Protein AF-0000000079577165 (afdb_homodimer)

Structure (mmCIF, N/CA/C/O backbone):
data_AF-0000000079577165-model_v1
#
loop_
_entity.id
_entity.type
_entity.pdbx_description
1 polymer 'Acetolactate synthase large subunit'
#
loop_
_atom_site.group_PDB
_atom_site.id
_atom_site.type_symbol
_atom_site.label_atom_id
_atom_site.label_alt_id
_atom_site.label_comp_id
_atom_site.label_asym_id
_atom_site.label_entity_id
_atom_site.label_seq_id
_atom_site.pdbx_PDB_ins_code
_atom_site.Cartn_x
_atom_site.Cartn_y
_atom_site.Cartn_z
_atom_site.occupancy
_atom_site.B_iso_or_equiv
_atom_site.auth_seq_id
_atom_site.auth_comp_id
_atom_site.auth_asym_id
_atom_site.auth_atom_id
_atom_site.pdbx_PDB_model_num
ATOM 1 N N . MET A 1 1 ? -31.234 -10.188 11.836 1 96 1 MET A N 1
ATOM 2 C CA . MET A 1 1 ? -30.703 -9.258 10.852 1 96 1 MET A CA 1
ATOM 3 C C . MET A 1 1 ? -29.328 -9.727 10.352 1 96 1 MET A C 1
ATOM 5 O O . MET A 1 1 ? -28.516 -10.203 11.133 1 96 1 MET A O 1
ATOM 9 N N . LYS A 1 2 ? -29.172 -9.672 9 1 97.56 2 LYS A N 1
ATOM 10 C CA . LYS A 1 2 ? -27.859 -10.016 8.461 1 97.56 2 LYS A CA 1
ATOM 11 C C . LYS A 1 2 ? -26.766 -9.164 9.102 1 97.56 2 LYS A C 1
ATOM 13 O O . LYS A 1 2 ? -26.938 -7.953 9.266 1 97.56 2 LYS A O 1
ATOM 18 N N . LEU A 1 3 ? -25.641 -9.805 9.508 1 98.56 3 LEU A N 1
ATOM 19 C CA . LEU A 1 3 ? -24.594 -9.141 10.273 1 98.56 3 LEU A CA 1
ATOM 20 C C . LEU A 1 3 ? -24.062 -7.922 9.531 1 98.56 3 LEU A C 1
ATOM 22 O O . LEU A 1 3 ? -23.875 -6.855 10.125 1 98.56 3 LEU A O 1
ATOM 26 N N . SER A 1 4 ? -23.766 -8.078 8.258 1 98.62 4 SER A N 1
ATOM 27 C CA . SER A 1 4 ? -23.266 -6.941 7.488 1 98.62 4 SER A CA 1
ATOM 28 C C . SER A 1 4 ? -24.297 -5.82 7.422 1 98.62 4 SER A C 1
ATOM 30 O O . SER A 1 4 ? -23.938 -4.641 7.398 1 98.62 4 SER A O 1
ATOM 32 N N . ASP A 1 5 ? -25.594 -6.137 7.324 1 98.5 5 ASP A N 1
ATOM 33 C CA . ASP A 1 5 ? -26.656 -5.125 7.402 1 98.5 5 ASP A CA 1
ATOM 34 C C . ASP A 1 5 ? -26.594 -4.379 8.734 1 98.5 5 ASP A C 1
ATOM 36 O O . ASP A 1 5 ? -26.797 -3.164 8.781 1 98.5 5 ASP A O 1
ATOM 40 N N . TYR A 1 6 ? -26.375 -5.129 9.773 1 98.62 6 TYR A N 1
ATOM 41 C CA . TYR A 1 6 ? -26.266 -4.527 11.094 1 98.62 6 TYR A CA 1
ATOM 42 C C . TYR A 1 6 ? -25.125 -3.516 11.141 1 98.62 6 TYR A C 1
ATOM 44 O O . TYR A 1 6 ? -25.297 -2.398 11.625 1 98.62 6 TYR A O 1
ATOM 52 N N . ILE A 1 7 ? -23.938 -3.887 10.641 1 98.88 7 ILE A N 1
ATOM 53 C CA . ILE A 1 7 ? -22.766 -3.014 10.625 1 98.88 7 ILE A CA 1
ATOM 54 C C . ILE A 1 7 ? -23.109 -1.71 9.906 1 98.88 7 ILE A C 1
ATOM 56 O O . ILE A 1 7 ? -22.828 -0.622 10.414 1 98.88 7 ILE A O 1
ATOM 60 N N . VAL A 1 8 ? -23.703 -1.828 8.734 1 98.81 8 VAL A N 1
ATOM 61 C CA . VAL A 1 8 ? -24 -0.668 7.902 1 98.81 8 VAL A CA 1
ATOM 62 C C . VAL A 1 8 ? -25.016 0.224 8.602 1 98.81 8 VAL A C 1
ATOM 64 O O . VAL A 1 8 ? -24.859 1.446 8.648 1 98.81 8 VAL A O 1
ATOM 67 N N . THR A 1 9 ? -26.047 -0.373 9.148 1 98.5 9 THR A N 1
ATOM 68 C CA . THR A 1 9 ? -27.078 0.39 9.859 1 98.5 9 THR A CA 1
ATOM 69 C C . THR A 1 9 ? -26.469 1.089 11.078 1 98.5 9 THR A C 1
ATOM 71 O O . THR A 1 9 ? -26.797 2.242 11.367 1 98.5 9 THR A O 1
ATOM 74 N N . PHE A 1 10 ? -25.641 0.353 11.805 1 98.62 10 PHE A N 1
ATOM 75 C CA . PHE A 1 10 ? -24.953 0.915 12.961 1 98.62 10 PHE A CA 1
ATOM 76 C C . PHE A 1 10 ? -24.188 2.174 12.578 1 98.62 10 PHE A C 1
ATOM 78 O O . PHE A 1 10 ? -24.359 3.223 13.211 1 98.62 10 PHE A O 1
ATOM 85 N N . LEU A 1 11 ? -23.359 2.098 11.578 1 98.69 11 LEU A N 1
ATOM 86 C CA . LEU A 1 11 ? -22.516 3.213 11.164 1 98.69 11 LEU A CA 1
ATOM 87 C C . LEU A 1 11 ? -23.359 4.359 10.617 1 98.69 11 LEU A C 1
ATOM 89 O O . LEU A 1 11 ? -23.078 5.527 10.883 1 98.69 11 LEU A O 1
ATOM 93 N N . GLN A 1 12 ? -24.391 3.986 9.867 1 98.19 12 GLN A N 1
ATOM 94 C CA . GLN A 1 12 ? -25.328 4.98 9.359 1 98.19 12 GLN A CA 1
ATOM 95 C C . GLN A 1 12 ? -25.969 5.77 10.5 1 98.19 12 GLN A C 1
ATOM 97 O O . GLN A 1 12 ? -26.078 6.996 10.43 1 98.19 12 GLN A O 1
ATOM 102 N N . LYS A 1 13 ? -26.375 5.098 11.531 1 97.75 13 LYS A N 1
ATOM 103 C CA . LYS A 1 13 ? -27 5.738 12.688 1 97.75 13 LYS A CA 1
ATOM 104 C C . LYS A 1 13 ? -26 6.637 13.414 1 97.75 13 LYS A C 1
ATOM 106 O O . LYS A 1 13 ? -26.391 7.59 14.086 1 97.75 13 LYS A O 1
ATOM 111 N N . LYS A 1 14 ? -24.719 6.312 13.289 1 97.81 14 LYS A N 1
ATOM 112 C CA . LYS A 1 14 ? -23.672 7.141 13.891 1 97.81 14 LYS A CA 1
ATOM 113 C C . LYS A 1 14 ? -23.328 8.32 12.984 1 97.81 14 LYS A C 1
ATOM 115 O O . LYS A 1 14 ? -22.422 9.102 13.305 1 97.81 14 LYS A O 1
ATOM 120 N N . GLY A 1 15 ? -23.922 8.414 11.812 1 96.81 15 GLY A N 1
ATOM 121 C CA . GLY A 1 15 ? -23.719 9.531 10.906 1 96.81 15 GLY A CA 1
ATOM 122 C C . GLY A 1 15 ? -22.75 9.219 9.781 1 96.81 15 GLY A C 1
ATOM 123 O O . GLY A 1 15 ? -22.422 10.086 8.969 1 96.81 15 GLY A O 1
ATOM 124 N N . ILE A 1 16 ? -22.281 8.016 9.719 1 98.19 16 ILE A N 1
ATOM 125 C CA . ILE A 1 16 ? -21.375 7.594 8.656 1 98.19 16 ILE A CA 1
ATOM 126 C C . ILE A 1 16 ? -22.188 7.055 7.477 1 98.19 16 ILE A C 1
ATOM 128 O O . ILE A 1 16 ? -22.609 5.902 7.488 1 98.19 16 ILE A O 1
ATOM 132 N N . ARG A 1 17 ? -22.25 7.82 6.445 1 97.88 17 ARG A N 1
ATOM 133 C CA . ARG A 1 17 ? -23.109 7.453 5.32 1 97.88 17 ARG A CA 1
ATOM 134 C C . ARG A 1 17 ? -22.281 7.164 4.074 1 97.88 17 ARG A C 1
ATOM 136 O O . ARG A 1 17 ? -22.781 6.57 3.115 1 97.88 17 ARG A O 1
ATOM 143 N N . HIS A 1 18 ? -21.094 7.648 4.012 1 98.56 18 HIS A N 1
ATOM 144 C CA . HIS A 1 18 ? -20.188 7.43 2.887 1 98.56 18 HIS A CA 1
ATOM 145 C C . HIS A 1 18 ? -19.172 6.344 3.201 1 98.56 18 HIS A C 1
ATOM 147 O O . HIS A 1 18 ? -18.484 6.406 4.223 1 98.56 18 HIS A O 1
ATOM 153 N N . PHE A 1 19 ? -19.109 5.363 2.389 1 98.75 19 PHE A N 1
ATOM 154 C CA . PHE A 1 19 ? -18.156 4.262 2.52 1 98.75 19 PHE A CA 1
ATOM 155 C C . PHE A 1 19 ? -17.172 4.258 1.364 1 98.75 19 PHE A C 1
ATOM 157 O O . PHE A 1 19 ? -17.562 4.23 0.198 1 98.75 19 PHE A O 1
ATOM 164 N N . PHE A 1 20 ? -15.875 4.332 1.659 1 98.75 20 PHE A N 1
ATOM 165 C CA . PHE A 1 20 ? -14.836 4.352 0.64 1 98.75 20 PHE A CA 1
ATOM 166 C C . PHE A 1 20 ? -14.148 2.998 0.543 1 98.75 20 PHE A C 1
ATOM 168 O O . PHE A 1 20 ? -13.703 2.447 1.553 1 98.75 20 PHE A O 1
ATOM 175 N N . GLY A 1 21 ? -14.047 2.42 -0.597 1 98.06 21 GLY A N 1
ATOM 176 C CA . GLY A 1 21 ? -13.375 1.132 -0.656 1 98.06 21 GLY A CA 1
ATOM 177 C C . GLY A 1 21 ? -13.172 0.628 -2.072 1 98.06 21 GLY A C 1
ATOM 178 O O . GLY A 1 21 ? -13.172 1.414 -3.021 1 98.06 21 GLY A O 1
ATOM 179 N N . TYR A 1 22 ? -12.75 -0.594 -2.182 1 96.44 22 TYR A N 1
ATOM 180 C CA . TYR A 1 22 ? -12.586 -1.354 -3.416 1 96.44 22 TYR A CA 1
ATOM 181 C C . TYR A 1 22 ? -13.156 -2.762 -3.268 1 96.44 22 TYR A C 1
ATOM 183 O O . TYR A 1 22 ? -12.82 -3.475 -2.32 1 96.44 22 TYR A O 1
ATOM 191 N N . GLN A 1 23 ? -14 -3.154 -4.164 1 95.06 23 GLN A N 1
ATOM 192 C CA . GLN A 1 23 ? -14.758 -4.398 -4.082 1 95.06 23 GLN A CA 1
ATOM 193 C C . GLN A 1 23 ? -13.836 -5.609 -4.203 1 95.06 23 GLN A C 1
ATOM 195 O O . GLN A 1 23 ? -12.75 -5.52 -4.777 1 95.06 23 GLN A O 1
ATOM 200 N N . GLY A 1 24 ? -14.188 -6.707 -3.604 1 94.88 24 GLY A N 1
ATOM 201 C CA . GLY A 1 24 ? -13.555 -8.016 -3.68 1 94.88 24 GLY A CA 1
ATOM 202 C C . GLY A 1 24 ? -14.43 -9.133 -3.148 1 94.88 24 GLY A C 1
ATOM 203 O O . GLY A 1 24 ? -15.508 -8.875 -2.598 1 94.88 24 GLY A O 1
ATOM 204 N N . THR A 1 25 ? -13.922 -10.297 -3.318 1 93 25 THR A N 1
ATOM 205 C CA . THR A 1 25 ? -14.711 -11.477 -2.967 1 93 25 THR A CA 1
ATOM 206 C C . THR A 1 25 ? -14.961 -11.531 -1.461 1 93 25 THR A C 1
ATOM 208 O O . THR A 1 25 ? -16.094 -11.703 -1.019 1 93 25 THR A O 1
ATOM 211 N N . MET A 1 26 ? -13.969 -11.25 -0.715 1 96.06 26 MET A N 1
ATOM 212 C CA . MET A 1 26 ? -14.047 -11.531 0.716 1 96.06 26 MET A CA 1
ATOM 213 C C . MET A 1 26 ? -14.758 -10.406 1.456 1 96.06 26 MET A C 1
ATOM 215 O O . MET A 1 26 ? -15.039 -10.523 2.65 1 96.06 26 MET A O 1
ATOM 219 N N . ILE A 1 27 ? -15.125 -9.328 0.756 1 97.44 27 ILE A N 1
ATOM 220 C CA . ILE A 1 27 ? -15.828 -8.234 1.409 1 97.44 27 ILE A CA 1
ATOM 221 C C . ILE A 1 27 ? -17.188 -8.031 0.756 1 97.44 27 ILE A C 1
ATOM 223 O O . ILE A 1 27 ? -17.891 -7.055 1.048 1 97.44 27 ILE A O 1
ATOM 227 N N . ALA A 1 28 ? -17.625 -8.914 -0.115 1 96.38 28 ALA A N 1
ATOM 228 C CA . ALA A 1 28 ? -18.75 -8.75 -1.023 1 96.38 28 ALA A CA 1
ATOM 229 C C . ALA A 1 28 ? -20.062 -8.586 -0.249 1 96.38 28 ALA A C 1
ATOM 231 O O . ALA A 1 28 ? -20.938 -7.809 -0.646 1 96.38 28 ALA A O 1
ATOM 232 N N . HIS A 1 29 ? -20.234 -9.289 0.872 1 97.12 29 HIS A N 1
ATOM 233 C CA . HIS A 1 29 ? -21.469 -9.195 1.642 1 97.12 29 HIS A CA 1
ATOM 234 C C . HIS A 1 29 ? -21.625 -7.812 2.264 1 97.12 29 HIS A C 1
ATOM 236 O O . HIS A 1 29 ? -22.734 -7.273 2.303 1 97.12 29 HIS A O 1
ATOM 242 N N . LEU A 1 30 ? -20.531 -7.277 2.777 1 98.19 30 LEU A N 1
ATOM 243 C CA . LEU A 1 30 ? -20.594 -5.938 3.344 1 98.19 30 LEU A CA 1
ATOM 244 C C . LEU A 1 30 ? -20.938 -4.91 2.27 1 98.19 30 LEU A C 1
ATOM 246 O O . LEU A 1 30 ? -21.781 -4.031 2.49 1 98.19 30 LEU A O 1
ATOM 250 N N . VAL A 1 31 ? -20.281 -4.996 1.114 1 97.38 31 VAL A N 1
ATOM 251 C CA . VAL A 1 31 ? -20.5 -4.031 0.041 1 97.38 31 VAL A CA 1
ATOM 252 C C . VAL A 1 31 ? -21.938 -4.121 -0.453 1 97.38 31 VAL A C 1
ATOM 254 O O . VAL A 1 31 ? -22.562 -3.104 -0.758 1 97.38 31 VAL A O 1
ATOM 257 N N . ASP A 1 32 ? -22.438 -5.355 -0.54 1 96.69 32 ASP A N 1
ATOM 258 C CA . ASP A 1 32 ? -23.828 -5.559 -0.904 1 96.69 32 ASP A CA 1
ATOM 259 C C . ASP A 1 32 ? -24.766 -4.848 0.077 1 96.69 32 ASP A C 1
ATOM 261 O O . ASP A 1 32 ? -25.719 -4.191 -0.334 1 96.69 32 ASP A O 1
ATOM 265 N N . SER A 1 33 ? -24.469 -4.98 1.391 1 97.81 33 SER A N 1
ATOM 266 C CA . SER A 1 33 ? -25.266 -4.348 2.43 1 97.81 33 SER A CA 1
ATOM 267 C C . SER A 1 33 ? -25.203 -2.828 2.328 1 97.81 33 SER A C 1
ATOM 269 O O . SER A 1 33 ? -26.203 -2.143 2.553 1 97.81 33 SER A O 1
ATOM 271 N N . ILE A 1 34 ? -24.031 -2.236 2.027 1 98.06 34 ILE A N 1
ATOM 272 C CA . ILE A 1 34 ? -23.875 -0.797 1.843 1 98.06 34 ILE A CA 1
ATOM 273 C C . ILE A 1 34 ? -24.766 -0.321 0.699 1 98.06 34 ILE A C 1
ATOM 275 O O . ILE A 1 34 ? -25.5 0.664 0.839 1 98.06 34 ILE A O 1
ATOM 279 N N . GLU A 1 35 ? -24.75 -1.036 -0.424 1 95.94 35 GLU A N 1
ATOM 280 C CA . GLU A 1 35 ? -25.453 -0.648 -1.636 1 95.94 35 GLU A CA 1
ATOM 281 C C . GLU A 1 35 ? -26.969 -0.742 -1.438 1 95.94 35 GLU A C 1
ATOM 283 O O . GLU A 1 35 ? -27.734 0.025 -2.035 1 95.94 35 GLU A O 1
ATOM 288 N N . ARG A 1 36 ? -27.406 -1.653 -0.65 1 95.75 36 ARG A N 1
ATOM 289 C CA . ARG A 1 36 ? -28.828 -1.889 -0.465 1 95.75 36 ARG A CA 1
ATOM 290 C C . ARG A 1 36 ? -29.422 -0.896 0.53 1 95.75 36 ARG A C 1
ATOM 292 O O . ARG A 1 36 ? -30.641 -0.692 0.561 1 95.75 36 ARG A O 1
ATOM 299 N N . ASN A 1 37 ? -28.578 -0.35 1.368 1 97 37 ASN A N 1
ATOM 300 C CA . ASN A 1 37 ? -29.062 0.655 2.309 1 97 37 ASN A CA 1
ATOM 301 C C . ASN A 1 37 ? -29.281 2.004 1.627 1 97 37 ASN A C 1
ATOM 303 O O . ASN A 1 37 ? -28.312 2.635 1.172 1 97 37 ASN A O 1
ATOM 307 N N . PRO A 1 38 ? -30.453 2.486 1.563 1 96.81 38 PRO A N 1
ATOM 308 C CA . PRO A 1 38 ? -30.75 3.699 0.798 1 96.81 38 PRO A CA 1
ATOM 309 C C . PRO A 1 38 ? -30.141 4.953 1.421 1 96.81 38 PRO A C 1
ATOM 311 O O . PRO A 1 38 ? -30.094 6.004 0.774 1 96.81 38 PRO A O 1
ATOM 314 N N . GLU A 1 39 ? -29.703 4.828 2.641 1 97.62 39 GLU A N 1
ATOM 315 C CA . GLU A 1 39 ? -29.172 5.996 3.332 1 97.62 39 GLU A CA 1
ATOM 316 C C . GLU A 1 39 ? -27.656 6.047 3.242 1 97.62 39 GLU A C 1
ATOM 318 O O . GLU A 1 39 ? -27.016 6.922 3.842 1 97.62 39 GLU A O 1
ATOM 323 N N . THR A 1 40 ? -27.062 5.125 2.582 1 97.69 40 THR A N 1
ATOM 324 C CA . THR A 1 40 ? -25.609 5.082 2.48 1 97.69 40 THR A CA 1
ATOM 325 C C . THR A 1 40 ? -25.172 5.172 1.022 1 97.69 40 THR A C 1
ATOM 327 O O . THR A 1 40 ? -25.969 4.953 0.11 1 97.69 40 THR A O 1
ATOM 330 N N . GLU A 1 41 ? -23.969 5.598 0.767 1 97.31 41 GLU A N 1
ATOM 331 C CA . GLU A 1 41 ? -23.344 5.664 -0.548 1 97.31 41 GLU A CA 1
ATOM 332 C C . GLU A 1 41 ? -21.984 4.953 -0.55 1 97.31 41 GLU A C 1
ATOM 334 O O . GLU A 1 41 ? -21.188 5.117 0.375 1 97.31 41 GLU A O 1
ATOM 339 N N . ASN A 1 42 ? -21.859 4.133 -1.54 1 96.81 42 ASN A N 1
ATOM 340 C CA . ASN A 1 42 ? -20.594 3.424 -1.744 1 96.81 42 ASN A CA 1
ATOM 341 C C . ASN A 1 42 ? -19.703 4.133 -2.768 1 96.81 42 ASN A C 1
ATOM 343 O O . ASN A 1 42 ? -20.156 4.426 -3.877 1 96.81 42 ASN A O 1
ATOM 347 N N . HIS A 1 43 ? -18.484 4.441 -2.408 1 97.5 43 HIS A N 1
ATOM 348 C CA . HIS A 1 43 ? -17.531 5.102 -3.297 1 97.5 43 HIS A CA 1
ATOM 349 C C . HIS A 1 43 ? -16.328 4.207 -3.586 1 97.5 43 HIS A C 1
ATOM 351 O O . HIS A 1 43 ? -15.508 3.953 -2.701 1 97.5 43 HIS A O 1
ATOM 357 N N . SER A 1 44 ? -16.234 3.793 -4.797 1 96 44 SER A N 1
ATOM 358 C CA . SER A 1 44 ? -15.164 2.883 -5.188 1 96 44 SER A CA 1
ATOM 359 C C . SER A 1 44 ? -13.992 3.643 -5.793 1 96 44 SER A C 1
ATOM 361 O O . SER A 1 44 ? -14.164 4.434 -6.719 1 96 44 SER A O 1
ATOM 363 N N . GLY A 1 45 ? -12.828 3.463 -5.262 1 96.38 45 GLY A N 1
ATOM 364 C CA . GLY A 1 45 ? -11.617 3.932 -5.918 1 96.38 45 GLY A CA 1
ATOM 365 C C . GLY A 1 45 ? -11.008 2.906 -6.855 1 96.38 45 GLY A C 1
ATOM 366 O O . GLY A 1 45 ? -11.711 2.045 -7.383 1 96.38 45 GLY A O 1
ATOM 367 N N . TYR A 1 46 ? -9.719 3.055 -7.156 1 97.75 46 TYR A N 1
ATOM 368 C CA . TYR A 1 46 ? -9.047 2.133 -8.07 1 97.75 46 TYR A CA 1
ATOM 369 C C . TYR A 1 46 ? -7.836 1.492 -7.406 1 97.75 46 TYR A C 1
ATOM 371 O O . TYR A 1 46 ? -7.086 0.755 -8.055 1 97.75 46 TYR A O 1
ATOM 379 N N . ASN A 1 47 ? -7.629 1.771 -6.168 1 97.94 47 ASN A N 1
ATOM 380 C CA . ASN A 1 47 ? -6.707 1.159 -5.219 1 97.94 47 ASN A CA 1
ATOM 381 C C . ASN A 1 47 ? -7.152 1.385 -3.775 1 97.94 47 ASN A C 1
ATOM 383 O O . ASN A 1 47 ? -7.613 2.473 -3.428 1 97.94 47 ASN A O 1
ATOM 387 N N . GLU A 1 48 ? -7.031 0.437 -2.922 1 98.5 48 GLU A N 1
ATOM 388 C CA . GLU A 1 48 ? -7.473 0.555 -1.536 1 98.5 48 GLU A CA 1
ATOM 389 C C . GLU A 1 48 ? -6.691 1.636 -0.796 1 98.5 48 GLU A C 1
ATOM 391 O O . GLU A 1 48 ? -7.199 2.238 0.151 1 98.5 48 GLU A O 1
ATOM 396 N N . GLN A 1 49 ? -5.406 1.934 -1.192 1 98.5 49 GLN A N 1
ATOM 397 C CA . GLN A 1 49 ? -4.676 3.062 -0.625 1 98.5 49 GLN A CA 1
ATOM 398 C C . GLN A 1 49 ? -5.418 4.375 -0.863 1 98.5 49 GLN A C 1
ATOM 400 O O . GLN A 1 49 ? -5.547 5.195 0.047 1 98.5 49 GLN A O 1
ATOM 405 N N . GLY A 1 50 ? -5.902 4.594 -2.164 1 98.5 50 GLY A N 1
ATOM 406 C CA . GLY A 1 50 ? -6.691 5.773 -2.484 1 98.5 50 GLY A CA 1
ATOM 407 C C . GLY A 1 50 ? -7.973 5.871 -1.682 1 98.5 50 GLY A C 1
ATOM 408 O O . GLY A 1 50 ? -8.336 6.953 -1.208 1 98.5 50 GLY A O 1
ATOM 409 N N . ALA A 1 51 ? -8.625 4.734 -1.469 1 98.62 51 ALA A N 1
ATOM 410 C CA . ALA A 1 51 ? -9.852 4.695 -0.678 1 98.62 51 ALA A CA 1
ATOM 411 C C . ALA A 1 51 ? -9.586 5.105 0.768 1 98.62 51 ALA A C 1
ATOM 413 O O . ALA A 1 51 ? -10.367 5.855 1.36 1 98.62 51 ALA A O 1
ATOM 414 N N . ALA A 1 52 ? -8.523 4.582 1.329 1 98.88 52 ALA A N 1
ATOM 415 C CA . ALA A 1 52 ? -8.172 4.902 2.709 1 98.88 52 ALA A CA 1
ATOM 416 C C . ALA A 1 52 ? -7.84 6.383 2.861 1 98.88 52 ALA A C 1
ATOM 418 O O . ALA A 1 52 ? -8.258 7.023 3.828 1 98.88 52 ALA A O 1
ATOM 419 N N . PHE A 1 53 ? -7.094 6.957 1.89 1 98.88 53 PHE A N 1
ATOM 420 C CA . PHE A 1 53 ? -6.75 8.375 1.939 1 98.88 53 PHE A CA 1
ATOM 421 C C . PHE A 1 53 ? -7.992 9.234 1.74 1 98.88 53 PHE A C 1
ATOM 423 O O . PHE A 1 53 ? -8.102 10.312 2.322 1 98.88 53 PHE A O 1
ATOM 430 N N . ALA A 1 54 ? -8.938 8.734 0.929 1 98.94 54 ALA A N 1
ATOM 431 C CA . ALA A 1 54 ? -10.211 9.445 0.789 1 98.94 54 ALA A CA 1
ATOM 432 C C . ALA A 1 54 ? -10.953 9.508 2.119 1 98.94 54 ALA A C 1
ATOM 434 O O . ALA A 1 54 ? -11.508 10.547 2.482 1 98.94 54 ALA A O 1
ATOM 435 N N . ALA A 1 55 ? -10.938 8.414 2.867 1 98.94 55 ALA A N 1
ATOM 436 C CA . ALA A 1 55 ? -11.562 8.398 4.188 1 98.94 55 ALA A CA 1
ATOM 437 C C . ALA A 1 55 ? -10.859 9.367 5.133 1 98.94 55 ALA A C 1
ATOM 439 O O . ALA A 1 55 ? -11.516 10.039 5.941 1 98.94 55 ALA A O 1
ATOM 440 N N . CYS A 1 56 ? -9.555 9.453 5.047 1 98.88 56 CYS A N 1
ATOM 441 C CA . CYS A 1 56 ? -8.805 10.406 5.863 1 98.88 56 CYS A CA 1
ATOM 442 C C . CYS A 1 56 ? -9.18 11.836 5.52 1 98.88 56 CYS A C 1
ATOM 444 O O . CYS A 1 56 ? -9.398 12.664 6.41 1 98.88 56 CYS A O 1
ATOM 446 N N . GLY A 1 57 ? -9.242 12.117 4.152 1 98.75 57 GLY A N 1
ATOM 447 C CA . GLY A 1 57 ? -9.664 13.445 3.729 1 98.75 57 GLY A CA 1
ATOM 448 C C . GLY A 1 57 ? -11.062 13.797 4.188 1 98.75 57 GLY A C 1
ATOM 449 O O . GLY A 1 57 ? -11.328 14.93 4.59 1 98.75 57 GLY A O 1
ATOM 450 N N . TYR A 1 58 ? -11.961 12.812 4.148 1 98.75 58 TYR A N 1
ATOM 451 C CA . TYR A 1 58 ? -13.32 12.977 4.637 1 98.75 58 TYR A CA 1
ATOM 452 C C . TYR A 1 58 ? -13.336 13.336 6.121 1 98.75 58 TYR A C 1
ATOM 454 O O . TYR A 1 58 ? -13.984 14.297 6.527 1 98.75 58 TYR A O 1
ATOM 462 N N . ALA A 1 59 ? -12.602 12.594 6.902 1 98.12 59 ALA A N 1
ATOM 463 C CA . ALA A 1 59 ? -12.555 12.797 8.352 1 98.12 59 ALA A CA 1
ATOM 464 C C . ALA A 1 59 ? -11.984 14.164 8.695 1 98.12 59 ALA A C 1
ATOM 466 O O . ALA A 1 59 ? -12.469 14.836 9.602 1 98.12 59 ALA A O 1
ATOM 467 N N . GLN A 1 60 ? -10.93 14.609 8.016 1 96.88 60 GLN A N 1
ATOM 468 C CA . GLN A 1 60 ? -10.328 15.914 8.273 1 96.88 60 GLN A CA 1
ATOM 469 C C . GLN A 1 60 ? -11.273 17.047 7.898 1 96.88 60 GLN A C 1
ATOM 471 O O . GLN A 1 60 ? -11.414 18.016 8.641 1 96.88 60 GLN A O 1
ATOM 476 N N . ALA A 1 61 ? -11.914 16.875 6.738 1 96.62 61 ALA A N 1
ATOM 477 C CA . ALA A 1 61 ? -12.766 17.938 6.227 1 96.62 61 ALA A CA 1
ATOM 478 C C . ALA A 1 61 ? -14.031 18.078 7.062 1 96.62 61 ALA A C 1
ATOM 480 O O . ALA A 1 61 ? -14.484 19.203 7.336 1 96.62 61 ALA A O 1
ATOM 481 N N . LYS A 1 62 ? -14.547 16.953 7.449 1 94.62 62 LYS A N 1
ATOM 482 C CA . LYS A 1 62 ? -15.82 16.953 8.164 1 94.62 62 LYS A CA 1
ATOM 483 C C . LYS A 1 62 ? -15.609 17.016 9.672 1 94.62 62 LYS A C 1
ATOM 485 O O . LYS A 1 62 ? -16.531 17.344 10.422 1 94.62 62 LYS A O 1
ATOM 490 N N . GLU A 1 63 ? -14.406 16.562 10.133 1 92.81 63 GLU A N 1
ATOM 491 C CA . GLU A 1 63 ? -14.094 16.438 11.555 1 92.81 63 GLU A CA 1
ATOM 492 C C . GLU A 1 63 ? -15.008 15.422 12.227 1 92.81 63 GLU A C 1
ATOM 494 O O . GLU A 1 63 ? -15.492 15.648 13.344 1 92.81 63 GLU A O 1
ATOM 499 N N . GLU A 1 64 ? -15.375 14.391 11.484 1 94.5 64 GLU A N 1
ATOM 500 C CA . GLU A 1 64 ? -16.188 13.273 11.969 1 94.5 64 GLU A CA 1
ATOM 501 C C . GLU A 1 64 ? -15.586 11.93 11.539 1 94.5 64 GLU A C 1
ATOM 503 O O . GLU A 1 64 ? -14.672 11.891 10.719 1 94.5 64 GLU A O 1
ATOM 508 N N . CYS A 1 65 ? -16.141 10.953 12.148 1 98 65 CYS A N 1
ATOM 509 C CA . CYS A 1 65 ? -15.656 9.602 11.883 1 98 65 CYS A CA 1
ATOM 510 C C . CYS A 1 65 ? -15.977 9.18 10.453 1 98 65 CYS A C 1
ATOM 512 O O . CYS A 1 65 ? -17.062 9.453 9.953 1 98 65 CYS A O 1
ATOM 514 N N . ALA A 1 66 ? -15.016 8.633 9.734 1 98.75 66 ALA A N 1
ATOM 515 C CA . ALA A 1 66 ? -15.164 8.109 8.383 1 98.75 66 ALA A CA 1
ATOM 516 C C . ALA A 1 66 ? -15.031 6.59 8.359 1 98.75 66 ALA A C 1
ATOM 518 O O . ALA A 1 66 ? -14.766 5.969 9.398 1 98.75 66 ALA A O 1
ATOM 519 N N . CYS A 1 67 ? -15.297 5.984 7.23 1 98.88 67 CYS A N 1
ATOM 520 C CA . CYS A 1 67 ? -15.203 4.535 7.098 1 98.88 67 CYS A CA 1
ATOM 521 C C . CYS A 1 67 ? -14.617 4.148 5.746 1 98.88 67 CYS A C 1
ATOM 523 O O . CYS A 1 67 ? -14.953 4.75 4.723 1 98.88 67 CYS A O 1
ATOM 525 N N . ALA A 1 68 ? -13.711 3.221 5.727 1 98.88 68 ALA A N 1
ATOM 526 C CA . ALA A 1 68 ? -13.172 2.613 4.516 1 98.88 68 ALA A CA 1
ATOM 527 C C . ALA A 1 68 ? -13.125 1.092 4.637 1 98.88 68 ALA A C 1
ATOM 529 O O . ALA A 1 68 ? -13.117 0.553 5.746 1 98.88 68 ALA A O 1
ATOM 530 N N . TYR A 1 69 ? -13.148 0.425 3.533 1 98.81 69 TYR A N 1
ATOM 531 C CA . TYR A 1 69 ? -13.148 -1.033 3.57 1 98.81 69 TYR A CA 1
ATOM 532 C C . TYR A 1 69 ? -12.273 -1.608 2.465 1 98.81 69 TYR A C 1
ATOM 534 O O . TYR A 1 69 ? -11.938 -0.913 1.505 1 98.81 69 TYR A O 1
ATOM 542 N N . ALA A 1 70 ? -11.867 -2.803 2.605 1 98.56 70 ALA A N 1
ATOM 543 C CA . ALA A 1 70 ? -11.141 -3.566 1.597 1 98.56 70 ALA A CA 1
ATOM 544 C C . ALA A 1 70 ? -11.383 -5.062 1.758 1 98.56 70 ALA A C 1
ATOM 546 O O . ALA A 1 70 ? -11.781 -5.523 2.83 1 98.56 70 ALA A O 1
ATOM 547 N N . THR A 1 71 ? -11.195 -5.785 0.68 1 97.69 71 THR A N 1
ATOM 548 C CA . THR A 1 71 ? -11.211 -7.242 0.738 1 97.69 71 THR A CA 1
ATOM 549 C C . THR A 1 71 ? -9.984 -7.766 1.482 1 97.69 71 THR A C 1
ATOM 551 O O . THR A 1 71 ? -9.266 -6.996 2.121 1 97.69 71 THR A O 1
ATOM 554 N N . SER A 1 72 ? -9.773 -9.07 1.537 1 96.75 72 SER A N 1
ATOM 555 C CA . SER A 1 72 ? -8.695 -9.703 2.291 1 96.75 72 SER A CA 1
ATOM 556 C C . SER A 1 72 ? -7.363 -9.602 1.552 1 96.75 72 SER A C 1
ATOM 558 O O . SER A 1 72 ? -7.328 -9.211 0.384 1 96.75 72 SER A O 1
ATOM 560 N N . GLY A 1 73 ? -6.301 -9.969 2.219 1 96.94 73 GLY A N 1
ATOM 561 C CA . GLY A 1 73 ? -4.996 -10.133 1.593 1 96.94 73 GLY A CA 1
ATOM 562 C C . GLY A 1 73 ? -4.449 -8.844 1.01 1 96.94 73 GLY A C 1
ATOM 563 O O . GLY A 1 73 ? -4.215 -7.875 1.737 1 96.94 73 GLY A O 1
ATOM 564 N N . PRO A 1 74 ? -4.301 -8.836 -0.378 1 97.56 74 PRO A N 1
ATOM 565 C CA . PRO A 1 74 ? -3.697 -7.672 -1.02 1 97.56 74 PRO A CA 1
ATOM 566 C C . PRO A 1 74 ? -4.484 -6.387 -0.768 1 97.56 74 PRO A C 1
ATOM 568 O O . PRO A 1 74 ? -3.891 -5.336 -0.506 1 97.56 74 PRO A O 1
ATOM 571 N N . GLY A 1 75 ? -5.82 -6.48 -0.854 1 98.12 75 GLY A N 1
ATOM 572 C CA . GLY A 1 75 ? -6.633 -5.297 -0.611 1 98.12 75 GLY A CA 1
ATOM 573 C C . GLY A 1 75 ? -6.461 -4.73 0.786 1 98.12 75 GLY A C 1
ATOM 574 O O . GLY A 1 75 ? -6.328 -3.52 0.957 1 98.12 75 GLY A O 1
ATOM 575 N N . ALA A 1 76 ? -6.461 -5.613 1.771 1 98.62 76 ALA A N 1
ATOM 576 C CA . ALA A 1 76 ? -6.305 -5.191 3.162 1 98.62 76 ALA A CA 1
ATOM 577 C C . ALA A 1 76 ? -4.934 -4.562 3.393 1 98.62 76 ALA A C 1
ATOM 579 O O . ALA A 1 76 ? -4.816 -3.561 4.105 1 98.62 76 ALA A O 1
ATOM 580 N N . ILE A 1 77 ? -3.926 -5.133 2.84 1 98.69 77 ILE A N 1
ATOM 581 C CA . ILE A 1 77 ? -2.574 -4.621 3.025 1 98.69 77 ILE A CA 1
ATOM 582 C C . ILE A 1 77 ? -2.445 -3.254 2.355 1 98.69 77 ILE A C 1
ATOM 584 O O . ILE A 1 77 ? -1.792 -2.354 2.889 1 98.69 77 ILE A O 1
ATOM 588 N N . ASN A 1 78 ? -3.096 -3.055 1.173 1 98.44 78 ASN A N 1
ATOM 589 C CA . ASN A 1 78 ? -3.078 -1.77 0.485 1 98.44 78 ASN A CA 1
ATOM 590 C C . ASN A 1 78 ? -3.719 -0.672 1.331 1 98.44 78 ASN A C 1
ATOM 592 O O . ASN A 1 78 ? -3.424 0.51 1.148 1 98.44 78 ASN A O 1
ATOM 596 N N . LEU A 1 79 ? -4.566 -1.027 2.303 1 98.31 79 LEU A N 1
ATOM 597 C CA . LEU A 1 79 ? -5.27 -0.086 3.166 1 98.31 79 LEU A CA 1
ATOM 598 C C . LEU A 1 79 ? -4.332 0.501 4.215 1 98.31 79 LEU A C 1
ATOM 600 O O . LEU A 1 79 ? -4.59 1.581 4.75 1 98.31 79 LEU A O 1
ATOM 604 N N . LEU A 1 80 ? -3.238 -0.146 4.469 1 98.81 80 LEU A N 1
ATOM 605 C CA . LEU A 1 80 ? -2.459 0.094 5.68 1 98.81 80 LEU A CA 1
ATOM 606 C C . LEU A 1 80 ? -1.825 1.48 5.652 1 98.81 80 LEU A C 1
ATOM 608 O O . LEU A 1 80 ? -1.648 2.107 6.699 1 98.81 80 LEU A O 1
ATOM 612 N N . SER A 1 81 ? -1.49 1.96 4.473 1 98.38 81 SER A N 1
ATOM 613 C CA . SER A 1 81 ? -0.911 3.299 4.418 1 98.38 81 SER A CA 1
ATOM 614 C C . SER A 1 81 ? -1.901 4.352 4.902 1 98.38 81 SER A C 1
ATOM 616 O O . SER A 1 81 ? -1.521 5.297 5.594 1 98.38 81 SER A O 1
ATOM 618 N N . GLY A 1 82 ? -3.178 4.211 4.461 1 98.69 82 GLY A N 1
ATOM 619 C CA . GLY A 1 82 ? -4.203 5.117 4.953 1 98.69 82 GLY A CA 1
ATOM 620 C C . GLY A 1 82 ? -4.516 4.926 6.426 1 98.69 82 GLY A C 1
ATOM 621 O O . GLY A 1 82 ? -4.809 5.891 7.133 1 98.69 82 GLY A O 1
ATOM 622 N N . VAL A 1 83 ? -4.418 3.65 6.934 1 98.88 83 VAL A N 1
ATOM 623 C CA . VAL A 1 83 ? -4.59 3.371 8.359 1 98.88 83 VAL A CA 1
ATOM 624 C C . VAL A 1 83 ? -3.52 4.105 9.156 1 98.88 83 VAL A C 1
ATOM 626 O O . VAL A 1 83 ? -3.82 4.75 10.164 1 98.88 83 VAL A O 1
ATOM 629 N N . ALA A 1 84 ? -2.309 4.047 8.68 1 98.81 84 ALA A N 1
ATOM 630 C CA . ALA A 1 84 ? -1.199 4.723 9.352 1 98.81 84 ALA A CA 1
ATOM 631 C C . ALA A 1 84 ? -1.397 6.238 9.344 1 98.81 84 ALA A C 1
ATOM 633 O O . ALA A 1 84 ? -1.113 6.91 10.336 1 98.81 84 ALA A O 1
ATOM 634 N N . ASP A 1 85 ? -1.868 6.75 8.234 1 98.56 85 ASP A N 1
ATOM 635 C CA . ASP A 1 85 ? -2.119 8.18 8.133 1 98.56 85 ASP A CA 1
ATOM 636 C C . ASP A 1 85 ? -3.146 8.633 9.164 1 98.56 85 ASP A C 1
ATOM 638 O O . ASP A 1 85 ? -2.951 9.648 9.844 1 98.56 85 ASP A O 1
ATOM 642 N N . ALA A 1 86 ? -4.199 7.875 9.297 1 98.75 86 ALA A N 1
ATOM 643 C CA . ALA A 1 86 ? -5.23 8.164 10.289 1 98.75 86 ALA A CA 1
ATOM 644 C C . ALA A 1 86 ? -4.668 8.078 11.703 1 98.75 86 ALA A C 1
ATOM 646 O O . ALA A 1 86 ? -5.031 8.875 12.57 1 98.75 86 ALA A O 1
ATOM 647 N N . TYR A 1 87 ? -3.797 7.152 11.961 1 98.38 87 TYR A N 1
ATOM 648 C CA . TYR A 1 87 ? -3.223 6.922 13.281 1 98.38 87 TYR A CA 1
ATOM 649 C C . TYR A 1 87 ? -2.326 8.086 13.695 1 98.38 87 TYR A C 1
ATOM 651 O O . TYR A 1 87 ? -2.504 8.656 14.773 1 98.38 87 TYR A O 1
ATOM 659 N N . TYR A 1 88 ? -1.474 8.484 12.82 1 97.38 88 TYR A N 1
ATOM 660 C CA . TYR A 1 88 ? -0.479 9.492 13.164 1 97.38 88 TYR A CA 1
ATOM 661 C C . TYR A 1 88 ? -1.106 10.883 13.211 1 97.38 88 TYR A C 1
ATOM 663 O O . TYR A 1 88 ? -0.667 11.742 13.977 1 97.38 88 TYR A O 1
ATOM 671 N N . ASP A 1 89 ? -2.205 11.109 12.477 1 96.88 89 ASP A N 1
ATOM 672 C CA . ASP A 1 89 ? -2.865 12.406 12.477 1 96.88 89 ASP A CA 1
ATOM 673 C C . ASP A 1 89 ? -4.102 12.398 13.367 1 96.88 89 ASP A C 1
ATOM 675 O O . ASP A 1 89 ? -4.883 13.352 13.367 1 96.88 89 ASP A O 1
ATOM 679 N N . SER A 1 90 ? -4.336 11.312 14.109 1 97.12 90 SER A N 1
ATOM 680 C CA . SER A 1 90 ? -5.398 11.203 15.102 1 97.12 90 SER A CA 1
ATOM 681 C C . SER A 1 90 ? -6.773 11.383 14.469 1 97.12 90 SER A C 1
ATOM 683 O O . SER A 1 90 ? -7.605 12.133 14.984 1 97.12 90 SER A O 1
ATOM 685 N N . LEU A 1 91 ? -6.977 10.734 13.32 1 98 91 LEU A N 1
ATOM 686 C CA . LEU A 1 91 ? -8.258 10.789 12.633 1 98 91 LEU A CA 1
ATOM 687 C C . LEU A 1 91 ? -9.125 9.594 13 1 98 91 LEU A C 1
ATOM 689 O O . LEU A 1 91 ? -8.664 8.445 12.961 1 98 91 LEU A O 1
ATOM 693 N N . PRO A 1 92 ? -10.344 9.812 13.422 1 98.38 92 PRO A N 1
ATOM 694 C CA . PRO A 1 92 ? -11.25 8.695 13.656 1 98.38 92 PRO A CA 1
ATOM 695 C C . PRO A 1 92 ? -11.758 8.055 12.367 1 98.38 92 PRO A C 1
ATOM 697 O O . PRO A 1 92 ? -12.602 8.633 11.68 1 98.38 92 PRO A O 1
ATOM 700 N N . VAL A 1 93 ? -11.266 6.922 12.008 1 98.88 93 VAL A N 1
ATOM 701 C CA . VAL A 1 93 ? -11.688 6.172 10.828 1 98.88 93 VAL A CA 1
ATOM 702 C C . VAL A 1 93 ? -11.891 4.703 11.195 1 98.88 93 VAL A C 1
ATOM 704 O O . VAL A 1 93 ? -11.047 4.102 11.867 1 98.88 93 VAL A O 1
ATOM 707 N N . ILE A 1 94 ? -13 4.16 10.828 1 98.94 94 ILE A N 1
ATOM 708 C CA . ILE A 1 94 ? -13.266 2.732 10.977 1 98.94 94 ILE A CA 1
ATOM 709 C C . ILE A 1 94 ? -12.891 2.004 9.688 1 98.94 94 ILE A C 1
ATOM 711 O O . ILE A 1 94 ? -13.469 2.256 8.625 1 98.94 94 ILE A O 1
ATOM 715 N N . PHE A 1 95 ? -11.922 1.16 9.805 1 98.94 95 PHE A N 1
ATOM 716 C CA . PHE A 1 95 ? -11.516 0.337 8.672 1 98.94 95 PHE A CA 1
ATOM 717 C C . PHE A 1 95 ? -12.094 -1.069 8.789 1 98.94 95 PHE A C 1
ATOM 719 O O . PHE A 1 95 ? -11.945 -1.724 9.82 1 98.94 95 PHE A O 1
ATOM 726 N N . LEU A 1 96 ? -12.773 -1.505 7.719 1 98.94 96 LEU A N 1
ATOM 727 C CA . LEU A 1 96 ? -13.359 -2.838 7.652 1 98.94 96 LEU A CA 1
ATOM 728 C C . LEU A 1 96 ? -12.68 -3.68 6.578 1 98.94 96 LEU A C 1
ATOM 730 O O . LEU A 1 96 ? -12.586 -3.264 5.422 1 98.94 96 LEU A O 1
ATOM 734 N N . THR A 1 97 ? -12.156 -4.82 6.949 1 98.88 97 THR A N 1
ATOM 735 C CA . THR A 1 97 ? -11.531 -5.703 5.973 1 98.88 97 THR A CA 1
ATOM 736 C C . THR A 1 97 ? -12.25 -7.047 5.914 1 98.88 97 THR A C 1
ATOM 738 O O . THR A 1 97 ? -12.867 -7.469 6.895 1 98.88 97 THR A O 1
ATOM 741 N N . GLY A 1 98 ? -12.227 -7.668 4.738 1 98.31 98 GLY A N 1
ATOM 742 C CA . GLY A 1 98 ? -12.703 -9.039 4.59 1 98.31 98 GLY A CA 1
ATOM 743 C C . GLY A 1 98 ? -11.641 -10.07 4.906 1 98.31 98 GLY A C 1
ATOM 744 O O . GLY A 1 98 ? -10.453 -9.742 5 1 98.31 98 GLY A O 1
ATOM 745 N N . GLN A 1 99 ? -12.086 -11.305 5.062 1 97.06 99 GLN A N 1
ATOM 746 C CA . GLN A 1 99 ? -11.172 -12.406 5.355 1 97.06 99 GLN A CA 1
ATOM 747 C C . GLN A 1 99 ? -11.781 -13.742 4.969 1 97.06 99 GLN A C 1
ATOM 749 O O . GLN A 1 99 ? -12.992 -13.844 4.738 1 97.06 99 GLN A O 1
ATOM 754 N N . LEU A 1 100 ? -10.914 -14.742 4.906 1 93.88 100 LEU A N 1
ATOM 755 C CA . LEU A 1 100 ? -11.273 -16.125 4.648 1 93.88 100 LEU A CA 1
ATOM 756 C C . LEU A 1 100 ? -12.328 -16.609 5.641 1 93.88 100 LEU A C 1
ATOM 758 O O . LEU A 1 100 ? -12.312 -16.219 6.809 1 93.88 100 LEU A O 1
ATOM 762 N N . ASN A 1 101 ? -13.148 -17.516 5.105 1 94.25 101 ASN A N 1
ATOM 763 C CA . ASN A 1 101 ? -14.125 -18.125 6.012 1 94.25 101 ASN A CA 1
ATOM 764 C C . ASN A 1 101 ? -13.445 -18.766 7.215 1 94.25 101 ASN A C 1
ATOM 766 O O . ASN A 1 101 ? -12.391 -19.391 7.074 1 94.25 101 ASN A O 1
ATOM 770 N N . THR A 1 102 ? -14.078 -18.641 8.352 1 92.94 102 THR A N 1
ATOM 771 C CA . THR A 1 102 ? -13.477 -19.141 9.586 1 92.94 102 THR A CA 1
ATOM 772 C C . THR A 1 102 ? -13.32 -20.656 9.539 1 92.94 102 THR A C 1
ATOM 774 O O . THR A 1 102 ? -12.383 -21.203 10.125 1 92.94 102 THR A O 1
ATOM 777 N N . TYR A 1 103 ? -14.172 -21.312 8.812 1 88.62 103 TYR A N 1
ATOM 778 C CA . TYR A 1 103 ? -14.148 -22.781 8.789 1 88.62 103 TYR A CA 1
ATOM 779 C C . TYR A 1 103 ? -13.109 -23.297 7.805 1 88.62 103 TYR A C 1
ATOM 781 O O . TYR A 1 103 ? -12.875 -24.5 7.715 1 88.62 103 TYR A O 1
ATOM 789 N N . GLU A 1 104 ? -12.477 -22.453 7.023 1 88.62 104 GLU A N 1
ATOM 790 C CA . GLU A 1 104 ? -11.445 -22.859 6.074 1 88.62 104 GLU A CA 1
ATOM 791 C C . GLU A 1 104 ? -10.062 -22.844 6.727 1 88.62 104 GLU A C 1
ATOM 793 O O . GLU A 1 104 ? -9.078 -23.281 6.117 1 88.62 104 GLU A O 1
ATOM 798 N N . TYR A 1 105 ? -10 -22.406 7.957 1 87.19 105 TYR A N 1
ATOM 799 C CA . TYR A 1 105 ? -8.734 -22.422 8.68 1 87.19 105 TYR A CA 1
ATOM 800 C C . TYR A 1 105 ? -8.383 -23.828 9.133 1 87.19 105 TYR A C 1
ATOM 802 O O . TYR A 1 105 ? -9.219 -24.531 9.719 1 87.19 105 TYR A O 1
ATOM 810 N N . SER A 1 106 ? -7.219 -24.312 8.773 1 83.44 106 SER A N 1
ATOM 811 C CA . SER A 1 106 ? -6.781 -25.656 9.133 1 83.44 106 SER A CA 1
ATOM 812 C C . SER A 1 106 ? -6.355 -25.734 10.594 1 83.44 106 SER A C 1
ATOM 814 O O . SER A 1 106 ? -6.254 -26.812 11.164 1 83.44 106 SER A O 1
ATOM 816 N N . GLY A 1 107 ? -6.004 -24.531 11.172 1 85.31 107 GLY A N 1
ATOM 817 C CA . GLY A 1 107 ? -5.547 -24.5 12.555 1 85.31 107 GLY A CA 1
ATOM 818 C C . GLY A 1 107 ? -4.098 -24.891 12.711 1 85.31 107 GLY A C 1
ATOM 819 O O . GLY A 1 107 ? -3.605 -25.031 13.836 1 85.31 107 GLY A O 1
ATOM 820 N N . ILE A 1 108 ? -3.434 -25.094 11.672 1 91.38 108 ILE A N 1
ATOM 821 C CA . ILE A 1 108 ? -2.031 -25.5 11.719 1 91.38 108 ILE A CA 1
ATOM 822 C C . ILE A 1 108 ? -1.155 -24.281 11.977 1 91.38 108 ILE A C 1
ATOM 824 O O . ILE A 1 108 ? -0.983 -23.438 11.094 1 91.38 108 ILE A O 1
ATOM 828 N N . LYS A 1 109 ? -0.6 -24.297 13.148 1 88.06 109 LYS A N 1
ATOM 829 C CA . LYS A 1 109 ? 0.283 -23.188 13.516 1 88.06 109 LYS A CA 1
ATOM 830 C C . LYS A 1 109 ? 1.581 -23.234 12.711 1 88.06 109 LYS A C 1
ATOM 832 O O . LYS A 1 109 ? 2.24 -24.281 12.648 1 88.06 109 LYS A O 1
ATOM 837 N N . GLY A 1 110 ? 1.898 -22.203 12.062 1 89.19 110 GLY A N 1
ATOM 838 C CA . GLY A 1 110 ? 3.129 -22.156 11.289 1 89.19 110 GLY A CA 1
ATOM 839 C C . GLY A 1 110 ? 2.898 -22.219 9.789 1 89.19 110 GLY A C 1
ATOM 840 O O . GLY A 1 110 ? 3.789 -21.891 9 1 89.19 110 GLY A O 1
ATOM 841 N N . LEU A 1 111 ? 1.696 -22.672 9.445 1 93 111 LEU A N 1
ATOM 842 C CA . LEU A 1 111 ? 1.365 -22.672 8.023 1 93 111 LEU A CA 1
ATOM 843 C C . LEU A 1 111 ? 1.394 -21.25 7.461 1 93 111 LEU A C 1
ATOM 845 O O . LEU A 1 111 ? 0.828 -20.328 8.062 1 93 111 LEU A O 1
ATOM 849 N N . ARG A 1 112 ? 2.078 -21.031 6.379 1 91.69 112 ARG A N 1
ATOM 850 C CA . ARG A 1 112 ? 2.244 -19.688 5.816 1 91.69 112 ARG A CA 1
ATOM 851 C C . ARG A 1 112 ? 0.897 -19.094 5.418 1 91.69 112 ARG A C 1
ATOM 853 O O . ARG A 1 112 ? 0.691 -17.891 5.527 1 91.69 112 ARG A O 1
ATOM 860 N N . GLN A 1 113 ? 0.043 -19.922 4.914 1 91.56 113 GLN A N 1
ATOM 861 C CA . GLN A 1 113 ? -1.274 -19.484 4.469 1 91.56 113 GLN A CA 1
ATOM 862 C C . GLN A 1 113 ? -2.287 -20.625 4.531 1 91.56 113 GLN A C 1
ATOM 864 O O . GLN A 1 113 ? -2.072 -21.688 3.938 1 91.56 113 GLN A O 1
ATOM 869 N N . GLN A 1 114 ? -3.352 -20.406 5.156 1 84.75 114 GLN A N 1
ATOM 870 C CA . GLN A 1 114 ? -4.379 -21.438 5.258 1 84.75 114 GLN A CA 1
ATOM 871 C C . GLN A 1 114 ? -5.234 -21.484 3.996 1 84.75 114 GLN A C 1
ATOM 873 O O . GLN A 1 114 ? -5.57 -22.578 3.514 1 84.75 114 GLN A O 1
ATOM 878 N N . GLY A 1 115 ? -5.586 -20.344 3.6 1 86.38 115 GLY A N 1
ATOM 879 C CA . GLY A 1 115 ? -6.379 -20.234 2.387 1 86.38 115 GLY A CA 1
ATOM 880 C C . GLY A 1 115 ? -5.977 -19.062 1.514 1 86.38 115 GLY A C 1
ATOM 881 O O . GLY A 1 115 ? -5.168 -18.219 1.921 1 86.38 115 GLY A O 1
ATOM 882 N N . PHE A 1 116 ? -6.562 -19.062 0.379 1 83.75 116 PHE A N 1
ATOM 883 C CA . PHE A 1 116 ? -6.234 -18.047 -0.622 1 83.75 116 PHE A CA 1
ATOM 884 C C . PHE A 1 116 ? -6.473 -16.656 -0.077 1 83.75 116 PHE A C 1
ATOM 886 O O . PHE A 1 116 ? -7.523 -16.375 0.506 1 83.75 116 PHE A O 1
ATOM 893 N N . GLN A 1 117 ? -5.488 -15.719 -0.141 1 85.75 117 GLN A N 1
ATOM 894 C CA . GLN A 1 117 ? -5.477 -14.305 0.219 1 85.75 117 GLN A CA 1
ATOM 895 C C . GLN A 1 117 ? -5.652 -14.117 1.723 1 85.75 117 GLN A C 1
ATOM 897 O O . GLN A 1 117 ? -6.012 -13.031 2.18 1 85.75 117 GLN A O 1
ATOM 902 N N . GLU A 1 118 ? -5.48 -15.227 2.463 1 92.12 118 GLU A N 1
ATOM 903 C CA . GLU A 1 118 ? -5.465 -15.094 3.916 1 92.12 118 GLU A CA 1
ATOM 904 C C . GLU A 1 118 ? -4.227 -14.328 4.387 1 92.12 118 GLU A C 1
ATOM 906 O O . GLU A 1 118 ? -3.111 -14.625 3.957 1 92.12 118 GLU A O 1
ATOM 911 N N . THR A 1 119 ? -4.434 -13.391 5.172 1 95.81 119 THR A N 1
ATOM 912 C CA . THR A 1 119 ? -3.355 -12.602 5.758 1 95.81 119 THR A CA 1
ATOM 913 C C . THR A 1 119 ? -3.727 -12.133 7.164 1 95.81 119 THR A C 1
ATOM 915 O O . THR A 1 119 ? -4.867 -11.734 7.406 1 95.81 119 THR A O 1
ATOM 918 N N . ASP A 1 120 ? -2.773 -12.242 8.125 1 96.88 120 ASP A N 1
ATOM 919 C CA . ASP A 1 120 ? -3 -11.75 9.477 1 96.88 120 ASP A CA 1
ATOM 920 C C . ASP A 1 120 ? -2.961 -10.219 9.516 1 96.88 120 ASP A C 1
ATOM 922 O O . ASP A 1 120 ? -2.047 -9.633 10.102 1 96.88 120 ASP A O 1
ATOM 926 N N . ILE A 1 121 ? -4.055 -9.648 9.047 1 98.56 121 ILE A N 1
ATOM 927 C CA . ILE A 1 121 ? -4.109 -8.195 8.883 1 98.56 121 ILE A CA 1
ATOM 928 C C . ILE A 1 121 ? -4.18 -7.523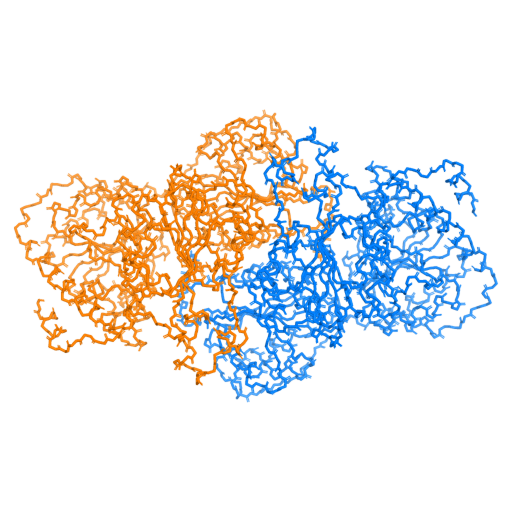 10.25 1 98.56 121 ILE A C 1
ATOM 930 O O . ILE A 1 121 ? -3.705 -6.398 10.422 1 98.56 121 ILE A O 1
ATOM 934 N N . VAL A 1 122 ? -4.719 -8.195 11.258 1 98.56 122 VAL A N 1
ATOM 935 C CA . VAL A 1 122 ? -4.832 -7.641 12.602 1 98.56 122 VAL A CA 1
ATOM 936 C C . VAL A 1 122 ? -3.441 -7.418 13.195 1 98.56 122 VAL A C 1
ATOM 938 O O . VAL A 1 122 ? -3.148 -6.34 13.719 1 98.56 122 VAL A O 1
ATOM 941 N N . ALA A 1 123 ? -2.594 -8.43 13.047 1 98.31 123 ALA A N 1
ATOM 942 C CA . ALA A 1 123 ? -1.228 -8.305 13.547 1 98.31 123 ALA A CA 1
ATOM 943 C C . ALA A 1 123 ? -0.478 -7.191 12.82 1 98.31 123 ALA A C 1
ATOM 945 O O . ALA A 1 123 ? 0.305 -6.461 13.438 1 98.31 123 ALA A O 1
ATOM 946 N N . MET A 1 124 ? -0.695 -7.074 11.555 1 98.69 124 MET A N 1
ATOM 947 C CA . MET A 1 124 ? -0.003 -6.074 10.75 1 98.69 124 MET A CA 1
ATOM 948 C C . MET A 1 124 ? -0.481 -4.668 11.094 1 98.69 124 MET A C 1
ATOM 950 O O . MET A 1 124 ? 0.289 -3.709 11.023 1 98.69 124 MET A O 1
ATOM 954 N N . ALA A 1 125 ? -1.765 -4.539 11.453 1 98.75 125 ALA A N 1
ATOM 955 C CA . ALA A 1 125 ? -2.369 -3.227 11.68 1 98.75 125 ALA A CA 1
ATOM 956 C C . ALA A 1 125 ? -2.166 -2.771 13.117 1 98.75 125 ALA A C 1
ATOM 958 O O . ALA A 1 125 ? -2.275 -1.581 13.422 1 98.75 125 ALA A O 1
ATOM 959 N N . LYS A 1 126 ? -1.845 -3.621 14.016 1 98.44 126 LYS A N 1
ATOM 960 C CA . LYS A 1 126 ? -1.822 -3.361 15.453 1 98.44 126 LYS A CA 1
ATOM 961 C C . LYS A 1 126 ? -0.91 -2.184 15.789 1 98.44 126 LYS A C 1
ATOM 963 O O . LYS A 1 126 ? -1.278 -1.309 16.578 1 98.44 126 LYS A O 1
ATOM 968 N N . PRO A 1 127 ? 0.258 -2.045 15.18 1 97.62 127 PRO A N 1
ATOM 969 C CA . PRO A 1 127 ? 1.153 -0.949 15.562 1 97.62 127 PRO A CA 1
ATOM 970 C C . PRO A 1 127 ? 0.635 0.418 15.125 1 97.62 127 PRO A C 1
ATOM 972 O O . PRO A 1 127 ? 1.144 1.449 15.57 1 97.62 127 PRO A O 1
ATOM 975 N N . ILE A 1 128 ? -0.403 0.437 14.258 1 98.5 128 ILE A N 1
ATOM 976 C CA . ILE A 1 128 ? -0.833 1.71 13.688 1 98.5 128 ILE A CA 1
ATOM 977 C C . ILE A 1 128 ? -2.338 1.88 13.883 1 98.5 128 ILE A C 1
ATOM 979 O O . ILE A 1 128 ? -3.008 2.51 13.062 1 98.5 128 ILE A O 1
ATOM 983 N N . THR A 1 129 ? -2.932 1.247 14.82 1 98.69 129 THR A N 1
ATOM 984 C CA . THR A 1 129 ? -4.336 1.399 15.188 1 98.69 129 THR A CA 1
ATOM 985 C C . THR A 1 129 ? -4.48 1.551 16.703 1 98.69 129 THR A C 1
ATOM 987 O O . THR A 1 129 ? -3.588 1.169 17.453 1 98.69 129 THR A O 1
ATOM 990 N N . LYS A 1 130 ? -5.613 2.186 17.094 1 98.06 130 LYS A N 1
ATOM 991 C CA . LYS A 1 130 ? -5.973 2.191 18.516 1 98.06 130 LYS A CA 1
ATOM 992 C C . LYS A 1 130 ? -6.527 0.839 18.953 1 98.06 130 LYS A C 1
ATOM 994 O O . LYS A 1 130 ? -6.426 0.465 20.125 1 98.06 130 LYS A O 1
ATOM 999 N N . TYR A 1 131 ? -7.152 0.177 17.984 1 98.62 131 TYR A N 1
ATOM 1000 C CA . TYR A 1 131 ? -7.805 -1.104 18.234 1 98.62 131 TYR A CA 1
ATOM 1001 C C . TYR A 1 131 ? -7.938 -1.902 16.938 1 98.62 131 TYR A C 1
ATOM 1003 O O . TYR A 1 131 ? -8.32 -1.356 15.906 1 98.62 131 TYR A O 1
ATOM 1011 N N . ALA A 1 132 ? -7.52 -3.127 16.859 1 98.81 132 ALA A N 1
ATOM 1012 C CA . ALA A 1 132 ? -7.66 -4.039 15.727 1 98.81 132 ALA A CA 1
ATOM 1013 C C . ALA A 1 132 ? -8.125 -5.418 16.188 1 98.81 132 ALA A C 1
ATOM 1015 O O . ALA A 1 132 ? -7.559 -5.988 17.125 1 98.81 132 ALA A O 1
ATOM 1016 N N . VAL A 1 133 ? -9.188 -5.934 15.5 1 98.75 133 VAL A N 1
ATOM 1017 C CA . VAL A 1 133 ? -9.727 -7.203 15.969 1 98.75 133 VAL A CA 1
ATOM 1018 C C . VAL A 1 133 ? -10.312 -7.98 14.789 1 98.75 133 VAL A C 1
ATOM 1020 O O . VAL A 1 133 ? -10.82 -7.383 13.836 1 98.75 133 VAL A O 1
ATOM 1023 N N . GLN A 1 134 ? -10.195 -9.219 14.758 1 98.44 134 GLN A N 1
ATOM 1024 C CA . GLN A 1 134 ? -10.938 -10.102 13.852 1 98.44 134 GLN A CA 1
ATOM 1025 C C . GLN A 1 134 ? -12.148 -10.711 14.547 1 98.44 134 GLN A C 1
ATOM 1027 O O . GLN A 1 134 ? -12.039 -11.234 15.664 1 98.44 134 GLN A O 1
ATOM 1032 N N . ILE A 1 135 ? -13.297 -10.594 13.953 1 98.44 135 ILE A N 1
ATOM 1033 C CA . ILE A 1 135 ? -14.5 -11.195 14.523 1 98.44 135 ILE A CA 1
ATOM 1034 C C . ILE A 1 135 ? -14.57 -12.664 14.125 1 98.44 135 ILE A C 1
ATOM 1036 O O . ILE A 1 135 ? -14.773 -12.992 12.953 1 98.44 135 ILE A O 1
ATOM 1040 N N . ARG A 1 136 ? -14.539 -13.57 15.047 1 95.12 136 ARG A N 1
ATOM 1041 C CA . ARG A 1 136 ? -14.531 -15.008 14.773 1 95.12 136 ARG A CA 1
ATOM 1042 C C . ARG A 1 136 ? -15.883 -15.633 15.109 1 95.12 136 ARG A C 1
ATOM 1044 O O . ARG A 1 136 ? -16.219 -16.703 14.586 1 95.12 136 ARG A O 1
ATOM 1051 N N . ASN A 1 137 ? -16.594 -14.977 16 1 96.12 137 ASN A N 1
ATOM 1052 C CA . ASN A 1 137 ? -17.953 -15.375 16.359 1 96.12 137 ASN A CA 1
ATOM 1053 C C . ASN A 1 137 ? -18.953 -14.258 16.094 1 96.12 137 ASN A C 1
ATOM 1055 O O . ASN A 1 137 ? -18.766 -13.117 16.531 1 96.12 137 ASN A O 1
ATOM 1059 N N . PRO A 1 138 ? -20.031 -14.57 15.375 1 97.06 138 PRO A N 1
ATOM 1060 C CA . PRO A 1 138 ? -21 -13.539 15.023 1 97.06 138 PRO A CA 1
ATOM 1061 C C . PRO A 1 138 ? -21.547 -12.797 16.25 1 97.06 138 PRO A C 1
ATOM 1063 O O . PRO A 1 138 ? -21.828 -11.602 16.172 1 97.06 138 PRO A O 1
ATOM 1066 N N . GLU A 1 139 ? -21.594 -13.438 17.344 1 96.19 139 GLU A N 1
ATOM 1067 C CA . GLU A 1 139 ? -22.172 -12.859 18.562 1 96.19 139 GLU A CA 1
ATOM 1068 C C . GLU A 1 139 ? -21.312 -11.711 19.094 1 96.19 139 GLU A C 1
ATOM 1070 O O . GLU A 1 139 ? -21.812 -10.852 19.812 1 96.19 139 GLU A O 1
ATOM 1075 N N . ASP A 1 140 ? -20.109 -11.664 18.688 1 97.56 140 ASP A N 1
ATOM 1076 C CA . ASP A 1 140 ? -19.172 -10.688 19.219 1 97.56 140 ASP A CA 1
ATOM 1077 C C . ASP A 1 140 ? -19.312 -9.336 18.516 1 97.56 140 ASP A C 1
ATOM 1079 O O . ASP A 1 140 ? -18.844 -8.312 19.016 1 97.56 140 ASP A O 1
ATOM 1083 N N . ILE A 1 141 ? -20.016 -9.32 17.391 1 98.44 141 ILE A N 1
ATOM 1084 C CA . ILE A 1 141 ? -19.984 -8.141 16.516 1 98.44 141 ILE A CA 1
ATOM 1085 C C . ILE A 1 141 ? -20.641 -6.961 17.234 1 98.44 141 ILE A C 1
ATOM 1087 O O . ILE A 1 141 ? -20.188 -5.82 17.094 1 98.44 141 ILE A O 1
ATOM 1091 N N . VAL A 1 142 ? -21.688 -7.188 18.016 1 98.19 142 VAL A N 1
ATOM 1092 C CA . VAL A 1 142 ? -22.422 -6.102 18.656 1 98.19 142 VAL A CA 1
ATOM 1093 C C . VAL A 1 142 ? -21.516 -5.363 19.625 1 98.19 142 VAL A C 1
ATOM 1095 O O . VAL A 1 142 ? -21.359 -4.145 19.531 1 98.19 142 VAL A O 1
ATOM 1098 N N . GLU A 1 143 ? -20.859 -6.078 20.484 1 97.88 143 GLU A N 1
ATOM 1099 C CA . GLU A 1 143 ? -19.953 -5.469 21.453 1 97.88 143 GLU A CA 1
ATOM 1100 C C . GLU A 1 143 ? -18.734 -4.863 20.781 1 97.88 143 GLU A C 1
ATOM 1102 O O . GLU A 1 143 ? -18.344 -3.732 21.094 1 97.88 143 GLU A O 1
ATOM 1107 N N . GLU A 1 144 ? -18.156 -5.598 19.859 1 98.44 144 GLU A N 1
ATOM 1108 C CA . GLU A 1 144 ? -16.891 -5.191 19.234 1 98.44 144 GLU A CA 1
ATOM 1109 C C . GLU A 1 144 ? -17.078 -3.939 18.391 1 98.44 144 GLU A C 1
ATOM 1111 O O . GLU A 1 144 ? -16.203 -3.07 18.344 1 98.44 144 GLU A O 1
ATOM 1116 N N . LEU A 1 145 ? -18.156 -3.871 17.688 1 98.69 145 LEU A N 1
ATOM 1117 C CA . LEU A 1 145 ? -18.422 -2.711 16.828 1 98.69 145 LEU A CA 1
ATOM 1118 C C . LEU A 1 145 ? -18.688 -1.47 17.688 1 98.69 145 LEU A C 1
ATOM 1120 O O . LEU A 1 145 ? -18.172 -0.387 17.375 1 98.69 145 LEU A O 1
ATOM 1124 N N . ASN A 1 146 ? -19.531 -1.581 18.719 1 98.56 146 ASN A N 1
ATOM 1125 C CA . ASN A 1 146 ? -19.766 -0.468 19.641 1 98.56 146 ASN A CA 1
ATOM 1126 C C . ASN A 1 146 ? -18.469 -0.005 20.281 1 98.56 146 ASN A C 1
ATOM 1128 O O . ASN A 1 146 ? -18.203 1.196 20.391 1 98.56 146 ASN A O 1
ATOM 1132 N N . LYS A 1 147 ? -17.688 -0.94 20.688 1 98.12 147 LYS A N 1
ATOM 1133 C CA . LYS A 1 147 ? -16.406 -0.658 21.328 1 98.12 147 LYS A CA 1
ATOM 1134 C C . LYS A 1 147 ? -15.461 0.038 20.359 1 98.12 147 LYS A C 1
ATOM 1136 O O . LYS A 1 147 ? -14.82 1.03 20.703 1 98.12 147 LYS A O 1
ATOM 1141 N N . ALA A 1 148 ? -15.391 -0.5 19.156 1 98.62 148 ALA A N 1
ATOM 1142 C CA . ALA A 1 148 ? -14.508 0.069 18.141 1 98.62 148 ALA A CA 1
ATOM 1143 C C . ALA A 1 148 ? -14.875 1.521 17.844 1 98.62 148 ALA A C 1
ATOM 1145 O O . ALA A 1 148 ? -13.992 2.381 17.734 1 98.62 148 ALA A O 1
ATOM 1146 N N . TYR A 1 149 ? -16.156 1.794 17.672 1 98.25 149 TYR A N 1
ATOM 1147 C CA . TYR A 1 149 ? -16.609 3.16 17.422 1 98.25 149 TYR A CA 1
ATOM 1148 C C . TYR A 1 149 ? -16.234 4.078 18.594 1 98.25 149 TYR A C 1
ATOM 1150 O O . TYR A 1 149 ? -15.742 5.188 18.375 1 98.25 149 TYR A O 1
ATOM 1158 N N . HIS A 1 150 ? -16.438 3.607 19.781 1 97.19 150 HIS A N 1
ATOM 1159 C CA . HIS A 1 150 ? -16.109 4.379 20.984 1 97.19 150 HIS A CA 1
ATOM 1160 C C . HIS A 1 150 ? -14.609 4.691 21.031 1 97.19 150 HIS A C 1
ATOM 1162 O O . HIS A 1 150 ? -14.227 5.84 21.25 1 97.19 150 HIS A O 1
ATOM 1168 N N . ILE A 1 151 ? -13.805 3.717 20.781 1 97.12 151 ILE A N 1
ATOM 1169 C CA . ILE A 1 151 ? -12.352 3.863 20.844 1 97.12 151 ILE A CA 1
ATOM 1170 C C . ILE A 1 151 ? -11.891 4.844 19.766 1 97.12 151 ILE A C 1
ATOM 1172 O O . ILE A 1 151 ? -11.047 5.703 20.031 1 97.12 151 ILE A O 1
ATOM 1176 N N . ALA A 1 152 ? -12.477 4.75 18.594 1 98.06 152 ALA A N 1
ATOM 1177 C CA . ALA A 1 152 ? -12.07 5.598 17.484 1 98.06 152 ALA A CA 1
ATOM 1178 C C . ALA A 1 152 ? -12.406 7.062 17.75 1 98.06 152 ALA A C 1
ATOM 1180 O O . ALA A 1 152 ? -11.672 7.961 17.328 1 98.06 152 ALA A O 1
ATOM 1181 N N . THR A 1 153 ? -13.477 7.352 18.531 1 95.62 153 THR A N 1
ATOM 1182 C CA . THR A 1 153 ? -14.039 8.695 18.547 1 95.62 153 THR A CA 1
ATOM 1183 C C . THR A 1 153 ? -13.797 9.367 19.891 1 95.62 153 THR A C 1
ATOM 1185 O O . THR A 1 153 ? -14.188 10.523 20.094 1 95.62 153 THR A O 1
ATOM 1188 N N . THR A 1 154 ? -13.125 8.672 20.844 1 93.25 154 THR A N 1
ATOM 1189 C CA . THR A 1 154 ? -12.922 9.266 22.156 1 93.25 154 THR A CA 1
ATOM 1190 C C . THR A 1 154 ? -11.438 9.336 22.5 1 93.25 154 THR A C 1
ATOM 1192 O O . THR A 1 154 ? -10.617 8.664 21.875 1 93.25 154 THR A O 1
ATOM 1195 N N . GLY A 1 155 ? -11.086 10.25 23.484 1 92.19 155 GLY A N 1
ATOM 1196 C CA . GLY A 1 155 ? -9.68 10.492 23.766 1 92.19 155 GLY A CA 1
ATOM 1197 C C . GLY A 1 155 ? -8.938 11.078 22.578 1 92.19 155 GLY A C 1
ATOM 1198 O O . GLY A 1 155 ? -9.477 11.914 21.859 1 92.19 155 GLY A O 1
ATOM 1199 N N . ARG A 1 156 ? -7.668 10.766 22.516 1 94.25 156 ARG A N 1
ATOM 1200 C CA . ARG A 1 156 ? -7.008 11.055 21.25 1 94.25 156 ARG A CA 1
ATOM 1201 C C . ARG A 1 156 ? -7.531 10.156 20.141 1 94.25 156 ARG A C 1
ATOM 1203 O O . ARG A 1 156 ? -7.285 8.953 20.141 1 94.25 156 ARG A O 1
ATOM 1210 N N . ARG A 1 157 ? -8.289 10.727 19.359 1 96.31 157 ARG A N 1
ATOM 1211 C CA . ARG A 1 157 ? -8.961 9.953 18.312 1 96.31 157 ARG A CA 1
ATOM 1212 C C . ARG A 1 157 ? -7.953 9.219 17.438 1 96.31 157 ARG A C 1
ATOM 1214 O O . ARG A 1 157 ? -6.75 9.484 17.516 1 96.31 157 ARG A O 1
ATOM 1221 N N . GLY A 1 158 ? -8.414 8.164 16.688 1 97.88 158 GLY A N 1
ATOM 1222 C CA . GLY A 1 158 ? -7.57 7.379 15.797 1 97.88 158 GLY A CA 1
ATOM 1223 C C . GLY A 1 158 ? -8.305 6.227 15.133 1 97.88 158 GLY A C 1
ATOM 1224 O O . GLY A 1 158 ? -9.484 6 15.406 1 97.88 158 GLY A O 1
ATOM 1225 N N . PRO A 1 159 ? -7.617 5.539 14.289 1 98.88 159 PRO A N 1
ATOM 1226 C CA . PRO A 1 159 ? -8.266 4.477 13.516 1 98.88 159 PRO A CA 1
ATOM 1227 C C . PRO A 1 159 ? -8.43 3.186 14.312 1 98.88 159 PRO A C 1
ATOM 1229 O O . PRO A 1 159 ? -7.652 2.924 15.234 1 98.88 159 PRO A O 1
ATOM 1232 N N . VAL A 1 160 ? -9.422 2.451 13.953 1 98.94 160 VAL A N 1
ATOM 1233 C CA . VAL A 1 160 ? -9.617 1.069 14.383 1 98.94 160 VAL A CA 1
ATOM 1234 C C . VAL A 1 160 ? -9.836 0.173 13.172 1 98.94 160 VAL A C 1
ATOM 1236 O O . VAL A 1 160 ? -10.172 0.657 12.086 1 98.94 160 VAL A O 1
ATOM 1239 N N . LEU A 1 161 ? -9.539 -1.1 13.312 1 98.94 161 LEU A N 1
ATOM 1240 C CA . LEU A 1 161 ? -9.719 -2.055 12.227 1 98.94 161 LEU A CA 1
ATOM 1241 C C . LEU A 1 161 ? -10.5 -3.275 12.703 1 98.94 161 LEU A C 1
ATOM 1243 O O . LEU A 1 161 ? -10.18 -3.859 13.734 1 98.94 161 LEU A O 1
ATOM 1247 N N . ILE A 1 162 ? -11.562 -3.564 12.016 1 98.94 162 ILE A N 1
ATOM 1248 C CA . ILE A 1 162 ? -12.344 -4.777 12.258 1 98.94 162 ILE A CA 1
ATOM 1249 C C . ILE A 1 162 ? -12.25 -5.695 11.039 1 98.94 162 ILE A C 1
ATOM 1251 O O . ILE A 1 162 ? -12.648 -5.316 9.938 1 98.94 162 ILE A O 1
ATOM 1255 N N . ASP A 1 163 ? -11.695 -6.836 11.234 1 98.81 163 ASP A N 1
ATOM 1256 C CA . ASP A 1 163 ? -11.547 -7.859 10.211 1 98.81 163 ASP A CA 1
ATOM 1257 C C . ASP A 1 163 ? -12.703 -8.852 10.242 1 98.81 163 ASP A C 1
ATOM 1259 O O . ASP A 1 163 ? -12.977 -9.461 11.281 1 98.81 163 ASP A O 1
ATOM 1263 N N . LEU A 1 164 ? -13.367 -8.992 9.062 1 98.75 164 LEU A N 1
ATOM 1264 C CA . LEU A 1 164 ? -14.633 -9.719 9 1 98.75 164 LEU A CA 1
ATOM 1265 C C . LEU A 1 164 ? -14.523 -10.906 8.047 1 98.75 164 LEU A C 1
ATOM 1267 O O . LEU A 1 164 ? -14.727 -10.75 6.836 1 98.75 164 LEU A O 1
ATOM 1271 N N . PRO A 1 165 ? -14.328 -12.109 8.547 1 98 165 PRO A N 1
ATOM 1272 C CA . PRO A 1 165 ? -14.422 -13.281 7.676 1 98 165 PRO A CA 1
ATOM 1273 C C . PRO A 1 165 ? -15.734 -13.336 6.898 1 98 165 PRO A C 1
ATOM 1275 O O . PRO A 1 165 ? -16.766 -12.898 7.398 1 98 165 PRO A O 1
ATOM 1278 N N . MET A 1 166 ? -15.664 -13.906 5.742 1 96.19 166 MET A N 1
ATOM 1279 C CA . MET A 1 166 ? -16.781 -13.891 4.809 1 96.19 166 MET A CA 1
ATOM 1280 C C . MET A 1 166 ? -18.016 -14.547 5.426 1 96.19 166 MET A C 1
ATOM 1282 O O . MET A 1 166 ? -19.125 -14.039 5.289 1 96.19 166 MET A O 1
ATOM 1286 N N . ASN A 1 167 ? -17.844 -15.664 6.094 1 96.12 167 ASN A N 1
ATOM 1287 C CA . ASN A 1 167 ? -18.969 -16.359 6.695 1 96.12 167 ASN A CA 1
ATOM 1288 C C . ASN A 1 167 ? -19.578 -15.555 7.852 1 96.12 167 ASN A C 1
ATOM 1290 O O . ASN A 1 167 ? -20.766 -15.672 8.141 1 96.12 167 ASN A O 1
ATOM 1294 N N . ILE A 1 168 ? -18.766 -14.727 8.516 1 98.06 168 ILE A N 1
ATOM 1295 C CA . ILE A 1 168 ? -19.25 -13.859 9.586 1 98.06 168 ILE A CA 1
ATOM 1296 C C . ILE A 1 168 ? -20.109 -12.742 9.008 1 98.06 168 ILE A C 1
ATOM 1298 O O . ILE A 1 168 ? -21.156 -12.422 9.547 1 98.06 168 ILE A O 1
ATOM 1302 N N . GLN A 1 169 ? -19.766 -12.164 7.895 1 98.06 169 GLN A N 1
ATOM 1303 C CA . GLN A 1 169 ? -20.5 -11.102 7.227 1 98.06 169 GLN A CA 1
ATOM 1304 C C . GLN A 1 169 ? -21.938 -11.531 6.918 1 98.06 169 GLN A C 1
ATOM 1306 O O . GLN A 1 169 ? -22.859 -10.711 6.949 1 98.06 169 GLN A O 1
ATOM 1311 N N . ARG A 1 170 ? -22.094 -12.789 6.52 1 96.5 170 ARG A N 1
ATOM 1312 C CA . ARG A 1 170 ? -23.406 -13.227 6.055 1 96.5 170 ARG A CA 1
ATOM 1313 C C . ARG A 1 170 ? -24.203 -13.875 7.184 1 96.5 170 ARG A C 1
ATOM 1315 O O . ARG A 1 170 ? -25.359 -14.273 6.992 1 96.5 170 ARG A O 1
ATOM 1322 N N . SER A 1 171 ? -23.578 -13.914 8.352 1 97.69 171 SER A N 1
ATOM 1323 C CA . SER A 1 171 ? -24.297 -14.453 9.508 1 97.69 171 SER A CA 1
ATOM 1324 C C . SER A 1 171 ? -25.391 -13.5 9.977 1 97.69 171 SER A C 1
ATOM 1326 O O . SER A 1 171 ? -25.625 -12.461 9.359 1 97.69 171 SER A O 1
ATOM 1328 N N . GLU A 1 172 ? -26.062 -13.953 11.078 1 97.38 172 GLU A N 1
ATOM 1329 C CA . GLU A 1 172 ? -27.172 -13.164 11.594 1 97.38 172 GLU A CA 1
ATOM 1330 C C . GLU A 1 172 ? -26.859 -12.617 12.992 1 97.38 172 GLU A C 1
ATOM 1332 O O . GLU A 1 172 ? -26.141 -13.25 13.758 1 97.38 172 GLU A O 1
ATOM 1337 N N . VAL A 1 173 ? -27.359 -11.438 13.227 1 97.19 173 VAL A N 1
ATOM 1338 C CA . VAL A 1 173 ? -27.312 -10.812 14.547 1 97.19 173 VAL A CA 1
ATOM 1339 C C . VAL A 1 173 ? -28.703 -10.852 15.18 1 97.19 173 VAL A C 1
ATOM 1341 O O . VAL A 1 173 ? -29.656 -10.297 14.641 1 97.19 173 VAL A O 1
ATOM 1344 N N . GLU A 1 174 ? -28.875 -11.477 16.328 1 94.81 174 GLU A N 1
ATOM 1345 C CA . GLU A 1 174 ? -30.172 -11.695 16.969 1 94.81 174 GLU A CA 1
ATOM 1346 C C . GLU A 1 174 ? -30.594 -10.477 17.781 1 94.81 174 GLU A C 1
ATOM 1348 O O . GLU A 1 174 ? -31.766 -10.086 17.781 1 94.81 174 GLU A O 1
ATOM 1353 N N . ASN A 1 175 ? -29.719 -9.828 18.562 1 94.5 175 ASN A N 1
ATOM 1354 C CA . ASN A 1 175 ? -30.016 -8.711 19.453 1 94.5 175 ASN A CA 1
ATOM 1355 C C . ASN A 1 175 ? -29.156 -7.492 19.125 1 94.5 175 ASN A C 1
ATOM 1357 O O . ASN A 1 175 ? -28.25 -7.141 19.875 1 94.5 175 ASN A O 1
ATOM 1361 N N . PRO A 1 176 ? -29.547 -6.84 18.031 1 96.88 176 PRO A N 1
ATOM 1362 C CA . PRO A 1 176 ? -28.766 -5.66 17.656 1 96.88 176 PRO A CA 1
ATOM 1363 C C . PRO A 1 176 ? -28.844 -4.543 18.688 1 96.88 176 PRO A C 1
ATOM 1365 O O . PRO A 1 176 ? -29.922 -4.281 19.234 1 96.88 176 PRO A O 1
ATOM 1368 N N . VAL A 1 177 ? -27.734 -4.016 19.094 1 97.62 177 VAL A N 1
ATOM 1369 C CA . VAL A 1 177 ? -27.625 -2.85 19.953 1 97.62 177 VAL A CA 1
ATOM 1370 C C . VAL A 1 177 ? -26.781 -1.773 19.281 1 97.62 177 VAL A C 1
ATOM 1372 O O . VAL A 1 177 ? -25.703 -2.062 18.734 1 97.62 177 VAL A O 1
ATOM 1375 N N . TYR A 1 178 ? -27.266 -0.53 19.234 1 97.25 178 TYR A N 1
ATOM 1376 C CA . TYR A 1 178 ? -26.625 0.52 18.453 1 97.25 178 TYR A CA 1
ATOM 1377 C C . TYR A 1 178 ? -25.953 1.551 19.359 1 97.25 178 TYR A C 1
ATOM 1379 O O . TYR A 1 178 ? -25.203 2.404 18.875 1 97.25 178 TYR A O 1
ATOM 1387 N N . ASP A 1 179 ? -26.203 1.521 20.688 1 95.62 179 ASP A N 1
ATOM 1388 C CA . ASP A 1 179 ? -25.688 2.545 21.594 1 95.62 179 ASP A CA 1
ATOM 1389 C C . ASP A 1 179 ? -25.266 1.933 22.938 1 95.62 179 ASP A C 1
ATOM 1391 O O . ASP A 1 179 ? -25.844 2.23 23.969 1 95.62 179 ASP A O 1
ATOM 1395 N N . MET A 1 180 ? -24.188 1.243 22.875 1 94.56 180 MET A N 1
ATOM 1396 C CA . MET A 1 180 ? -23.625 0.708 24.109 1 94.56 180 MET A CA 1
ATOM 1397 C C . MET A 1 180 ? -22.781 1.763 24.828 1 94.56 180 MET A C 1
ATOM 1399 O O . MET A 1 180 ? -22.094 2.559 24.172 1 94.56 180 MET A O 1
ATOM 1403 N N . THR A 1 181 ? -22.828 1.815 26.125 1 92.31 181 THR A N 1
ATOM 1404 C CA . THR A 1 181 ? -22.078 2.791 26.922 1 92.31 181 THR A CA 1
ATOM 1405 C C . THR A 1 181 ? -20.75 2.201 27.375 1 92.31 181 THR A C 1
ATOM 1407 O O . THR A 1 181 ? -20.688 1.046 27.812 1 92.31 181 THR A O 1
ATOM 1410 N N . PHE A 1 182 ? -19.719 3.055 27.141 1 92.31 182 PHE A N 1
ATOM 1411 C CA . PHE A 1 182 ? -18.406 2.701 27.625 1 92.31 182 PHE A CA 1
ATOM 1412 C C . PHE A 1 182 ? -17.859 3.793 28.547 1 92.31 182 PHE A C 1
ATOM 1414 O O . PHE A 1 182 ? -18.234 4.957 28.422 1 92.31 182 PHE A O 1
ATOM 1421 N N . GLU A 1 183 ? -17.078 3.457 29.547 1 82.62 183 GLU A N 1
ATOM 1422 C CA . GLU A 1 183 ? -16.484 4.453 30.438 1 82.62 183 GLU A CA 1
ATOM 1423 C C . GLU A 1 183 ? -15.492 5.34 29.688 1 82.62 183 GLU A C 1
ATOM 1425 O O . GLU A 1 183 ? -14.742 4.855 28.844 1 82.62 183 GLU A O 1
ATOM 1430 N N . ASP A 1 184 ? -15.789 6.699 29.906 1 73 184 ASP A N 1
ATOM 1431 C CA . ASP A 1 184 ? -14.867 7.664 29.312 1 73 184 ASP A CA 1
ATOM 1432 C C . ASP A 1 184 ? -13.828 8.125 30.328 1 73 184 ASP A C 1
ATOM 1434 O O . ASP A 1 184 ? -14.156 8.781 31.312 1 73 184 ASP A O 1
ATOM 1438 N N . LYS A 1 185 ? -12.648 7.844 30.156 1 63.16 185 LYS A N 1
ATOM 1439 C CA . LYS A 1 185 ? -11.617 8.141 31.156 1 63.16 185 LYS A CA 1
ATOM 1440 C C . LYS A 1 185 ? -10.945 9.477 30.859 1 63.16 185 LYS A C 1
ATOM 1442 O O . LYS A 1 185 ? -10.125 9.945 31.656 1 63.16 185 LYS A O 1
ATOM 1447 N N . HIS A 1 186 ? -11.453 10.133 29.875 1 67.38 186 HIS A N 1
ATOM 1448 C CA . HIS A 1 186 ? -10.539 11.195 29.469 1 67.38 186 HIS A CA 1
ATOM 1449 C C . HIS A 1 186 ? -11.117 12.57 29.797 1 67.38 186 HIS A C 1
ATOM 1451 O O . HIS A 1 186 ? -10.43 13.578 29.656 1 67.38 186 HIS A O 1
ATOM 1457 N N . THR A 1 187 ? -12.297 12.625 30.406 1 70.81 187 THR A N 1
ATOM 1458 C CA . THR A 1 187 ? -12.867 13.938 30.688 1 70.81 187 THR A CA 1
ATOM 1459 C C . THR A 1 187 ? -12.945 14.18 32.188 1 70.81 187 THR A C 1
ATOM 1461 O O . THR A 1 187 ? -13.727 13.531 32.875 1 70.81 187 THR A O 1
ATOM 1464 N N . ASP A 1 188 ? -11.93 14.844 32.625 1 84.88 188 ASP A N 1
ATOM 1465 C CA . ASP A 1 188 ? -11.898 15.227 34.031 1 84.88 188 ASP A CA 1
ATOM 1466 C C . ASP A 1 188 ? -12.141 16.734 34.188 1 84.88 188 ASP A C 1
ATOM 1468 O O . ASP A 1 188 ? -11.234 17.531 33.969 1 84.88 188 ASP A O 1
ATOM 1472 N N . ALA A 1 189 ? -13.336 17.078 34.656 1 89.69 189 ALA A N 1
ATOM 1473 C CA . ALA A 1 189 ? -13.727 18.484 34.812 1 89.69 189 ALA A CA 1
ATOM 1474 C C . ALA A 1 189 ? -12.789 19.203 35.75 1 89.69 189 ALA A C 1
ATOM 1476 O O . ALA A 1 189 ? -12.492 20.391 35.562 1 89.69 189 ALA A O 1
ATOM 1477 N N . ALA A 1 190 ? -12.414 18.516 36.688 1 92.94 190 ALA A N 1
ATOM 1478 C CA . ALA A 1 190 ? -11.508 19.125 37.688 1 92.94 190 ALA A CA 1
ATOM 1479 C C . ALA A 1 190 ? -10.148 19.422 37.062 1 92.9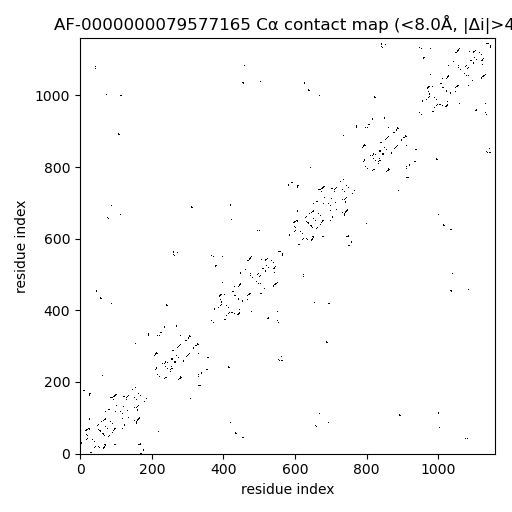4 190 ALA A C 1
ATOM 1481 O O . ALA A 1 190 ? -9.555 20.469 37.344 1 92.94 190 ALA A O 1
ATOM 1482 N N . ALA A 1 191 ? -9.758 18.531 36.25 1 94.44 191 ALA A N 1
ATOM 1483 C CA . ALA A 1 191 ? -8.484 18.734 35.562 1 94.44 191 ALA A CA 1
ATOM 1484 C C . ALA A 1 191 ? -8.57 19.906 34.594 1 94.44 191 ALA A C 1
ATOM 1486 O O . ALA A 1 191 ? -7.621 20.688 34.469 1 94.44 191 ALA A O 1
ATOM 1487 N N . ALA A 1 192 ? -9.688 20.031 33.969 1 96.06 192 ALA A N 1
ATOM 1488 C CA . ALA A 1 192 ? -9.898 21.125 33.031 1 96.06 192 ALA A CA 1
ATOM 1489 C C . ALA A 1 192 ? -9.898 22.469 33.75 1 96.06 192 ALA A C 1
ATOM 1491 O O . ALA A 1 192 ? -9.289 23.422 33.281 1 96.06 192 ALA A O 1
ATOM 1492 N N . GLN A 1 193 ? -10.555 22.531 34.875 1 96 193 GLN A N 1
ATOM 1493 C CA . GLN A 1 193 ? -10.602 23.766 35.656 1 96 193 GLN A CA 1
ATOM 1494 C C . GLN A 1 193 ? -9.227 24.141 36.188 1 96 193 GLN A C 1
ATOM 1496 O O . GLN A 1 193 ? -8.836 25.312 36.156 1 96 193 GLN A O 1
ATOM 1501 N N . GLN A 1 194 ? -8.609 23.156 36.656 1 96.5 194 GLN A N 1
ATOM 1502 C CA . GLN A 1 194 ? -7.266 23.391 37.156 1 96.5 194 GLN A CA 1
ATOM 1503 C C . GLN A 1 194 ? -6.355 23.938 36.062 1 96.5 194 GLN A C 1
ATOM 1505 O O . GLN A 1 194 ? -5.562 24.859 36.281 1 96.5 194 GLN A O 1
ATOM 1510 N N . ALA A 1 195 ? -6.461 23.359 34.906 1 97.25 195 ALA A N 1
ATOM 1511 C CA . ALA A 1 195 ? -5.676 23.812 33.781 1 97.25 195 ALA A CA 1
ATOM 1512 C C . ALA A 1 195 ? -6.016 25.266 33.438 1 97.25 195 ALA A C 1
ATOM 1514 O O . ALA A 1 195 ? -5.117 26.078 33.188 1 97.25 195 ALA A O 1
ATOM 1515 N N . ALA A 1 196 ? -7.266 25.578 33.438 1 97.38 196 ALA A N 1
ATOM 1516 C CA . ALA A 1 196 ? -7.707 26.938 33.125 1 97.38 196 ALA A CA 1
ATOM 1517 C C . ALA A 1 196 ? -7.176 27.938 34.156 1 97.38 196 ALA A C 1
ATOM 1519 O O . ALA A 1 196 ? -6.719 29.016 33.812 1 97.38 196 ALA A O 1
ATOM 1520 N N . ASP A 1 197 ? -7.215 27.562 35.438 1 96.75 197 ASP A N 1
ATOM 1521 C CA . ASP A 1 197 ? -6.73 28.422 36.5 1 96.75 197 ASP A CA 1
ATOM 1522 C C . ASP A 1 197 ? -5.23 28.688 36.375 1 96.75 197 ASP A C 1
ATOM 1524 O O . ASP A 1 197 ? -4.773 29.812 36.531 1 96.75 197 ASP A O 1
ATOM 1528 N N . THR A 1 198 ? -4.586 27.641 36.031 1 97.62 198 THR A N 1
ATOM 1529 C CA . THR A 1 198 ? -3.145 27.75 35.844 1 97.62 198 THR A CA 1
ATOM 1530 C C . THR A 1 198 ? -2.824 28.719 34.719 1 97.62 198 THR A C 1
ATOM 1532 O O . THR A 1 198 ? -1.914 29.531 34.812 1 97.62 198 THR A O 1
ATOM 1535 N N . ILE A 1 199 ? -3.516 28.625 33.656 1 97.5 199 ILE A N 1
ATOM 1536 C CA . ILE A 1 199 ? -3.326 29.469 32.469 1 97.5 199 ILE A CA 1
ATOM 1537 C C . ILE A 1 199 ? -3.625 30.922 32.844 1 97.5 199 ILE A C 1
ATOM 1539 O O . ILE A 1 199 ? -2.854 31.828 32.5 1 97.5 199 ILE A O 1
ATOM 1543 N N . LEU A 1 200 ? -4.719 31.188 33.562 1 95.75 200 LEU A N 1
ATOM 1544 C CA . LEU A 1 200 ? -5.137 32.531 33.906 1 95.75 200 LEU A CA 1
ATOM 1545 C C . LEU A 1 200 ? -4.117 33.188 34.844 1 95.75 200 LEU A C 1
ATOM 1547 O O . LEU A 1 200 ? -3.812 34.375 34.688 1 95.75 200 LEU A O 1
ATOM 1551 N N . GLU A 1 201 ? -3.59 32.406 35.719 1 95.44 201 GLU A N 1
ATOM 1552 C CA . GLU A 1 201 ? -2.559 32.938 36.625 1 95.44 201 GLU A CA 1
ATOM 1553 C C . GLU A 1 201 ? -1.293 33.312 35.844 1 95.44 201 GLU A C 1
ATOM 1555 O O . GLU A 1 201 ? -0.691 34.344 36.094 1 95.44 201 GLU A O 1
ATOM 1560 N N . ALA A 1 202 ? -0.936 32.5 34.938 1 96.25 202 ALA A N 1
ATOM 1561 C CA . ALA A 1 202 ? 0.256 32.75 34.156 1 96.25 202 ALA A CA 1
ATOM 1562 C C . ALA A 1 202 ? 0.07 34 33.281 1 96.25 202 ALA A C 1
ATOM 1564 O O . ALA A 1 202 ? 1.01 34.781 33.094 1 96.25 202 ALA A O 1
ATOM 1565 N N . LEU A 1 203 ? -1.091 34.156 32.75 1 94.62 203 LEU A N 1
ATOM 1566 C CA . LEU A 1 203 ? -1.394 35.281 31.875 1 94.62 203 LEU A CA 1
ATOM 1567 C C . LEU A 1 203 ? -1.311 36.625 32.625 1 94.62 203 LEU A C 1
ATOM 1569 O O . LEU A 1 203 ? -0.975 37.656 32.062 1 94.62 203 LEU A O 1
ATOM 1573 N N . GLU A 1 204 ? -1.539 36.594 33.875 1 91.56 204 GLU A N 1
ATOM 1574 C CA . GLU A 1 204 ? -1.47 37.812 34.688 1 91.56 204 GLU A CA 1
ATOM 1575 C C . GLU A 1 204 ? -0.032 38.281 34.844 1 91.56 204 GLU A C 1
ATOM 1577 O O . GLU A 1 204 ? 0.207 39.5 35 1 91.56 204 GLU A O 1
ATOM 1582 N N . GLN A 1 205 ? 0.814 37.406 34.688 1 91.81 205 GLN A N 1
ATOM 1583 C CA . GLN A 1 205 ? 2.219 37.75 34.875 1 91.81 205 GLN A CA 1
ATOM 1584 C C . GLN A 1 205 ? 2.943 37.938 33.562 1 91.81 205 GLN A C 1
ATOM 1586 O O . GLN A 1 205 ? 4.02 38.531 33.5 1 91.81 205 GLN A O 1
ATOM 1591 N N . ALA A 1 206 ? 2.359 37.531 32.531 1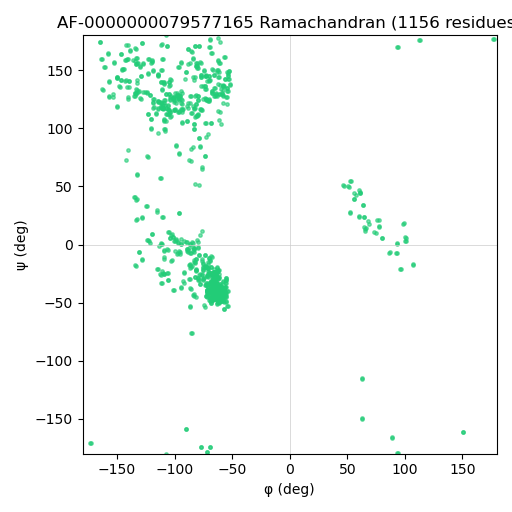 94.12 206 ALA A N 1
ATOM 1592 C CA . ALA A 1 206 ? 3.035 37.469 31.219 1 94.12 206 ALA A CA 1
ATOM 1593 C C . ALA A 1 206 ? 2.975 38.844 30.531 1 94.12 206 ALA A C 1
ATOM 1595 O O . ALA A 1 206 ? 1.963 39.531 30.609 1 94.12 206 ALA A O 1
ATOM 1596 N N . LYS A 1 207 ? 4.027 39.188 29.812 1 94.62 207 LYS A N 1
ATOM 1597 C CA . LYS A 1 207 ? 4.078 40.406 29.016 1 94.62 207 LYS A CA 1
ATOM 1598 C C . LYS A 1 207 ? 3.939 40.094 27.516 1 94.62 207 LYS A C 1
ATOM 1600 O O . LYS A 1 207 ? 3.457 40.906 26.75 1 94.62 207 LYS A O 1
ATOM 1605 N N . ARG A 1 208 ? 4.41 38.938 27.109 1 97 208 ARG A N 1
ATOM 1606 C CA . ARG A 1 208 ? 4.441 38.562 25.688 1 97 208 ARG A CA 1
ATOM 1607 C C . ARG A 1 208 ? 3.902 37.156 25.484 1 97 208 ARG A C 1
ATOM 1609 O O . ARG A 1 208 ? 4.605 36.281 24.953 1 97 208 ARG A O 1
ATOM 1616 N N . PRO A 1 209 ? 2.629 36.875 25.859 1 97.12 209 PRO A N 1
ATOM 1617 C CA . PRO A 1 209 ? 2.035 35.531 25.688 1 97.12 209 PRO A CA 1
ATOM 1618 C C . PRO A 1 209 ? 1.726 35.219 24.234 1 97.12 209 PRO A C 1
ATOM 1620 O O . PRO A 1 209 ? 1.395 36.094 23.453 1 97.12 209 PRO A O 1
ATOM 1623 N N . VAL A 1 210 ? 1.872 33.969 23.859 1 98.38 210 VAL A N 1
ATOM 1624 C CA . VAL A 1 210 ? 1.502 33.438 22.562 1 98.38 210 VAL A CA 1
ATOM 1625 C C . VAL A 1 210 ? 0.715 32.125 22.75 1 98.38 210 VAL A C 1
ATOM 1627 O O . VAL A 1 210 ? 1.07 31.297 23.578 1 98.38 210 VAL A O 1
ATOM 1630 N N . ILE A 1 211 ? -0.387 31.969 22.062 1 98.44 211 ILE A N 1
ATOM 1631 C CA . ILE A 1 211 ? -1.106 30.703 22 1 98.44 211 ILE A CA 1
ATOM 1632 C C . ILE A 1 211 ? -0.549 29.859 20.859 1 98.44 211 ILE A C 1
ATOM 1634 O O . ILE A 1 211 ? -0.459 30.312 19.719 1 98.44 211 ILE A O 1
ATOM 1638 N N . MET A 1 212 ? -0.079 28.688 21.203 1 98.62 212 MET A N 1
ATOM 1639 C CA . MET A 1 212 ? 0.3 27.656 20.234 1 98.62 212 MET A CA 1
ATOM 1640 C C . MET A 1 212 ? -0.829 26.656 20.031 1 98.62 212 MET A C 1
ATOM 1642 O O . MET A 1 212 ? -1.137 25.875 20.938 1 98.62 212 MET A O 1
ATOM 1646 N N . LEU A 1 213 ? -1.358 26.656 18.859 1 98.25 213 LEU A N 1
ATOM 1647 C CA . LEU A 1 213 ? -2.57 25.891 18.594 1 98.25 213 LEU A CA 1
ATOM 1648 C C . LEU A 1 213 ? -2.275 24.688 17.703 1 98.25 213 LEU A C 1
ATOM 1650 O O . LEU A 1 213 ? -1.755 24.859 16.594 1 98.25 213 LEU A O 1
ATOM 1654 N N . GLY A 1 214 ? -2.584 23.469 18.203 1 97.25 214 GLY A N 1
ATOM 1655 C CA . GLY A 1 214 ? -2.453 22.25 17.406 1 97.25 214 GLY A CA 1
ATOM 1656 C C . GLY A 1 214 ? -3.789 21.656 16.984 1 97.25 214 GLY A C 1
ATOM 1657 O O . GLY A 1 214 ? -4.844 22.234 17.281 1 97.25 214 GLY A O 1
ATOM 1658 N N . HIS A 1 215 ? -3.705 20.562 16.266 1 93.75 215 HIS A N 1
ATOM 1659 C CA . HIS A 1 215 ? -4.93 19.953 15.766 1 93.75 215 HIS A CA 1
ATOM 1660 C C . HIS A 1 215 ? -5.625 19.141 16.844 1 93.75 215 HIS A C 1
ATOM 1662 O O . HIS A 1 215 ? -6.723 18.625 16.625 1 93.75 215 HIS A O 1
ATOM 1668 N N . GLY A 1 216 ? -5.02 19.172 18.031 1 94.5 216 GLY A N 1
ATOM 1669 C CA . GLY A 1 216 ? -5.668 18.531 19.172 1 94.5 216 GLY A CA 1
ATOM 1670 C C . GLY A 1 216 ? -6.887 19.281 19.656 1 94.5 216 GLY A C 1
ATOM 1671 O O . GLY A 1 216 ? -7.684 18.75 20.438 1 94.5 216 GLY A O 1
ATOM 1672 N N . VAL A 1 217 ? -6.992 20.547 19.312 1 93.88 217 VAL A N 1
ATOM 1673 C CA . VAL A 1 217 ? -8.266 21.234 19.438 1 93.88 217 VAL A CA 1
ATOM 1674 C C . VAL A 1 217 ? -9.133 20.969 18.203 1 93.88 217 VAL A C 1
ATOM 1676 O O . VAL A 1 217 ? -9.18 21.797 17.297 1 93.88 217 VAL A O 1
ATOM 1679 N N . ASP A 1 218 ? -9.812 19.891 18.188 1 81.25 218 ASP A N 1
ATOM 1680 C CA . ASP A 1 218 ? -10.297 19.344 16.922 1 81.25 218 ASP A CA 1
ATOM 1681 C C . ASP A 1 218 ? -11.742 19.766 16.656 1 81.25 218 ASP A C 1
ATOM 1683 O O . ASP A 1 218 ? -12.25 19.609 15.547 1 81.25 218 ASP A O 1
ATOM 1687 N N . SER A 1 219 ? -12.352 20.422 17.594 1 87.44 219 SER A N 1
ATOM 1688 C CA . SER A 1 219 ? -13.719 20.875 17.391 1 87.44 219 SER A CA 1
ATOM 1689 C C . SER A 1 219 ? -13.75 22.328 16.938 1 87.44 219 SER A C 1
ATOM 1691 O O . SER A 1 219 ? -13.125 23.188 17.547 1 87.44 219 SER A O 1
ATOM 1693 N N . SER A 1 220 ? -14.477 22.531 15.852 1 88.81 220 SER A N 1
ATOM 1694 C CA . SER A 1 220 ? -14.648 23.906 15.367 1 88.81 220 SER A CA 1
ATOM 1695 C C . SER A 1 220 ? -15.211 24.812 16.453 1 88.81 220 SER A C 1
ATOM 1697 O O . SER A 1 220 ? -14.852 25.984 16.531 1 88.81 220 SER A O 1
ATOM 1699 N N . PHE A 1 221 ? -15.992 24.25 17.328 1 91 221 PHE A N 1
ATOM 1700 C CA . PHE A 1 221 ? -16.594 25.016 18.422 1 91 221 PHE A CA 1
ATOM 1701 C C . PHE A 1 221 ? -15.531 25.453 19.422 1 91 221 PHE A C 1
ATOM 1703 O O . PHE A 1 221 ? -15.492 26.609 19.844 1 91 221 PHE A O 1
ATOM 1710 N N . SER A 1 222 ? -14.758 24.484 19.766 1 94.44 222 SER A N 1
ATOM 1711 C CA . SER A 1 222 ? -13.688 24.797 20.719 1 94.44 222 SER A CA 1
ATOM 1712 C C . SER A 1 222 ? -12.68 25.766 20.109 1 94.44 222 SER A C 1
ATOM 1714 O O . SER A 1 222 ? -12.164 26.641 20.812 1 94.44 222 SER A O 1
ATOM 1716 N N . GLN A 1 223 ? -12.445 25.625 18.828 1 95.44 223 GLN A N 1
ATOM 1717 C CA . GLN A 1 223 ? -11.523 26.516 18.141 1 95.44 223 GLN A CA 1
ATOM 1718 C C . GLN A 1 223 ? -12.023 27.969 18.172 1 95.44 223 GLN A C 1
ATOM 1720 O O . GLN A 1 223 ? -11.281 28.891 18.5 1 95.44 223 GLN A O 1
ATOM 1725 N N . GLN A 1 224 ? -13.273 28.141 17.891 1 94.81 224 GLN A N 1
ATOM 1726 C CA . GLN A 1 224 ? -13.859 29.469 17.875 1 94.81 224 GLN A CA 1
ATOM 1727 C C . GLN A 1 224 ? -13.875 30.078 19.281 1 94.81 224 GLN A C 1
ATOM 1729 O O . GLN A 1 224 ? -13.625 31.281 19.438 1 94.81 224 GLN A O 1
ATOM 1734 N N . LYS A 1 225 ? -14.141 29.281 20.281 1 96.12 225 LYS A N 1
ATOM 1735 C CA . LYS A 1 225 ? -14.117 29.766 21.672 1 96.12 225 LYS A CA 1
ATOM 1736 C C . LYS A 1 225 ? -12.711 30.219 22.062 1 96.12 225 LYS A C 1
ATOM 1738 O O . LYS A 1 225 ? -12.547 31.234 22.719 1 96.12 225 LYS A O 1
ATOM 1743 N N . LEU A 1 226 ? -11.773 29.453 21.641 1 96.94 226 LEU A N 1
ATOM 1744 C CA . LEU A 1 226 ? -10.398 29.797 21.953 1 96.94 226 LEU A CA 1
ATOM 1745 C C . LEU A 1 226 ? -10 31.094 21.25 1 96.94 226 LEU A C 1
ATOM 1747 O O . LEU A 1 226 ? -9.305 31.938 21.828 1 96.94 226 LEU A O 1
ATOM 1751 N N . ILE A 1 227 ? -10.438 31.266 20 1 96.06 227 ILE A N 1
ATOM 1752 C CA . ILE A 1 227 ? -10.133 32.469 19.234 1 96.06 227 ILE A CA 1
ATOM 1753 C C . ILE A 1 227 ? -10.773 33.688 19.891 1 96.06 227 ILE A C 1
ATOM 1755 O O . ILE A 1 227 ? -10.148 34.719 19.984 1 96.06 227 ILE A O 1
ATOM 1759 N N . ARG A 1 228 ? -11.977 33.562 20.375 1 94.62 228 ARG A N 1
ATOM 1760 C CA . ARG A 1 228 ? -12.656 34.656 21.062 1 94.62 228 ARG A CA 1
ATOM 1761 C C . ARG A 1 228 ? -11.922 35 22.359 1 94.62 228 ARG A C 1
ATOM 1763 O O . ARG A 1 228 ? -11.781 36.188 22.672 1 94.62 228 ARG A O 1
ATOM 1770 N N . PHE A 1 229 ? -11.516 34.031 23.062 1 95.44 229 PHE A N 1
ATOM 1771 C CA . PHE A 1 229 ? -10.727 34.281 24.266 1 95.44 229 PHE A CA 1
ATOM 1772 C C . PHE A 1 229 ? -9.453 35.031 23.938 1 95.44 229 PHE A C 1
ATOM 1774 O O . PHE A 1 229 ? -9.117 36 24.625 1 95.44 229 PHE A O 1
ATOM 1781 N N . ALA A 1 230 ? -8.75 34.562 22.859 1 95.56 230 ALA A N 1
ATOM 1782 C CA . ALA A 1 230 ? -7.516 35.219 22.422 1 95.56 230 ALA A CA 1
ATOM 1783 C C . ALA A 1 230 ? -7.777 36.656 21.984 1 95.56 230 ALA A C 1
ATOM 1785 O O . ALA A 1 230 ? -6.969 37.562 22.234 1 95.56 230 ALA A O 1
ATOM 1786 N N . GLN A 1 231 ? -8.883 36.906 21.297 1 93.62 231 GLN A N 1
ATOM 1787 C CA . GLN A 1 231 ? -9.25 38.219 20.812 1 93.62 231 GLN A CA 1
ATOM 1788 C C . GLN A 1 231 ? -9.469 39.188 21.984 1 93.62 231 GLN A C 1
ATOM 1790 O O . GLN A 1 231 ? -8.969 40.312 21.969 1 93.62 231 GLN A O 1
ATOM 1795 N N . LYS A 1 232 ? -10.188 38.688 22.969 1 91.5 232 LYS A N 1
ATOM 1796 C CA . LYS A 1 232 ? -10.484 39.531 24.141 1 91.5 232 LYS A CA 1
ATOM 1797 C C . LYS A 1 232 ? -9.203 39.906 24.875 1 91.5 232 LYS A C 1
ATOM 1799 O O . LYS A 1 232 ? -9.125 41 25.438 1 91.5 232 LYS A O 1
ATOM 1804 N N . ARG A 1 233 ? -8.273 39.094 24.781 1 92.06 233 ARG A N 1
ATOM 1805 C CA . ARG A 1 233 ? -7.047 39.312 25.531 1 92.06 233 ARG A CA 1
ATOM 1806 C C . ARG A 1 233 ? -5.922 39.781 24.625 1 92.06 233 ARG A C 1
ATOM 1808 O O . ARG A 1 233 ? -4.816 40.094 25.094 1 92.06 233 ARG A O 1
ATOM 1815 N N . GLN A 1 234 ? -6.203 39.812 23.359 1 92.5 234 GLN A N 1
ATOM 1816 C CA . GLN A 1 234 ? -5.262 40.281 22.344 1 92.5 234 GLN A CA 1
ATOM 1817 C C . GLN A 1 234 ? -3.99 39.438 22.344 1 92.5 234 GLN A C 1
ATOM 1819 O O . GLN A 1 234 ? -2.881 39.969 22.344 1 92.5 234 GLN A O 1
ATOM 1824 N N . ILE A 1 235 ? -4.125 38.156 22.375 1 95.88 235 ILE A N 1
ATOM 1825 C CA . ILE A 1 235 ? -3.004 37.219 22.375 1 95.88 235 ILE A CA 1
ATOM 1826 C C . ILE A 1 235 ? -2.797 36.656 20.969 1 95.88 235 ILE A C 1
ATOM 1828 O O . ILE A 1 235 ? -3.725 36.094 20.375 1 95.88 235 ILE A O 1
ATOM 1832 N N . PRO A 1 236 ? -1.594 36.812 20.375 1 97.94 236 PRO A N 1
ATOM 1833 C CA . PRO A 1 236 ? -1.338 36.219 19.047 1 97.94 236 PRO A CA 1
ATOM 1834 C C . PRO A 1 236 ? -1.418 34.719 19.062 1 97.94 236 PRO A C 1
ATOM 1836 O O . PRO A 1 236 ? -1.145 34.062 20.094 1 97.94 236 PRO A O 1
ATOM 1839 N N . ILE A 1 237 ? -1.816 34.125 17.891 1 98.5 237 ILE A N 1
ATOM 1840 C CA . ILE A 1 237 ? -1.954 32.688 17.75 1 98.5 237 ILE A CA 1
ATOM 1841 C C . ILE A 1 237 ? -0.997 32.188 16.672 1 98.5 237 ILE A C 1
ATOM 1843 O O . ILE A 1 237 ? -0.956 32.719 15.562 1 98.5 237 ILE A O 1
ATOM 1847 N N . ILE A 1 238 ? -0.168 31.234 17 1 98.69 238 ILE A N 1
ATOM 1848 C CA . ILE A 1 238 ? 0.667 30.453 16.094 1 98.69 238 ILE A CA 1
ATOM 1849 C C . ILE A 1 238 ? 0.174 29.016 16.031 1 98.69 238 ILE A C 1
ATOM 1851 O O . ILE A 1 238 ? -0.09 28.406 17.062 1 98.69 238 ILE A O 1
ATOM 1855 N N . THR A 1 239 ? 0.047 28.469 14.828 1 98.31 239 THR A N 1
ATOM 1856 C CA . THR A 1 239 ? -0.542 27.141 14.688 1 98.31 239 THR A CA 1
ATOM 1857 C C . THR A 1 239 ? 0.513 26.125 14.258 1 98.31 239 THR A C 1
ATOM 1859 O O . THR A 1 239 ? 1.6 26.5 13.812 1 98.31 239 THR A O 1
ATOM 1862 N N . SER A 1 240 ? 0.185 24.875 14.508 1 97.38 240 SER A N 1
ATOM 1863 C CA . SER A 1 240 ? 0.857 23.828 13.742 1 97.38 240 SER A CA 1
ATOM 1864 C C . SER A 1 240 ? 0.406 23.844 12.281 1 97.38 240 SER A C 1
ATOM 1866 O O . SER A 1 240 ? -0.57 24.5 11.938 1 97.38 240 SER A O 1
ATOM 1868 N N . VAL A 1 241 ? 1.086 23.078 11.445 1 96.81 241 VAL A N 1
ATOM 1869 C CA . VAL A 1 241 ? 0.724 22.984 10.031 1 96.81 241 VAL A CA 1
ATOM 1870 C C . VAL A 1 241 ? -0.658 22.359 9.891 1 96.81 241 VAL A C 1
ATOM 1872 O O . VAL A 1 241 ? -1.487 22.828 9.109 1 96.81 241 VAL A O 1
ATOM 1875 N N . LEU A 1 242 ? -0.958 21.375 10.727 1 95.88 242 LEU A N 1
ATOM 1876 C CA . LEU A 1 242 ? -2.219 20.656 10.617 1 95.88 242 LEU A CA 1
ATOM 1877 C C . LEU A 1 242 ? -3.385 21.516 11.102 1 95.88 242 LEU A C 1
ATOM 1879 O O . LEU A 1 242 ? -4.535 21.25 10.742 1 95.88 242 LEU A O 1
ATOM 1883 N N . ALA A 1 243 ? -3.076 22.562 11.883 1 96.44 243 ALA A N 1
ATOM 1884 C CA . ALA A 1 243 ? -4.125 23.438 12.414 1 96.44 243 ALA A CA 1
ATOM 1885 C C . ALA A 1 243 ? -4.156 24.766 11.68 1 96.44 243 ALA A C 1
ATOM 1887 O O . ALA A 1 243 ? -4.871 25.688 12.086 1 96.44 243 ALA A O 1
ATOM 1888 N N . LYS A 1 244 ? -3.459 24.844 10.617 1 96.06 244 LYS A N 1
ATOM 1889 C CA . LYS A 1 244 ? -3.254 26.109 9.93 1 96.06 244 LYS A CA 1
ATOM 1890 C C . LYS A 1 244 ? -4.586 26.75 9.555 1 96.06 244 LYS A C 1
ATOM 1892 O O . LYS A 1 244 ? -4.727 27.984 9.609 1 96.06 244 LYS A O 1
ATOM 1897 N N . SER A 1 245 ? -5.566 25.953 9.164 1 94.44 245 SER A N 1
ATOM 1898 C CA . SER A 1 245 ? -6.789 26.484 8.562 1 94.44 245 SER A CA 1
ATOM 1899 C C . SER A 1 245 ? -7.789 26.906 9.633 1 94.44 245 SER A C 1
ATOM 1901 O O . SER A 1 245 ? -8.891 27.359 9.312 1 94.44 245 SER A O 1
ATOM 1903 N N . VAL A 1 246 ? -7.387 26.781 10.945 1 95.56 246 VAL A N 1
ATOM 1904 C CA . VAL A 1 246 ? -8.289 27.188 12.016 1 95.56 246 VAL A CA 1
ATOM 1905 C C . VAL A 1 246 ? -8.547 28.688 11.938 1 95.56 246 VAL A C 1
ATOM 1907 O O . VAL A 1 246 ? -9.648 29.156 12.242 1 95.56 246 VAL A O 1
ATOM 1910 N N . LEU A 1 247 ? -7.504 29.422 11.547 1 96.31 247 LEU A N 1
ATOM 1911 C CA . LEU A 1 247 ? -7.641 30.859 11.336 1 96.31 247 LEU A CA 1
ATOM 1912 C C . LEU A 1 247 ? -7.562 31.203 9.852 1 96.31 247 LEU A C 1
ATOM 1914 O O . LEU A 1 247 ? -6.77 30.609 9.117 1 96.31 247 LEU A O 1
ATOM 1918 N N . GLY A 1 248 ? -8.391 32.125 9.414 1 96.06 248 GLY A N 1
ATOM 1919 C CA . GLY A 1 248 ? -8.188 32.656 8.086 1 96.06 248 GLY A CA 1
ATOM 1920 C C . GLY A 1 248 ? -6.852 33.375 7.926 1 96.06 248 GLY A C 1
ATOM 1921 O O . GLY A 1 248 ? -6.277 33.844 8.906 1 96.06 248 GLY A O 1
ATOM 1922 N N . TYR A 1 249 ? -6.477 33.438 6.715 1 96.12 249 TYR A N 1
ATOM 1923 C CA . TYR A 1 249 ? -5.172 34.031 6.402 1 96.12 249 TYR A CA 1
ATOM 1924 C C . TYR A 1 249 ? -5.059 35.438 6.926 1 96.12 249 TYR A C 1
ATOM 1926 O O . TYR A 1 249 ? -4.023 35.844 7.469 1 96.12 249 TYR A O 1
ATOM 1934 N N . ASP A 1 250 ? -6.113 36.25 6.898 1 94.75 250 ASP A N 1
ATOM 1935 C CA . ASP A 1 250 ? -6.078 37.656 7.23 1 94.75 250 ASP A CA 1
ATOM 1936 C C . ASP A 1 250 ? -6.562 37.906 8.656 1 94.75 250 ASP A C 1
ATOM 1938 O O . ASP A 1 250 ? -6.75 39.062 9.07 1 94.75 250 ASP A O 1
ATOM 1942 N N . HIS A 1 251 ? -6.828 36.875 9.383 1 96.88 251 HIS A N 1
ATOM 1943 C CA . HIS A 1 251 ? -7.277 37.062 10.75 1 96.88 251 HIS A CA 1
ATOM 1944 C C . HIS A 1 251 ? -6.25 37.875 11.555 1 96.88 251 HIS A C 1
ATOM 1946 O O . HIS A 1 251 ? -5.055 37.562 11.508 1 96.88 251 HIS A O 1
ATOM 1952 N N . PRO A 1 252 ? -6.637 38.781 12.312 1 95.75 252 PRO A N 1
ATOM 1953 C CA . PRO A 1 252 ? -5.703 39.688 12.984 1 95.75 252 PRO A CA 1
ATOM 1954 C C . PRO A 1 252 ? -4.816 38.969 14 1 95.75 252 PRO A C 1
ATOM 1956 O O . PRO A 1 252 ? -3.721 39.438 14.312 1 95.75 252 PRO A O 1
ATOM 1959 N N . LEU A 1 253 ? -5.238 37.812 14.469 1 97.31 253 LEU A N 1
ATOM 1960 C CA . LEU A 1 253 ? -4.465 37.094 15.484 1 97.31 253 LEU A CA 1
ATOM 1961 C C . LEU A 1 253 ? -3.662 35.969 14.859 1 97.31 253 LEU A C 1
ATOM 1963 O O . LEU A 1 253 ? -3.014 35.188 15.562 1 97.31 253 LEU A O 1
ATOM 1967 N N . ASN A 1 254 ? -3.725 35.844 13.508 1 98.06 254 ASN A N 1
ATOM 1968 C CA . ASN A 1 254 ? -2.998 34.781 12.82 1 98.06 254 ASN A CA 1
ATOM 1969 C C . ASN A 1 254 ? -1.534 35.156 12.602 1 98.06 254 ASN A C 1
ATOM 1971 O O . ASN A 1 254 ? -1.223 36 11.75 1 98.06 254 ASN A O 1
ATOM 1975 N N . PHE A 1 255 ? -0.694 34.5 13.305 1 98.38 255 PHE A N 1
ATOM 1976 C CA . PHE A 1 255 ? 0.728 34.781 13.172 1 98.38 255 PHE A CA 1
ATOM 1977 C C . PHE A 1 255 ? 1.479 33.594 12.617 1 98.38 255 PHE A C 1
ATOM 1979 O O . PHE A 1 255 ? 2.633 33.344 12.984 1 98.38 255 PHE A O 1
ATOM 1986 N N . GLY A 1 256 ? 0.816 32.75 11.82 1 98.06 256 GLY A N 1
ATOM 1987 C CA . GLY A 1 256 ? 1.435 31.734 10.961 1 98.06 256 GLY A CA 1
ATOM 1988 C C . GLY A 1 256 ? 1.649 30.406 11.648 1 98.06 256 GLY A C 1
ATOM 1989 O O . GLY A 1 256 ? 1.042 30.141 12.688 1 98.06 256 GLY A O 1
ATOM 1990 N N . CYS A 1 257 ? 2.477 29.547 11.016 1 97.81 257 CYS A N 1
ATOM 1991 C CA . CYS A 1 257 ? 2.746 28.188 11.469 1 97.81 257 CYS A CA 1
ATOM 1992 C C . CYS A 1 257 ? 4.164 28.078 12.016 1 97.81 257 CYS A C 1
ATOM 1994 O O . CYS A 1 257 ? 5.109 28.609 11.43 1 97.81 257 CYS A O 1
ATOM 1996 N N . ILE A 1 258 ? 4.203 27.344 13.117 1 97.75 258 ILE A N 1
ATOM 1997 C CA . ILE A 1 258 ? 5.508 27 13.672 1 97.75 258 ILE A CA 1
ATOM 1998 C C . ILE A 1 258 ? 6.145 25.875 12.859 1 97.75 258 ILE A C 1
ATOM 2000 O O . ILE A 1 258 ? 5.438 25.031 12.305 1 97.75 258 ILE A O 1
ATOM 2004 N N . GLY A 1 259 ? 7.398 25.875 12.688 1 95.19 259 GLY A N 1
ATOM 2005 C CA . GLY A 1 259 ? 8.125 24.812 12.008 1 95.19 259 GLY A CA 1
ATOM 2006 C C . GLY A 1 259 ? 9.617 24.844 12.297 1 95.19 259 GLY A C 1
ATOM 2007 O O . GLY A 1 259 ? 10.242 25.906 12.266 1 95.19 259 GLY A O 1
ATOM 2008 N N . GLY A 1 260 ? 10.117 23.688 12.594 1 91.19 260 GLY A N 1
ATOM 2009 C CA . GLY A 1 260 ? 11.547 23.578 12.852 1 91.19 260 GLY A CA 1
ATOM 2010 C C . GLY A 1 260 ? 12.398 23.875 11.633 1 91.19 260 GLY A C 1
ATOM 2011 O O . GLY A 1 260 ? 13.312 24.703 11.688 1 91.19 260 GLY A O 1
ATOM 2012 N N . ALA A 1 261 ? 11.969 23.266 10.555 1 91.06 261 ALA A N 1
ATOM 2013 C CA . ALA A 1 261 ? 12.766 23.422 9.344 1 91.06 261 ALA A CA 1
ATOM 2014 C C . ALA A 1 261 ? 12.148 24.453 8.406 1 91.06 261 ALA A C 1
ATOM 2016 O O . ALA A 1 261 ? 12.867 25.266 7.797 1 91.06 261 ALA A O 1
ATOM 2017 N N . TYR A 1 262 ? 10.836 24.438 8.312 1 94.94 262 TYR A N 1
ATOM 2018 C CA . TYR A 1 262 ? 10.227 25.203 7.227 1 94.94 262 TYR A CA 1
ATOM 2019 C C . TYR A 1 262 ? 9.062 26.047 7.738 1 94.94 262 TYR A C 1
ATOM 2021 O O . TYR A 1 262 ? 8.18 26.438 6.969 1 94.94 262 TYR A O 1
ATOM 2029 N N . GLY A 1 263 ? 8.992 26.359 9.016 1 96.06 263 GLY A N 1
ATOM 2030 C CA . GLY A 1 263 ? 7.945 27.234 9.539 1 96.06 263 GLY A CA 1
ATOM 2031 C C . GLY A 1 263 ? 8.078 28.672 9.062 1 96.06 263 GLY A C 1
ATOM 2032 O O . GLY A 1 263 ? 9.086 29.031 8.461 1 96.06 263 GLY A O 1
ATOM 2033 N N . HIS A 1 264 ? 6.969 29.438 9.258 1 97.62 264 HIS A N 1
ATOM 2034 C CA . HIS A 1 264 ? 7.082 30.875 8.992 1 97.62 264 HIS A CA 1
ATOM 2035 C C . HIS A 1 264 ? 8.172 31.5 9.852 1 97.62 264 HIS A C 1
ATOM 2037 O O . HIS A 1 264 ? 8.234 31.281 11.055 1 97.62 264 HIS A O 1
ATOM 2043 N N . ARG A 1 265 ? 8.93 32.344 9.211 1 96.75 265 ARG A N 1
ATOM 2044 C CA . ARG A 1 265 ? 10.039 33 9.898 1 96.75 265 ARG A CA 1
ATOM 2045 C C . ARG A 1 265 ? 9.531 33.812 11.086 1 96.75 265 ARG A C 1
ATOM 2047 O O . ARG A 1 265 ? 10.125 33.781 12.164 1 96.75 265 ARG A O 1
ATOM 2054 N N . TYR A 1 266 ? 8.531 34.562 10.883 1 98 266 TYR A N 1
ATOM 2055 C CA . TYR A 1 266 ? 7.996 35.438 11.922 1 98 266 TYR A CA 1
ATOM 2056 C C . TYR A 1 266 ? 7.375 34.625 13.055 1 98 266 TYR A C 1
ATOM 2058 O O . TYR A 1 266 ? 7.488 34.969 14.227 1 98 266 TYR A O 1
ATOM 2066 N N . ALA A 1 267 ? 6.676 33.5 12.719 1 98.56 267 ALA A N 1
ATOM 2067 C CA . ALA A 1 267 ? 6.141 32.625 13.758 1 98.56 267 ALA A CA 1
ATOM 2068 C C . ALA A 1 267 ? 7.258 32.062 14.625 1 98.56 267 ALA A C 1
ATOM 2070 O O . ALA A 1 267 ? 7.141 32.031 15.852 1 98.56 267 ALA A O 1
ATOM 2071 N N . ASN A 1 268 ? 8.297 31.609 13.938 1 98.19 268 ASN A N 1
ATOM 2072 C CA . ASN A 1 268 ? 9.445 31.047 14.633 1 98.19 268 ASN A CA 1
ATOM 2073 C C . ASN A 1 268 ? 10.102 32.094 15.547 1 98.19 268 ASN A C 1
ATOM 2075 O O . ASN A 1 268 ? 10.477 31.766 16.688 1 98.19 268 ASN A O 1
ATOM 2079 N N . MET A 1 269 ? 10.273 33.312 15.094 1 98.06 269 MET A N 1
ATOM 2080 C CA . MET A 1 269 ? 10.906 34.344 15.898 1 98.06 269 MET A CA 1
ATOM 2081 C C . MET A 1 269 ? 10.031 34.719 17.094 1 98.06 269 MET A C 1
ATOM 2083 O O . MET A 1 269 ? 10.516 34.812 18.219 1 98.06 269 MET A O 1
ATOM 2087 N N . ILE A 1 270 ? 8.758 34.906 16.844 1 98.5 270 ILE A N 1
ATOM 2088 C CA . ILE A 1 270 ? 7.82 35.312 17.891 1 98.5 270 ILE A CA 1
ATOM 2089 C C . ILE A 1 270 ? 7.773 34.25 18.984 1 98.5 270 ILE A C 1
ATOM 2091 O O . ILE A 1 270 ? 7.957 34.562 20.172 1 98.5 270 ILE A O 1
ATOM 2095 N N . ALA A 1 271 ? 7.594 33 18.625 1 98.44 271 ALA A N 1
ATOM 2096 C CA . ALA A 1 271 ? 7.426 31.922 19.594 1 98.44 271 ALA A CA 1
ATOM 2097 C C . ALA A 1 271 ? 8.742 31.594 20.297 1 98.44 271 ALA A C 1
ATOM 2099 O O . ALA A 1 271 ? 8.781 31.422 21.516 1 98.44 271 ALA A O 1
ATOM 2100 N N . ASN A 1 272 ? 9.805 31.516 19.531 1 97.69 272 ASN A N 1
ATOM 2101 C CA . ASN A 1 272 ? 11.07 30.984 20.031 1 97.69 272 ASN A CA 1
ATOM 2102 C C . ASN A 1 272 ? 11.898 32.062 20.719 1 97.69 272 ASN A C 1
ATOM 2104 O O . ASN A 1 272 ? 12.523 31.812 21.75 1 97.69 272 ASN A O 1
ATOM 2108 N N . ALA A 1 273 ? 11.906 33.281 20.203 1 97.06 273 ALA A N 1
ATOM 2109 C CA . ALA A 1 273 ? 12.875 34.281 20.641 1 97.06 273 ALA A CA 1
ATOM 2110 C C . ALA A 1 273 ? 12.195 35.375 21.453 1 97.06 273 ALA A C 1
ATOM 2112 O O . ALA A 1 273 ? 12.844 36.031 22.281 1 97.06 273 ALA A O 1
ATOM 2113 N N . LYS A 1 274 ? 10.93 35.594 21.25 1 97.56 274 LYS A N 1
ATOM 2114 C CA . LYS A 1 274 ? 10.352 36.844 21.781 1 97.56 274 LYS A CA 1
ATOM 2115 C C . LYS A 1 274 ? 9.375 36.531 22.906 1 97.56 274 LYS A C 1
ATOM 2117 O O . LYS A 1 274 ? 9.234 37.344 23.844 1 97.56 274 LYS A O 1
ATOM 2122 N N . SER A 1 275 ? 8.695 35.469 22.875 1 97.81 275 SER A N 1
ATOM 2123 C CA . SER A 1 275 ? 7.621 35.156 23.812 1 97.81 275 SER A CA 1
ATOM 2124 C C . SER A 1 275 ? 8.164 34.875 25.203 1 97.81 275 SER A C 1
ATOM 2126 O O . SER A 1 275 ? 9.258 34.344 25.359 1 97.81 275 SER A O 1
ATOM 2128 N N . ASP A 1 276 ? 7.383 35.281 26.266 1 97.88 276 ASP A N 1
ATOM 2129 C CA . ASP A 1 276 ? 7.734 34.938 27.625 1 97.88 276 ASP A CA 1
ATOM 2130 C C . ASP A 1 276 ? 6.766 33.906 28.203 1 97.88 276 ASP A C 1
ATOM 2132 O O . ASP A 1 276 ? 6.977 33.375 29.297 1 97.88 276 ASP A O 1
ATOM 2136 N N . LEU A 1 277 ? 5.691 33.562 27.438 1 98.19 277 LEU A N 1
ATOM 2137 C CA . LEU A 1 277 ? 4.723 32.531 27.812 1 98.19 277 LEU A CA 1
ATOM 2138 C C . LEU A 1 277 ? 4.133 31.875 26.578 1 98.19 277 LEU A C 1
ATOM 2140 O O . LEU A 1 277 ? 3.576 32.531 25.719 1 98.19 277 LEU A O 1
ATOM 2144 N N . LEU A 1 278 ? 4.32 30.578 26.422 1 98.75 278 LEU A N 1
ATOM 2145 C CA . LEU A 1 278 ? 3.666 29.781 25.375 1 98.75 278 LEU A CA 1
ATOM 2146 C C . LEU A 1 278 ? 2.535 28.953 25.969 1 98.75 278 LEU A C 1
ATOM 2148 O O . LEU A 1 278 ? 2.768 28.109 26.844 1 98.75 278 LEU A O 1
ATOM 2152 N N . LEU A 1 279 ? 1.312 29.234 25.594 1 98.62 279 LEU A N 1
ATOM 2153 C CA . LEU A 1 279 ? 0.142 28.422 25.922 1 98.62 279 LEU A CA 1
ATOM 2154 C C . LEU A 1 279 ? -0.173 27.422 24.812 1 98.62 279 LEU A C 1
ATOM 2156 O O . LEU A 1 279 ? -0.756 27.797 23.797 1 98.62 279 LEU A O 1
ATOM 2160 N N . CYS A 1 280 ? 0.137 26.188 25.047 1 98.69 280 CYS A N 1
ATOM 2161 C CA . CYS A 1 280 ? 0.055 25.156 24.016 1 98.69 280 CYS A CA 1
ATOM 2162 C C . CYS A 1 280 ? -1.218 24.328 24.172 1 98.69 280 CYS A C 1
ATOM 2164 O O . CYS A 1 280 ? -1.413 23.672 25.188 1 98.69 280 CYS A O 1
ATOM 2166 N N . PHE A 1 281 ? -2.051 24.438 23.188 1 98.31 281 PHE A N 1
ATOM 2167 C CA . PHE A 1 281 ? -3.289 23.656 23.172 1 98.31 281 PHE A CA 1
ATOM 2168 C C . PHE A 1 281 ? -3.24 22.578 22.109 1 98.31 281 PHE A C 1
ATOM 2170 O O . PHE A 1 281 ? -3.408 22.844 20.922 1 98.31 281 PHE A O 1
ATOM 2177 N N . GLY A 1 282 ? -3.115 21.312 22.516 1 97 282 GLY A N 1
ATOM 2178 C CA . GLY A 1 282 ? -3.189 20.172 21.609 1 97 282 GLY A CA 1
ATOM 2179 C C . GLY A 1 282 ? -2.129 20.203 20.531 1 97 282 GLY A C 1
ATOM 2180 O O . GLY A 1 282 ? -2.367 19.75 19.406 1 97 282 GLY A O 1
ATOM 2181 N N . ILE A 1 283 ? -1.02 20.859 20.734 1 97.31 283 ILE A N 1
ATOM 2182 C CA . ILE A 1 283 ? 0.11 20.875 19.812 1 97.31 283 ILE A CA 1
ATOM 2183 C C . ILE A 1 283 ? 1.233 20 20.344 1 97.31 283 ILE A C 1
ATOM 2185 O O . ILE A 1 283 ? 1.538 20.031 21.547 1 97.31 283 ILE A O 1
ATOM 2189 N N . SER A 1 284 ? 1.846 19.219 19.531 1 93.88 284 SER A N 1
ATOM 2190 C CA . SER A 1 284 ? 2.773 18.188 19.984 1 93.88 284 SER A CA 1
ATOM 2191 C C . SER A 1 284 ? 4.137 18.781 20.328 1 93.88 284 SER A C 1
ATOM 2193 O O . SER A 1 284 ? 4.867 18.234 21.156 1 93.88 284 SER A O 1
ATOM 2195 N N . LEU A 1 285 ? 4.535 19.859 19.656 1 95.56 285 LEU A N 1
ATOM 2196 C CA . LEU A 1 285 ? 5.875 20.438 19.75 1 95.56 285 LEU A CA 1
ATOM 2197 C C . LEU A 1 285 ? 6.934 19.391 19.422 1 95.56 285 LEU A C 1
ATOM 2199 O O . LEU A 1 285 ? 7.969 19.312 20.078 1 95.56 285 LEU A O 1
ATOM 2203 N N . CYS A 1 286 ? 6.605 18.578 18.422 1 92 286 CYS A N 1
ATOM 2204 C CA . CYS A 1 286 ? 7.57 17.578 17.953 1 92 286 CYS A CA 1
ATOM 2205 C C . CYS A 1 286 ? 8.742 18.25 17.25 1 92 286 CYS A C 1
ATOM 2207 O O . CYS A 1 286 ? 8.734 19.469 17.031 1 92 286 CYS A O 1
ATOM 2209 N N . THR A 1 287 ? 9.688 17.484 16.859 1 90.19 287 THR A N 1
ATOM 2210 C CA . THR A 1 287 ? 10.922 18.031 16.297 1 90.19 287 THR A CA 1
ATOM 2211 C C . THR A 1 287 ? 10.648 18.703 14.945 1 90.19 287 THR A C 1
ATOM 2213 O O . THR A 1 287 ? 11.375 19.625 14.555 1 90.19 287 THR A O 1
ATOM 2216 N N . ARG A 1 288 ? 9.641 18.312 14.266 1 91.31 288 ARG A N 1
ATOM 2217 C CA . ARG A 1 288 ? 9.273 18.984 13.023 1 91.31 288 ARG A CA 1
ATOM 2218 C C . ARG A 1 288 ? 8.773 20.391 13.281 1 91.31 288 ARG A C 1
ATOM 2220 O O . ARG A 1 288 ? 8.859 21.266 12.406 1 91.31 288 ARG A O 1
ATOM 2227 N N . GLN A 1 289 ? 8.289 20.547 14.469 1 94.62 289 GLN A N 1
ATOM 2228 C CA . GLN A 1 289 ? 7.688 21.828 14.812 1 94.62 289 GLN A CA 1
ATOM 2229 C C . GLN A 1 289 ? 8.703 22.75 15.492 1 94.62 289 GLN A C 1
ATOM 2231 O O . GLN A 1 289 ? 8.742 23.953 15.219 1 94.62 289 GLN A O 1
ATOM 2236 N N . ILE A 1 290 ? 9.57 22.172 16.312 1 94.69 290 ILE A N 1
ATOM 2237 C CA . ILE A 1 290 ? 10.367 23.078 17.141 1 94.69 290 ILE A CA 1
ATOM 2238 C C . ILE A 1 290 ? 11.852 22.844 16.891 1 94.69 290 ILE A C 1
ATOM 2240 O O . ILE A 1 290 ? 12.703 23.484 17.516 1 94.69 290 ILE A O 1
ATOM 2244 N N . GLY A 1 291 ? 12.188 21.938 15.961 1 90.31 291 GLY A N 1
ATOM 2245 C CA . GLY A 1 291 ? 13.57 21.672 15.609 1 90.31 291 GLY A CA 1
ATOM 2246 C C . GLY A 1 291 ? 14.18 20.531 16.391 1 90.31 291 GLY A C 1
ATOM 2247 O O . GLY A 1 291 ? 13.586 20.031 17.359 1 90.31 291 GLY A O 1
ATOM 2248 N N . THR A 1 292 ? 15.359 20.109 15.977 1 85.06 292 THR A N 1
ATOM 2249 C CA . THR A 1 292 ? 16.016 18.953 16.562 1 85.06 292 THR A CA 1
ATOM 2250 C C . THR A 1 292 ? 16.734 19.344 17.859 1 85.06 292 THR A C 1
ATOM 2252 O O . THR A 1 292 ? 17.031 18.484 18.688 1 85.06 292 THR A O 1
ATOM 2255 N N . LYS A 1 293 ? 17.031 20.625 17.984 1 88.81 293 LYS A N 1
ATOM 2256 C CA . LYS A 1 293 ? 17.547 21.125 19.25 1 88.81 293 LYS A CA 1
ATOM 2257 C C . LYS A 1 293 ? 16.406 21.484 20.203 1 88.81 293 LYS A C 1
ATOM 2259 O O . LYS A 1 293 ? 16.25 22.656 20.562 1 88.81 293 LYS A O 1
ATOM 2264 N N . VAL A 1 294 ? 15.828 20.484 20.656 1 91.06 294 VAL A N 1
ATOM 2265 C CA . VAL A 1 294 ? 14.555 20.578 21.359 1 91.06 294 VAL A CA 1
ATOM 2266 C C . VAL A 1 294 ? 14.727 21.469 22.594 1 91.06 294 VAL A C 1
ATOM 2268 O O . VAL A 1 294 ? 13.891 22.328 22.875 1 91.06 294 VAL A O 1
ATOM 2271 N N . HIS A 1 295 ? 15.812 21.359 23.328 1 93.94 295 HIS A N 1
ATOM 2272 C CA . HIS A 1 295 ? 15.984 22.016 24.625 1 93.94 295 HIS A CA 1
ATOM 2273 C C . HIS A 1 295 ? 16.359 23.469 24.453 1 93.94 295 HIS A C 1
ATOM 2275 O O . HIS A 1 295 ? 16.391 24.234 25.422 1 93.94 295 HIS A O 1
ATOM 2281 N N . GLU A 1 296 ? 16.516 23.891 23.203 1 93.69 296 GLU A N 1
ATOM 2282 C CA . GLU A 1 296 ? 16.828 25.281 22.922 1 93.69 296 GLU A CA 1
ATOM 2283 C C . GLU A 1 296 ? 15.578 26.062 22.547 1 93.69 296 GLU A C 1
ATOM 2285 O O . GLU A 1 296 ? 15.594 27.297 22.5 1 93.69 296 GLU A O 1
ATOM 2290 N N . PHE A 1 297 ? 14.539 25.359 22.391 1 96.31 297 PHE A N 1
ATOM 2291 C CA . PHE A 1 297 ? 13.312 26.016 21.953 1 96.31 297 PHE A CA 1
ATOM 2292 C C . PHE A 1 297 ? 12.711 26.859 23.078 1 96.31 297 PHE A C 1
ATOM 2294 O O . PHE A 1 297 ? 12.516 26.375 24.188 1 96.31 297 PHE A O 1
ATOM 2301 N N . ALA A 1 298 ? 12.492 28.156 22.781 1 97.44 298 ALA A N 1
ATOM 2302 C CA . ALA A 1 298 ? 11.773 29.109 23.625 1 97.44 298 ALA A CA 1
ATOM 2303 C C . ALA A 1 298 ? 12.328 29.094 25.047 1 97.44 298 ALA A C 1
ATOM 2305 O O . ALA A 1 298 ? 11.562 28.984 26.016 1 97.44 298 ALA A O 1
ATOM 2306 N N . ARG A 1 299 ? 13.562 29.188 25.203 1 95.44 299 ARG A N 1
ATOM 2307 C CA . ARG A 1 299 ? 14.234 29.109 26.5 1 95.44 299 ARG A CA 1
ATOM 2308 C C . ARG A 1 299 ? 13.797 30.234 27.422 1 95.44 299 ARG A C 1
ATOM 2310 O O . ARG A 1 299 ? 13.805 30.078 28.641 1 95.44 299 ARG A O 1
ATOM 2317 N N . GLY A 1 300 ? 13.422 31.328 26.875 1 95 300 GLY A N 1
ATOM 2318 C CA . GLY A 1 300 ? 13.039 32.5 27.656 1 95 300 GLY A CA 1
ATOM 2319 C C . GLY A 1 300 ? 11.578 32.5 28.062 1 95 300 GLY A C 1
ATOM 2320 O O . GLY A 1 300 ? 11.117 33.375 28.766 1 95 300 GLY A O 1
ATOM 2321 N N . ALA A 1 301 ? 10.867 31.484 27.688 1 98 301 ALA A N 1
ATOM 2322 C CA . ALA A 1 301 ? 9.43 31.469 27.922 1 98 301 ALA A CA 1
ATOM 2323 C C . ALA A 1 301 ? 9.047 30.375 28.906 1 98 301 ALA A C 1
ATOM 2325 O O . ALA A 1 301 ? 9.695 29.328 28.969 1 98 301 ALA A O 1
ATOM 2326 N N . LYS A 1 302 ? 8.023 30.641 29.734 1 98.38 302 LYS A N 1
ATOM 2327 C CA . LYS A 1 302 ? 7.285 29.547 30.375 1 98.38 302 LYS A CA 1
ATOM 2328 C C . LYS A 1 302 ? 6.402 28.828 29.375 1 98.38 302 LYS A C 1
ATOM 2330 O O . LYS A 1 302 ? 5.738 29.453 28.547 1 98.38 302 LYS A O 1
ATOM 2335 N N . ILE A 1 303 ? 6.445 27.484 29.406 1 98.69 303 ILE A N 1
ATOM 2336 C CA . ILE A 1 303 ? 5.637 26.688 28.484 1 98.69 303 ILE A CA 1
ATOM 2337 C C . ILE A 1 303 ? 4.555 25.938 29.25 1 98.69 303 ILE A C 1
ATOM 2339 O O . ILE A 1 303 ? 4.863 25.156 30.156 1 98.69 303 ILE A O 1
ATOM 2343 N N . ILE A 1 304 ? 3.311 26.188 28.969 1 98.75 304 ILE A N 1
ATOM 2344 C CA . ILE A 1 304 ? 2.184 25.438 29.516 1 98.75 304 ILE A CA 1
ATOM 2345 C C . ILE A 1 304 ? 1.541 24.594 28.406 1 98.75 304 ILE A C 1
ATOM 2347 O O . ILE A 1 304 ? 1.054 25.125 27.406 1 98.75 304 ILE A O 1
ATOM 2351 N N . ARG A 1 305 ? 1.55 23.297 28.531 1 98.25 305 ARG A N 1
ATOM 2352 C CA . ARG A 1 305 ? 1.016 22.391 27.531 1 98.25 305 ARG A CA 1
ATOM 2353 C C . ARG A 1 305 ? -0.238 21.688 28.031 1 98.25 305 ARG A C 1
ATOM 2355 O O . ARG A 1 305 ? -0.222 21.078 29.094 1 98.25 305 ARG A O 1
ATOM 2362 N N . ILE A 1 306 ? -1.297 21.828 27.359 1 97.62 306 ILE A N 1
ATOM 2363 C CA . ILE A 1 306 ? -2.531 21.078 27.562 1 97.62 306 ILE A CA 1
ATOM 2364 C C . ILE A 1 306 ? -2.682 20.031 26.469 1 97.62 306 ILE A C 1
ATOM 2366 O O . ILE A 1 306 ? -2.783 20.375 25.281 1 97.62 306 ILE A O 1
ATOM 2370 N N . ASP A 1 307 ? -2.664 18.828 26.844 1 96.25 307 ASP A N 1
ATOM 2371 C CA . ASP A 1 307 ? -2.773 17.734 25.906 1 96.25 307 ASP A CA 1
ATOM 2372 C C . ASP A 1 307 ? -3.525 16.547 26.516 1 96.25 307 ASP A C 1
ATOM 2374 O O . ASP A 1 307 ? -3.393 16.281 27.703 1 96.25 307 ASP A O 1
ATOM 2378 N N . ILE A 1 308 ? -4.297 15.945 25.719 1 94.62 308 ILE A N 1
ATOM 2379 C CA . ILE A 1 308 ? -5.059 14.797 26.203 1 94.62 308 ILE A CA 1
ATOM 2380 C C . ILE A 1 308 ? -4.152 13.57 26.266 1 94.62 308 ILE A C 1
ATOM 2382 O O . ILE A 1 308 ? -4.426 12.633 27.016 1 94.62 308 ILE A O 1
ATOM 2386 N N . ASP A 1 309 ? -3.109 13.523 25.469 1 93.94 309 ASP A N 1
ATOM 2387 C CA . ASP A 1 309 ? -2.182 12.398 25.375 1 93.94 309 ASP A CA 1
ATOM 2388 C C . ASP A 1 309 ? -1.085 12.5 26.438 1 93.94 309 ASP A C 1
ATOM 2390 O O . ASP A 1 309 ? -0.21 13.367 26.344 1 93.94 309 ASP A O 1
ATOM 2394 N N . PRO A 1 310 ? -1.084 11.586 27.375 1 94.12 310 PRO A N 1
ATOM 2395 C CA . PRO A 1 310 ? -0.074 11.672 28.422 1 94.12 310 PRO A CA 1
ATOM 2396 C C . PRO A 1 310 ? 1.338 11.391 27.922 1 94.12 310 PRO A C 1
ATOM 2398 O O . PRO A 1 310 ? 2.314 11.859 28.516 1 94.12 310 PRO A O 1
ATOM 2401 N N . TYR A 1 311 ? 1.437 10.648 26.859 1 94.5 311 TYR A N 1
ATOM 2402 C CA . TYR A 1 311 ? 2.75 10.297 26.344 1 94.5 311 TYR A CA 1
ATOM 2403 C C . TYR A 1 311 ? 3.426 11.5 25.703 1 94.5 311 TYR A C 1
ATOM 2405 O O . TYR A 1 311 ? 4.637 11.688 25.844 1 94.5 311 TYR A O 1
ATOM 2413 N N . ASN A 1 312 ? 2.613 12.297 25 1 94.25 312 ASN A N 1
ATOM 2414 C CA . ASN A 1 312 ? 3.143 13.539 24.438 1 94.25 312 ASN A CA 1
ATOM 2415 C C . ASN A 1 312 ? 3.664 14.461 25.547 1 94.25 312 ASN A C 1
ATOM 2417 O O . ASN A 1 312 ? 4.652 15.172 25.344 1 94.25 312 ASN A O 1
ATOM 2421 N N . LEU A 1 313 ? 3.02 14.43 26.672 1 95.62 313 LEU A N 1
ATOM 2422 C CA . LEU A 1 313 ? 3.354 15.32 27.766 1 95.62 313 LEU A CA 1
ATOM 2423 C C . LEU A 1 313 ? 4.633 14.875 28.469 1 95.62 313 LEU A C 1
ATOM 2425 O O . LEU A 1 313 ? 5.25 15.648 29.203 1 95.62 313 LEU A O 1
ATOM 2429 N N . GLN A 1 314 ? 5.023 13.633 28.219 1 95.12 314 GLN A N 1
ATOM 2430 C CA . GLN A 1 314 ? 6.238 13.125 28.844 1 95.12 314 GLN A CA 1
ATOM 2431 C C . GLN A 1 314 ? 7.484 13.727 28.219 1 95.12 314 GLN A C 1
ATOM 2433 O O . GLN A 1 314 ? 8.57 13.672 28.797 1 95.12 314 GLN A O 1
ATOM 2438 N N . ARG A 1 315 ? 7.375 14.258 27.047 1 93.56 315 ARG A N 1
ATOM 2439 C CA . ARG A 1 315 ? 8.508 14.883 26.391 1 93.56 315 ARG A CA 1
ATOM 2440 C C . ARG A 1 315 ? 8.852 16.219 27.031 1 93.56 315 ARG A C 1
ATOM 2442 O O . ARG A 1 315 ? 7.988 17.094 27.141 1 93.56 315 ARG A O 1
ATOM 2449 N N . ASP A 1 316 ? 10.094 16.375 27.438 1 95 316 ASP A N 1
ATOM 2450 C CA . ASP A 1 316 ? 10.555 17.656 27.953 1 95 316 ASP A CA 1
ATOM 2451 C C . ASP A 1 316 ? 11.031 18.547 26.812 1 95 316 ASP A C 1
ATOM 2453 O O . ASP A 1 316 ? 11.828 18.125 25.969 1 95 316 ASP A O 1
ATOM 2457 N N . ILE A 1 317 ? 10.492 19.688 26.812 1 96.19 317 ILE A N 1
ATOM 2458 C CA . ILE A 1 317 ? 10.945 20.656 25.828 1 96.19 317 ILE A CA 1
ATOM 2459 C C . ILE A 1 317 ? 12.164 21.406 26.375 1 96.19 317 ILE A C 1
ATOM 2461 O O . ILE A 1 317 ? 13.203 21.484 25.703 1 96.19 317 ILE A O 1
ATOM 2465 N N . HIS A 1 318 ? 11.984 21.969 27.562 1 97.19 318 HIS A N 1
ATOM 2466 C CA . HIS A 1 318 ? 13.148 22.516 28.25 1 97.19 318 HIS A CA 1
ATOM 2467 C C . HIS A 1 318 ? 13.938 21.422 28.953 1 97.19 318 HIS A C 1
ATOM 2469 O O . HIS A 1 318 ? 13.375 20.375 29.328 1 97.19 318 HIS A O 1
ATOM 2475 N N . GLU A 1 319 ? 15.188 21.641 29.125 1 95.25 319 GLU A N 1
ATOM 2476 C CA . GLU A 1 319 ? 16.016 20.672 29.844 1 95.25 319 GLU A CA 1
ATOM 2477 C C . GLU A 1 319 ? 15.43 20.375 31.234 1 95.25 319 GLU A C 1
ATOM 2479 O O . GLU A 1 319 ? 15.203 21.297 32.031 1 95.25 319 GLU A O 1
ATOM 2484 N N . ASN A 1 320 ? 15.125 19.125 31.438 1 94.19 320 ASN A N 1
ATOM 2485 C CA . ASN A 1 320 ? 14.578 18.641 32.719 1 94.19 320 ASN A CA 1
ATOM 2486 C C . ASN A 1 320 ? 13.203 19.234 33 1 94.19 320 ASN A C 1
ATOM 2488 O O . ASN A 1 320 ? 12.742 19.234 34.125 1 94.19 320 ASN A O 1
ATOM 2492 N N . GLY A 1 321 ? 12.617 19.812 32.031 1 95.56 321 GLY A N 1
ATOM 2493 C CA . GLY A 1 321 ? 11.266 20.344 32.156 1 95.56 321 GLY A CA 1
ATOM 2494 C C . GLY A 1 321 ? 11.188 21.641 32.938 1 95.56 321 GLY A C 1
ATOM 2495 O O . GLY A 1 321 ? 10.125 22 33.438 1 95.56 321 GLY A O 1
ATOM 2496 N N . ILE A 1 322 ? 12.312 22.312 33 1 95.81 322 ILE A N 1
ATOM 2497 C CA . ILE A 1 322 ? 12.344 23.547 33.781 1 95.81 322 ILE A CA 1
ATOM 2498 C C . ILE A 1 322 ? 11.43 24.578 33.125 1 95.81 322 ILE A C 1
ATOM 2500 O O . ILE A 1 322 ? 11.461 24.75 31.891 1 95.81 322 ILE A O 1
ATOM 2504 N N . ASN A 1 323 ? 10.578 25.281 33.969 1 96.62 323 ASN A N 1
ATOM 2505 C CA . ASN A 1 323 ? 9.672 26.344 33.531 1 96.62 323 ASN A CA 1
ATOM 2506 C C . ASN A 1 323 ? 8.602 25.797 32.594 1 96.62 323 ASN A C 1
ATOM 2508 O O . ASN A 1 323 ? 8.156 26.5 31.672 1 96.62 323 ASN A O 1
ATOM 2512 N N . GLU A 1 324 ? 8.305 24.516 32.656 1 97.88 324 GLU A N 1
ATOM 2513 C CA . GLU A 1 324 ? 7.219 23.891 31.906 1 97.88 324 GLU A CA 1
ATOM 2514 C C . GLU A 1 324 ? 6.109 23.422 32.844 1 97.88 324 GLU A C 1
ATOM 2516 O O . GLU A 1 324 ? 6.383 22.953 33.969 1 97.88 324 GLU A O 1
ATOM 2521 N N . VAL A 1 325 ? 4.914 23.594 32.469 1 98.31 325 VAL A N 1
ATOM 2522 C CA . VAL A 1 325 ? 3.748 23.016 33.156 1 98.31 325 VAL A CA 1
ATOM 2523 C C . VAL A 1 325 ? 3.008 22.094 32.188 1 98.31 325 VAL A C 1
ATOM 2525 O O . VAL A 1 325 ? 2.664 22.484 31.062 1 98.31 325 VAL A O 1
ATOM 2528 N N . LYS A 1 326 ? 2.857 20.891 32.562 1 97.5 326 LYS A N 1
ATOM 2529 C CA . LYS A 1 326 ? 2.215 19.859 31.75 1 97.5 326 LYS A CA 1
ATOM 2530 C C . LYS A 1 326 ? 0.879 19.438 32.344 1 97.5 326 LYS A C 1
ATOM 2532 O O . LYS A 1 326 ? 0.834 18.906 33.469 1 97.5 326 LYS A O 1
ATOM 2537 N N . LEU A 1 327 ? -0.165 19.672 31.609 1 97.06 327 LEU A N 1
ATOM 2538 C CA . LEU A 1 327 ? -1.515 19.438 32.094 1 97.06 327 LEU A CA 1
ATOM 2539 C C . LEU A 1 327 ? -2.27 18.484 31.188 1 97.06 327 LEU A C 1
ATOM 2541 O O . LEU A 1 327 ? -2.562 18.812 30.047 1 97.06 327 LEU A O 1
ATOM 2545 N N . GLN A 1 328 ? -2.559 17.281 31.703 1 95.81 328 GLN A N 1
ATOM 2546 C CA . GLN A 1 328 ? -3.354 16.328 30.938 1 95.81 328 GLN A CA 1
ATOM 2547 C C . GLN A 1 328 ? -4.844 16.641 31.031 1 95.81 328 GLN A C 1
ATOM 2549 O O . GLN A 1 328 ? -5.441 16.5 32.094 1 95.81 328 GLN A O 1
ATOM 2554 N N . ALA A 1 329 ? -5.469 17.094 29.953 1 95.38 329 ALA A N 1
ATOM 2555 C CA . ALA A 1 329 ? -6.891 17.422 29.906 1 95.38 329 ALA A CA 1
ATOM 2556 C C . ALA A 1 329 ? -7.391 17.516 28.469 1 95.38 329 ALA A C 1
ATOM 2558 O O . ALA A 1 329 ? -6.594 17.641 27.531 1 95.38 329 ALA A O 1
ATOM 2559 N N . GLU A 1 330 ? -8.672 17.391 28.344 1 94.19 330 GLU A N 1
ATOM 2560 C CA . GLU A 1 330 ? -9.297 17.672 27.047 1 94.19 330 GLU A CA 1
ATOM 2561 C C . GLU A 1 330 ? -9.273 19.172 26.75 1 94.19 330 GLU A C 1
ATOM 2563 O O . GLU A 1 330 ? -9.773 19.969 27.547 1 94.19 330 GLU A O 1
ATOM 2568 N N . THR A 1 331 ? -8.719 19.5 25.672 1 95.81 331 THR A N 1
ATOM 2569 C CA . THR A 1 331 ? -8.523 20.906 25.344 1 95.81 331 THR A CA 1
ATOM 2570 C C . THR A 1 331 ? -9.859 21.641 25.297 1 95.81 331 THR A C 1
ATOM 2572 O O . THR A 1 331 ? -9.969 22.781 25.75 1 95.81 331 THR A O 1
ATOM 2575 N N . GLY A 1 332 ? -10.898 20.953 24.703 1 94.38 332 GLY A N 1
ATOM 2576 C CA . GLY A 1 332 ? -12.203 21.578 24.625 1 94.38 332 GLY A CA 1
ATOM 2577 C C . GLY A 1 332 ? -12.758 21.969 25.984 1 94.38 332 GLY A C 1
ATOM 2578 O O . GLY A 1 332 ? -13.32 23.047 26.141 1 94.38 332 GLY A O 1
ATOM 2579 N N . ALA A 1 333 ? -12.562 21.109 26.938 1 94.56 333 ALA A N 1
ATOM 2580 C CA . ALA A 1 333 ? -13.039 21.375 28.297 1 94.56 333 ALA A CA 1
ATOM 2581 C C . ALA A 1 333 ? -12.289 22.547 28.922 1 94.56 333 ALA A C 1
ATOM 2583 O O . ALA A 1 333 ? -12.891 23.359 29.625 1 94.56 333 ALA A O 1
ATOM 2584 N N . VAL A 1 334 ? -11.031 22.609 28.75 1 96.94 334 VAL A N 1
ATOM 2585 C CA . VAL A 1 334 ? -10.211 23.688 29.281 1 96.94 334 VAL A CA 1
ATOM 2586 C C . VAL A 1 334 ? -10.641 25.016 28.672 1 96.94 334 VAL A C 1
ATOM 2588 O O . VAL A 1 334 ? -10.781 26.016 29.359 1 96.94 334 VAL A O 1
ATOM 2591 N N . ILE A 1 335 ? -10.836 25 27.359 1 97 335 ILE A N 1
ATOM 2592 C CA . ILE A 1 335 ? -11.227 26.188 26.609 1 97 335 ILE A CA 1
ATOM 2593 C C . ILE A 1 335 ? -12.586 26.688 27.094 1 97 335 ILE A C 1
ATOM 2595 O O . ILE A 1 335 ? -12.82 27.891 27.203 1 97 335 ILE A O 1
ATOM 2599 N N . ASP A 1 336 ? -13.453 25.797 27.422 1 95.19 336 ASP A N 1
ATOM 2600 C CA . ASP A 1 336 ? -14.758 26.156 27.984 1 95.19 336 ASP A CA 1
ATOM 2601 C C . ASP A 1 336 ? -14.609 26.891 29.312 1 95.19 336 ASP A C 1
ATOM 2603 O O . ASP A 1 336 ? -15.312 27.875 29.562 1 95.19 336 ASP A O 1
ATOM 2607 N N . CYS A 1 337 ? -13.703 26.406 30.109 1 95.88 337 CYS A N 1
ATOM 2608 C CA . CYS A 1 337 ? -13.438 27.047 31.391 1 95.88 337 CYS A CA 1
ATOM 2609 C C . CYS A 1 337 ? -12.852 28.438 31.188 1 95.88 337 CYS A C 1
ATOM 2611 O O . CYS A 1 337 ? -13.227 29.391 31.875 1 95.88 337 CYS A O 1
ATOM 2613 N N . LEU A 1 338 ? -11.953 28.578 30.281 1 96.25 338 LEU A N 1
ATOM 2614 C CA . LEU A 1 338 ? -11.312 29.859 30 1 96.25 338 LEU A CA 1
ATOM 2615 C C . LEU A 1 338 ? -12.328 30.859 29.469 1 96.25 338 LEU A C 1
ATOM 2617 O O . LEU A 1 338 ? -12.25 32.062 29.781 1 96.25 338 LEU A O 1
ATOM 2621 N N . ALA A 1 339 ? -13.219 30.406 28.625 1 92.19 339 ALA A N 1
ATOM 2622 C CA . ALA A 1 339 ? -14.211 31.266 27.984 1 92.19 339 ALA A CA 1
ATOM 2623 C C . ALA A 1 339 ? -15.133 31.891 29.031 1 92.19 339 ALA A C 1
ATOM 2625 O O . ALA A 1 339 ? -15.68 32.969 28.828 1 92.19 339 ALA A O 1
ATOM 2626 N N . LYS A 1 340 ? -15.227 31.266 30.156 1 90 340 LYS A N 1
ATOM 2627 C CA . LYS A 1 340 ? -16.109 31.75 31.219 1 90 340 LYS A CA 1
ATOM 2628 C C . LYS A 1 340 ? -15.406 32.781 32.094 1 90 340 LYS A C 1
ATOM 2630 O O . LYS A 1 340 ? -16.062 33.562 32.781 1 90 340 LYS A O 1
ATOM 2635 N N . ALA A 1 341 ? -14.203 32.781 31.984 1 85.69 341 ALA A N 1
ATOM 2636 C CA . ALA A 1 341 ? -13.445 33.688 32.844 1 85.69 341 ALA A CA 1
ATOM 2637 C C . ALA A 1 341 ? -13.523 35.125 32.344 1 85.69 341 ALA A C 1
ATOM 2639 O O . ALA A 1 341 ? -13.531 35.344 31.109 1 85.69 341 ALA A O 1
ATOM 2640 N N . ALA A 1 342 ? -13.727 36.094 33.281 1 70.06 342 ALA A N 1
ATOM 2641 C CA . ALA A 1 342 ? -13.812 37.5 32.938 1 70.06 342 ALA A CA 1
ATOM 2642 C C . ALA A 1 342 ? -12.5 38 32.312 1 70.06 342 ALA A C 1
ATOM 2644 O O . ALA A 1 342 ? -11.422 37.562 32.719 1 70.06 342 ALA A O 1
ATOM 2645 N N . ALA A 1 343 ? -12.672 38.844 31.219 1 68.25 343 ALA A N 1
ATOM 2646 C CA . ALA A 1 343 ? -11.477 39.375 30.578 1 68.25 343 ALA A CA 1
ATOM 2647 C C . ALA A 1 343 ? -10.969 40.625 31.312 1 68.25 343 ALA A C 1
ATOM 2649 O O . ALA A 1 343 ? -11.75 41.531 31.625 1 68.25 343 ALA A O 1
ATOM 2650 N N . PRO A 1 344 ? -9.727 40.562 31.828 1 64.94 344 PRO A N 1
ATOM 2651 C CA . PRO A 1 344 ? -9.219 41.781 32.438 1 64.94 344 PRO A CA 1
ATOM 2652 C C . PRO A 1 344 ? -9.094 42.938 31.453 1 64.94 344 PRO A C 1
ATOM 2654 O O . PRO A 1 344 ? -9.305 42.75 30.266 1 64.94 344 PRO A O 1
ATOM 2657 N N . ASP A 1 345 ? -8.656 44.156 31.984 1 57.03 345 ASP A N 1
ATOM 2658 C CA . ASP A 1 345 ? -8.32 45.344 31.203 1 57.03 345 ASP A CA 1
ATOM 2659 C C . ASP A 1 345 ? -7.156 45.062 30.266 1 57.03 345 ASP A C 1
ATOM 2661 O O . ASP A 1 345 ? -6.094 44.625 30.703 1 57.03 345 ASP A O 1
ATOM 2665 N N . THR A 1 346 ? -7.336 44.938 28.922 1 60.94 346 THR A N 1
ATOM 2666 C CA . THR A 1 346 ? -6.484 44.5 27.828 1 60.94 346 THR A CA 1
ATOM 2667 C C . THR A 1 346 ? -5.504 45.562 27.422 1 60.94 346 THR A C 1
ATOM 2669 O O . THR A 1 346 ? -4.762 45.406 26.438 1 60.94 346 THR A O 1
ATOM 2672 N N . LYS A 1 347 ? -5.219 46.75 28.016 1 59.44 347 LYS A N 1
ATOM 2673 C CA . LYS A 1 347 ? -4.383 47.844 27.547 1 59.44 347 LYS A CA 1
ATOM 2674 C C . LYS A 1 347 ? -2.936 47.406 27.359 1 59.44 347 LYS A C 1
ATOM 2676 O O . LYS A 1 347 ? -2.303 47.719 26.359 1 59.44 347 LYS A O 1
ATOM 2681 N N . GLY A 1 348 ? -2.301 46.719 28.266 1 55.06 348 GLY A N 1
ATOM 2682 C CA . GLY A 1 348 ? -0.89 46.375 28.203 1 55.06 348 GLY A CA 1
ATOM 2683 C C . GLY A 1 348 ? -0.567 45.344 27.125 1 55.06 348 GLY A C 1
ATOM 2684 O O . GLY A 1 348 ? 0.481 45.438 26.484 1 55.06 348 GLY A O 1
ATOM 2685 N N . ILE A 1 349 ? -1.46 44.5 26.672 1 63.47 349 ILE A N 1
ATOM 2686 C CA . ILE A 1 349 ? -1.224 43.406 25.734 1 63.47 349 ILE A CA 1
ATOM 2687 C C . ILE A 1 349 ? -1.389 43.906 24.297 1 63.47 349 ILE A C 1
ATOM 2689 O O . ILE A 1 349 ? -0.782 43.375 23.375 1 63.47 349 ILE A O 1
ATOM 2693 N N . SER A 1 350 ? -1.784 45.062 24.25 1 75.19 350 SER A N 1
ATOM 2694 C CA . SER A 1 350 ? -1.938 45.719 22.953 1 75.19 350 SER A CA 1
ATOM 2695 C C . SER A 1 350 ? -0.585 46.094 22.344 1 75.19 350 SER A C 1
ATOM 2697 O O . SER A 1 350 ? -0.387 45.969 21.141 1 75.19 350 SER A O 1
ATOM 2699 N N . ASP A 1 351 ? 0.365 46.344 23.156 1 90.19 351 ASP A N 1
ATOM 2700 C CA . ASP A 1 351 ? 1.715 46.656 22.703 1 90.19 351 ASP A CA 1
ATOM 2701 C C . ASP A 1 351 ? 2.41 45.406 22.156 1 90.19 351 ASP A C 1
ATOM 2703 O O . ASP A 1 351 ? 3.143 45.469 21.172 1 90.19 351 ASP A O 1
ATOM 2707 N N . TRP A 1 352 ? 2.094 44.375 22.719 1 95.44 352 TRP A N 1
ATOM 2708 C CA . TRP A 1 352 ? 2.703 43.094 22.297 1 95.44 352 TRP A CA 1
ATOM 2709 C C . TRP A 1 352 ? 2.203 42.688 20.922 1 95.44 352 TRP A C 1
ATOM 2711 O O . TRP A 1 352 ? 2.99 42.25 20.078 1 95.44 352 TRP A O 1
ATOM 2721 N N . LEU A 1 353 ? 0.961 42.844 20.656 1 95.81 353 LEU A N 1
ATOM 2722 C CA . LEU A 1 353 ? 0.393 42.5 19.359 1 95.81 353 LEU A CA 1
ATOM 2723 C C . LEU A 1 353 ? 0.997 43.375 18.266 1 95.81 353 LEU A C 1
ATOM 2725 O O . LEU A 1 353 ? 1.197 42.906 17.141 1 95.81 353 LEU A O 1
ATOM 2729 N N . ASN A 1 354 ? 1.207 44.594 18.625 1 95.81 354 ASN A N 1
ATOM 2730 C CA . ASN A 1 354 ? 1.848 45.5 17.688 1 95.81 354 ASN A CA 1
ATOM 2731 C C . ASN A 1 354 ? 3.264 45.062 17.344 1 95.81 354 ASN A C 1
ATOM 2733 O O . ASN A 1 354 ? 3.68 45.125 16.188 1 95.81 354 ASN A O 1
ATOM 2737 N N . VAL A 1 355 ? 3.982 44.625 18.344 1 97.31 355 VAL A N 1
ATOM 2738 C CA . VAL A 1 355 ? 5.332 44.094 18.141 1 97.31 355 VAL A CA 1
ATOM 2739 C C . VAL A 1 355 ? 5.281 42.875 17.234 1 97.31 355 VAL A C 1
ATOM 2741 O O . VAL A 1 355 ? 6.066 42.75 16.281 1 97.31 355 VAL A O 1
ATOM 2744 N N . CYS A 1 356 ? 4.34 42 17.5 1 98.19 356 CYS A N 1
ATOM 2745 C CA . CYS A 1 356 ? 4.188 40.781 16.672 1 98.19 356 CYS A CA 1
ATOM 2746 C C . CYS A 1 356 ? 3.861 41.156 15.234 1 98.19 356 CYS A C 1
ATOM 2748 O O . CYS A 1 356 ? 4.387 40.562 14.297 1 98.19 356 CYS A O 1
ATOM 2750 N N . THR A 1 357 ? 3.027 42.094 15.062 1 97.75 357 THR A N 1
ATOM 2751 C CA . THR A 1 357 ? 2.645 42.562 13.734 1 97.75 357 THR A CA 1
ATOM 2752 C C . THR A 1 357 ? 3.848 43.125 12.992 1 97.75 357 THR A C 1
ATOM 2754 O O . THR A 1 357 ? 4.043 42.875 11.805 1 97.75 357 THR A O 1
ATOM 2757 N N . GLU A 1 358 ? 4.605 43.938 13.734 1 97.88 358 GLU A N 1
ATOM 2758 C CA . GLU A 1 358 ? 5.812 44.5 13.141 1 97.88 358 GLU A CA 1
ATOM 2759 C C . GLU A 1 358 ? 6.777 43.406 12.695 1 97.88 358 GLU A C 1
ATOM 2761 O O . GLU A 1 358 ? 7.348 43.469 11.609 1 97.88 358 GLU A O 1
ATOM 2766 N N . ILE A 1 359 ? 6.945 42.406 13.5 1 98.44 359 ILE A N 1
ATOM 2767 C CA . ILE A 1 359 ? 7.816 41.281 13.172 1 98.44 359 ILE A CA 1
ATOM 2768 C C . ILE A 1 359 ? 7.293 40.562 11.93 1 98.44 359 ILE A C 1
ATOM 2770 O O . ILE A 1 359 ? 8.047 40.312 10.992 1 98.44 359 ILE A O 1
ATOM 2774 N N . LYS A 1 360 ? 6.02 40.281 11.93 1 98.31 360 LYS A N 1
ATOM 2775 C CA . LYS A 1 360 ? 5.387 39.562 10.82 1 98.31 360 LYS A CA 1
ATOM 2776 C C . LYS A 1 360 ? 5.539 40.344 9.516 1 98.31 360 LYS A C 1
ATOM 2778 O O . LYS A 1 360 ? 5.949 39.781 8.5 1 98.31 360 LYS A O 1
ATOM 2783 N N . GLU A 1 361 ? 5.242 41.594 9.531 1 97.81 361 GLU A N 1
ATOM 2784 C CA . GLU A 1 361 ? 5.273 42.438 8.328 1 97.81 361 GLU A CA 1
ATOM 2785 C C . GLU A 1 361 ? 6.688 42.531 7.766 1 97.81 361 GLU A C 1
ATOM 2787 O O . GLU A 1 361 ? 6.887 42.438 6.551 1 97.81 361 GLU A O 1
ATOM 2792 N N . ASN A 1 362 ? 7.676 42.719 8.641 1 98 362 ASN A N 1
ATOM 2793 C CA . ASN A 1 362 ? 9.055 42.875 8.188 1 98 362 ASN A CA 1
ATOM 2794 C C . ASN A 1 362 ? 9.617 41.562 7.648 1 98 362 ASN A C 1
ATOM 2796 O O . ASN A 1 362 ? 10.266 41.531 6.602 1 98 362 ASN A O 1
ATOM 2800 N N . LEU A 1 363 ? 9.398 40.531 8.336 1 97.94 363 LEU A N 1
ATOM 2801 C CA . LEU A 1 363 ? 9.953 39.25 7.895 1 97.94 363 LEU A CA 1
ATOM 2802 C C . LEU A 1 363 ? 9.203 38.719 6.676 1 97.94 363 LEU A C 1
ATOM 2804 O O . LEU A 1 363 ? 9.797 38.062 5.816 1 97.94 363 LEU A O 1
ATOM 2808 N N . GLN A 1 364 ? 7.906 38.969 6.613 1 97 364 GLN A N 1
ATOM 2809 C CA . GLN A 1 364 ? 7.168 38.656 5.395 1 97 364 GLN A CA 1
ATOM 2810 C C . GLN A 1 364 ? 7.734 39.406 4.195 1 97 364 GLN A C 1
ATOM 2812 O O . GLN A 1 364 ? 7.824 38.875 3.096 1 97 364 GLN A O 1
ATOM 2817 N N . ALA A 1 365 ? 8.055 40.688 4.406 1 97.19 365 ALA A N 1
ATOM 2818 C CA . ALA A 1 365 ? 8.641 41.469 3.338 1 97.19 365 ALA A CA 1
ATOM 2819 C C . ALA A 1 365 ? 9.969 40.906 2.873 1 97.19 365 ALA A C 1
ATOM 2821 O O . ALA A 1 365 ? 10.273 40.906 1.679 1 97.19 365 ALA A O 1
ATOM 2822 N N . VAL A 1 366 ? 10.773 40.406 3.789 1 96.88 366 VAL A N 1
ATOM 2823 C CA . VAL A 1 366 ? 12.031 39.75 3.469 1 96.88 366 VAL A CA 1
ATOM 2824 C C . VAL A 1 366 ? 11.773 38.531 2.604 1 96.88 366 VAL A C 1
ATOM 2826 O O . VAL A 1 366 ? 12.422 38.344 1.574 1 96.88 366 VAL A O 1
ATOM 2829 N N . ASP A 1 367 ? 10.82 37.719 2.996 1 96.88 367 ASP A N 1
ATOM 2830 C CA . ASP A 1 367 ? 10.508 36.469 2.289 1 96.88 367 ASP A CA 1
ATOM 2831 C C . ASP A 1 367 ? 9.898 36.781 0.918 1 96.88 367 ASP A C 1
ATOM 2833 O O . ASP A 1 367 ? 10.188 36.062 -0.055 1 96.88 367 ASP A O 1
ATOM 2837 N N . ASP A 1 368 ? 9.055 37.781 0.859 1 95.69 368 ASP A N 1
ATOM 2838 C CA . ASP A 1 368 ? 8.422 38.156 -0.403 1 95.69 368 ASP A CA 1
ATOM 2839 C C . ASP A 1 368 ? 9.461 38.656 -1.403 1 95.69 368 ASP A C 1
ATOM 2841 O O . ASP A 1 368 ? 9.273 38.531 -2.615 1 95.69 368 ASP A O 1
ATOM 2845 N N . ALA A 1 369 ? 10.57 39.188 -0.921 1 95.62 369 ALA A N 1
ATOM 2846 C CA . ALA A 1 369 ? 11.609 39.75 -1.779 1 95.62 369 ALA A CA 1
ATOM 2847 C C . ALA A 1 369 ? 12.578 38.688 -2.248 1 95.62 369 ALA A C 1
ATOM 2849 O O . ALA A 1 369 ? 13.383 38.906 -3.152 1 95.62 369 ALA A O 1
ATOM 2850 N N . THR A 1 370 ? 12.453 37.5 -1.73 1 95.25 370 THR A N 1
ATOM 2851 C CA . THR A 1 370 ? 13.336 36.406 -2.082 1 95.25 370 THR A CA 1
ATOM 2852 C C . THR A 1 370 ? 12.961 35.812 -3.438 1 95.25 370 THR A C 1
ATOM 2854 O O . THR A 1 370 ? 11.891 35.219 -3.586 1 95.25 370 THR A O 1
ATOM 2857 N N . PRO A 1 371 ? 13.82 35.875 -4.473 1 94 371 PRO A N 1
ATOM 2858 C CA . PRO A 1 371 ? 13.469 35.438 -5.828 1 94 371 PRO A CA 1
ATOM 2859 C C . PRO A 1 371 ? 13.164 33.938 -5.906 1 94 371 PRO A C 1
ATOM 2861 O O . PRO A 1 371 ? 12.266 33.531 -6.645 1 94 371 PRO A O 1
ATOM 2864 N N . GLU A 1 372 ? 13.82 33.156 -5.105 1 93.44 372 GLU A N 1
ATOM 2865 C CA . GLU A 1 372 ? 13.672 31.719 -5.133 1 93.44 372 GLU A CA 1
ATOM 2866 C C . GLU A 1 372 ? 12.289 31.281 -4.645 1 93.44 372 GLU A C 1
ATOM 2868 O O . GLU A 1 372 ? 11.883 30.141 -4.844 1 93.44 372 GLU A O 1
ATOM 2873 N N . ARG A 1 373 ? 11.539 32.219 -4.094 1 96.31 373 ARG A N 1
ATOM 2874 C CA . ARG A 1 373 ? 10.234 31.906 -3.533 1 96.31 373 ARG A CA 1
ATOM 2875 C C . ARG A 1 373 ? 9.125 32.188 -4.543 1 96.31 373 ARG A C 1
ATOM 2877 O O . ARG A 1 373 ? 7.973 32.406 -4.164 1 96.31 373 ARG A O 1
ATOM 2884 N N . TYR A 1 374 ? 9.391 32.125 -5.887 1 95.81 374 TYR A N 1
ATOM 2885 C CA . TYR A 1 374 ? 8.375 32.375 -6.906 1 95.81 374 TYR A CA 1
ATOM 2886 C C . TYR A 1 374 ? 7.273 31.312 -6.828 1 95.81 374 TYR A C 1
ATOM 2888 O O . TYR A 1 374 ? 6.102 31.609 -7.078 1 95.81 374 TYR A O 1
ATOM 2896 N N . PRO A 1 375 ? 7.621 30.031 -6.457 1 97 375 PRO A N 1
ATOM 2897 C CA . PRO A 1 375 ? 6.516 29.078 -6.289 1 97 375 PRO A CA 1
ATOM 2898 C C . PRO A 1 375 ? 5.543 29.5 -5.188 1 97 375 PRO A C 1
ATOM 2900 O O . PRO A 1 375 ? 4.34 29.266 -5.301 1 97 375 PRO A O 1
ATOM 2903 N N . ASN A 1 376 ? 6.109 30.109 -4.105 1 97.19 376 ASN A N 1
ATOM 2904 C CA . ASN A 1 376 ? 5.246 30.625 -3.049 1 97.19 376 ASN A CA 1
ATOM 2905 C C . ASN A 1 376 ? 4.297 31.703 -3.578 1 97.19 376 ASN A C 1
ATOM 2907 O O . ASN A 1 376 ? 3.111 31.703 -3.244 1 97.19 376 ASN A O 1
ATOM 2911 N N . ARG A 1 377 ? 4.793 32.594 -4.344 1 96 377 ARG A N 1
ATOM 2912 C CA . ARG A 1 377 ? 3.957 33.656 -4.945 1 96 377 ARG A CA 1
ATOM 2913 C C . ARG A 1 377 ? 2.883 33.031 -5.84 1 96 377 ARG A C 1
ATOM 2915 O O . ARG A 1 377 ? 1.755 33.531 -5.891 1 96 377 ARG A O 1
ATOM 2922 N N . MET A 1 378 ? 3.268 32 -6.547 1 96.56 378 MET A N 1
ATOM 2923 C CA . MET A 1 378 ? 2.316 31.312 -7.402 1 96.56 378 MET A CA 1
ATOM 2924 C C . MET A 1 378 ? 1.209 30.672 -6.578 1 96.56 378 MET A C 1
ATOM 2926 O O . MET A 1 378 ? 0.035 30.734 -6.945 1 96.56 378 MET A O 1
ATOM 2930 N N . ILE A 1 379 ? 1.578 30.031 -5.453 1 97.5 379 ILE A N 1
ATOM 2931 C CA . ILE A 1 379 ? 0.596 29.422 -4.562 1 97.5 379 ILE A CA 1
ATOM 2932 C C . ILE A 1 379 ? -0.363 30.484 -4.043 1 97.5 379 ILE A C 1
ATOM 2934 O O . ILE A 1 379 ? -1.568 30.25 -3.939 1 97.5 379 ILE A O 1
ATOM 2938 N N . ALA A 1 380 ? 0.2 31.625 -3.637 1 96.5 380 ALA A N 1
ATOM 2939 C CA . ALA A 1 380 ? -0.639 32.75 -3.195 1 96.5 380 ALA A CA 1
ATOM 2940 C C . ALA A 1 380 ? -1.635 33.125 -4.281 1 96.5 380 ALA A C 1
ATOM 2942 O O . ALA A 1 380 ? -2.811 33.375 -3.994 1 96.5 380 ALA A O 1
ATOM 2943 N N . ASP A 1 381 ? -1.164 33.219 -5.547 1 95.44 381 ASP A N 1
ATOM 2944 C CA . ASP A 1 381 ? -2.033 33.531 -6.676 1 95.44 381 ASP A CA 1
ATOM 2945 C C . ASP A 1 381 ? -3.117 32.469 -6.848 1 95.44 381 ASP A C 1
ATOM 2947 O O . ASP A 1 381 ? -4.285 32.781 -7.074 1 95.44 381 ASP A O 1
ATOM 2951 N N . LEU A 1 382 ? -2.711 31.219 -6.754 1 96.12 382 LEU A N 1
ATOM 2952 C CA . LEU A 1 382 ? -3.65 30.125 -6.902 1 96.12 382 LEU A CA 1
ATOM 2953 C C . LEU A 1 382 ? -4.707 30.156 -5.805 1 96.12 382 LEU A C 1
ATOM 2955 O O . LEU A 1 382 ? -5.863 29.781 -6.035 1 96.12 382 LEU A O 1
ATOM 2959 N N . SER A 1 383 ? -4.273 30.531 -4.59 1 96.5 383 SER A N 1
ATOM 2960 C CA . SER A 1 383 ? -5.219 30.609 -3.48 1 96.5 383 SER A CA 1
ATOM 2961 C C . SER A 1 383 ? -6.383 31.531 -3.812 1 96.5 383 SER A C 1
ATOM 2963 O O . SER A 1 383 ? -7.523 31.266 -3.436 1 96.5 383 SER A O 1
ATOM 2965 N N . ASP A 1 384 ? -6.113 32.625 -4.551 1 94.06 384 ASP A N 1
ATOM 2966 C CA . ASP A 1 384 ? -7.148 33.562 -4.961 1 94.06 384 ASP A CA 1
ATOM 2967 C C . ASP A 1 384 ? -8.125 32.938 -5.941 1 94.06 384 ASP A C 1
ATOM 2969 O O . ASP A 1 384 ? -9.312 33.25 -5.953 1 94.06 384 ASP A O 1
ATOM 2973 N N . MET A 1 385 ? -7.637 32.031 -6.68 1 94.62 385 MET A N 1
ATOM 2974 C CA . MET A 1 385 ? -8.43 31.359 -7.711 1 94.62 385 MET A CA 1
ATOM 2975 C C . MET A 1 385 ? -9.258 30.219 -7.121 1 94.62 385 MET A C 1
ATOM 2977 O O . MET A 1 385 ? -10.203 29.75 -7.75 1 94.62 385 MET A O 1
ATOM 2981 N N . LEU A 1 386 ? -8.953 29.781 -5.91 1 95.69 386 LEU A N 1
ATOM 2982 C CA . LEU A 1 386 ? -9.578 28.625 -5.301 1 95.69 386 LEU A CA 1
ATOM 2983 C C . LEU A 1 386 ? -10.477 29.031 -4.141 1 95.69 386 LEU A C 1
ATOM 2985 O O . LEU A 1 386 ? -10.758 28.219 -3.252 1 95.69 386 LEU A O 1
ATOM 2989 N N . GLU A 1 387 ? -10.945 30.25 -4.141 1 92.69 387 GLU A N 1
ATOM 2990 C CA . GLU A 1 387 ? -11.727 30.797 -3.035 1 92.69 387 GLU A CA 1
ATOM 2991 C C . GLU A 1 387 ? -13.055 30.062 -2.879 1 92.69 387 GLU A C 1
ATOM 2993 O O . GLU A 1 387 ? -13.617 30.016 -1.781 1 92.69 387 GLU A O 1
ATOM 2998 N N . ASP A 1 388 ? -13.531 29.453 -3.938 1 93.06 388 ASP A N 1
ATOM 2999 C CA . ASP A 1 388 ? -14.852 28.828 -3.906 1 93.06 388 ASP A CA 1
ATOM 3000 C C . ASP A 1 388 ? -14.758 27.375 -3.451 1 93.06 388 ASP A C 1
ATOM 3002 O O . ASP A 1 388 ? -15.773 26.688 -3.334 1 93.06 388 ASP A O 1
ATOM 3006 N N . THR A 1 389 ? -13.594 26.922 -3.123 1 96.62 389 THR A N 1
ATOM 3007 C CA . THR A 1 389 ? -13.414 25.547 -2.654 1 96.62 389 THR A CA 1
ATOM 3008 C C . THR A 1 389 ? -13.562 25.469 -1.137 1 96.62 389 THR A C 1
ATOM 3010 O O . THR A 1 389 ? -13.25 26.422 -0.429 1 96.62 389 THR A O 1
ATOM 3013 N N . SER A 1 390 ? -14.078 24.297 -0.705 1 97.25 390 SER A N 1
ATOM 3014 C CA . SER A 1 390 ? -14.273 24.094 0.728 1 97.25 390 SER A CA 1
ATOM 3015 C C . SER A 1 390 ? -13.008 23.547 1.389 1 97.25 390 SER A C 1
ATOM 3017 O O . SER A 1 390 ? -12.781 23.781 2.578 1 97.25 390 SER A O 1
ATOM 3019 N N . ALA A 1 391 ? -12.273 22.828 0.609 1 98.19 391 ALA A N 1
ATOM 3020 C CA . ALA A 1 391 ? -11.078 22.203 1.148 1 98.19 391 ALA A CA 1
ATOM 3021 C C . ALA A 1 391 ? -10 22.047 0.073 1 98.19 391 ALA A C 1
ATOM 3023 O O . ALA A 1 391 ? -10.32 21.844 -1.102 1 98.19 391 ALA A O 1
ATOM 3024 N N . ILE A 1 392 ? -8.797 22.203 0.438 1 98.69 392 ILE A N 1
ATOM 3025 C CA . ILE A 1 392 ? -7.633 21.984 -0.414 1 98.69 392 ILE A CA 1
ATOM 3026 C C . ILE A 1 392 ? -6.742 20.906 0.195 1 98.69 392 ILE A C 1
ATOM 3028 O O . ILE A 1 392 ? -6.156 21.109 1.261 1 98.69 392 ILE A O 1
ATOM 3032 N N . ALA A 1 393 ? -6.73 19.734 -0.42 1 98.81 393 ALA A N 1
ATOM 3033 C CA . ALA A 1 393 ? -5.801 18.703 0.008 1 98.81 393 ALA A CA 1
ATOM 3034 C C . ALA A 1 393 ? -4.402 18.938 -0.557 1 98.81 393 ALA A C 1
ATOM 3036 O O . ALA A 1 393 ? -4.234 19.094 -1.77 1 98.81 393 ALA A O 1
ATOM 3037 N N . VAL A 1 394 ? -3.451 19.016 0.286 1 98.81 394 VAL A N 1
ATOM 3038 C CA . VAL A 1 394 ? -2.08 19.297 -0.129 1 98.81 394 VAL A CA 1
ATOM 3039 C C . VAL A 1 394 ? -1.232 18.031 0.022 1 98.81 394 VAL A C 1
ATOM 3041 O O . VAL A 1 394 ? -1.153 17.453 1.11 1 98.81 394 VAL A O 1
ATOM 3044 N N . ASP A 1 395 ? -0.596 17.625 -1.059 1 98.69 395 ASP A N 1
ATOM 3045 C CA . ASP A 1 395 ? 0.236 16.422 -1.051 1 98.69 395 ASP A CA 1
ATOM 3046 C C . ASP A 1 395 ? 1.583 16.688 -0.385 1 98.69 395 ASP A C 1
ATOM 3048 O O . ASP A 1 395 ? 1.783 17.75 0.216 1 98.69 395 ASP A O 1
ATOM 3052 N N . VAL A 1 396 ? 2.494 15.758 -0.39 1 97.75 396 VAL A N 1
ATOM 3053 C CA . VAL A 1 396 ? 3.73 15.844 0.384 1 97.75 396 VAL A CA 1
ATOM 3054 C C . VAL A 1 396 ? 4.906 16.109 -0.55 1 97.75 396 VAL A C 1
ATOM 3056 O O . VAL A 1 396 ? 5.086 15.414 -1.552 1 97.75 396 VAL A O 1
ATOM 3059 N N . GLY A 1 397 ? 5.664 17.031 -0.281 1 96.38 397 GLY A N 1
ATOM 3060 C CA . GLY A 1 397 ? 6.812 17.484 -1.044 1 96.38 397 GLY A CA 1
ATOM 3061 C C . GLY A 1 397 ? 7.086 18.969 -0.88 1 96.38 397 GLY A C 1
ATOM 3062 O O . GLY A 1 397 ? 6.641 19.594 0.09 1 96.38 397 GLY A O 1
ATOM 3063 N N . GLN A 1 398 ? 7.859 19.578 -1.805 1 97 398 GLN A N 1
ATOM 3064 C CA . GLN A 1 398 ? 8.133 21.016 -1.747 1 97 398 GLN A CA 1
ATOM 3065 C C . GLN A 1 398 ? 6.844 21.828 -1.835 1 97 398 GLN A C 1
ATOM 3067 O O . GLN A 1 398 ? 6.715 22.859 -1.185 1 97 398 GLN A O 1
ATOM 3072 N N . HIS A 1 399 ? 5.918 21.312 -2.631 1 98 399 HIS A N 1
ATOM 3073 C CA . HIS A 1 399 ? 4.645 22 -2.824 1 98 399 HIS A CA 1
ATOM 3074 C C . HIS A 1 399 ? 3.857 22.078 -1.52 1 98 399 HIS A C 1
ATOM 3076 O O . HIS A 1 399 ? 3.043 22.984 -1.335 1 98 399 HIS A O 1
ATOM 3082 N N . MET A 1 400 ? 4.078 21.156 -0.621 1 98 400 MET A N 1
ATOM 3083 C CA . MET A 1 400 ? 3.449 21.234 0.695 1 98 400 MET A CA 1
ATOM 3084 C C . MET A 1 400 ? 3.967 22.438 1.472 1 98 400 MET A C 1
ATOM 3086 O O . MET A 1 400 ? 3.182 23.188 2.064 1 98 400 MET A O 1
ATOM 3090 N N . VAL A 1 401 ? 5.281 22.625 1.456 1 97.31 401 VAL A N 1
ATOM 3091 C CA . VAL A 1 401 ? 5.922 23.75 2.15 1 97.31 401 VAL A CA 1
ATOM 3092 C C . VAL A 1 401 ? 5.449 25.062 1.547 1 97.31 401 VAL A C 1
ATOM 3094 O O . VAL A 1 401 ? 5.047 25.984 2.273 1 97.31 401 VAL A O 1
ATOM 3097 N N . TRP A 1 402 ? 5.434 25.109 0.19 1 98.12 402 TRP A N 1
ATOM 3098 C CA . TRP A 1 402 ? 4.961 26.312 -0.485 1 98.12 402 TRP A CA 1
ATOM 3099 C C . TRP A 1 402 ? 3.523 26.625 -0.087 1 98.12 402 TRP A C 1
ATOM 3101 O O . TRP A 1 402 ? 3.168 27.797 0.097 1 98.12 402 TRP A O 1
ATOM 3111 N N . SER A 1 403 ? 2.773 25.594 0.081 1 98.31 403 SER A N 1
ATOM 3112 C CA . SER A 1 403 ? 1.346 25.75 0.335 1 98.31 403 SER A CA 1
ATOM 3113 C C . SER A 1 403 ? 1.089 26.25 1.755 1 98.31 403 SER A C 1
ATOM 3115 O O . SER A 1 403 ? 0.373 27.234 1.954 1 98.31 403 SER A O 1
ATOM 3117 N N . TYR A 1 404 ? 1.638 25.562 2.812 1 96.88 404 TYR A N 1
ATOM 3118 C CA . TYR A 1 404 ? 1.289 26.031 4.152 1 96.88 404 TYR A CA 1
ATOM 3119 C C . TYR A 1 404 ? 1.959 27.359 4.457 1 96.88 404 TYR A C 1
ATOM 3121 O O . TYR A 1 404 ? 1.511 28.109 5.34 1 96.88 404 TYR A O 1
ATOM 3129 N N . GLN A 1 405 ? 2.992 27.781 3.668 1 97.12 405 GLN A N 1
ATOM 3130 C CA . GLN A 1 405 ? 3.639 29.078 3.857 1 97.12 405 GLN A CA 1
ATOM 3131 C C . GLN A 1 405 ? 2.848 30.188 3.178 1 97.12 405 GLN A C 1
ATOM 3133 O O . GLN A 1 405 ? 2.898 31.344 3.607 1 97.12 405 GLN A O 1
ATOM 3138 N N . SER A 1 406 ? 2.1 29.828 2.078 1 97.38 406 SER A N 1
ATOM 3139 C CA . SER A 1 406 ? 1.733 30.953 1.233 1 97.38 406 SER A CA 1
ATOM 3140 C C . SER A 1 406 ? 0.259 30.906 0.848 1 97.38 406 SER A C 1
ATOM 3142 O O . SER A 1 406 ? -0.293 31.891 0.351 1 97.38 406 SER A O 1
ATOM 3144 N N . PHE A 1 407 ? -0.394 29.734 0.975 1 98.06 407 PHE A N 1
ATOM 3145 C CA . PHE A 1 407 ? -1.805 29.672 0.614 1 98.06 407 PHE A CA 1
ATOM 3146 C C . PHE A 1 407 ? -2.641 30.562 1.516 1 98.06 407 PHE A C 1
ATOM 3148 O O . PHE A 1 407 ? -2.576 30.453 2.742 1 98.06 407 PHE A O 1
ATOM 3155 N N . LYS A 1 408 ? -3.477 31.422 0.959 1 97.62 408 LYS A N 1
ATOM 3156 C CA . LYS A 1 408 ? -4.316 32.375 1.689 1 97.62 408 LYS A CA 1
ATOM 3157 C C . LYS A 1 408 ? -5.723 31.812 1.889 1 97.62 408 LYS A C 1
ATOM 3159 O O . LYS A 1 408 ? -6.66 32.219 1.194 1 97.62 408 LYS A O 1
ATOM 3164 N N . ASN A 1 409 ? -5.832 30.922 2.879 1 97.12 409 ASN A N 1
ATOM 3165 C CA . ASN A 1 409 ? -7.133 30.297 3.111 1 97.12 409 ASN A CA 1
ATOM 3166 C C . ASN A 1 409 ? -8.125 31.297 3.715 1 97.12 409 ASN A C 1
ATOM 3168 O O . ASN A 1 409 ? -7.754 32.094 4.578 1 97.12 409 ASN A O 1
ATOM 3172 N N . HIS A 1 410 ? -9.352 31.234 3.277 1 95 410 HIS A N 1
ATOM 3173 C CA . HIS A 1 410 ? -10.453 31.984 3.863 1 95 410 HIS A CA 1
ATOM 3174 C C . HIS A 1 410 ? -11.039 31.266 5.066 1 95 410 HIS A C 1
ATOM 3176 O O . HIS A 1 410 ? -10.789 30.078 5.262 1 95 410 HIS A O 1
ATOM 3182 N N . GLU A 1 411 ? -11.727 32.094 5.824 1 91.75 411 GLU A N 1
ATOM 3183 C CA . GLU A 1 411 ? -12.422 31.484 6.941 1 91.75 411 GLU A CA 1
ATOM 3184 C C . GLU A 1 411 ? -13.336 30.359 6.465 1 91.75 411 GLU A C 1
ATOM 3186 O O . GLU A 1 411 ? -14.117 30.531 5.527 1 91.75 411 GLU A O 1
ATOM 3191 N N . GLY A 1 412 ? -13.172 29.25 7.031 1 90.62 412 GLY A N 1
ATOM 3192 C CA . GLY A 1 412 ? -14.016 28.125 6.688 1 90.62 412 GLY A CA 1
ATOM 3193 C C . GLY A 1 412 ? -13.383 27.188 5.668 1 90.62 412 GLY A C 1
ATOM 3194 O O . GLY A 1 412 ? -13.812 26.047 5.512 1 90.62 412 GLY A O 1
ATOM 3195 N N . GLN A 1 413 ? -12.414 27.703 4.93 1 95.81 413 GLN A N 1
ATOM 3196 C CA . GLN A 1 413 ? -11.688 26.891 3.969 1 95.81 413 GLN A CA 1
ATOM 3197 C C . GLN A 1 413 ? -10.617 26.047 4.664 1 95.81 413 GLN A C 1
ATOM 3199 O O . GLN A 1 413 ? -9.789 26.578 5.414 1 95.81 413 GLN A O 1
ATOM 3204 N N . LYS A 1 414 ? -10.617 24.75 4.426 1 96 414 LYS A N 1
ATOM 3205 C CA . LYS A 1 414 ? -9.703 23.875 5.137 1 96 414 LYS A CA 1
ATOM 3206 C C . LYS A 1 414 ? -8.547 23.438 4.242 1 96 414 LYS A C 1
ATOM 3208 O O . LYS A 1 414 ? -8.742 23.188 3.047 1 96 414 LYS A O 1
ATOM 3213 N N . LEU A 1 415 ? -7.395 23.391 4.762 1 97.88 415 LEU A N 1
ATOM 3214 C CA . LEU A 1 415 ? -6.266 22.703 4.145 1 97.88 415 LEU A CA 1
ATOM 3215 C C . LEU A 1 415 ? -6.027 21.344 4.801 1 97.88 415 LEU A C 1
ATOM 3217 O O . LEU A 1 415 ? -5.945 21.25 6.027 1 97.88 415 LEU A O 1
ATOM 3221 N N . LEU A 1 416 ? -5.992 20.344 3.996 1 98.31 416 LEU A N 1
ATOM 3222 C CA . LEU A 1 416 ? -5.816 18.969 4.473 1 98.31 416 LEU A CA 1
ATOM 3223 C C . LEU A 1 416 ? -4.402 18.469 4.199 1 98.31 416 LEU A C 1
ATOM 3225 O O . LEU A 1 416 ? -3.891 18.625 3.088 1 98.31 416 LEU A O 1
ATOM 3229 N N . PHE A 1 417 ? -3.803 17.938 5.254 1 98.06 417 PHE A N 1
ATOM 3230 C CA . PHE A 1 417 ? -2.426 17.469 5.133 1 98.06 417 PHE A CA 1
ATOM 3231 C C . PHE A 1 417 ? -2.283 16.047 5.656 1 98.06 417 PHE A C 1
ATOM 3233 O O . PHE A 1 417 ? -3.027 15.633 6.543 1 98.06 417 PHE A O 1
ATOM 3240 N N . SER A 1 418 ? -1.394 15.281 4.992 1 98 418 SER A N 1
ATOM 3241 C CA . SER A 1 418 ? -0.793 14.125 5.645 1 98 418 SER A CA 1
ATOM 3242 C C . SER A 1 418 ? 0.399 14.523 6.504 1 98 418 SER A C 1
ATOM 3244 O O . SER A 1 418 ? 1.496 14.75 5.988 1 98 418 SER A O 1
ATOM 3246 N N . GLY A 1 419 ? 0.179 14.648 7.793 1 95.62 419 GLY A N 1
ATOM 3247 C CA . GLY A 1 419 ? 1.156 15.25 8.688 1 95.62 419 GLY A CA 1
ATOM 3248 C C . GLY A 1 419 ? 2.199 14.273 9.18 1 95.62 419 GLY A C 1
ATOM 3249 O O . GLY A 1 419 ? 3.285 14.164 8.609 1 95.62 419 GLY A O 1
ATOM 3250 N N . GLY A 1 420 ? 1.828 13.43 10.109 1 93.81 420 GLY A N 1
ATOM 3251 C CA . GLY A 1 420 ? 2.748 12.484 10.719 1 93.81 420 GLY A CA 1
ATOM 3252 C C . GLY A 1 420 ? 3.215 11.406 9.766 1 93.81 420 GLY A C 1
ATOM 3253 O O . GLY A 1 420 ? 4.391 11.039 9.766 1 93.81 420 GLY A O 1
ATOM 3254 N N . HIS A 1 421 ? 2.35 10.922 8.953 1 96.06 421 HIS A N 1
ATOM 3255 C CA . HIS A 1 421 ? 2.684 9.875 7.996 1 96.06 421 HIS A CA 1
ATOM 3256 C C . HIS A 1 421 ? 3.43 10.438 6.793 1 96.06 421 HIS A C 1
ATOM 3258 O O . HIS A 1 421 ? 4.336 9.797 6.262 1 96.06 421 HIS A O 1
ATOM 3264 N N . GLY A 1 422 ? 3.062 11.711 6.402 1 97.06 422 GLY A N 1
ATOM 3265 C CA . GLY A 1 422 ? 3.727 12.352 5.277 1 97.06 422 GLY A CA 1
ATOM 3266 C C . GLY A 1 422 ? 3.727 11.492 4.023 1 97.06 422 GLY A C 1
ATOM 3267 O O . GLY A 1 422 ? 4.777 11.266 3.42 1 97.06 422 GLY A O 1
ATOM 3268 N N . ALA A 1 423 ? 2.59 11.055 3.584 1 97.94 423 ALA A N 1
ATOM 3269 C CA . ALA A 1 423 ? 2.498 10.094 2.492 1 97.94 423 ALA A CA 1
ATOM 3270 C C . ALA A 1 423 ? 2.32 10.797 1.15 1 97.94 423 ALA A C 1
ATOM 3272 O O . ALA A 1 423 ? 1.354 11.539 0.955 1 97.94 423 ALA A O 1
ATOM 3273 N N . MET A 1 424 ? 3.258 10.562 0.212 1 97.81 424 MET A N 1
ATOM 3274 C CA . MET A 1 424 ? 3.01 10.961 -1.17 1 97.81 424 MET A CA 1
ATOM 3275 C C . MET A 1 424 ? 1.802 10.227 -1.741 1 97.81 424 MET A C 1
ATOM 3277 O O . MET A 1 424 ? 1.598 9.047 -1.457 1 97.81 424 MET A O 1
ATOM 3281 N N . GLY A 1 425 ? 1.056 10.875 -2.547 1 98.38 425 GLY A N 1
ATOM 3282 C CA . GLY A 1 425 ? -0.12 10.266 -3.146 1 98.38 425 GLY A CA 1
ATOM 3283 C C . GLY A 1 425 ? -1.393 10.523 -2.363 1 98.38 425 GLY A C 1
ATOM 3284 O O . GLY A 1 425 ? -2.477 10.102 -2.771 1 98.38 425 GLY A O 1
ATOM 3285 N N . TYR A 1 426 ? -1.287 11.25 -1.277 1 98.62 426 TYR A N 1
ATOM 3286 C CA . TYR A 1 426 ? -2.387 11.578 -0.378 1 98.62 426 TYR A CA 1
ATOM 3287 C C . TYR A 1 426 ? -3.338 12.578 -1.025 1 98.62 426 TYR A C 1
ATOM 3289 O O . TYR A 1 426 ? -4.559 12.469 -0.878 1 98.62 426 TYR A O 1
ATOM 3297 N N . GLY A 1 427 ? -2.889 13.57 -1.746 1 98.81 427 GLY A N 1
ATOM 3298 C CA . GLY A 1 427 ? -3.574 14.797 -2.133 1 98.81 427 GLY A CA 1
ATOM 3299 C C . GLY A 1 427 ? -4.867 14.547 -2.885 1 98.81 427 GLY A C 1
ATOM 3300 O O . GLY A 1 427 ? -5.938 14.969 -2.445 1 98.81 427 GLY A O 1
ATOM 3301 N N . LEU A 1 428 ? -4.812 13.797 -3.971 1 98.88 428 LEU A N 1
ATOM 3302 C CA . LEU A 1 428 ? -5.973 13.625 -4.84 1 98.88 428 LEU A CA 1
ATOM 3303 C C . LEU A 1 428 ? -7.062 12.82 -4.145 1 98.88 428 LEU A C 1
ATOM 3305 O O . LEU A 1 428 ? -8.211 13.258 -4.066 1 98.88 428 LEU A O 1
ATOM 3309 N N . PRO A 1 429 ? -6.762 11.641 -3.549 1 98.88 429 PRO A N 1
ATOM 3310 C CA . PRO A 1 429 ? -7.82 10.906 -2.859 1 98.88 429 PRO A CA 1
ATOM 3311 C C . PRO A 1 429 ? -8.422 11.688 -1.694 1 98.88 429 PRO A C 1
ATOM 3313 O O . PRO A 1 429 ? -9.633 11.617 -1.463 1 98.88 429 PRO A O 1
ATOM 3316 N N . ALA A 1 430 ? -7.582 12.422 -0.968 1 98.94 430 ALA A N 1
ATOM 3317 C CA . ALA A 1 430 ? -8.086 13.203 0.154 1 98.94 430 ALA A CA 1
ATOM 3318 C C . ALA A 1 430 ? -9.047 14.289 -0.323 1 98.94 430 ALA A C 1
ATOM 3320 O O . ALA A 1 430 ? -10.055 14.562 0.332 1 98.94 430 ALA A O 1
ATOM 3321 N N . ALA A 1 431 ? -8.742 14.945 -1.459 1 98.94 431 ALA A N 1
ATOM 3322 C CA . ALA A 1 431 ? -9.641 15.945 -2.033 1 98.94 431 ALA A CA 1
ATOM 3323 C C . ALA A 1 431 ? -10.984 15.32 -2.414 1 98.94 431 ALA A C 1
ATOM 3325 O O . ALA A 1 431 ? -12.039 15.938 -2.229 1 98.94 431 ALA A O 1
ATOM 3326 N N . ILE A 1 432 ? -10.961 14.094 -2.955 1 98.88 432 ILE A N 1
ATOM 3327 C CA . ILE A 1 432 ? -12.172 13.367 -3.307 1 98.88 432 ILE A CA 1
ATOM 3328 C C . ILE A 1 432 ? -13.008 13.125 -2.053 1 98.88 432 ILE A C 1
ATOM 3330 O O . ILE A 1 432 ? -14.211 13.398 -2.035 1 98.88 432 ILE A O 1
ATOM 3334 N N . GLY A 1 433 ? -12.344 12.602 -0.983 1 98.88 433 GLY A N 1
ATOM 3335 C CA . GLY A 1 433 ? -13.047 12.391 0.274 1 98.88 433 GLY A CA 1
ATOM 3336 C C . GLY A 1 433 ? -13.656 13.656 0.839 1 98.88 433 GLY A C 1
ATOM 3337 O O . GLY A 1 433 ? -14.773 13.641 1.357 1 98.88 433 GLY A O 1
ATOM 3338 N N . ALA A 1 434 ? -12.914 14.758 0.728 1 98.81 434 ALA A N 1
ATOM 3339 C CA . ALA A 1 434 ? -13.375 16.047 1.245 1 98.81 434 ALA A CA 1
ATOM 3340 C C . ALA A 1 434 ? -14.633 16.5 0.518 1 98.81 434 ALA A C 1
ATOM 3342 O O . ALA A 1 434 ? -15.508 17.125 1.12 1 98.81 434 ALA A O 1
ATOM 3343 N N . TYR A 1 435 ? -14.734 16.266 -0.8 1 98.62 435 TYR A N 1
ATOM 3344 C CA . TYR A 1 435 ? -15.945 16.609 -1.549 1 98.62 435 TYR A CA 1
ATOM 3345 C C . TYR A 1 435 ? -17.172 15.914 -0.955 1 98.62 435 TYR A C 1
ATOM 3347 O O . TYR A 1 435 ? -18.203 16.547 -0.734 1 98.62 435 TYR A O 1
ATOM 3355 N N . TYR A 1 436 ? -17.031 14.648 -0.636 1 98.44 436 TYR A N 1
ATOM 3356 C CA . TYR A 1 436 ? -18.172 13.898 -0.11 1 98.44 436 TYR A CA 1
ATOM 3357 C C . TYR A 1 436 ? -18.5 14.328 1.315 1 98.44 436 TYR A C 1
ATOM 3359 O O . TYR A 1 436 ? -19.656 14.25 1.749 1 98.44 436 TYR A O 1
ATOM 3367 N N . ALA A 1 437 ? -17.484 14.828 2.002 1 98 437 ALA A N 1
ATOM 3368 C CA . ALA A 1 437 ? -17.688 15.32 3.363 1 98 437 ALA A CA 1
ATOM 3369 C C . ALA A 1 437 ? -18.453 16.641 3.363 1 98 437 ALA A C 1
ATOM 3371 O O . ALA A 1 437 ? -19.281 16.875 4.238 1 98 437 ALA A O 1
ATOM 3372 N N . THR A 1 438 ? -18.219 17.562 2.309 1 97.25 438 THR A N 1
ATOM 3373 C CA . THR A 1 438 ? -18.672 18.938 2.396 1 97.25 438 THR A CA 1
ATOM 3374 C C . THR A 1 438 ? -19.781 19.203 1.377 1 97.25 438 THR A C 1
ATOM 3376 O O . THR A 1 438 ? -20.547 20.156 1.521 1 97.25 438 THR A O 1
ATOM 3379 N N . GLY A 1 439 ? -19.781 18.406 0.279 1 97.12 439 GLY A N 1
ATOM 3380 C CA . GLY A 1 439 ? -20.719 18.625 -0.803 1 97.12 439 GLY A CA 1
ATOM 3381 C C . GLY A 1 439 ? -20.391 19.844 -1.646 1 97.12 439 GLY A C 1
ATOM 3382 O O . GLY A 1 439 ? -21.203 20.281 -2.469 1 97.12 439 GLY A O 1
ATOM 3383 N N . LYS A 1 440 ? -19.188 20.406 -1.439 1 97.19 440 LYS A N 1
ATOM 3384 C CA . LYS A 1 440 ? -18.734 21.594 -2.152 1 97.19 440 LYS A CA 1
ATOM 3385 C C . LYS A 1 440 ? -17.469 21.312 -2.943 1 97.19 440 LYS A C 1
ATOM 3387 O O . LYS A 1 440 ? -16.75 20.344 -2.66 1 97.19 440 LYS A O 1
ATOM 3392 N N . PRO A 1 441 ? -17.188 22.109 -3.963 1 98 441 PRO A N 1
ATOM 3393 C CA . PRO A 1 441 ? -15.953 21.891 -4.727 1 98 441 PRO A CA 1
ATOM 3394 C C . PRO A 1 441 ? -14.711 21.859 -3.842 1 98 441 PRO A C 1
ATOM 3396 O O . PRO A 1 441 ? -14.648 22.562 -2.826 1 98 441 PRO A O 1
ATOM 3399 N N . THR A 1 442 ? -13.797 21.062 -4.215 1 98.56 442 THR A N 1
ATOM 3400 C CA . THR A 1 442 ? -12.523 20.922 -3.51 1 98.56 442 THR A CA 1
ATOM 3401 C C . THR A 1 442 ? -11.352 21.062 -4.477 1 98.56 442 THR A C 1
ATOM 3403 O O . THR A 1 442 ? -11.555 21.188 -5.688 1 98.56 442 THR A O 1
ATOM 3406 N N . ALA A 1 443 ? -10.133 21.094 -3.979 1 98.56 443 ALA A N 1
ATOM 3407 C CA . ALA A 1 443 ? -8.922 21.172 -4.793 1 98.56 443 ALA A CA 1
ATOM 3408 C C . ALA A 1 443 ? -7.805 20.328 -4.188 1 98.56 443 ALA A C 1
ATOM 3410 O O . ALA A 1 443 ? -7.887 19.922 -3.025 1 98.56 443 ALA A O 1
ATOM 3411 N N . CYS A 1 444 ? -6.898 19.984 -4.969 1 98.44 444 CYS A N 1
ATOM 3412 C CA . CYS A 1 444 ? -5.664 19.406 -4.461 1 98.44 444 CYS A CA 1
ATOM 3413 C C . CYS A 1 444 ? -4.445 20.062 -5.094 1 98.44 444 CYS A C 1
ATOM 3415 O O . CYS A 1 444 ? -4.488 20.469 -6.258 1 98.44 444 CYS A O 1
ATOM 3417 N N . ILE A 1 445 ? -3.457 20.312 -4.336 1 98.75 445 ILE A N 1
ATOM 3418 C CA . ILE A 1 445 ? -2.135 20.75 -4.766 1 98.75 445 ILE A CA 1
ATOM 3419 C C . ILE A 1 445 ? -1.128 19.609 -4.59 1 98.75 445 ILE A C 1
ATOM 3421 O O . ILE A 1 445 ? -0.899 19.141 -3.473 1 98.75 445 ILE A O 1
ATOM 3425 N N . CYS A 1 446 ? -0.57 19.188 -5.676 1 98.5 446 CYS A N 1
ATOM 3426 C CA . CYS A 1 446 ? 0.319 18.031 -5.633 1 98.5 446 CYS A CA 1
ATOM 3427 C C . CYS A 1 446 ? 1.574 18.281 -6.461 1 98.5 446 CYS A C 1
ATOM 3429 O O . CYS A 1 446 ? 1.612 19.203 -7.277 1 98.5 446 CYS A O 1
ATOM 3431 N N . GLY A 1 447 ? 2.629 17.531 -6.156 1 98.06 447 GLY A N 1
ATOM 3432 C CA . GLY A 1 447 ? 3.803 17.469 -7.012 1 98.06 447 GLY A CA 1
ATOM 3433 C C . GLY A 1 447 ? 3.699 16.391 -8.086 1 98.06 447 GLY A C 1
ATOM 3434 O O . GLY A 1 447 ? 2.797 15.555 -8.039 1 98.06 447 GLY A O 1
ATOM 3435 N N . ASP A 1 448 ? 4.648 16.469 -9.062 1 97.31 448 ASP A N 1
ATOM 3436 C CA . ASP A 1 448 ? 4.652 15.492 -10.148 1 97.31 448 ASP A CA 1
ATOM 3437 C C . ASP A 1 448 ? 4.875 14.078 -9.617 1 97.31 448 ASP A C 1
ATOM 3439 O O . ASP A 1 448 ? 4.156 13.148 -9.992 1 97.31 448 ASP A O 1
ATOM 3443 N N . GLY A 1 449 ? 5.824 13.898 -8.688 1 97 449 GLY A N 1
ATOM 3444 C CA . GLY A 1 449 ? 6.059 12.586 -8.109 1 97 449 GLY A CA 1
ATOM 3445 C C . GLY A 1 449 ? 4.895 12.086 -7.273 1 97 449 GLY A C 1
ATOM 3446 O O . GLY A 1 449 ? 4.559 10.898 -7.316 1 97 449 GLY A O 1
ATOM 3447 N N . ALA A 1 450 ? 4.262 12.953 -6.531 1 97.81 450 ALA A N 1
ATOM 3448 C CA . ALA A 1 450 ? 3.209 12.586 -5.59 1 97.81 450 ALA A CA 1
ATOM 3449 C C . ALA A 1 450 ? 1.938 12.172 -6.324 1 97.81 450 ALA A C 1
ATOM 3451 O O . ALA A 1 450 ? 1.29 11.188 -5.953 1 97.81 450 ALA A O 1
ATOM 3452 N N . LEU A 1 451 ? 1.549 12.914 -7.379 1 98.5 451 LEU A N 1
ATOM 3453 C CA . LEU A 1 451 ? 0.324 12.578 -8.102 1 98.5 451 LEU A CA 1
ATOM 3454 C C . LEU A 1 451 ? 0.433 11.211 -8.758 1 98.5 451 LEU A C 1
ATOM 3456 O O . LEU A 1 451 ? -0.56 10.484 -8.852 1 98.5 451 LEU A O 1
ATOM 3460 N N . GLN A 1 452 ? 1.617 10.852 -9.18 1 97.31 452 GLN A N 1
ATOM 3461 C CA . GLN A 1 452 ? 1.828 9.57 -9.844 1 97.31 452 GLN A CA 1
ATOM 3462 C C . GLN A 1 452 ? 1.467 8.414 -8.914 1 97.31 452 GLN A C 1
ATOM 3464 O O . GLN A 1 452 ? 1.013 7.363 -9.375 1 97.31 452 GLN A O 1
ATOM 3469 N N . MET A 1 453 ? 1.591 8.586 -7.664 1 97.31 453 MET A N 1
ATOM 3470 C CA . MET A 1 453 ? 1.402 7.5 -6.699 1 97.31 453 MET A CA 1
ATOM 3471 C C . MET A 1 453 ? -0.04 7.008 -6.715 1 97.31 453 MET A C 1
ATOM 3473 O O . MET A 1 453 ? -0.302 5.836 -6.422 1 97.31 453 MET A O 1
ATOM 3477 N N . ASN A 1 454 ? -0.979 7.848 -6.965 1 98.31 454 ASN A N 1
ATOM 3478 C CA . ASN A 1 454 ? -2.389 7.488 -7.055 1 98.31 454 ASN A CA 1
ATOM 3479 C C . ASN A 1 454 ? -3.055 8.125 -8.273 1 98.31 454 ASN A C 1
ATOM 3481 O O . ASN A 1 454 ? -4.203 8.562 -8.195 1 98.31 454 ASN A O 1
ATOM 3485 N N . ILE A 1 455 ? -2.355 8.148 -9.398 1 98.62 455 ILE A N 1
ATOM 3486 C CA . ILE A 1 455 ? -2.822 8.812 -10.602 1 98.62 455 ILE A CA 1
ATOM 3487 C C . ILE A 1 455 ? -4.062 8.109 -11.141 1 98.62 455 ILE A C 1
ATOM 3489 O O . ILE A 1 455 ? -4.898 8.719 -11.812 1 98.62 455 ILE A O 1
ATOM 3493 N N . GLN A 1 456 ? -4.258 6.832 -10.812 1 98.25 456 GLN A N 1
ATOM 3494 C CA . GLN A 1 456 ? -5.395 6.043 -11.281 1 98.25 456 GLN A CA 1
ATOM 3495 C C . GLN A 1 456 ? -6.707 6.617 -10.766 1 98.25 456 GLN A C 1
ATOM 3497 O O . GLN A 1 456 ? -7.77 6.359 -11.336 1 98.25 456 GLN A O 1
ATOM 3502 N N . GLU A 1 457 ? -6.688 7.43 -9.695 1 98.69 457 GLU A N 1
ATOM 3503 C CA . GLU A 1 457 ? -7.906 7.996 -9.125 1 98.69 457 GLU A CA 1
ATOM 3504 C C . GLU A 1 457 ? -8.469 9.102 -10.016 1 98.69 457 GLU A C 1
ATOM 3506 O O . GLU A 1 457 ? -9.594 9.562 -9.805 1 98.69 457 GLU A O 1
ATOM 3511 N N . LEU A 1 458 ? -7.691 9.508 -11.062 1 98.81 458 LEU A N 1
ATOM 3512 C CA . LEU A 1 458 ? -8.266 10.375 -12.086 1 98.81 458 LEU A CA 1
ATOM 3513 C C . LEU A 1 458 ? -9.516 9.734 -12.695 1 98.81 458 LEU A C 1
ATOM 3515 O O . LEU A 1 458 ? -10.453 10.438 -13.062 1 98.81 458 LEU A O 1
ATOM 3519 N N . GLU A 1 459 ? -9.492 8.391 -12.773 1 98.31 459 GLU A N 1
ATOM 3520 C CA . GLU A 1 459 ? -10.664 7.688 -13.289 1 98.31 459 GLU A CA 1
ATOM 3521 C C . GLU A 1 459 ? -11.859 7.859 -12.352 1 98.31 459 GLU A C 1
ATOM 3523 O O . GLU A 1 459 ? -13 7.965 -12.805 1 98.31 459 GLU A O 1
ATOM 3528 N N . TRP A 1 460 ? -11.625 7.812 -11.008 1 97.94 460 TRP A N 1
ATOM 3529 C CA . TRP A 1 460 ? -12.664 8.07 -10.016 1 97.94 460 TRP A CA 1
ATOM 3530 C C . TRP A 1 460 ? -13.258 9.461 -10.195 1 97.94 460 TRP A C 1
ATOM 3532 O O . TRP A 1 460 ? -14.477 9.617 -10.258 1 97.94 460 TRP A O 1
ATOM 3542 N N . VAL A 1 461 ? -12.391 10.461 -10.367 1 98.62 461 VAL A N 1
ATOM 3543 C CA . VAL A 1 461 ? -12.805 11.852 -10.547 1 98.62 461 VAL A CA 1
ATOM 3544 C C . VAL A 1 461 ? -13.656 11.977 -11.805 1 98.62 461 VAL A C 1
ATOM 3546 O O . VAL A 1 461 ? -14.719 12.609 -11.781 1 98.62 461 VAL A O 1
ATOM 3549 N N . LYS A 1 462 ? -13.18 11.344 -12.867 1 98.19 462 LYS A N 1
ATOM 3550 C CA . LYS A 1 462 ? -13.883 11.43 -14.141 1 98.19 462 LYS A CA 1
ATOM 3551 C C . LYS A 1 462 ? -15.219 10.703 -14.086 1 98.19 462 LYS A C 1
ATOM 3553 O O . LYS A 1 462 ? -16.25 11.242 -14.516 1 98.19 462 LYS A O 1
ATOM 3558 N N . ARG A 1 463 ? -15.219 9.445 -13.57 1 96.88 463 ARG A N 1
ATOM 3559 C CA . ARG A 1 463 ? -16.406 8.594 -13.531 1 96.88 463 ARG A CA 1
ATOM 3560 C C . ARG A 1 463 ? -17.562 9.297 -12.852 1 96.88 463 ARG A C 1
ATOM 3562 O O . ARG A 1 463 ? -18.703 9.195 -13.297 1 96.88 463 ARG A O 1
ATOM 3569 N N . GLU A 1 464 ? -17.266 10.016 -11.797 1 96.56 464 GLU A N 1
ATOM 3570 C CA . GLU A 1 464 ? -18.312 10.672 -11.023 1 96.56 464 GLU A CA 1
ATOM 3571 C C . GLU A 1 464 ? -18.359 12.172 -11.305 1 96.56 464 GLU A C 1
ATOM 3573 O O . GLU A 1 464 ? -19.125 12.906 -10.68 1 96.56 464 GLU A O 1
ATOM 3578 N N . ASN A 1 465 ? -17.578 12.625 -12.234 1 97.44 465 ASN A N 1
ATOM 3579 C CA . ASN A 1 465 ? -17.5 14.031 -12.633 1 97.44 465 ASN A CA 1
ATOM 3580 C C . ASN A 1 465 ? -17.391 14.945 -11.422 1 97.44 465 ASN A C 1
ATOM 3582 O O . ASN A 1 465 ? -18.188 15.875 -11.266 1 97.44 465 ASN A O 1
ATOM 3586 N N . LEU A 1 466 ? -16.469 14.648 -10.539 1 98.12 466 LEU A N 1
ATOM 3587 C CA . LEU A 1 466 ? -16.328 15.359 -9.273 1 98.12 466 LEU A CA 1
ATOM 3588 C C . LEU A 1 466 ? -15.727 16.75 -9.5 1 98.12 466 LEU A C 1
ATOM 3590 O O . LEU A 1 466 ? -14.789 16.906 -10.281 1 98.12 466 LEU A O 1
ATOM 3594 N N . PRO A 1 467 ? -16.25 17.766 -8.867 1 98.38 467 PRO A N 1
ATOM 3595 C CA . PRO A 1 467 ? -15.711 19.125 -9 1 98.38 467 PRO A CA 1
ATOM 3596 C C . PRO A 1 467 ? -14.43 19.328 -8.211 1 98.38 467 PRO A C 1
ATOM 3598 O O . PRO A 1 467 ? -14.383 20.172 -7.312 1 98.38 467 PRO A O 1
ATOM 3601 N N . VAL A 1 468 ? -13.383 18.656 -8.57 1 98.44 468 VAL A N 1
ATOM 3602 C CA . VAL A 1 468 ? -12.055 18.734 -7.953 1 98.44 468 VAL A CA 1
ATOM 3603 C C . VAL A 1 468 ? -11.094 19.453 -8.891 1 98.44 468 VAL A C 1
ATOM 3605 O O . VAL A 1 468 ? -10.938 19.062 -10.047 1 98.44 468 VAL A O 1
ATOM 3608 N N . LYS A 1 469 ? -10.562 20.516 -8.453 1 98.62 469 LYS A N 1
ATOM 3609 C CA . LYS A 1 469 ? -9.492 21.203 -9.188 1 98.62 469 LYS A CA 1
ATOM 3610 C C . LYS A 1 469 ? -8.125 20.656 -8.781 1 98.62 469 LYS A C 1
ATOM 3612 O O . LYS A 1 469 ? -7.734 20.734 -7.613 1 98.62 469 LYS A O 1
ATOM 3617 N N . ILE A 1 470 ? -7.426 20.078 -9.742 1 98.81 470 ILE A N 1
ATOM 3618 C CA . ILE A 1 470 ? -6.152 19.438 -9.469 1 98.81 470 ILE A CA 1
ATOM 3619 C C . ILE A 1 470 ? -5.004 20.312 -9.961 1 98.81 470 ILE A C 1
ATOM 3621 O O . ILE A 1 470 ? -4.844 20.516 -11.164 1 98.81 470 ILE A O 1
ATOM 3625 N N . MET A 1 471 ? -4.203 20.859 -9.047 1 98.62 471 MET A N 1
ATOM 3626 C CA . MET A 1 471 ? -3.018 21.656 -9.367 1 98.62 471 MET A CA 1
ATOM 3627 C C . MET A 1 471 ? -1.752 20.812 -9.234 1 98.62 471 MET A C 1
ATOM 3629 O O . MET A 1 471 ? -1.387 20.406 -8.125 1 98.62 471 MET A O 1
ATOM 3633 N N . VAL A 1 472 ? -1.06 20.594 -10.344 1 98.69 472 VAL A N 1
ATOM 3634 C CA . VAL A 1 472 ? 0.166 19.797 -10.32 1 98.69 472 VAL A CA 1
ATOM 3635 C C . VAL A 1 472 ? 1.377 20.719 -10.484 1 98.69 472 VAL A C 1
ATOM 3637 O O . VAL A 1 472 ? 1.562 21.328 -11.539 1 98.69 472 VAL A O 1
ATOM 3640 N N . MET A 1 473 ? 2.156 20.828 -9.445 1 98.31 473 MET A N 1
ATOM 3641 C CA . MET A 1 473 ? 3.443 21.516 -9.516 1 98.31 473 MET A CA 1
ATOM 3642 C C . MET A 1 473 ? 4.527 20.594 -10.055 1 98.31 473 MET A C 1
ATOM 3644 O O . MET A 1 473 ? 5.105 19.812 -9.305 1 98.31 473 MET A O 1
ATOM 3648 N N . ASN A 1 474 ? 4.891 20.781 -11.32 1 98.06 474 ASN A N 1
ATOM 3649 C CA . ASN A 1 474 ? 5.781 19.844 -12 1 98.06 474 ASN A CA 1
ATOM 3650 C C . ASN A 1 474 ? 7.168 20.438 -12.219 1 98.06 474 ASN A C 1
ATOM 3652 O O . ASN A 1 474 ? 7.375 21.219 -13.148 1 98.06 474 ASN A O 1
ATOM 3656 N N . ASN A 1 475 ? 8.078 20.141 -11.391 1 96.56 475 ASN A N 1
ATOM 3657 C CA . ASN A 1 475 ? 9.469 20.547 -11.586 1 96.56 475 ASN A CA 1
ATOM 3658 C C . ASN A 1 475 ? 10.328 19.391 -12.094 1 96.56 475 ASN A C 1
ATOM 3660 O O . ASN A 1 475 ? 11.555 19.453 -12.047 1 96.56 475 ASN A O 1
ATOM 3664 N N . GLU A 1 476 ? 9.68 18.281 -12.461 1 96.44 476 GLU A N 1
ATOM 3665 C CA . GLU A 1 476 ? 10.32 17.094 -13.031 1 96.44 476 GLU A CA 1
ATOM 3666 C C . GLU A 1 476 ? 11.414 16.562 -12.109 1 96.44 476 GLU A C 1
ATOM 3668 O O . GLU A 1 476 ? 12.508 16.219 -12.57 1 96.44 476 GLU A O 1
ATOM 3673 N N . ALA A 1 477 ? 11.086 16.516 -10.828 1 95.94 477 ALA A N 1
ATOM 3674 C CA . ALA A 1 477 ? 12.016 16.016 -9.828 1 95.94 477 ALA A CA 1
ATOM 3675 C C . ALA A 1 477 ? 11.281 15.625 -8.539 1 95.94 477 ALA A C 1
ATOM 3677 O O . ALA A 1 477 ? 10.18 16.109 -8.273 1 95.94 477 ALA A O 1
ATOM 3678 N N . LEU A 1 478 ? 11.883 14.711 -7.855 1 95.75 478 LEU A N 1
ATOM 3679 C CA . LEU A 1 478 ? 11.555 14.633 -6.438 1 95.75 478 LEU A CA 1
ATOM 3680 C C . LEU A 1 478 ? 12.273 15.719 -5.648 1 95.75 478 LEU A C 1
ATOM 3682 O O . LEU A 1 478 ? 13.328 15.477 -5.059 1 95.75 478 LEU A O 1
ATOM 3686 N N . GLY A 1 479 ? 11.688 16.859 -5.629 1 93.94 479 GLY A N 1
ATOM 3687 C CA . GLY A 1 479 ? 12.344 18.109 -5.301 1 93.94 479 GLY A CA 1
ATOM 3688 C C . GLY A 1 479 ? 12.945 18.125 -3.908 1 93.94 479 GLY A C 1
ATOM 3689 O O . GLY A 1 479 ? 14.062 18.609 -3.711 1 93.94 479 GLY A O 1
ATOM 3690 N N . MET A 1 480 ? 12.273 17.625 -2.924 1 92.56 480 MET A N 1
ATOM 3691 C CA . MET A 1 480 ? 12.773 17.641 -1.551 1 92.56 480 MET A CA 1
ATOM 3692 C C . MET A 1 480 ? 14.016 16.766 -1.404 1 92.56 480 MET A C 1
ATOM 3694 O O . MET A 1 480 ? 14.938 17.109 -0.669 1 92.56 480 MET A O 1
ATOM 3698 N N . ILE A 1 481 ? 13.961 15.633 -2.021 1 93.19 481 ILE A N 1
ATOM 3699 C CA . ILE A 1 481 ? 15.07 14.695 -1.934 1 93.19 481 ILE A CA 1
ATOM 3700 C C . ILE A 1 481 ? 16.25 15.227 -2.736 1 93.19 481 ILE A C 1
ATOM 3702 O O . ILE A 1 481 ? 17.406 15.078 -2.324 1 93.19 481 ILE A O 1
ATOM 3706 N N . ARG A 1 482 ? 15.938 15.758 -3.861 1 91.88 482 ARG A N 1
ATOM 3707 C CA . ARG A 1 482 ? 16.984 16.359 -4.68 1 91.88 482 ARG A CA 1
ATOM 3708 C C . ARG A 1 482 ? 17.734 17.438 -3.9 1 91.88 482 ARG A C 1
ATOM 3710 O O . ARG A 1 482 ? 18.969 17.531 -3.988 1 91.88 482 ARG A O 1
ATOM 3717 N N . HIS A 1 483 ? 16.906 18.203 -3.158 1 88.06 483 HIS A N 1
ATOM 3718 C CA . HIS A 1 483 ? 17.5 19.219 -2.311 1 88.06 483 HIS A CA 1
ATOM 3719 C C . HIS A 1 483 ? 18.469 18.609 -1.302 1 88.06 483 HIS A C 1
ATOM 3721 O O . HIS A 1 483 ? 19.562 19.141 -1.091 1 88.06 483 HIS A O 1
ATOM 3727 N N . LEU A 1 484 ? 18.078 17.609 -0.72 1 85.56 484 LEU A N 1
ATOM 3728 C CA . LEU A 1 484 ? 18.922 16.906 0.245 1 85.56 484 LEU A CA 1
ATOM 3729 C C . LEU A 1 484 ? 20.172 16.359 -0.422 1 85.56 484 LEU A C 1
ATOM 3731 O O . LEU A 1 484 ? 21.266 16.422 0.148 1 85.56 484 LEU A O 1
ATOM 3735 N N . GLN A 1 485 ? 20.016 15.82 -1.606 1 89.12 485 GLN A N 1
ATOM 3736 C CA . GLN A 1 485 ? 21.141 15.227 -2.338 1 89.12 485 GLN A CA 1
ATOM 3737 C C . GLN A 1 485 ? 22.141 16.281 -2.76 1 89.12 485 GLN A C 1
ATOM 3739 O O . GLN A 1 485 ? 23.359 16.031 -2.775 1 89.12 485 GLN A O 1
ATOM 3744 N N . ARG A 1 486 ? 21.641 17.406 -3.117 1 84.75 486 ARG A N 1
ATOM 3745 C CA . ARG A 1 486 ? 22.531 18.516 -3.434 1 84.75 486 ARG A CA 1
ATOM 3746 C C . ARG A 1 486 ? 23.406 18.875 -2.24 1 84.75 486 ARG A C 1
ATOM 3748 O O . ARG A 1 486 ? 24.609 19.109 -2.395 1 84.75 486 ARG A O 1
ATOM 3755 N N . ASP A 1 487 ? 22.781 18.844 -1.126 1 83.19 487 ASP A N 1
ATOM 3756 C CA . ASP A 1 487 ? 23.453 19.328 0.076 1 83.19 487 ASP A CA 1
ATOM 3757 C C . ASP A 1 487 ? 24.406 18.266 0.635 1 83.19 487 ASP A C 1
ATOM 3759 O O . ASP A 1 487 ? 25.438 18.594 1.216 1 83.19 487 ASP A O 1
ATOM 3763 N N . TYR A 1 488 ? 24.062 16.953 0.385 1 85 488 TYR A N 1
ATOM 3764 C CA . TYR A 1 488 ? 24.766 15.977 1.212 1 85 488 TYR A CA 1
ATOM 3765 C C . TYR A 1 488 ? 25.344 14.852 0.357 1 85 488 TYR A C 1
ATOM 3767 O O . TYR A 1 488 ? 26.109 14.031 0.848 1 85 488 TYR A O 1
ATOM 3775 N N . PHE A 1 489 ? 25.078 14.758 -0.948 1 89.62 489 PHE A N 1
ATOM 3776 C CA . PHE A 1 489 ? 25.484 13.602 -1.734 1 89.62 489 PHE A CA 1
ATOM 3777 C C . PHE A 1 489 ? 26.156 14.039 -3.035 1 89.62 489 PHE A C 1
ATOM 3779 O O . PHE A 1 489 ? 25.906 13.453 -4.09 1 89.62 489 PHE A O 1
ATOM 3786 N N . ASP A 1 490 ? 26.922 15.023 -3.02 1 87.19 490 ASP A N 1
ATOM 3787 C CA . ASP A 1 490 ? 27.766 15.484 -4.121 1 87.19 490 ASP A CA 1
ATOM 3788 C C . ASP A 1 490 ? 26.953 15.656 -5.398 1 87.19 490 ASP A C 1
ATOM 3790 O O . ASP A 1 490 ? 27.406 15.297 -6.488 1 87.19 490 ASP A O 1
ATOM 3794 N N . CYS A 1 491 ? 25.672 15.93 -5.227 1 82.69 491 CYS A N 1
ATOM 3795 C CA . CYS A 1 491 ? 24.766 16.234 -6.336 1 82.69 491 CYS A CA 1
ATOM 3796 C C . CYS A 1 491 ? 24.547 15.008 -7.211 1 82.69 491 CYS A C 1
ATOM 3798 O O . CYS A 1 491 ? 24.359 15.125 -8.422 1 82.69 491 CYS A O 1
ATOM 3800 N N . LEU A 1 492 ? 24.844 13.875 -6.578 1 86.44 492 LEU A N 1
ATOM 3801 C CA . LEU A 1 492 ? 24.375 12.656 -7.234 1 86.44 492 LEU A CA 1
ATOM 3802 C C . LEU A 1 492 ? 22.859 12.516 -7.094 1 86.44 492 LEU A C 1
ATOM 3804 O O . LEU A 1 492 ? 22.359 12.195 -6.016 1 86.44 492 LEU A O 1
ATOM 3808 N N . PHE A 1 493 ? 22.047 12.945 -7.953 1 87.31 493 PHE A N 1
ATOM 3809 C CA . PHE A 1 493 ? 20.594 13.016 -7.941 1 87.31 493 PHE A CA 1
ATOM 3810 C C . PHE A 1 493 ? 19.984 11.656 -8.266 1 87.31 493 PHE A C 1
ATOM 3812 O O . PHE A 1 493 ? 19.094 11.547 -9.109 1 87.31 493 PHE A O 1
ATOM 3819 N N . ALA A 1 494 ? 20.453 10.648 -7.535 1 85.12 494 ALA A N 1
ATOM 3820 C CA . ALA A 1 494 ? 20.031 9.273 -7.789 1 85.12 494 ALA A CA 1
ATOM 3821 C C . ALA A 1 494 ? 18.516 9.117 -7.598 1 85.12 494 ALA A C 1
ATOM 3823 O O . ALA A 1 494 ? 18 9.305 -6.492 1 85.12 494 ALA A O 1
ATOM 3824 N N . GLY A 1 495 ? 17.812 8.82 -8.727 1 90.75 495 GLY A N 1
ATOM 3825 C CA . GLY A 1 495 ? 16.406 8.492 -8.664 1 90.75 495 GLY A CA 1
ATOM 3826 C C . GLY A 1 495 ? 15.516 9.703 -8.484 1 90.75 495 GLY A C 1
ATOM 3827 O O . GLY A 1 495 ? 14.336 9.578 -8.141 1 90.75 495 GLY A O 1
ATOM 3828 N N . THR A 1 496 ? 16.047 11 -8.719 1 92.25 496 THR A N 1
ATOM 3829 C CA . THR A 1 496 ? 15.234 12.141 -8.312 1 92.25 496 THR A CA 1
ATOM 3830 C C . THR A 1 496 ? 15.078 13.125 -9.469 1 92.25 496 THR A C 1
ATOM 3832 O O . THR A 1 496 ? 14.234 14.023 -9.414 1 92.25 496 THR A O 1
ATOM 3835 N N . THR A 1 497 ? 15.859 12.969 -10.5 1 90.62 497 THR A N 1
ATOM 3836 C CA . THR A 1 497 ? 15.758 13.898 -11.617 1 90.62 497 THR A CA 1
ATOM 3837 C C . THR A 1 497 ? 15.867 13.156 -12.945 1 90.62 497 THR A C 1
ATOM 3839 O O . THR A 1 497 ? 16.219 11.984 -12.984 1 90.62 497 THR A O 1
ATOM 3842 N N . ASP A 1 498 ? 15.508 13.93 -13.961 1 85.5 498 ASP A N 1
ATOM 3843 C CA . ASP A 1 498 ? 15.578 13.359 -15.305 1 85.5 498 ASP A CA 1
ATOM 3844 C C . ASP A 1 498 ? 17 12.914 -15.641 1 85.5 498 ASP A C 1
ATOM 3846 O O . ASP A 1 498 ? 17.969 13.602 -15.32 1 85.5 498 ASP A O 1
ATOM 3850 N N . GLY A 1 499 ? 17.031 11.789 -16.156 1 83.62 499 GLY A N 1
ATOM 3851 C CA . GLY A 1 499 ? 18.328 11.242 -16.531 1 83.62 499 GLY A CA 1
ATOM 3852 C C . GLY A 1 499 ? 19.031 10.516 -15.406 1 83.62 499 GLY A C 1
ATOM 3853 O O . GLY A 1 499 ? 20.062 9.867 -15.625 1 83.62 499 GLY A O 1
ATOM 3854 N N . CYS A 1 500 ? 18.469 10.602 -14.211 1 87.81 500 CYS A N 1
ATOM 3855 C CA . CYS A 1 500 ? 19.062 9.93 -13.062 1 87.81 500 CYS A CA 1
ATOM 3856 C C . CYS A 1 500 ? 18.062 9 -12.391 1 87.81 500 CYS A C 1
ATOM 3858 O O . CYS A 1 500 ? 18 8.93 -11.164 1 87.81 500 CYS A O 1
ATOM 3860 N N . GLY A 1 501 ? 17.219 8.438 -13.195 1 89.38 501 GLY A N 1
ATOM 3861 C CA . GLY A 1 501 ? 16.328 7.406 -12.672 1 89.38 501 GLY A CA 1
ATOM 3862 C C . GLY A 1 501 ? 14.938 7.914 -12.375 1 89.38 501 GLY A C 1
ATOM 3863 O O . GLY A 1 501 ? 14.133 7.215 -11.742 1 89.38 501 GLY A O 1
ATOM 3864 N N . PHE A 1 502 ? 14.648 9.164 -12.734 1 93 502 PHE A N 1
ATOM 3865 C CA . PHE A 1 502 ? 13.312 9.727 -12.555 1 93 502 PHE A CA 1
ATOM 3866 C C . PHE A 1 502 ? 12.922 10.578 -13.75 1 93 502 PHE A C 1
ATOM 3868 O O . PHE A 1 502 ? 13.758 11.273 -14.328 1 93 502 PHE A O 1
ATOM 3875 N N . ALA A 1 503 ? 11.664 10.484 -14.156 1 94.94 503 ALA A N 1
ATOM 3876 C CA . ALA A 1 503 ? 11.062 11.336 -15.18 1 94.94 503 ALA A CA 1
ATOM 3877 C C . ALA A 1 503 ? 9.594 11.609 -14.867 1 94.94 503 ALA A C 1
ATOM 3879 O O . ALA A 1 503 ? 8.938 10.82 -14.172 1 94.94 503 ALA A O 1
ATOM 3880 N N . SER A 1 504 ? 9.125 12.695 -15.258 1 95.62 504 SER A N 1
ATOM 3881 C CA . SER A 1 504 ? 7.719 13.039 -15.094 1 95.62 504 SER A CA 1
ATOM 3882 C C . SER A 1 504 ? 6.957 12.898 -16.406 1 95.62 504 SER A C 1
ATOM 3884 O O . SER A 1 504 ? 7.484 13.219 -17.469 1 95.62 504 SER A O 1
ATOM 3886 N N . CYS A 1 505 ? 5.77 12.43 -16.297 1 96.38 505 CYS A N 1
ATOM 3887 C CA . CYS A 1 505 ? 4.938 12.344 -17.5 1 96.38 505 CYS A CA 1
ATOM 3888 C C . CYS A 1 505 ? 4.285 13.68 -17.812 1 96.38 505 CYS A C 1
ATOM 3890 O O . CYS A 1 505 ? 4.504 14.664 -17.094 1 96.38 505 CYS A O 1
ATOM 3892 N N . ASN A 1 506 ? 3.658 13.781 -18.984 1 98.06 506 ASN A N 1
ATOM 3893 C CA . ASN A 1 506 ? 2.775 14.898 -19.312 1 98.06 506 ASN A CA 1
ATOM 3894 C C . ASN A 1 506 ? 1.4 14.734 -18.672 1 98.06 506 ASN A C 1
ATOM 3896 O O . ASN A 1 506 ? 0.491 14.164 -19.281 1 98.06 506 ASN A O 1
ATOM 3900 N N . PHE A 1 507 ? 1.281 15.289 -17.484 1 98.69 507 PHE A N 1
ATOM 3901 C CA . PHE A 1 507 ? 0.076 15.062 -16.688 1 98.69 507 PHE A CA 1
ATOM 3902 C C . PHE A 1 507 ? -1.152 15.602 -17.406 1 98.69 507 PHE A C 1
ATOM 3904 O O . PHE A 1 507 ? -2.244 15.047 -17.297 1 98.69 507 PHE A O 1
ATOM 3911 N N . ALA A 1 508 ? -1.022 16.75 -18.078 1 98.69 508 ALA A N 1
ATOM 3912 C CA . ALA A 1 508 ? -2.15 17.297 -18.812 1 98.69 508 ALA A CA 1
ATOM 3913 C C . ALA A 1 508 ? -2.652 16.328 -19.875 1 98.69 508 ALA A C 1
ATOM 3915 O O . ALA A 1 508 ? -3.857 16.094 -19.984 1 98.69 508 ALA A O 1
ATOM 3916 N N . GLU A 1 509 ? -1.733 15.711 -20.641 1 98.69 509 GLU A N 1
ATOM 3917 C CA . GLU A 1 509 ? -2.115 14.742 -21.656 1 98.69 509 GLU A CA 1
ATOM 3918 C C . GLU A 1 509 ? -2.729 13.492 -21.031 1 98.69 509 GLU A C 1
ATOM 3920 O O . GLU A 1 509 ? -3.691 12.93 -21.547 1 98.69 509 GLU A O 1
ATOM 3925 N N . VAL A 1 510 ? -2.17 13.062 -19.922 1 98.75 510 VAL A N 1
ATOM 3926 C CA . VAL A 1 510 ? -2.695 11.891 -19.219 1 98.75 510 VAL A CA 1
ATOM 3927 C C . VAL A 1 510 ? -4.109 12.18 -18.719 1 98.75 510 VAL A C 1
ATOM 3929 O O . VAL A 1 510 ? -5.008 11.344 -18.875 1 98.75 510 VAL A O 1
ATOM 3932 N N . ALA A 1 511 ? -4.262 13.359 -18.094 1 98.81 511 ALA A N 1
ATOM 3933 C CA . ALA A 1 511 ? -5.586 13.727 -17.609 1 98.81 511 ALA A CA 1
ATOM 3934 C C . ALA A 1 511 ? -6.602 13.781 -18.75 1 98.81 511 ALA A C 1
ATOM 3936 O O . ALA A 1 511 ? -7.734 13.312 -18.594 1 98.81 511 ALA A O 1
ATOM 3937 N N . LYS A 1 512 ? -6.207 14.359 -19.875 1 98.75 512 LYS A N 1
ATOM 3938 C CA . LYS A 1 512 ? -7.086 14.398 -21.047 1 98.75 512 LYS A CA 1
ATOM 3939 C C . LYS A 1 512 ? -7.461 12.992 -21.5 1 98.75 512 LYS A C 1
ATOM 3941 O O . LYS A 1 512 ? -8.602 12.75 -21.906 1 98.75 512 LYS A O 1
ATOM 3946 N N . ALA A 1 513 ? -6.48 12.086 -21.422 1 98.69 513 ALA A N 1
ATOM 3947 C CA . ALA A 1 513 ? -6.734 10.703 -21.797 1 98.69 513 ALA A CA 1
ATOM 3948 C C . ALA A 1 513 ? -7.762 10.062 -20.875 1 98.69 513 ALA A C 1
ATOM 3950 O O . ALA A 1 513 ? -8.523 9.18 -21.281 1 98.69 513 ALA A O 1
ATOM 3951 N N . TYR A 1 514 ? -7.863 10.492 -19.641 1 98.5 514 TYR A N 1
ATOM 3952 C CA . TYR A 1 514 ? -8.883 10.023 -18.719 1 98.5 514 TYR A CA 1
ATOM 3953 C C . TYR A 1 514 ? -10.203 10.75 -18.953 1 98.5 514 TYR A C 1
ATOM 3955 O O . TYR A 1 514 ? -11.227 10.398 -18.359 1 98.5 514 TYR A O 1
ATOM 3963 N N . GLY A 1 515 ? -10.195 11.805 -19.703 1 98.19 515 GLY A N 1
ATOM 3964 C CA . GLY A 1 515 ? -11.406 12.562 -19.984 1 98.19 515 GLY A CA 1
ATOM 3965 C C . GLY A 1 515 ? -11.562 13.797 -19.109 1 98.19 515 GLY A C 1
ATOM 3966 O O . GLY A 1 515 ? -12.664 14.336 -18.984 1 98.19 515 GLY A O 1
ATOM 3967 N N . ILE A 1 516 ? -10.516 14.258 -18.484 1 98.62 516 ILE A N 1
ATOM 3968 C CA . ILE A 1 516 ? -10.539 15.43 -17.625 1 98.62 516 ILE A CA 1
ATOM 3969 C C . ILE A 1 516 ? -9.906 16.609 -18.359 1 98.62 516 ILE A C 1
ATOM 3971 O O . ILE A 1 516 ? -8.781 16.531 -18.844 1 98.62 516 ILE A O 1
ATOM 3975 N N . PRO A 1 517 ? -10.656 17.781 -18.469 1 98.5 517 PRO A N 1
ATOM 3976 C CA . PRO A 1 517 ? -10.016 18.969 -19.047 1 98.5 517 PRO A CA 1
ATOM 3977 C C . PRO A 1 517 ? -8.719 19.344 -18.344 1 98.5 517 PRO A C 1
ATOM 3979 O O . PRO A 1 517 ? -8.664 19.359 -17.109 1 98.5 517 PRO A O 1
ATOM 3982 N N . ALA A 1 518 ? -7.711 19.578 -19.094 1 98.62 518 ALA A N 1
ATOM 3983 C CA . ALA A 1 518 ? -6.406 19.844 -18.5 1 98.62 518 ALA A CA 1
ATOM 3984 C C . ALA A 1 518 ? -5.633 20.875 -19.312 1 98.62 518 ALA A C 1
ATOM 3986 O O . ALA A 1 518 ? -5.848 21.031 -20.516 1 98.62 518 ALA A O 1
ATOM 3987 N N . LEU A 1 519 ? -4.793 21.609 -18.703 1 98.25 519 LEU A N 1
ATOM 3988 C CA . LEU A 1 519 ? -3.953 22.641 -19.312 1 98.25 519 LEU A CA 1
ATOM 3989 C C . LEU A 1 519 ? -2.555 22.625 -18.703 1 98.25 519 LEU A C 1
ATOM 3991 O O . LEU A 1 519 ? -2.408 22.578 -17.469 1 98.25 519 LEU A O 1
ATOM 3995 N N . ARG A 1 520 ? -1.566 22.516 -19.531 1 97.81 520 ARG A N 1
ATOM 3996 C CA . ARG A 1 520 ? -0.17 22.656 -19.125 1 97.81 520 ARG A CA 1
ATOM 3997 C C . ARG A 1 520 ? 0.346 24.062 -19.422 1 97.81 520 ARG A C 1
ATOM 3999 O O . ARG A 1 520 ? 0.114 24.609 -20.5 1 97.81 520 ARG A O 1
ATOM 4006 N N . MET A 1 521 ? 0.98 24.719 -18.422 1 97.75 521 MET A N 1
ATOM 4007 C CA . MET A 1 521 ? 1.503 26.078 -18.625 1 97.75 521 MET A CA 1
ATOM 4008 C C . MET A 1 521 ? 2.771 26.297 -17.812 1 97.75 521 MET A C 1
ATOM 4010 O O . MET A 1 521 ? 3.064 25.531 -16.891 1 97.75 521 MET A O 1
ATOM 4014 N N . LEU A 1 522 ? 3.498 27.328 -18.141 1 96.31 522 LEU A N 1
ATOM 4015 C CA . LEU A 1 522 ? 4.668 27.734 -17.375 1 96.31 522 LEU A CA 1
ATOM 4016 C C . LEU A 1 522 ? 4.262 28.547 -16.156 1 96.31 522 LEU A C 1
ATOM 4018 O O . LEU A 1 522 ? 3.221 29.203 -16.156 1 96.31 522 LEU A O 1
ATOM 4022 N N . CYS A 1 523 ? 5.074 28.484 -15.211 1 94.75 523 CYS A N 1
ATOM 4023 C CA . CYS A 1 523 ? 4.766 29.094 -13.93 1 94.75 523 CYS A CA 1
ATOM 4024 C C . CYS A 1 523 ? 4.5 30.594 -14.086 1 94.75 523 CYS A C 1
ATOM 4026 O O . CYS A 1 523 ? 3.635 31.141 -13.406 1 94.75 523 CYS A O 1
ATOM 4028 N N . ASP A 1 524 ? 5.086 31.297 -14.984 1 93.12 524 ASP A N 1
ATOM 4029 C CA . ASP A 1 524 ? 4.969 32.75 -15.133 1 93.12 524 ASP A CA 1
ATOM 4030 C C . ASP A 1 524 ? 3.625 33.125 -15.758 1 93.12 524 ASP A C 1
ATOM 4032 O O . ASP A 1 524 ? 3.207 34.281 -15.688 1 93.12 524 ASP A O 1
ATOM 4036 N N . ALA A 1 525 ? 2.926 32.156 -16.312 1 94.62 525 ALA A N 1
ATOM 4037 C CA . ALA A 1 525 ? 1.666 32.406 -17 1 94.62 525 ALA A CA 1
ATOM 4038 C C . ALA A 1 525 ? 0.476 32.188 -16.078 1 94.62 525 ALA A C 1
ATOM 4040 O O . ALA A 1 525 ? -0.651 32.562 -16.391 1 94.62 525 ALA A O 1
ATOM 4041 N N . VAL A 1 526 ? 0.686 31.672 -14.906 1 95.81 526 VAL A N 1
ATOM 4042 C CA . VAL A 1 526 ? -0.378 31.188 -14.039 1 95.81 526 VAL A CA 1
ATOM 4043 C C . VAL A 1 526 ? -1.313 32.344 -13.672 1 95.81 526 VAL A C 1
ATOM 4045 O O . VAL A 1 526 ? -2.531 32.219 -13.836 1 95.81 526 VAL A O 1
ATOM 4048 N N . ARG A 1 527 ? -0.787 33.406 -13.25 1 94 527 ARG A N 1
ATOM 4049 C CA . ARG A 1 527 ? -1.583 34.531 -12.758 1 94 527 ARG A CA 1
ATOM 4050 C C . ARG A 1 527 ? -2.543 35.031 -13.828 1 94 527 ARG A C 1
ATOM 4052 O O . ARG A 1 527 ? -3.695 35.375 -13.531 1 94 527 ARG A O 1
ATOM 4059 N N . GLU A 1 528 ? -2.113 35.031 -15.055 1 94.5 528 GLU A N 1
ATOM 4060 C CA . GLU A 1 528 ? -2.883 35.656 -16.125 1 94.5 528 GLU A CA 1
ATOM 4061 C C . GLU A 1 528 ? -3.799 34.656 -16.812 1 94.5 528 GLU A C 1
ATOM 4063 O O . GLU A 1 528 ? -4.926 34.969 -17.188 1 94.5 528 GLU A O 1
ATOM 4068 N N . GLU A 1 529 ? -3.383 33.406 -16.875 1 94.31 529 GLU A N 1
ATOM 4069 C CA . GLU A 1 529 ? -4.066 32.5 -17.766 1 94.31 529 GLU A CA 1
ATOM 4070 C C . GLU A 1 529 ? -4.855 31.438 -16.984 1 94.31 529 GLU A C 1
ATOM 4072 O O . GLU A 1 529 ? -5.844 30.906 -17.484 1 94.31 529 GLU A O 1
ATOM 4077 N N . ALA A 1 530 ? -4.527 31.156 -15.812 1 96 530 ALA A N 1
ATOM 4078 C CA . ALA A 1 530 ? -5.109 30.047 -15.055 1 96 530 ALA A CA 1
ATOM 4079 C C . ALA A 1 530 ? -6.555 30.344 -14.664 1 96 530 ALA A C 1
ATOM 4081 O O . ALA A 1 530 ? -7.391 29.438 -14.625 1 96 530 ALA A O 1
ATOM 4082 N N . PRO A 1 531 ? -6.898 31.656 -14.344 1 95.31 531 PRO A N 1
ATOM 4083 C CA . PRO A 1 531 ? -8.25 31.953 -13.875 1 95.31 531 PRO A CA 1
ATOM 4084 C C . PRO A 1 531 ? -9.328 31.531 -14.875 1 95.31 531 PRO A C 1
ATOM 4086 O O . PRO A 1 531 ? -10.32 30.906 -14.492 1 95.31 531 PRO A O 1
ATOM 4089 N N . GLU A 1 532 ? -9.164 31.781 -16.109 1 94.88 532 GLU A N 1
ATOM 4090 C CA . GLU A 1 532 ? -10.141 31.406 -17.141 1 94.88 532 GLU A CA 1
ATOM 4091 C C . GLU A 1 532 ? -10.305 29.891 -17.219 1 94.88 532 GLU A C 1
ATOM 4093 O O . GLU A 1 532 ? -11.422 29.375 -17.344 1 94.88 532 GLU A O 1
ATOM 4098 N N . PHE A 1 533 ? -9.25 29.25 -17.109 1 96.44 533 PHE A N 1
ATOM 4099 C CA . PHE A 1 533 ? -9.281 27.797 -17.219 1 96.44 533 PHE A CA 1
ATOM 4100 C C . PHE A 1 533 ? -9.977 27.188 -16.016 1 96.44 533 PHE A C 1
ATOM 4102 O O . PHE A 1 533 ? -10.734 26.219 -16.156 1 96.44 533 PHE A O 1
ATOM 4109 N N . LEU A 1 534 ? -9.719 27.688 -14.859 1 96.12 534 LEU A N 1
ATOM 4110 C CA . LEU A 1 534 ? -10.203 27.094 -13.617 1 96.12 534 LEU A CA 1
ATOM 4111 C C . LEU A 1 534 ? -11.664 27.438 -13.375 1 96.12 534 LEU A C 1
ATOM 4113 O O . LEU A 1 534 ? -12.312 26.859 -12.508 1 96.12 534 LEU A O 1
ATOM 4117 N N . GLU A 1 535 ? -12.156 28.328 -14.188 1 91.31 535 GLU A N 1
ATOM 4118 C CA . GLU A 1 535 ? -13.57 28.688 -14.078 1 91.31 535 GLU A CA 1
ATOM 4119 C C . GLU A 1 535 ? -14.461 27.578 -14.602 1 91.31 535 GLU A C 1
ATOM 4121 O O . GLU A 1 535 ? -14.102 26.859 -15.547 1 91.31 535 GLU A O 1
ATOM 4126 N N . GLY A 1 536 ? -15.625 27.406 -13.961 1 86.25 536 GLY A N 1
ATOM 4127 C CA . GLY A 1 536 ? -16.578 26.422 -14.461 1 86.25 536 GLY A CA 1
ATOM 4128 C C . GLY A 1 536 ? -16.75 25.234 -13.531 1 86.25 536 GLY A C 1
ATOM 4129 O O . GLY A 1 536 ? -16.031 25.094 -12.547 1 86.25 536 GLY A O 1
ATOM 4130 N N . GLU A 1 537 ? -17.672 24.391 -13.961 1 89.56 537 GLU A N 1
ATOM 4131 C CA . GLU A 1 537 ? -18.031 23.234 -13.141 1 89.56 537 GLU A CA 1
ATOM 4132 C C . GLU A 1 537 ? -17.234 22 -13.555 1 89.56 537 GLU A C 1
ATOM 4134 O O . GLU A 1 537 ? -16.672 21.953 -14.648 1 89.56 537 GLU A O 1
ATOM 4139 N N . GLY A 1 538 ? -17.078 21.016 -12.656 1 95.56 538 GLY A N 1
ATOM 4140 C CA . GLY A 1 538 ? -16.453 19.75 -12.977 1 95.56 538 GLY A CA 1
ATOM 4141 C C . GLY A 1 538 ? -14.961 19.719 -12.672 1 95.56 538 GLY A C 1
ATOM 4142 O O . GLY A 1 538 ? -14.398 20.703 -12.211 1 95.56 538 GLY A O 1
ATOM 4143 N N . PRO A 1 539 ? -14.383 18.625 -12.961 1 98.31 539 PRO A N 1
ATOM 4144 C CA . PRO A 1 539 ? -12.961 18.469 -12.672 1 98.31 539 PRO A CA 1
ATOM 4145 C C . PRO A 1 539 ? -12.07 19.188 -13.688 1 98.31 539 PRO A C 1
ATOM 4147 O O . PR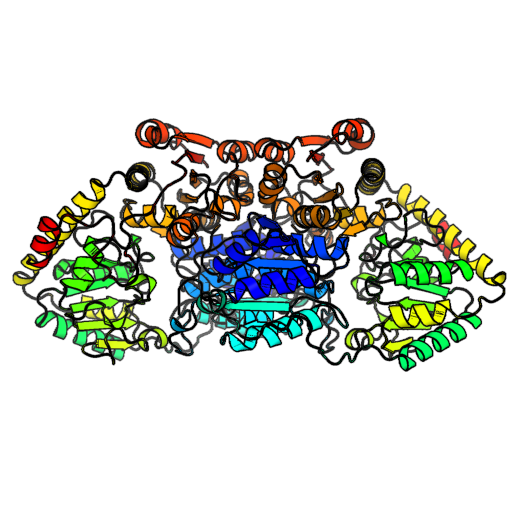O A 1 539 ? -12.398 19.234 -14.883 1 98.31 539 PRO A O 1
ATOM 4150 N N . LYS A 1 540 ? -10.953 19.703 -13.242 1 98.25 540 LYS A N 1
ATOM 4151 C CA . LYS A 1 540 ? -9.906 20.328 -14.047 1 98.25 540 LYS A CA 1
ATOM 4152 C C . LYS A 1 540 ? -8.523 20 -13.508 1 98.25 540 LYS A C 1
ATOM 4154 O O . LYS A 1 540 ? -8.336 19.891 -12.289 1 98.25 540 LYS A O 1
ATOM 4159 N N . LEU A 1 541 ? -7.625 19.781 -14.406 1 98.75 541 LEU A N 1
ATOM 4160 C CA . LEU A 1 541 ? -6.234 19.594 -14 1 98.75 541 LEU A CA 1
ATOM 4161 C C . LEU A 1 541 ? -5.348 20.688 -14.602 1 98.75 541 LEU A C 1
ATOM 4163 O O . LEU A 1 541 ? -5.301 20.844 -15.828 1 98.75 541 LEU A O 1
ATOM 4167 N N . LEU A 1 542 ? -4.738 21.453 -13.805 1 98.75 542 LEU A N 1
ATOM 4168 C CA . LEU A 1 542 ? -3.758 22.469 -14.195 1 98.75 542 LEU A CA 1
ATOM 4169 C C . LEU A 1 542 ? -2.342 21.984 -13.891 1 98.75 542 LEU A C 1
ATOM 4171 O O . LEU A 1 542 ? -1.979 21.828 -12.719 1 98.75 542 LEU A O 1
ATOM 4175 N N . GLU A 1 543 ? -1.607 21.703 -14.906 1 98.69 543 GLU A N 1
ATOM 4176 C CA . GLU A 1 543 ? -0.2 21.344 -14.758 1 98.69 543 GLU A CA 1
ATOM 4177 C C . GLU A 1 543 ? 0.699 22.562 -14.922 1 98.69 543 GLU A C 1
ATOM 4179 O O . GLU A 1 543 ? 0.742 23.172 -15.992 1 98.69 543 GLU A O 1
ATOM 4184 N N . VAL A 1 544 ? 1.399 22.906 -13.883 1 98.5 544 VAL A N 1
ATOM 4185 C CA . VAL A 1 544 ? 2.279 24.062 -13.898 1 98.5 544 VAL A CA 1
ATOM 4186 C C . VAL A 1 544 ? 3.736 23.609 -13.961 1 98.5 544 VAL A C 1
ATOM 4188 O O . VAL A 1 544 ? 4.234 22.953 -13.039 1 98.5 544 VAL A O 1
ATOM 4191 N N . MET A 1 545 ? 4.414 23.953 -15.031 1 98.12 545 MET A N 1
ATOM 4192 C CA . MET A 1 545 ? 5.824 23.609 -15.203 1 98.12 545 MET A CA 1
ATOM 4193 C C . MET A 1 545 ? 6.715 24.594 -14.453 1 98.12 545 MET A C 1
ATOM 4195 O O . MET A 1 545 ? 6.641 25.797 -14.688 1 98.12 545 MET A O 1
ATOM 4199 N N . LEU A 1 546 ? 7.5 24.062 -13.539 1 97.5 546 LEU A N 1
ATOM 4200 C CA . LEU A 1 546 ? 8.438 24.859 -12.75 1 97.5 546 LEU A CA 1
ATOM 4201 C C . LEU A 1 546 ? 9.867 24.609 -13.211 1 97.5 546 LEU A C 1
ATOM 4203 O O . LEU A 1 546 ? 10.133 23.719 -14.008 1 97.5 546 LEU A O 1
ATOM 4207 N N . GLU A 1 547 ? 10.766 25.453 -12.672 1 93.06 547 GLU A N 1
ATOM 4208 C CA . GLU A 1 547 ? 12.18 25.203 -12.922 1 93.06 547 GLU A CA 1
ATOM 4209 C C . GLU A 1 547 ? 12.633 23.891 -12.266 1 93.06 547 GLU A C 1
ATOM 4211 O O . GLU A 1 547 ? 12.172 23.547 -11.18 1 93.06 547 GLU A O 1
ATOM 4216 N N . HIS A 1 548 ? 13.531 23.172 -12.828 1 87.62 548 HIS A N 1
ATOM 4217 C CA . HIS A 1 548 ? 14.023 21.891 -12.336 1 87.62 548 HIS A CA 1
ATOM 4218 C C . HIS A 1 548 ? 14.711 22.047 -10.984 1 87.62 548 HIS A C 1
ATOM 4220 O O . HIS A 1 548 ? 14.727 21.109 -10.18 1 87.62 548 HIS A O 1
ATOM 4226 N N . GLY A 1 549 ? 15.133 23.062 -10.703 1 87.12 549 GLY A N 1
ATOM 4227 C CA . GLY A 1 549 ? 15.883 23.266 -9.477 1 87.12 549 GLY A CA 1
ATOM 4228 C C . GLY A 1 549 ? 15.156 24.141 -8.477 1 87.12 549 GLY A C 1
ATOM 4229 O O . GLY A 1 549 ? 15.703 25.141 -8.008 1 87.12 549 GLY A O 1
ATOM 4230 N N . THR A 1 550 ? 13.961 23.703 -8.125 1 92.44 550 THR A N 1
ATOM 4231 C CA . THR A 1 550 ? 13.188 24.469 -7.16 1 92.44 550 THR A CA 1
ATOM 4232 C C . THR A 1 550 ? 13.641 24.172 -5.734 1 92.44 550 THR A C 1
ATOM 4234 O O . THR A 1 550 ? 14.25 23.125 -5.48 1 92.44 550 THR A O 1
ATOM 4237 N N . PHE A 1 551 ? 13.391 25.125 -4.84 1 90.44 551 PHE A N 1
ATOM 4238 C CA . PHE A 1 551 ? 13.727 25 -3.426 1 90.44 551 PHE A CA 1
ATOM 4239 C C . PHE A 1 551 ? 12.555 25.422 -2.549 1 90.44 551 PHE A C 1
ATOM 4241 O O . PHE A 1 551 ? 11.617 26.062 -3.023 1 90.44 551 PHE A O 1
ATOM 4248 N N . ALA A 1 552 ? 12.609 25 -1.365 1 94.06 552 ALA A N 1
ATOM 4249 C CA . ALA A 1 552 ? 11.664 25.453 -0.354 1 94.06 552 ALA A CA 1
ATOM 4250 C C . ALA A 1 552 ? 12.344 26.344 0.677 1 94.06 552 ALA A C 1
ATOM 4252 O O . ALA A 1 552 ? 13.281 25.922 1.356 1 94.06 552 ALA A O 1
ATOM 4253 N N . TYR A 1 553 ? 11.914 27.594 0.736 1 94.38 553 TYR A N 1
ATOM 4254 C CA . TYR A 1 553 ? 12.438 28.594 1.659 1 94.38 553 TYR A CA 1
ATOM 4255 C C . TYR A 1 553 ? 11.305 29.297 2.398 1 94.38 553 TYR A C 1
ATOM 4257 O O . TYR A 1 553 ? 10.188 29.391 1.888 1 94.38 553 TYR A O 1
ATOM 4265 N N . PRO A 1 554 ? 11.547 29.844 3.65 1 95.5 554 PRO A N 1
ATOM 4266 C CA . PRO A 1 554 ? 12.805 29.797 4.41 1 95.5 554 PRO A CA 1
ATOM 4267 C C . PRO A 1 554 ? 13.078 28.422 5.012 1 95.5 554 PRO A C 1
ATOM 4269 O O . PRO A 1 554 ? 12.141 27.641 5.25 1 95.5 554 PRO A O 1
ATOM 4272 N N . LYS A 1 555 ? 14.297 28.094 5.148 1 93.69 555 LYS A N 1
ATOM 4273 C CA . LYS A 1 555 ? 14.711 26.797 5.676 1 93.69 555 LYS A CA 1
ATOM 4274 C C . LYS A 1 555 ? 15.766 26.969 6.77 1 93.69 555 LYS A C 1
ATOM 4276 O O . LYS A 1 555 ? 16.719 27.719 6.605 1 93.69 555 LYS A O 1
ATOM 4281 N N . THR A 1 556 ? 15.555 26.297 7.852 1 92.94 556 THR A N 1
ATOM 4282 C CA . THR A 1 556 ? 16.531 26.281 8.938 1 92.94 556 THR A CA 1
ATOM 4283 C C . THR A 1 556 ? 17.641 25.281 8.656 1 92.94 556 THR A C 1
ATOM 4285 O O . THR A 1 556 ? 17.359 24.109 8.344 1 92.94 556 THR A O 1
ATOM 4288 N N . CYS A 1 557 ? 18.812 25.703 8.75 1 84.62 557 CYS A N 1
ATOM 4289 C CA . CYS A 1 557 ? 19.938 24.797 8.617 1 84.62 557 CYS A CA 1
ATOM 4290 C C . CYS A 1 557 ? 20.156 24 9.898 1 84.62 557 CYS A C 1
ATOM 4292 O O . CYS A 1 557 ? 19.766 24.453 10.984 1 84.62 557 CYS A O 1
ATOM 4294 N N . LEU A 1 558 ? 20.797 22.875 9.727 1 78.88 558 LEU A N 1
ATOM 4295 C CA . LEU A 1 558 ? 21.062 22.031 10.883 1 78.88 558 LEU A CA 1
ATOM 4296 C C . LEU A 1 558 ? 21.891 22.781 11.922 1 78.88 558 LEU A C 1
ATOM 4298 O O . LEU A 1 558 ? 22.891 23.422 11.586 1 78.88 558 LEU A O 1
ATOM 4302 N N . GLY A 1 559 ? 21.484 22.766 13.141 1 80.19 559 GLY A N 1
ATOM 4303 C CA . GLY A 1 559 ? 22.234 23.328 14.258 1 80.19 559 GLY A CA 1
ATOM 4304 C C . GLY A 1 559 ? 21.875 24.766 14.562 1 80.19 559 GLY A C 1
ATOM 4305 O O . GLY A 1 559 ? 22.281 25.312 15.594 1 80.19 559 GLY A O 1
ATOM 4306 N N . GLU A 1 560 ? 21.094 25.359 13.75 1 88.19 560 GLU A N 1
ATOM 4307 C CA . GLU A 1 560 ? 20.703 26.75 13.984 1 88.19 560 GLU A CA 1
ATOM 4308 C C . GLU A 1 560 ? 19.359 26.828 14.688 1 88.19 560 GLU A C 1
ATOM 4310 O O . GLU A 1 560 ? 18.562 25.875 14.625 1 88.19 560 GLU A O 1
ATOM 4315 N N . PRO A 1 561 ? 19.25 27.953 15.406 1 90.62 561 PRO A N 1
ATOM 4316 C CA . PRO A 1 561 ? 17.906 28.141 15.953 1 90.62 561 PRO A CA 1
ATOM 4317 C C . PRO A 1 561 ? 16.844 28.266 14.867 1 90.62 561 PRO A C 1
ATOM 4319 O O . PRO A 1 561 ? 17.125 28.75 13.766 1 90.62 561 PRO A O 1
ATOM 4322 N N . ILE A 1 562 ? 15.594 27.938 15.234 1 93.31 562 ILE A N 1
ATOM 4323 C CA . ILE A 1 562 ? 14.555 27.766 14.227 1 93.31 562 ILE A CA 1
ATOM 4324 C C . ILE A 1 562 ? 14.18 29.125 13.625 1 93.31 562 ILE A C 1
ATOM 4326 O O . ILE A 1 562 ? 13.586 29.188 12.539 1 93.31 562 ILE A O 1
ATOM 4330 N N . HIS A 1 563 ? 14.469 30.281 14.297 1 93.12 563 HIS A N 1
ATOM 4331 C CA . HIS A 1 563 ? 14.102 31.578 13.75 1 93.12 563 HIS A CA 1
ATOM 4332 C C . HIS A 1 563 ? 15.211 32.125 12.867 1 93.12 563 HIS A C 1
ATOM 4334 O O . HIS A 1 563 ? 15.078 33.219 12.32 1 93.12 563 HIS A O 1
ATOM 4340 N N . ASN A 1 564 ? 16.375 31.438 12.75 1 93.31 564 ASN A N 1
ATOM 4341 C CA . ASN A 1 564 ? 17.453 31.781 11.828 1 93.31 564 ASN A CA 1
ATOM 4342 C C . ASN A 1 564 ? 17.406 30.922 10.57 1 93.31 564 ASN A C 1
ATOM 4344 O O . ASN A 1 564 ? 18.156 29.953 10.453 1 93.31 564 ASN A O 1
ATOM 4348 N N . GLN A 1 565 ? 16.641 31.312 9.617 1 94.88 565 GLN A N 1
ATOM 4349 C CA . GLN A 1 565 ? 16.391 30.484 8.445 1 94.88 565 GLN A CA 1
ATOM 4350 C C . GLN A 1 565 ? 17.016 31.109 7.195 1 94.88 565 GLN A C 1
ATOM 4352 O O . GLN A 1 565 ? 17.109 32.344 7.074 1 94.88 565 GLN A O 1
ATOM 4357 N N . GLN A 1 566 ? 17.375 30.266 6.309 1 93.56 566 GLN A N 1
ATOM 4358 C CA . GLN A 1 566 ? 17.906 30.703 5.023 1 93.56 566 GLN A CA 1
ATOM 4359 C C . GLN A 1 566 ? 16.781 30.922 4.008 1 93.56 566 GLN A C 1
ATOM 4361 O O . GLN A 1 566 ? 15.781 30.203 4.02 1 93.56 566 GLN A O 1
ATOM 4366 N N . PRO A 1 567 ? 17.062 31.797 2.982 1 94.44 567 PRO A N 1
ATOM 4367 C CA . PRO A 1 567 ? 18.094 32.844 3.037 1 94.44 567 PRO A CA 1
ATOM 4368 C C . PRO A 1 567 ? 17.938 33.75 4.254 1 94.44 567 PRO A C 1
ATOM 4370 O O . PRO A 1 567 ? 16.812 34.094 4.645 1 94.44 567 PRO A O 1
ATOM 4373 N N . TYR A 1 568 ? 18.984 34.125 4.789 1 95.56 568 TYR A N 1
ATOM 4374 C CA . TYR A 1 568 ? 18.953 34.875 6.039 1 95.56 568 TYR A CA 1
ATOM 4375 C C . TYR A 1 568 ? 18.391 36.281 5.824 1 95.56 568 TYR A C 1
ATOM 4377 O O . TYR A 1 568 ? 18.656 36.906 4.801 1 95.56 568 TYR A O 1
ATOM 4385 N N . ALA A 1 569 ? 17.594 36.719 6.812 1 95.75 569 ALA A N 1
ATOM 4386 C CA . ALA A 1 569 ? 17.188 38.125 6.809 1 95.75 569 ALA A CA 1
ATOM 4387 C C . ALA A 1 569 ? 18.391 39.062 6.922 1 95.75 569 ALA A C 1
ATOM 4389 O O . ALA A 1 569 ? 19.391 38.719 7.555 1 95.75 569 ALA A O 1
ATOM 4390 N N . PRO A 1 570 ? 18.234 40.281 6.27 1 96.19 570 PRO A N 1
ATOM 4391 C CA . PRO A 1 570 ? 19.312 41.25 6.492 1 96.19 570 PRO A CA 1
ATOM 4392 C C . PRO A 1 570 ? 19.609 41.469 7.973 1 96.19 570 PRO A C 1
ATOM 4394 O O . PRO A 1 570 ? 18.688 41.562 8.781 1 96.19 570 PRO A O 1
ATOM 4397 N N . LYS A 1 571 ? 20.859 41.531 8.32 1 96.06 571 LYS A N 1
ATOM 4398 C CA . LYS A 1 571 ? 21.297 41.594 9.703 1 96.06 571 LYS A CA 1
ATOM 4399 C C . LYS A 1 571 ? 20.641 42.781 10.43 1 96.06 571 LYS A C 1
ATOM 4401 O O . LYS A 1 571 ? 20.219 42.656 11.586 1 96.06 571 LYS A O 1
ATOM 4406 N N . GLU A 1 572 ? 20.578 43.906 9.789 1 96.44 572 GLU A N 1
ATOM 4407 C CA . GLU A 1 572 ? 20 45.094 10.398 1 96.44 572 GLU A CA 1
ATOM 4408 C C . GLU A 1 572 ? 18.531 44.875 10.758 1 96.44 572 GLU A C 1
ATOM 4410 O O . GLU A 1 572 ? 18.094 45.281 11.836 1 96.44 572 GLU A O 1
ATOM 4415 N N . VAL A 1 573 ? 17.828 44.219 9.859 1 96.5 573 VAL A N 1
ATOM 4416 C CA . VAL A 1 573 ? 16.422 43.938 10.102 1 96.5 573 VAL A CA 1
ATOM 4417 C C . VAL A 1 573 ? 16.297 42.906 11.242 1 96.5 573 VAL A C 1
ATOM 4419 O O . VAL A 1 573 ? 15.508 43.125 12.164 1 96.5 573 VAL A O 1
ATOM 4422 N N . TYR A 1 574 ? 17.078 41.906 11.156 1 96.31 574 TYR A N 1
ATOM 4423 C CA . TYR A 1 574 ? 17.062 40.844 12.164 1 96.31 574 TYR A CA 1
ATOM 4424 C C . TYR A 1 574 ? 17.359 41.406 13.547 1 96.31 574 TYR A C 1
ATOM 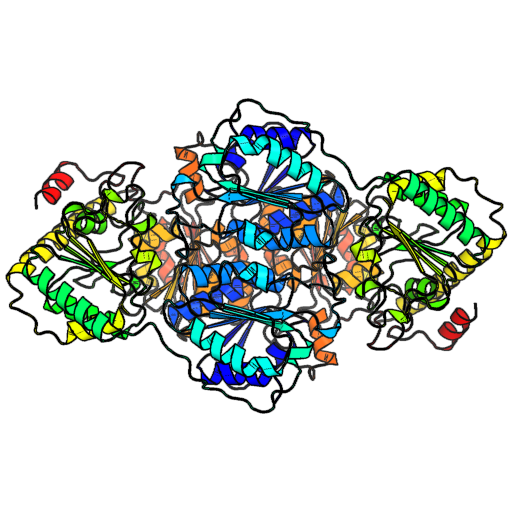4426 O O . TYR A 1 574 ? 16.609 41.188 14.5 1 96.31 574 TYR A O 1
ATOM 4434 N N . ASP A 1 575 ? 18.422 42.219 13.672 1 96.75 575 ASP A N 1
ATOM 4435 C CA . ASP A 1 575 ? 18.844 42.812 14.945 1 96.75 575 ASP A CA 1
ATOM 4436 C C . ASP A 1 575 ? 17.781 43.75 15.5 1 96.75 575 ASP A C 1
ATOM 4438 O O . ASP A 1 575 ? 17.5 43.75 16.703 1 96.75 575 ASP A O 1
ATOM 4442 N N . ARG A 1 576 ? 17.25 44.5 14.656 1 97.19 576 ARG A N 1
ATOM 4443 C CA . ARG A 1 576 ? 16.203 45.438 15.07 1 97.19 576 ARG A CA 1
ATOM 4444 C C . ARG A 1 576 ? 15 44.719 15.633 1 97.19 576 ARG A C 1
ATOM 4446 O O . ARG A 1 576 ? 14.461 45.094 16.672 1 97.19 576 ARG A O 1
ATOM 4453 N N . LEU A 1 577 ? 14.57 43.688 14.945 1 97.06 577 LEU A N 1
ATOM 4454 C CA . LEU A 1 577 ? 13.398 42.938 15.375 1 97.06 577 LEU A CA 1
ATOM 4455 C C . LEU A 1 577 ? 13.672 42.188 16.672 1 97.06 577 LEU A C 1
ATOM 4457 O O . LEU A 1 577 ? 12.789 42.062 17.531 1 97.06 577 LEU A O 1
ATOM 4461 N N . MET A 1 578 ? 14.906 41.75 16.812 1 95.44 578 MET A N 1
ATOM 4462 C CA . MET A 1 578 ? 15.297 41.031 18.031 1 95.44 578 MET A CA 1
ATOM 4463 C C . MET A 1 578 ? 15.289 42 19.234 1 95.44 578 MET A C 1
ATOM 4465 O O . MET A 1 578 ? 15.047 41.562 20.359 1 95.44 578 MET A O 1
ATOM 4469 N N . GLU A 1 579 ? 15.445 43.25 18.984 1 94.62 579 GLU A N 1
ATOM 4470 C CA . GLU A 1 579 ? 15.531 44.25 20.047 1 94.62 579 GLU A CA 1
ATOM 4471 C C . GLU A 1 579 ? 14.148 44.719 20.484 1 94.62 579 GLU A C 1
ATOM 4473 O O . GLU A 1 579 ? 13.992 45.312 21.547 1 94.62 579 GLU A O 1
ATOM 4478 N N . LEU A 1 580 ? 13.25 44.5 19.656 1 93.25 580 LEU A N 1
ATOM 4479 C CA . LEU A 1 580 ? 11.898 44.906 20.031 1 93.25 580 LEU A CA 1
ATOM 4480 C C . LEU A 1 580 ? 11.461 44.219 21.312 1 93.25 580 LEU A C 1
ATOM 4482 O O . LEU A 1 580 ? 10.617 44.719 22.062 1 93.25 580 LEU A O 1
ATOM 4486 N N . MET B 1 1 ? 34.75 0.904 6.113 1 96.06 1 MET B N 1
ATOM 4487 C CA . MET B 1 1 ? 33.875 0.985 4.961 1 96.06 1 MET B CA 1
ATOM 4488 C C . MET B 1 1 ? 32.5 1.495 5.371 1 96.06 1 MET B C 1
ATOM 4490 O O . MET B 1 1 ? 31.969 1.11 6.418 1 96.06 1 MET B O 1
ATOM 4494 N N . LYS B 1 2 ? 32 2.469 4.57 1 97.62 2 LYS B N 1
ATOM 4495 C CA . LYS B 1 2 ? 30.641 2.93 4.855 1 97.62 2 LYS B CA 1
ATOM 4496 C C . LYS B 1 2 ? 29.656 1.762 4.883 1 97.62 2 LYS B C 1
ATOM 4498 O O . LYS B 1 2 ? 29.703 0.887 4.016 1 97.62 2 LYS B O 1
ATOM 4503 N N . LEU B 1 3 ? 28.766 1.722 5.91 1 98.56 3 LEU B N 1
ATOM 4504 C CA . LEU B 1 3 ? 27.891 0.58 6.141 1 98.56 3 LEU B CA 1
ATOM 4505 C C . LEU B 1 3 ? 27.016 0.301 4.918 1 98.56 3 LEU B C 1
ATOM 4507 O O . LEU B 1 3 ? 26.859 -0.853 4.508 1 98.56 3 LEU B O 1
ATOM 4511 N N . SER B 1 4 ? 26.406 1.322 4.359 1 98.62 4 SER B N 1
ATOM 4512 C CA . SER B 1 4 ? 25.594 1.116 3.174 1 98.62 4 SER B CA 1
ATOM 4513 C C . SER B 1 4 ? 26.406 0.588 2.008 1 98.62 4 SER B C 1
ATOM 4515 O O . SER B 1 4 ? 25.922 -0.194 1.193 1 98.62 4 SER B O 1
ATOM 4517 N N . ASP B 1 5 ? 27.672 1.026 1.837 1 98.56 5 ASP B N 1
ATOM 4518 C CA . ASP B 1 5 ? 28.578 0.455 0.835 1 98.56 5 ASP B CA 1
ATOM 4519 C C . ASP B 1 5 ? 28.781 -1.038 1.076 1 98.56 5 ASP B C 1
ATOM 4521 O O . ASP B 1 5 ? 28.828 -1.824 0.127 1 98.56 5 ASP B O 1
ATOM 4525 N N . TYR B 1 6 ? 28.953 -1.378 2.316 1 98.62 6 TYR B N 1
ATOM 4526 C CA . TYR B 1 6 ? 29.109 -2.781 2.678 1 98.62 6 TYR B CA 1
ATOM 4527 C C . TYR B 1 6 ? 27.906 -3.602 2.24 1 98.62 6 TYR B C 1
ATOM 4529 O O . TYR B 1 6 ? 28.062 -4.664 1.633 1 98.62 6 TYR B O 1
ATOM 4537 N N . ILE B 1 7 ? 26.672 -3.141 2.547 1 98.88 7 ILE B N 1
ATOM 4538 C CA . ILE B 1 7 ? 25.453 -3.838 2.188 1 98.88 7 ILE B CA 1
ATOM 4539 C C . ILE B 1 7 ? 25.422 -4.082 0.68 1 98.88 7 ILE B C 1
ATOM 4541 O O . ILE B 1 7 ? 25.156 -5.199 0.23 1 98.88 7 ILE B O 1
ATOM 4545 N N . VAL B 1 8 ? 25.688 -3.037 -0.086 1 98.81 8 VAL B N 1
ATOM 4546 C CA . VAL B 1 8 ? 25.609 -3.107 -1.541 1 98.81 8 VAL B CA 1
ATOM 4547 C C . VAL B 1 8 ? 26.656 -4.078 -2.074 1 98.81 8 VAL B C 1
ATOM 4549 O O . VAL B 1 8 ? 26.359 -4.914 -2.93 1 98.81 8 VAL B O 1
ATOM 4552 N N . THR B 1 9 ? 27.859 -3.988 -1.563 1 98.5 9 THR B N 1
ATOM 4553 C CA . THR B 1 9 ? 28.922 -4.883 -1.991 1 98.5 9 THR B CA 1
ATOM 4554 C C . THR B 1 9 ? 28.594 -6.332 -1.638 1 98.5 9 THR B C 1
ATOM 4556 O O . THR B 1 9 ? 28.828 -7.242 -2.436 1 98.5 9 THR B O 1
ATOM 4559 N N . PHE B 1 10 ? 28.109 -6.527 -0.418 1 98.56 10 PHE B N 1
ATOM 4560 C CA . PHE B 1 10 ? 27.688 -7.852 0.027 1 98.56 10 PHE B CA 1
ATOM 4561 C C . PHE B 1 10 ? 26.688 -8.461 -0.951 1 98.56 10 PHE B C 1
ATOM 4563 O O . PHE B 1 10 ? 26.891 -9.586 -1.417 1 98.56 10 PHE B O 1
ATOM 4570 N N . LEU B 1 11 ? 25.625 -7.754 -1.277 1 98.69 11 LEU B N 1
ATOM 4571 C CA . LEU B 1 11 ? 24.578 -8.258 -2.148 1 98.69 11 LEU B CA 1
ATOM 4572 C C . LEU B 1 11 ? 25.094 -8.469 -3.566 1 98.69 11 LEU B C 1
ATOM 4574 O O . LEU B 1 11 ? 24.734 -9.453 -4.223 1 98.69 11 LEU B O 1
ATOM 4578 N N . GLN B 1 12 ? 25.906 -7.52 -4.012 1 98.19 12 GLN B N 1
ATOM 4579 C CA . GLN B 1 12 ? 26.547 -7.652 -5.32 1 98.19 12 GLN B CA 1
ATOM 4580 C C . GLN B 1 12 ? 27.359 -8.938 -5.414 1 98.19 12 GLN B C 1
ATOM 4582 O O . GLN B 1 12 ? 27.281 -9.656 -6.414 1 98.19 12 GLN B O 1
ATOM 4587 N N . LYS B 1 13 ? 28.094 -9.242 -4.391 1 97.75 13 LYS B N 1
ATOM 4588 C CA . LYS B 1 13 ? 28.922 -10.445 -4.355 1 97.75 13 LYS B CA 1
ATOM 4589 C C . LYS B 1 13 ? 28.047 -11.703 -4.34 1 97.75 13 LYS B C 1
ATOM 4591 O O . LYS B 1 13 ? 28.484 -12.773 -4.773 1 97.75 13 LYS B O 1
ATOM 4596 N N . LYS B 1 14 ? 26.844 -11.562 -3.832 1 97.81 14 LYS B N 1
ATOM 4597 C CA . LYS B 1 14 ? 25.906 -12.688 -3.824 1 97.81 14 LYS B CA 1
ATOM 4598 C C . LYS B 1 14 ? 25.172 -12.797 -5.16 1 97.81 14 LYS B C 1
ATOM 4600 O O . LYS B 1 14 ? 24.312 -13.656 -5.328 1 97.81 14 LYS B O 1
ATOM 4605 N N . GLY B 1 15 ? 25.422 -11.891 -6.09 1 96.81 15 GLY B N 1
ATOM 4606 C CA . GLY B 1 15 ? 24.828 -11.945 -7.422 1 96.81 15 GLY B CA 1
ATOM 4607 C C . GLY B 1 15 ? 23.641 -11.016 -7.594 1 96.81 15 GLY B C 1
ATOM 4608 O O . GLY B 1 15 ? 23.016 -11 -8.648 1 96.81 15 GLY B O 1
ATOM 4609 N N . ILE B 1 16 ? 23.344 -10.266 -6.594 1 98.19 16 ILE B N 1
ATOM 4610 C CA . ILE B 1 16 ? 22.25 -9.297 -6.664 1 98.19 16 ILE B CA 1
ATOM 4611 C C . ILE B 1 16 ? 22.766 -7.961 -7.172 1 98.19 16 ILE B C 1
ATOM 4613 O O . ILE B 1 16 ? 23.344 -7.176 -6.41 1 98.19 16 ILE B O 1
ATOM 4617 N N . ARG B 1 17 ? 22.453 -7.648 -8.391 1 97.88 17 ARG B N 1
ATOM 4618 C CA . ARG B 1 17 ? 23.016 -6.453 -9.008 1 97.88 17 ARG B CA 1
ATOM 4619 C C . ARG B 1 17 ? 21.938 -5.43 -9.312 1 97.88 17 ARG B C 1
ATOM 4621 O O . ARG B 1 17 ? 22.234 -4.258 -9.562 1 97.88 17 ARG B O 1
ATOM 4628 N N . HIS B 1 18 ? 20.719 -5.84 -9.406 1 98.56 18 HIS B N 1
ATOM 4629 C CA . HIS B 1 18 ? 19.594 -4.961 -9.664 1 98.56 18 HIS B CA 1
ATOM 4630 C C . HIS B 1 18 ? 18.828 -4.633 -8.383 1 98.56 18 HIS B C 1
ATOM 4632 O O . HIS B 1 18 ? 18.438 -5.539 -7.637 1 98.56 18 HIS B O 1
ATOM 4638 N N . PHE B 1 19 ? 18.688 -3.4 -8.102 1 98.75 19 PHE B N 1
ATOM 4639 C CA . PHE B 1 19 ? 17.953 -2.916 -6.938 1 98.75 19 PHE B CA 1
ATOM 4640 C C . PHE B 1 19 ? 16.703 -2.162 -7.355 1 98.75 19 PHE B C 1
ATOM 4642 O O . PHE B 1 19 ? 16.781 -1.213 -8.141 1 98.75 19 PHE B O 1
ATOM 4649 N N . PHE B 1 20 ? 15.539 -2.592 -6.895 1 98.75 20 PHE B N 1
ATOM 4650 C CA . PHE B 1 20 ? 14.273 -1.965 -7.238 1 98.75 20 PHE B CA 1
ATOM 4651 C C . PHE B 1 20 ? 13.758 -1.114 -6.082 1 98.75 20 PHE B C 1
ATOM 4653 O O . PHE B 1 20 ? 13.672 -1.587 -4.949 1 98.75 20 PHE B O 1
ATOM 4660 N N . GLY B 1 21 ? 13.445 0.111 -6.289 1 98.06 21 GLY B N 1
ATOM 4661 C CA . GLY B 1 21 ? 12.953 0.892 -5.168 1 98.06 21 GLY B CA 1
ATOM 4662 C C . GLY B 1 21 ? 12.445 2.266 -5.57 1 98.06 21 GLY B C 1
ATOM 4663 O O . GLY B 1 21 ? 12.086 2.484 -6.727 1 98.06 21 GLY B O 1
ATOM 4664 N N . TYR B 1 22 ? 12.172 3.07 -4.594 1 96.5 22 TYR B N 1
ATOM 4665 C CA . TYR B 1 22 ? 11.781 4.473 -4.703 1 96.5 22 TYR B CA 1
ATOM 4666 C C . TYR B 1 22 ? 12.539 5.332 -3.699 1 96.5 22 TYR B C 1
ATOM 4668 O O . TYR B 1 22 ? 12.562 5.023 -2.504 1 96.5 22 TYR B O 1
ATOM 4676 N N . GLN B 1 23 ? 13.156 6.371 -4.164 1 95.12 23 GLN B N 1
ATOM 4677 C CA . GLN B 1 23 ? 14.055 7.203 -3.375 1 95.12 23 GLN B CA 1
ATOM 4678 C C . GLN B 1 23 ? 13.297 7.949 -2.281 1 95.12 23 GLN B C 1
ATOM 4680 O O . GLN B 1 23 ? 12.102 8.195 -2.406 1 95.12 23 GLN B O 1
ATOM 4685 N N . GLY B 1 24 ? 13.93 8.234 -1.189 1 94.88 24 GLY B N 1
ATOM 4686 C CA . GLY B 1 24 ? 13.469 9.047 -0.075 1 94.88 24 GLY B CA 1
ATOM 4687 C C . GLY B 1 24 ? 14.586 9.469 0.858 1 94.88 24 GLY B C 1
ATOM 4688 O O . GLY B 1 24 ? 15.727 9.023 0.708 1 94.88 24 GLY B O 1
ATOM 4689 N N . THR B 1 25 ? 14.203 10.281 1.782 1 92.94 25 THR B N 1
ATOM 4690 C CA . THR B 1 25 ? 15.203 10.859 2.674 1 92.94 25 THR B CA 1
ATOM 4691 C C . THR B 1 25 ? 15.844 9.789 3.543 1 92.94 25 THR B C 1
ATOM 4693 O O . THR B 1 25 ? 17.062 9.703 3.637 1 92.94 25 THR B O 1
ATOM 4696 N N . MET B 1 26 ? 15.062 8.922 4.047 1 96.06 26 MET B N 1
ATOM 4697 C CA . MET B 1 26 ? 15.547 8.023 5.09 1 96.06 26 MET B CA 1
ATOM 4698 C C . MET B 1 26 ? 16.281 6.836 4.488 1 96.06 26 MET B C 1
ATOM 4700 O O . MET B 1 26 ? 16.891 6.043 5.215 1 96.06 26 MET B O 1
ATOM 4704 N N . ILE B 1 27 ? 16.312 6.719 3.16 1 97.5 27 ILE B N 1
ATOM 4705 C CA . ILE B 1 27 ? 17.016 5.609 2.527 1 97.5 27 ILE B CA 1
ATOM 4706 C C . ILE B 1 27 ? 18.125 6.148 1.624 1 97.5 27 ILE B C 1
ATOM 4708 O O . ILE B 1 27 ? 18.75 5.391 0.874 1 97.5 27 ILE B O 1
ATOM 4712 N N . ALA B 1 28 ? 18.422 7.43 1.669 1 96.44 28 ALA B N 1
ATOM 4713 C CA . ALA B 1 28 ? 19.234 8.156 0.696 1 96.44 28 ALA B CA 1
ATOM 4714 C C . ALA B 1 28 ? 20.672 7.629 0.683 1 96.44 28 ALA B C 1
ATOM 4716 O O . ALA B 1 28 ? 21.297 7.547 -0.375 1 96.44 28 ALA B O 1
ATOM 4717 N N . HIS B 1 29 ? 21.234 7.246 1.828 1 97.12 29 HIS B N 1
ATOM 4718 C CA . HIS B 1 29 ? 22.594 6.762 1.885 1 97.12 29 HIS B CA 1
ATOM 4719 C C . HIS B 1 29 ? 22.75 5.43 1.16 1 97.12 29 HIS B C 1
ATOM 4721 O O . HIS B 1 29 ? 23.75 5.191 0.477 1 97.12 29 HIS B O 1
ATOM 4727 N N . LEU B 1 30 ? 21.766 4.559 1.353 1 98.25 30 LEU B N 1
ATOM 4728 C CA . LEU B 1 30 ? 21.812 3.277 0.652 1 98.25 30 LEU B CA 1
ATOM 4729 C C . LEU B 1 30 ? 21.719 3.48 -0.857 1 98.25 30 LEU B C 1
ATOM 4731 O O . LEU B 1 30 ? 22.469 2.859 -1.615 1 98.25 30 LEU B O 1
ATOM 4735 N N . VAL B 1 31 ? 20.797 4.336 -1.306 1 97.44 31 VAL B N 1
ATOM 4736 C CA . VAL B 1 31 ? 20.594 4.562 -2.732 1 97.44 31 VAL B CA 1
ATOM 4737 C C . VAL B 1 31 ? 21.844 5.176 -3.342 1 97.44 31 VAL B C 1
ATOM 4739 O O . VAL B 1 31 ? 22.234 4.832 -4.461 1 97.44 31 VAL B O 1
ATOM 4742 N N . ASP B 1 32 ? 22.438 6.098 -2.578 1 96.69 32 ASP B N 1
ATOM 4743 C CA . ASP B 1 32 ? 23.703 6.68 -3.014 1 96.69 32 ASP B CA 1
ATOM 4744 C C . ASP B 1 32 ? 24.766 5.598 -3.219 1 96.69 32 ASP B C 1
ATOM 4746 O O . ASP B 1 32 ? 25.484 5.609 -4.219 1 96.69 32 ASP B O 1
ATOM 4750 N N . SER B 1 33 ? 24.859 4.645 -2.258 1 97.88 33 SER B N 1
ATOM 4751 C CA . SER B 1 33 ? 25.828 3.553 -2.336 1 97.88 33 SER B CA 1
ATOM 4752 C C . SER B 1 33 ? 25.547 2.65 -3.533 1 97.88 33 SER B C 1
ATOM 4754 O O . SER B 1 33 ? 26.469 2.172 -4.188 1 97.88 33 SER B O 1
ATOM 4756 N N . ILE B 1 34 ? 24.266 2.354 -3.85 1 98.06 34 ILE B N 1
ATOM 4757 C CA . ILE B 1 34 ? 23.875 1.556 -5.008 1 98.06 34 ILE B CA 1
ATOM 4758 C C . ILE B 1 34 ? 24.359 2.234 -6.285 1 98.06 34 ILE B C 1
ATOM 4760 O O . ILE B 1 34 ? 24.969 1.592 -7.148 1 98.06 34 ILE B O 1
ATOM 4764 N N . GLU B 1 35 ? 24.141 3.539 -6.402 1 96 35 GLU B N 1
ATOM 4765 C CA . GLU B 1 35 ? 24.453 4.301 -7.605 1 96 35 GLU B CA 1
ATOM 4766 C C . GLU B 1 35 ? 25.953 4.402 -7.82 1 96 35 GLU B C 1
ATOM 4768 O O . GLU B 1 35 ? 26.422 4.469 -8.961 1 96 35 GLU B O 1
ATOM 4773 N N . ARG B 1 36 ? 26.688 4.438 -6.777 1 95.81 36 ARG B N 1
ATOM 4774 C CA . ARG B 1 36 ? 28.125 4.629 -6.871 1 95.81 36 ARG B CA 1
ATOM 4775 C C . ARG B 1 36 ? 28.844 3.316 -7.188 1 95.81 36 ARG B C 1
ATOM 4777 O O . ARG B 1 36 ? 29.984 3.314 -7.645 1 95.81 36 ARG B O 1
ATOM 4784 N N . ASN B 1 37 ? 28.172 2.225 -6.887 1 97.06 37 ASN B N 1
ATOM 4785 C CA . ASN B 1 37 ? 28.766 0.929 -7.215 1 97.06 37 ASN B CA 1
ATOM 4786 C C . ASN B 1 37 ? 28.625 0.613 -8.703 1 97.06 37 ASN B C 1
ATOM 4788 O O . ASN B 1 37 ? 27.516 0.437 -9.203 1 97.06 37 ASN B O 1
ATOM 4792 N N . PRO B 1 38 ? 29.672 0.492 -9.406 1 96.81 38 PRO B N 1
ATOM 4793 C CA . PRO B 1 38 ? 29.609 0.335 -10.867 1 96.81 38 PRO B CA 1
ATOM 4794 C C . PRO B 1 38 ? 29.031 -1.015 -11.289 1 96.81 38 PRO B C 1
ATOM 4796 O O . PRO B 1 38 ? 28.688 -1.202 -12.453 1 96.81 38 PRO B O 1
ATOM 4799 N N . GLU B 1 39 ? 28.953 -1.914 -10.359 1 97.69 39 GLU B N 1
ATOM 4800 C CA . GLU B 1 39 ? 28.484 -3.254 -10.695 1 97.69 39 GLU B CA 1
ATOM 4801 C C . GLU B 1 39 ? 27 -3.41 -10.383 1 97.69 39 GLU B C 1
ATOM 4803 O O . GLU B 1 39 ? 26.438 -4.504 -10.516 1 97.69 39 GLU B O 1
ATOM 4808 N N . THR B 1 40 ? 26.375 -2.383 -9.93 1 97.69 40 THR B N 1
ATOM 4809 C CA . THR B 1 40 ? 24.969 -2.459 -9.562 1 97.69 40 THR B CA 1
ATOM 4810 C C . THR B 1 40 ? 24.141 -1.47 -10.383 1 97.69 40 THR B C 1
ATOM 4812 O O . THR B 1 40 ? 24.688 -0.536 -10.977 1 97.69 40 THR B O 1
ATOM 4815 N N . GLU B 1 41 ? 22.875 -1.705 -10.547 1 97.31 41 GLU B N 1
ATOM 4816 C CA . GLU B 1 41 ? 21.906 -0.83 -11.203 1 97.31 41 GLU B CA 1
ATOM 4817 C C . GLU B 1 41 ? 20.719 -0.545 -10.305 1 97.31 41 GLU B C 1
ATOM 4819 O O . GLU B 1 41 ? 20.188 -1.455 -9.672 1 97.31 41 GLU B O 1
ATOM 4824 N N . ASN B 1 42 ? 20.422 0.711 -10.234 1 96.81 42 ASN B N 1
ATOM 4825 C CA . ASN B 1 42 ? 19.25 1.156 -9.477 1 96.81 42 ASN B CA 1
ATOM 4826 C C . ASN B 1 42 ? 18.047 1.373 -10.391 1 96.81 42 ASN B C 1
ATOM 4828 O O . ASN B 1 42 ? 18.141 2.084 -11.391 1 96.81 42 ASN B O 1
ATOM 4832 N N . HIS B 1 43 ? 16.922 0.747 -10.086 1 97.56 43 HIS B N 1
ATOM 4833 C CA . HIS B 1 43 ? 15.695 0.882 -10.859 1 97.56 43 HIS B CA 1
ATOM 4834 C C . HIS B 1 43 ? 14.594 1.524 -10.031 1 97.56 43 HIS B C 1
ATOM 4836 O O . HIS B 1 43 ? 14.086 0.915 -9.086 1 97.56 43 HIS B O 1
ATOM 4842 N N . SER B 1 44 ? 14.227 2.691 -10.422 1 96.06 44 SER B N 1
ATOM 4843 C CA . SER B 1 44 ? 13.211 3.434 -9.672 1 96.06 44 SER B CA 1
ATOM 4844 C C . SER B 1 44 ? 11.828 3.262 -10.297 1 96.06 44 SER B C 1
ATOM 4846 O O . SER B 1 44 ? 11.656 3.48 -11.492 1 96.06 44 SER B O 1
ATOM 4848 N N . GLY B 1 45 ? 10.883 2.828 -9.531 1 96.44 45 GLY B N 1
ATOM 4849 C CA . GLY B 1 45 ? 9.492 2.873 -9.953 1 96.44 45 GLY B CA 1
ATOM 4850 C C . GLY B 1 45 ? 8.789 4.164 -9.57 1 96.44 45 GLY B C 1
ATOM 4851 O O . GLY B 1 45 ? 9.438 5.207 -9.43 1 96.44 45 GLY B O 1
ATOM 4852 N N . TYR B 1 46 ? 7.457 4.141 -9.508 1 97.81 46 TYR B N 1
ATOM 4853 C CA . TYR B 1 46 ? 6.695 5.34 -9.18 1 97.81 46 TYR B CA 1
ATOM 4854 C C . TYR B 1 46 ? 5.793 5.098 -7.973 1 97.81 46 TYR B C 1
ATOM 4856 O O . TYR B 1 46 ? 5 5.965 -7.598 1 97.81 46 TYR B O 1
ATOM 4864 N N . ASN B 1 47 ? 5.891 3.949 -7.398 1 98 47 ASN B N 1
ATOM 4865 C CA . ASN B 1 47 ? 5.34 3.504 -6.121 1 98 47 ASN B CA 1
ATOM 4866 C C . ASN B 1 47 ? 6.125 2.324 -5.555 1 98 47 ASN B C 1
ATOM 4868 O O . ASN B 1 47 ? 6.52 1.423 -6.297 1 98 47 ASN B O 1
ATOM 4872 N N . GLU B 1 48 ? 6.363 2.27 -4.293 1 98.5 48 GLU B N 1
ATOM 4873 C CA . GLU B 1 48 ? 7.145 1.199 -3.68 1 98.5 48 GLU B CA 1
ATOM 4874 C C . GLU B 1 48 ? 6.457 -0.153 -3.855 1 98.5 48 GLU B C 1
ATOM 4876 O O . GLU B 1 48 ? 7.121 -1.19 -3.891 1 98.5 48 GLU B O 1
ATOM 4881 N N . GLN B 1 49 ? 5.09 -0.207 -3.977 1 98.5 49 GLN B N 1
ATOM 4882 C CA . GLN B 1 49 ? 4.402 -1.454 -4.301 1 98.5 49 GLN B CA 1
ATOM 4883 C C . GLN B 1 49 ? 4.883 -2.016 -5.637 1 98.5 49 GLN B C 1
ATOM 4885 O O . GLN B 1 49 ? 5.145 -3.217 -5.75 1 98.5 49 GLN B O 1
ATOM 4890 N N . GLY B 1 50 ? 4.969 -1.105 -6.707 1 98.56 50 GLY B N 1
ATOM 4891 C CA . GLY B 1 50 ? 5.484 -1.519 -8 1 98.56 50 GLY B CA 1
ATOM 4892 C C . GLY B 1 50 ? 6.914 -2.029 -7.938 1 98.56 50 GLY B C 1
ATOM 4893 O O . GLY B 1 50 ? 7.246 -3.031 -8.578 1 98.56 50 GLY B O 1
ATOM 4894 N N . ALA B 1 51 ? 7.742 -1.389 -7.121 1 98.69 51 ALA B N 1
ATOM 4895 C CA . ALA B 1 51 ? 9.125 -1.812 -6.945 1 98.69 51 ALA B CA 1
ATOM 4896 C C . ALA B 1 51 ? 9.203 -3.205 -6.328 1 98.69 51 ALA B C 1
ATOM 4898 O O . ALA B 1 51 ? 10.008 -4.039 -6.754 1 98.69 51 ALA B O 1
ATOM 4899 N N . ALA B 1 52 ? 8.398 -3.428 -5.312 1 98.88 52 ALA B N 1
ATOM 4900 C CA . ALA B 1 52 ? 8.383 -4.727 -4.637 1 98.88 52 ALA B CA 1
ATOM 4901 C C . ALA B 1 52 ? 7.918 -5.828 -5.582 1 98.88 52 ALA B C 1
ATOM 4903 O O . ALA B 1 52 ? 8.492 -6.922 -5.602 1 98.88 52 ALA B O 1
ATOM 4904 N N . PHE B 1 53 ? 6.879 -5.551 -6.398 1 98.94 53 PHE B N 1
ATOM 4905 C CA . PHE B 1 53 ? 6.387 -6.539 -7.352 1 98.94 53 PHE B CA 1
ATOM 4906 C C . PHE B 1 53 ? 7.406 -6.781 -8.453 1 98.94 53 PHE B C 1
ATOM 4908 O O . PHE B 1 53 ? 7.527 -7.902 -8.961 1 98.94 53 PHE B O 1
ATOM 4915 N N . ALA B 1 54 ? 8.156 -5.727 -8.82 1 98.94 54 ALA B N 1
ATOM 4916 C CA . ALA B 1 54 ? 9.242 -5.918 -9.781 1 98.94 54 ALA B CA 1
ATOM 4917 C C . ALA B 1 54 ? 10.297 -6.875 -9.234 1 98.94 54 ALA B C 1
ATOM 4919 O O . ALA B 1 54 ? 10.789 -7.746 -9.953 1 98.94 54 ALA B O 1
ATOM 4920 N N . ALA B 1 55 ? 10.625 -6.738 -7.957 1 98.94 55 ALA B N 1
ATOM 4921 C CA . ALA B 1 55 ? 11.57 -7.652 -7.32 1 98.94 55 ALA B CA 1
ATOM 4922 C C . ALA B 1 55 ? 11.031 -9.078 -7.309 1 98.94 55 ALA B C 1
ATOM 4924 O O . ALA B 1 55 ? 11.781 -10.039 -7.512 1 98.94 55 ALA B O 1
ATOM 4925 N N . CYS B 1 56 ? 9.742 -9.234 -7.074 1 98.88 56 CYS B N 1
ATOM 4926 C CA . CYS B 1 56 ? 9.125 -10.555 -7.105 1 98.88 56 CYS B CA 1
ATOM 4927 C C . CYS B 1 56 ? 9.211 -11.164 -8.5 1 98.88 56 CYS B C 1
ATOM 4929 O O . CYS B 1 56 ? 9.555 -12.336 -8.648 1 98.88 56 CYS B O 1
ATOM 4931 N N . GLY B 1 57 ? 8.859 -10.297 -9.547 1 98.75 57 GLY B N 1
ATOM 4932 C CA . GLY B 1 57 ? 8.984 -10.773 -10.914 1 98.75 57 GLY B CA 1
ATOM 4933 C C . GLY B 1 57 ? 10.398 -11.164 -11.281 1 98.75 57 GLY B C 1
ATOM 4934 O O . GLY B 1 57 ? 10.617 -12.164 -11.977 1 98.75 57 GLY B O 1
ATOM 4935 N N . TYR B 1 58 ? 11.375 -10.391 -10.789 1 98.75 58 TYR B N 1
ATOM 4936 C CA . TYR B 1 58 ? 12.789 -10.695 -11 1 98.75 58 TYR B CA 1
ATOM 4937 C C . TYR B 1 58 ? 13.141 -12.047 -10.391 1 98.75 58 TYR B C 1
ATOM 4939 O O . TYR B 1 58 ? 13.75 -12.891 -11.047 1 98.75 58 TYR B O 1
ATOM 4947 N N . ALA B 1 59 ? 12.75 -12.266 -9.164 1 98.12 59 ALA B N 1
ATOM 4948 C CA . ALA B 1 59 ? 13.062 -13.492 -8.445 1 98.12 59 ALA B CA 1
ATOM 4949 C C . ALA B 1 59 ? 12.43 -14.703 -9.125 1 98.12 59 ALA B C 1
ATOM 4951 O O . ALA B 1 59 ? 13.055 -15.766 -9.227 1 98.12 59 ALA B O 1
ATOM 4952 N N . GLN B 1 60 ? 11.188 -14.609 -9.594 1 96.88 60 GLN B N 1
ATOM 4953 C CA . GLN B 1 60 ? 10.508 -15.711 -10.266 1 96.88 60 GLN B CA 1
ATOM 4954 C C . GLN B 1 60 ? 11.172 -16.031 -11.602 1 96.88 60 GLN B C 1
ATOM 4956 O O . GLN B 1 60 ? 11.383 -17.203 -11.93 1 96.88 60 GLN B O 1
ATOM 4961 N N . ALA B 1 61 ? 11.5 -14.953 -12.328 1 96.62 61 ALA B N 1
ATOM 4962 C CA . ALA B 1 61 ? 12.039 -15.148 -13.672 1 96.62 61 ALA B CA 1
ATOM 4963 C C . ALA B 1 61 ? 13.453 -15.703 -13.617 1 96.62 61 ALA B C 1
ATOM 4965 O O . ALA B 1 61 ? 13.82 -16.562 -14.422 1 96.62 61 ALA B O 1
ATOM 4966 N N . LYS B 1 62 ? 14.203 -15.211 -12.664 1 94.5 62 LYS B N 1
ATOM 4967 C CA . LYS B 1 62 ? 15.609 -15.586 -12.578 1 94.5 62 LYS B CA 1
ATOM 4968 C C . LYS B 1 62 ? 15.797 -16.812 -11.672 1 94.5 62 LYS B C 1
ATOM 4970 O O . LYS B 1 62 ? 16.828 -17.469 -11.719 1 94.5 62 LYS B O 1
ATOM 4975 N N . GLU B 1 63 ? 14.82 -17.016 -10.734 1 92.69 63 GLU B N 1
ATOM 4976 C CA . GLU B 1 63 ? 14.922 -18.062 -9.719 1 92.69 63 GLU B CA 1
ATOM 4977 C C . GLU B 1 63 ? 16.109 -17.812 -8.789 1 92.69 63 GLU B C 1
ATOM 4979 O O . GLU B 1 63 ? 16.828 -18.75 -8.43 1 92.69 63 GLU B O 1
ATOM 4984 N N . GLU B 1 64 ? 16.391 -16.531 -8.539 1 94.38 64 GLU B N 1
ATOM 4985 C CA . GLU B 1 64 ? 17.438 -16.094 -7.621 1 94.38 64 GLU B CA 1
ATOM 4986 C C . GLU B 1 64 ? 16.922 -14.984 -6.703 1 94.38 64 GLU B C 1
ATOM 4988 O O . GLU B 1 64 ? 15.836 -14.445 -6.914 1 94.38 64 GLU B O 1
ATOM 4993 N N . CYS B 1 65 ? 17.734 -14.75 -5.75 1 98 65 CYS B N 1
ATOM 4994 C CA . CYS B 1 65 ? 17.375 -13.742 -4.754 1 98 65 CYS B CA 1
ATOM 4995 C C . CYS B 1 65 ? 17.359 -12.352 -5.367 1 98 65 CYS B C 1
ATOM 4997 O O . CYS B 1 65 ? 18.234 -12 -6.164 1 98 65 CYS B O 1
ATOM 4999 N N . ALA B 1 66 ? 16.312 -11.578 -5.121 1 98.75 66 ALA B N 1
ATOM 5000 C CA . ALA B 1 66 ? 16.172 -10.195 -5.57 1 98.75 66 ALA B CA 1
ATOM 5001 C C . ALA B 1 66 ? 16.219 -9.227 -4.391 1 98.75 66 ALA B C 1
ATOM 5003 O O . ALA B 1 66 ? 16.328 -9.648 -3.236 1 98.75 66 ALA B O 1
ATOM 5004 N N . CYS B 1 67 ? 16.266 -7.941 -4.676 1 98.88 67 CYS B N 1
ATOM 5005 C CA . CYS B 1 67 ? 16.328 -6.93 -3.629 1 98.88 67 CYS B CA 1
ATOM 5006 C C . CYS B 1 67 ? 15.453 -5.73 -3.98 1 98.88 67 CYS B C 1
ATOM 5008 O O . CYS B 1 67 ? 15.422 -5.301 -5.133 1 98.88 67 CYS B O 1
ATOM 5010 N N . ALA B 1 68 ? 14.695 -5.242 -3.045 1 98.88 68 ALA B N 1
ATOM 5011 C CA . ALA B 1 68 ? 13.93 -4.004 -3.16 1 98.88 68 ALA B CA 1
ATOM 5012 C C . ALA B 1 68 ? 14.109 -3.131 -1.921 1 98.88 68 ALA B C 1
ATOM 5014 O O . ALA B 1 68 ? 14.469 -3.627 -0.851 1 98.88 68 ALA B O 1
ATOM 5015 N N . TYR B 1 69 ? 13.922 -1.856 -2.078 1 98.81 69 TYR B N 1
ATOM 5016 C CA . TYR B 1 69 ? 14.125 -0.954 -0.951 1 98.81 69 TYR B CA 1
ATOM 5017 C C . TYR B 1 69 ? 13.07 0.145 -0.938 1 98.81 69 TYR B C 1
ATOM 5019 O O . TYR B 1 69 ? 12.406 0.388 -1.948 1 98.81 69 TYR B O 1
ATOM 5027 N N . ALA B 1 70 ? 12.867 0.75 0.157 1 98.56 70 ALA B N 1
ATOM 5028 C CA . ALA B 1 70 ? 12 1.913 0.333 1 98.56 70 ALA B CA 1
ATOM 5029 C C . ALA B 1 70 ? 12.469 2.777 1.499 1 98.56 70 ALA B C 1
ATOM 5031 O O . ALA B 1 70 ? 13.203 2.305 2.373 1 98.56 70 ALA B O 1
ATOM 5032 N N . THR B 1 71 ? 12.094 4.039 1.455 1 97.69 71 THR B N 1
ATOM 5033 C CA . THR B 1 71 ? 12.312 4.926 2.594 1 97.69 71 THR B CA 1
ATOM 5034 C C . THR B 1 71 ? 11.406 4.535 3.758 1 97.69 71 THR B C 1
ATOM 5036 O O . THR B 1 71 ? 10.797 3.463 3.748 1 97.69 71 THR B O 1
ATOM 5039 N N . SER B 1 72 ? 11.367 5.297 4.84 1 96.81 72 SER B N 1
ATOM 5040 C CA . SER B 1 72 ? 10.617 4.992 6.055 1 96.81 72 SER B CA 1
ATOM 5041 C C . SER B 1 72 ? 9.141 5.32 5.891 1 96.81 72 SER B C 1
ATOM 5043 O O . SER B 1 72 ? 8.742 5.953 4.91 1 96.81 72 SER B O 1
ATOM 5045 N N . GLY B 1 73 ? 8.344 4.914 6.848 1 97 73 GLY B N 1
ATOM 5046 C CA . GLY B 1 73 ? 6.957 5.332 6.949 1 97 73 GLY B CA 1
ATOM 5047 C C . GLY B 1 73 ? 6.113 4.883 5.77 1 97 73 GLY B C 1
ATOM 5048 O O . GLY B 1 73 ? 5.961 3.684 5.527 1 97 73 GLY B O 1
ATOM 5049 N N . PRO B 1 74 ? 5.605 5.914 4.984 1 97.62 74 PRO B N 1
ATOM 5050 C CA . PRO B 1 74 ? 4.711 5.582 3.871 1 97.62 74 PRO B CA 1
ATOM 5051 C C . PRO B 1 74 ? 5.367 4.668 2.84 1 97.62 74 PRO B C 1
ATOM 5053 O O . PRO B 1 74 ? 4.738 3.723 2.359 1 97.62 74 PRO B O 1
ATOM 5056 N N . GLY B 1 75 ? 6.629 4.957 2.508 1 98.12 75 GLY B N 1
ATOM 5057 C CA . GLY B 1 75 ? 7.324 4.121 1.54 1 98.12 75 GLY B CA 1
ATOM 5058 C C . GLY B 1 75 ? 7.457 2.678 1.987 1 98.12 75 GLY B C 1
ATOM 5059 O O . GLY B 1 75 ? 7.223 1.756 1.203 1 98.12 75 GLY B O 1
ATOM 5060 N N . ALA B 1 76 ? 7.836 2.494 3.242 1 98.69 76 ALA B N 1
ATOM 5061 C CA . ALA B 1 76 ? 8 1.149 3.789 1 98.69 76 ALA B CA 1
ATOM 5062 C C . ALA B 1 76 ? 6.676 0.398 3.814 1 98.69 76 ALA B C 1
ATOM 5064 O O . ALA B 1 76 ? 6.625 -0.795 3.508 1 98.69 76 ALA B O 1
ATOM 5065 N N . ILE B 1 77 ? 5.637 1.058 4.188 1 98.69 77 ILE B N 1
ATOM 5066 C CA . ILE B 1 77 ? 4.332 0.417 4.266 1 98.69 77 ILE B CA 1
ATOM 5067 C C . ILE B 1 77 ? 3.855 0.038 2.865 1 98.69 77 ILE B C 1
ATOM 5069 O O . ILE B 1 77 ? 3.26 -1.023 2.672 1 98.69 77 ILE B O 1
ATOM 5073 N N . ASN B 1 78 ? 4.133 0.888 1.844 1 98.5 78 ASN B N 1
ATOM 5074 C CA . ASN B 1 78 ? 3.77 0.585 0.464 1 98.5 78 ASN B CA 1
ATOM 5075 C C . ASN B 1 78 ? 4.469 -0.675 -0.037 1 98.5 78 ASN B C 1
ATOM 5077 O O . ASN B 1 78 ? 3.988 -1.33 -0.964 1 98.5 78 ASN B O 1
ATOM 5081 N N . LEU B 1 79 ? 5.582 -1.071 0.582 1 98.31 79 LEU B N 1
ATOM 5082 C CA . LEU B 1 79 ? 6.367 -2.238 0.19 1 98.31 79 LEU B CA 1
ATOM 5083 C C . LEU B 1 79 ? 5.672 -3.527 0.617 1 98.31 79 LEU B C 1
ATOM 5085 O O . LEU B 1 79 ? 5.922 -4.59 0.043 1 98.31 79 LEU B O 1
ATOM 5089 N N . LEU B 1 80 ? 4.781 -3.453 1.554 1 98.81 80 LEU B N 1
ATOM 5090 C CA . LEU B 1 80 ? 4.332 -4.625 2.301 1 98.81 80 LEU B CA 1
ATOM 5091 C C . LEU B 1 80 ? 3.541 -5.57 1.404 1 98.81 80 LEU B C 1
ATOM 5093 O O . LEU B 1 80 ? 3.574 -6.789 1.597 1 98.81 80 LEU B O 1
ATOM 5097 N N . SER B 1 81 ? 2.84 -5.031 0.432 1 98.38 81 SER B N 1
ATOM 5098 C CA . SER B 1 81 ? 2.102 -5.922 -0.458 1 98.38 81 SER B CA 1
ATOM 5099 C C . SER B 1 81 ? 3.045 -6.836 -1.233 1 98.38 81 SER B C 1
ATOM 5101 O O . SER B 1 81 ? 2.748 -8.016 -1.438 1 98.38 81 SER B O 1
ATOM 5103 N N . GLY B 1 82 ? 4.164 -6.246 -1.739 1 98.69 82 GLY B N 1
ATOM 5104 C CA . GLY B 1 82 ? 5.16 -7.066 -2.408 1 98.69 82 GLY B CA 1
ATOM 5105 C C . GLY B 1 82 ? 5.871 -8.023 -1.473 1 98.69 82 GLY B C 1
ATOM 5106 O O . GLY B 1 82 ? 6.223 -9.141 -1.866 1 98.69 82 GLY B O 1
ATOM 5107 N N . VAL B 1 83 ? 6.082 -7.609 -0.179 1 98.88 83 VAL B N 1
ATOM 5108 C CA . VAL B 1 83 ? 6.664 -8.492 0.828 1 98.88 83 VAL B CA 1
ATOM 5109 C C . VAL B 1 83 ? 5.758 -9.703 1.036 1 98.88 83 VAL B C 1
ATOM 5111 O O . VAL B 1 83 ? 6.234 -10.844 1.064 1 98.88 83 VAL B O 1
ATOM 5114 N N . ALA B 1 84 ? 4.48 -9.453 1.121 1 98.81 84 ALA B N 1
ATOM 5115 C CA . ALA B 1 84 ? 3.512 -10.531 1.3 1 98.81 84 ALA B CA 1
ATOM 5116 C C . ALA B 1 84 ? 3.508 -11.469 0.096 1 98.81 84 ALA B C 1
ATOM 5118 O O . ALA B 1 84 ? 3.416 -12.695 0.251 1 98.81 84 ALA B O 1
ATOM 5119 N N . ASP B 1 85 ? 3.596 -10.898 -1.078 1 98.62 85 ASP B N 1
ATOM 5120 C CA . ASP B 1 85 ? 3.627 -11.711 -2.293 1 98.62 85 ASP B CA 1
ATOM 5121 C C . ASP B 1 85 ? 4.824 -12.656 -2.291 1 98.62 85 ASP B C 1
ATOM 5123 O O . ASP B 1 85 ? 4.688 -13.844 -2.604 1 98.62 85 ASP B O 1
ATOM 5127 N N . ALA B 1 86 ? 5.965 -12.125 -1.923 1 98.75 86 ALA B N 1
ATOM 5128 C CA . ALA B 1 86 ? 7.176 -12.938 -1.831 1 98.75 86 ALA B CA 1
ATOM 5129 C C . ALA B 1 86 ? 7.031 -14.023 -0.771 1 98.75 86 ALA B C 1
ATOM 5131 O O . ALA B 1 86 ? 7.508 -15.148 -0.954 1 98.75 86 ALA B O 1
ATOM 5132 N N . TYR B 1 87 ? 6.383 -13.734 0.317 1 98.38 87 TYR B N 1
ATOM 5133 C CA . TYR B 1 87 ? 6.215 -14.664 1.43 1 98.38 87 TYR B CA 1
ATOM 5134 C C . TYR B 1 87 ? 5.324 -15.836 1.033 1 98.38 87 TYR B C 1
ATOM 5136 O O . TYR B 1 87 ? 5.707 -17 1.19 1 98.38 87 TYR B O 1
ATOM 5144 N N . TYR B 1 88 ? 4.223 -15.531 0.437 1 97.44 88 TYR B N 1
ATOM 5145 C CA . TYR B 1 88 ? 3.238 -16.562 0.14 1 97.44 88 TYR B CA 1
ATOM 5146 C C . TYR B 1 88 ? 3.678 -17.406 -1.051 1 97.44 88 TYR B C 1
ATOM 5148 O O . TYR B 1 88 ? 3.355 -18.594 -1.129 1 97.44 88 TYR B O 1
ATOM 5156 N N . ASP B 1 89 ? 4.5 -16.859 -1.948 1 96.88 89 ASP B N 1
ATOM 5157 C CA . ASP B 1 89 ? 4.965 -17.609 -3.117 1 96.88 89 ASP B CA 1
ATOM 5158 C C . ASP B 1 89 ? 6.387 -18.125 -2.91 1 96.88 89 ASP B C 1
ATOM 5160 O O . ASP B 1 89 ? 7.012 -18.641 -3.844 1 96.88 89 ASP B O 1
ATOM 5164 N N . SER B 1 90 ? 6.945 -17.953 -1.72 1 97.12 90 SER B N 1
ATOM 5165 C CA . SER B 1 90 ? 8.242 -18.5 -1.329 1 97.12 90 SER B CA 1
ATOM 5166 C C . SER B 1 90 ? 9.359 -17.953 -2.211 1 97.12 90 SER B C 1
ATOM 5168 O O . SER B 1 90 ? 10.195 -18.719 -2.703 1 97.12 90 SER B O 1
ATOM 5170 N N . LEU B 1 91 ? 9.328 -16.641 -2.453 1 98 91 LEU B N 1
ATOM 5171 C CA . LEU B 1 91 ? 10.359 -15.992 -3.244 1 98 91 LEU B CA 1
ATOM 5172 C C . LEU B 1 91 ? 11.438 -15.398 -2.344 1 98 91 LEU B C 1
ATOM 5174 O O . LEU B 1 91 ? 11.125 -14.688 -1.382 1 98 91 LEU B O 1
ATOM 5178 N N . PRO B 1 92 ? 12.688 -15.703 -2.584 1 98.31 92 PRO B N 1
ATOM 5179 C CA . PRO B 1 92 ? 13.766 -15.055 -1.831 1 98.31 92 PRO B CA 1
ATOM 5180 C C . PRO B 1 92 ? 13.984 -13.602 -2.252 1 98.31 92 PRO B C 1
ATOM 5182 O O . PRO B 1 92 ? 14.547 -13.344 -3.318 1 98.31 92 PRO B O 1
ATOM 5185 N N . VAL B 1 93 ? 13.562 -12.672 -1.469 1 98.88 93 VAL B N 1
ATOM 5186 C CA . VAL B 1 93 ? 13.742 -11.25 -1.713 1 98.88 93 VAL B CA 1
ATOM 5187 C C . VAL B 1 93 ? 14.227 -10.562 -0.435 1 98.88 93 VAL B C 1
ATOM 5189 O O . VAL B 1 93 ? 13.672 -10.789 0.645 1 98.88 93 VAL B O 1
ATOM 5192 N N . ILE B 1 94 ? 15.266 -9.797 -0.542 1 98.94 94 ILE B N 1
ATOM 5193 C CA . ILE B 1 94 ? 15.734 -8.961 0.561 1 98.94 94 ILE B CA 1
ATOM 5194 C C . ILE B 1 94 ? 15.125 -7.57 0.45 1 98.94 94 ILE B C 1
ATOM 5196 O O . ILE B 1 94 ? 15.375 -6.852 -0.523 1 98.94 94 ILE B O 1
ATOM 5200 N N . PHE B 1 95 ? 14.344 -7.238 1.415 1 98.94 95 PHE B N 1
ATOM 5201 C CA . PHE B 1 95 ? 13.75 -5.906 1.475 1 98.94 95 PHE B CA 1
ATOM 5202 C C . PHE B 1 95 ? 14.516 -5.023 2.457 1 98.94 95 PHE B C 1
ATOM 5204 O O . PHE B 1 95 ? 14.727 -5.41 3.609 1 98.94 95 PHE B O 1
ATOM 5211 N N . LEU B 1 96 ? 14.93 -3.854 1.977 1 98.94 96 LEU B N 1
ATOM 5212 C CA . LEU B 1 96 ? 15.641 -2.875 2.789 1 98.94 96 LEU B CA 1
ATOM 5213 C C . LEU B 1 96 ? 14.812 -1.609 2.971 1 98.94 96 LEU B C 1
ATOM 5215 O O . LEU B 1 96 ? 14.367 -1.008 1.991 1 98.94 96 LEU B O 1
ATOM 5219 N N . THR B 1 97 ? 14.555 -1.226 4.195 1 98.88 97 THR B N 1
ATOM 5220 C CA . THR B 1 97 ? 13.812 0 4.453 1 98.88 97 THR B CA 1
ATOM 5221 C C . THR B 1 97 ? 14.656 0.992 5.246 1 98.88 97 THR B C 1
ATOM 5223 O O . THR B 1 97 ? 15.562 0.595 5.984 1 98.88 97 THR B O 1
ATOM 5226 N N . GLY B 1 98 ? 14.406 2.289 5.023 1 98.31 98 GLY B N 1
ATOM 5227 C CA . GLY B 1 98 ? 14.984 3.334 5.848 1 98.31 98 GLY B CA 1
ATOM 5228 C C . GLY B 1 98 ? 14.188 3.615 7.105 1 98.31 98 GLY B C 1
ATOM 5229 O O . GLY B 1 98 ? 13.039 3.182 7.23 1 98.31 98 GLY B O 1
ATOM 5230 N N . GLN B 1 99 ? 14.812 4.336 8.016 1 97.12 99 GLN B N 1
ATOM 5231 C CA . GLN B 1 99 ? 14.156 4.691 9.266 1 97.12 99 GLN B CA 1
ATOM 5232 C C . GLN B 1 99 ? 14.797 5.922 9.898 1 97.12 99 GLN B C 1
ATOM 5234 O O . GLN B 1 99 ? 15.906 6.312 9.516 1 97.12 99 GLN B O 1
ATOM 5239 N N . LEU B 1 100 ? 14.07 6.496 10.844 1 93.81 100 LEU B N 1
ATOM 5240 C CA . LEU B 1 100 ? 14.516 7.625 11.656 1 93.81 100 LEU B CA 1
ATOM 5241 C C . LEU B 1 100 ? 15.852 7.316 12.328 1 93.81 100 LEU B C 1
ATOM 5243 O O . LEU B 1 100 ? 16.109 6.176 12.711 1 93.81 100 LEU B O 1
ATOM 5247 N N . ASN B 1 101 ? 16.609 8.414 12.469 1 94.25 101 ASN B N 1
ATOM 5248 C CA . ASN B 1 101 ? 17.859 8.234 13.195 1 94.25 101 ASN B CA 1
ATOM 5249 C C . ASN B 1 101 ? 17.625 7.656 14.586 1 94.25 101 ASN B C 1
ATOM 5251 O O . ASN B 1 101 ? 16.672 8.031 15.266 1 94.25 101 ASN B O 1
ATOM 5255 N N . THR B 1 102 ? 18.516 6.793 14.992 1 92.88 102 THR B N 1
ATOM 5256 C CA . THR B 1 102 ? 18.344 6.094 16.266 1 92.88 102 THR B CA 1
ATOM 5257 C C . THR B 1 102 ? 18.375 7.078 17.438 1 92.88 102 THR B C 1
ATOM 5259 O O . THR B 1 102 ? 17.703 6.867 18.453 1 92.88 102 THR B O 1
ATOM 5262 N N . TYR B 1 103 ? 19.078 8.172 17.266 1 88.5 103 TYR B N 1
ATOM 5263 C CA . TYR B 1 103 ? 19.234 9.117 18.375 1 88.5 103 TYR B CA 1
ATOM 5264 C C . TYR B 1 103 ? 18.047 10.07 18.453 1 88.5 103 TYR B C 1
ATOM 5266 O O . TYR B 1 103 ? 17.953 10.875 19.375 1 88.5 103 TYR B O 1
ATOM 5274 N N . GLU B 1 104 ? 17.109 10.047 17.516 1 88.5 104 GLU B N 1
ATOM 5275 C CA . GLU B 1 104 ? 15.93 10.906 17.531 1 88.5 104 GLU B CA 1
ATOM 5276 C C . GLU B 1 104 ? 14.781 10.258 18.297 1 88.5 104 GLU B C 1
ATOM 5278 O O . GLU B 1 104 ? 13.75 10.891 18.531 1 88.5 104 GLU B O 1
ATOM 5283 N N . TYR B 1 105 ? 14.977 9.008 18.688 1 87.12 105 TYR B N 1
ATOM 5284 C CA . TYR B 1 105 ? 13.953 8.328 19.469 1 87.12 105 TYR B CA 1
ATOM 5285 C C . TYR B 1 105 ? 13.922 8.852 20.906 1 87.12 105 TYR B C 1
ATOM 5287 O O . TYR B 1 105 ? 14.961 8.961 21.547 1 87.12 105 TYR B O 1
ATOM 5295 N N . SER B 1 106 ? 12.781 9.281 21.375 1 83.56 106 SER B N 1
ATOM 5296 C CA . SER B 1 106 ? 12.625 9.812 22.719 1 83.56 106 SER B CA 1
ATOM 5297 C C . SER B 1 106 ? 12.625 8.695 23.766 1 83.56 106 SER B C 1
ATOM 5299 O O . SER B 1 106 ? 12.812 8.945 24.953 1 83.56 106 SER B O 1
ATOM 5301 N N . GLY B 1 107 ? 12.289 7.441 23.297 1 85.44 107 GLY B N 1
ATOM 5302 C CA . GLY B 1 107 ? 12.227 6.309 24.203 1 85.44 107 GLY B CA 1
ATOM 5303 C C . GLY B 1 107 ? 10.938 6.258 25 1 85.44 107 GLY B C 1
ATOM 5304 O O . GLY B 1 107 ? 10.797 5.438 25.906 1 85.44 107 GLY B O 1
ATOM 5305 N N . ILE B 1 108 ? 10.055 7.098 24.719 1 91.38 108 ILE B N 1
ATOM 5306 C CA . ILE B 1 108 ? 8.781 7.133 25.438 1 91.38 108 ILE B CA 1
ATOM 5307 C C . ILE B 1 108 ? 7.859 6.039 24.891 1 91.38 108 ILE B C 1
ATOM 5309 O O . ILE B 1 108 ? 7.355 6.141 23.781 1 91.38 108 ILE B O 1
ATOM 5313 N N . LYS B 1 109 ? 7.641 5.09 25.75 1 88.12 109 LYS B N 1
ATOM 5314 C CA . LYS B 1 109 ? 6.758 3.99 25.375 1 88.12 109 LYS B CA 1
ATOM 5315 C C . LYS B 1 109 ? 5.305 4.457 25.281 1 88.12 109 LYS B C 1
ATOM 5317 O O . LYS B 1 109 ? 4.793 5.086 26.203 1 88.12 109 LYS B O 1
ATOM 5322 N N . GLY B 1 110 ? 4.703 4.246 24.188 1 89.06 110 GLY B N 1
ATOM 5323 C CA . GLY B 1 110 ? 3.311 4.629 24.016 1 89.06 110 GLY B CA 1
ATOM 5324 C C . GLY B 1 110 ? 3.131 5.84 23.125 1 89.06 110 GLY B C 1
ATOM 5325 O O . GLY B 1 110 ? 2.025 6.109 22.656 1 89.06 110 GLY B O 1
ATOM 5326 N N . LEU B 1 111 ? 4.23 6.547 22.938 1 92.94 111 LEU B N 1
ATOM 5327 C CA . LEU B 1 111 ? 4.156 7.668 22 1 92.94 111 LEU B CA 1
ATOM 5328 C C . LEU B 1 111 ? 3.793 7.188 20.609 1 92.94 111 LEU B C 1
ATOM 5330 O O . LEU B 1 111 ? 4.371 6.215 20.109 1 92.94 111 LEU B O 1
ATOM 5334 N N . ARG B 1 112 ? 2.822 7.781 19.984 1 91.62 112 ARG B N 1
ATOM 5335 C CA . ARG B 1 112 ? 2.338 7.336 18.672 1 91.62 112 ARG B CA 1
ATOM 5336 C C . ARG B 1 112 ? 3.441 7.418 17.625 1 91.62 112 ARG B C 1
ATOM 5338 O O . ARG B 1 112 ? 3.504 6.59 16.719 1 91.62 112 ARG B O 1
ATOM 5345 N N . GLN B 1 113 ? 4.242 8.438 17.734 1 91.5 113 GLN B N 1
ATOM 5346 C CA . GLN B 1 113 ? 5.332 8.648 16.781 1 91.5 113 GLN B CA 1
ATOM 5347 C C . GLN B 1 113 ? 6.465 9.445 17.422 1 91.5 113 GLN B C 1
ATOM 5349 O O . GLN B 1 113 ? 6.242 10.539 17.938 1 91.5 113 GLN B O 1
ATOM 5354 N N . GLN B 1 114 ? 7.617 8.961 17.312 1 84.69 114 GLN B N 1
ATOM 5355 C CA . GLN B 1 114 ? 8.766 9.656 17.891 1 84.69 114 GLN B CA 1
ATOM 5356 C C . GLN B 1 114 ? 9.273 10.75 16.953 1 84.69 114 GLN B C 1
ATOM 5358 O O . GLN B 1 114 ? 9.648 11.836 17.406 1 84.69 114 GLN B O 1
ATOM 5363 N N . GLY B 1 115 ? 9.336 10.367 15.75 1 86.06 115 GLY B N 1
ATOM 5364 C CA . GLY B 1 115 ? 9.773 11.32 14.734 1 86.06 115 GLY B CA 1
ATOM 5365 C C . GLY B 1 115 ? 9.016 11.18 13.43 1 86.06 115 GLY B C 1
ATOM 5366 O O . GLY B 1 115 ? 8.242 10.242 13.25 1 86.06 115 GLY B O 1
ATOM 5367 N N . PHE B 1 116 ? 9.289 12.125 12.609 1 83.25 116 PHE B N 1
ATOM 5368 C CA . PHE B 1 116 ? 8.586 12.203 11.336 1 83.25 116 PHE B CA 1
ATOM 5369 C C . PHE B 1 116 ? 8.781 10.922 10.531 1 83.25 116 PHE B C 1
ATOM 5371 O O . PHE B 1 116 ? 9.906 10.43 10.398 1 83.25 116 PHE B O 1
ATOM 5378 N N . GLN B 1 117 ? 7.703 10.266 10.031 1 85.69 117 GLN B N 1
ATOM 5379 C CA . GLN B 1 117 ? 7.605 9.086 9.172 1 85.69 117 GLN B CA 1
ATOM 5380 C C . GLN B 1 117 ? 8.156 7.852 9.875 1 85.69 117 GLN B C 1
ATOM 5382 O O . GLN B 1 117 ? 8.508 6.867 9.219 1 85.69 117 GLN B O 1
ATOM 5387 N N . GLU B 1 118 ? 8.32 7.98 11.203 1 92.12 118 GLU B N 1
ATOM 5388 C CA . GLU B 1 118 ? 8.664 6.789 11.969 1 92.12 118 GLU B CA 1
ATOM 5389 C C . GLU B 1 118 ? 7.512 5.789 11.992 1 92.12 118 GLU B C 1
ATOM 5391 O O . GLU B 1 118 ? 6.363 6.164 12.234 1 92.12 118 GLU B O 1
ATOM 5396 N N . THR B 1 119 ? 7.797 4.609 11.703 1 95.88 119 THR B N 1
ATOM 5397 C CA . THR B 1 119 ? 6.82 3.527 11.742 1 95.88 119 THR B CA 1
ATOM 5398 C C . THR B 1 119 ? 7.492 2.211 12.125 1 95.88 119 THR B C 1
ATOM 5400 O O . THR B 1 119 ? 8.602 1.915 11.672 1 95.88 119 THR B O 1
ATOM 5403 N N . ASP B 1 120 ? 6.848 1.428 13.031 1 96.88 120 ASP B N 1
ATOM 5404 C CA . ASP B 1 120 ? 7.363 0.112 13.398 1 96.88 120 ASP B CA 1
ATOM 5405 C C . ASP B 1 120 ? 7.145 -0.899 12.281 1 96.88 120 ASP B C 1
ATOM 5407 O O . ASP B 1 120 ? 6.352 -1.833 12.422 1 96.88 120 ASP B O 1
ATOM 5411 N N . ILE B 1 121 ? 7.984 -0.769 11.266 1 98.5 121 ILE B N 1
ATOM 5412 C CA . ILE B 1 121 ? 7.812 -1.563 10.055 1 98.5 121 ILE B CA 1
ATOM 5413 C C . ILE B 1 121 ? 8.156 -3.023 10.344 1 98.5 121 ILE B C 1
ATOM 5415 O O . ILE B 1 121 ? 7.605 -3.932 9.719 1 98.5 121 ILE B O 1
ATOM 5419 N N . VAL B 1 122 ? 9.031 -3.287 11.305 1 98.56 122 VAL B N 1
ATOM 5420 C CA . VAL B 1 122 ? 9.43 -4.645 11.656 1 98.56 122 VAL B CA 1
ATOM 5421 C C . VAL B 1 122 ? 8.227 -5.41 12.203 1 98.56 122 VAL B C 1
ATOM 5423 O O . VAL B 1 122 ? 7.953 -6.535 11.781 1 98.56 122 VAL B O 1
ATOM 5426 N N . ALA B 1 123 ? 7.516 -4.758 13.117 1 98.25 123 ALA B N 1
ATOM 5427 C CA . ALA B 1 123 ? 6.328 -5.391 13.68 1 98.25 123 ALA B CA 1
ATOM 5428 C C . ALA B 1 123 ? 5.277 -5.648 12.602 1 98.25 123 ALA B C 1
ATOM 5430 O O . ALA B 1 123 ? 4.598 -6.68 12.625 1 98.25 123 ALA B O 1
ATOM 5431 N N . MET B 1 124 ? 5.121 -4.734 11.703 1 98.69 124 MET B N 1
ATOM 5432 C CA . MET B 1 124 ? 4.117 -4.852 10.648 1 98.69 124 MET B CA 1
ATOM 5433 C C . MET B 1 124 ? 4.488 -5.953 9.664 1 98.69 124 MET B C 1
ATOM 5435 O O . MET B 1 124 ? 3.613 -6.613 9.102 1 98.69 124 MET B O 1
ATOM 5439 N N . ALA B 1 125 ? 5.793 -6.137 9.43 1 98.75 125 ALA B N 1
ATOM 5440 C CA . ALA B 1 125 ? 6.266 -7.07 8.406 1 98.75 125 ALA B CA 1
ATOM 5441 C C . ALA B 1 125 ? 6.395 -8.477 8.977 1 98.75 125 ALA B C 1
ATOM 5443 O O . ALA B 1 125 ? 6.434 -9.461 8.227 1 98.75 125 ALA B O 1
ATOM 5444 N N . LYS B 1 126 ? 6.438 -8.656 10.234 1 98.44 126 LYS B N 1
ATOM 5445 C CA . LYS B 1 126 ? 6.766 -9.914 10.898 1 98.44 126 LYS B CA 1
ATOM 5446 C C . LYS B 1 126 ? 5.832 -11.039 10.445 1 98.44 126 LYS B C 1
ATOM 5448 O O . LYS B 1 126 ? 6.285 -12.148 10.148 1 98.44 126 LYS B O 1
ATOM 5453 N N . PRO B 1 127 ? 4.535 -10.82 10.297 1 97.62 127 PRO B N 1
ATOM 5454 C CA . PRO B 1 127 ? 3.643 -11.922 9.93 1 97.62 127 PRO B CA 1
ATOM 5455 C C . PRO B 1 127 ? 3.846 -12.391 8.492 1 97.62 127 PRO B C 1
ATOM 5457 O O . PRO B 1 127 ? 3.346 -13.453 8.109 1 97.62 127 PRO B O 1
ATOM 5460 N N . ILE B 1 128 ? 4.609 -11.617 7.688 1 98.5 128 ILE B N 1
ATOM 5461 C CA . ILE B 1 128 ? 4.703 -11.945 6.27 1 98.5 128 ILE B CA 1
ATOM 5462 C C . ILE B 1 128 ? 6.172 -12.016 5.855 1 98.5 128 ILE B C 1
ATOM 5464 O O . ILE B 1 128 ? 6.516 -11.703 4.711 1 98.5 128 ILE B O 1
ATOM 5468 N N . THR B 1 129 ? 7.074 -12.234 6.73 1 98.69 129 THR B N 1
ATOM 5469 C CA . THR B 1 129 ? 8.492 -12.438 6.461 1 98.69 129 THR B CA 1
ATOM 5470 C C . THR B 1 129 ? 9.016 -13.664 7.203 1 98.69 129 THR B C 1
ATOM 5472 O O . THR B 1 129 ? 8.414 -14.109 8.18 1 98.69 129 THR B O 1
ATOM 5475 N N . LYS B 1 130 ? 10.125 -14.227 6.66 1 98 130 LYS B N 1
ATOM 5476 C CA . LYS B 1 130 ? 10.844 -15.258 7.398 1 98 130 LYS B CA 1
ATOM 5477 C C . LYS B 1 130 ? 11.656 -14.656 8.539 1 98 130 LYS B C 1
ATOM 5479 O O . LYS B 1 130 ? 11.922 -15.312 9.539 1 98 130 LYS B O 1
ATOM 5484 N N . TYR B 1 131 ? 12.086 -13.43 8.305 1 98.62 131 TYR B N 1
ATOM 5485 C CA . TYR B 1 131 ? 12.945 -12.711 9.242 1 98.62 131 TYR B CA 1
ATOM 5486 C C . TYR B 1 131 ? 12.828 -11.203 9.047 1 98.62 131 TYR B C 1
ATOM 5488 O O . TYR B 1 131 ? 12.844 -10.719 7.914 1 98.62 131 TYR B O 1
ATOM 5496 N N . ALA B 1 132 ? 12.562 -10.422 10.039 1 98.81 132 ALA B N 1
ATOM 5497 C CA . ALA B 1 132 ? 12.508 -8.961 10.023 1 98.81 132 ALA B CA 1
ATOM 5498 C C . ALA B 1 132 ? 13.25 -8.367 11.219 1 98.81 132 ALA B C 1
ATOM 5500 O O . ALA B 1 132 ? 13.039 -8.789 12.359 1 98.81 132 ALA B O 1
ATOM 5501 N N . VAL B 1 133 ? 14.148 -7.379 10.914 1 98.75 133 VAL B N 1
ATOM 5502 C CA . VAL B 1 133 ? 14.953 -6.852 12.008 1 98.75 133 VAL B CA 1
ATOM 5503 C C . VAL B 1 133 ? 15.297 -5.387 11.742 1 98.75 133 VAL B C 1
ATOM 5505 O O . VAL B 1 133 ? 15.445 -4.984 10.586 1 98.75 133 VAL B O 1
ATOM 5508 N N . GLN B 1 134 ? 15.336 -4.586 12.703 1 98.44 134 GLN B N 1
ATOM 5509 C CA . GLN B 1 134 ? 15.906 -3.246 12.633 1 98.44 134 GLN B CA 1
ATOM 5510 C C . GLN B 1 134 ? 17.328 -3.229 13.18 1 98.44 134 GLN B C 1
ATOM 5512 O O . GLN B 1 134 ? 17.594 -3.754 14.266 1 98.44 134 GLN B O 1
ATOM 5517 N N . ILE B 1 135 ? 18.25 -2.703 12.438 1 98.38 135 ILE B N 1
ATOM 5518 C CA . ILE B 1 135 ? 19.625 -2.594 12.906 1 98.38 135 ILE B CA 1
ATOM 5519 C C . ILE B 1 135 ? 19.781 -1.346 13.773 1 98.38 135 ILE B C 1
ATOM 5521 O O . ILE B 1 135 ? 19.703 -0.221 13.273 1 98.38 135 ILE B O 1
ATOM 5525 N N . ARG B 1 136 ? 20.094 -1.468 15.008 1 95.06 136 ARG B N 1
ATOM 5526 C CA . ARG B 1 136 ? 20.203 -0.343 15.938 1 95.06 136 ARG B CA 1
ATOM 5527 C C . ARG B 1 136 ? 21.656 -0.027 16.25 1 95.06 136 ARG B C 1
ATOM 5529 O O . ARG B 1 136 ? 21.984 1.095 16.656 1 95.06 136 ARG B O 1
ATOM 5536 N N . ASN B 1 137 ? 22.5 -1.025 16.094 1 96.06 137 ASN B N 1
ATOM 5537 C CA . ASN B 1 137 ? 23.938 -0.874 16.25 1 96.06 137 ASN B CA 1
ATOM 5538 C C . ASN B 1 137 ? 24.688 -1.262 14.977 1 96.06 137 ASN B C 1
ATOM 5540 O O . ASN B 1 137 ? 24.469 -2.342 14.422 1 96.06 137 ASN B O 1
ATOM 5544 N N . PRO B 1 138 ? 25.562 -0.389 14.5 1 97.06 138 PRO B N 1
ATOM 5545 C CA . PRO B 1 138 ? 26.266 -0.659 13.242 1 97.06 138 PRO B CA 1
ATOM 5546 C C . PRO B 1 138 ? 27.016 -1.99 13.266 1 97.06 138 PRO B C 1
ATOM 5548 O O . PRO B 1 138 ? 27.109 -2.66 12.234 1 97.06 138 PRO B O 1
ATOM 5551 N N . GLU B 1 139 ? 27.438 -2.404 14.391 1 96.12 139 GLU B N 1
ATOM 5552 C CA . GLU B 1 139 ? 28.234 -3.617 14.516 1 96.12 139 GLU B CA 1
ATOM 5553 C C . GLU B 1 139 ? 27.422 -4.859 14.195 1 96.12 139 GLU B C 1
ATOM 5555 O O . GLU B 1 139 ? 27.969 -5.902 13.844 1 96.12 139 GLU B O 1
ATOM 5560 N N . ASP B 1 140 ? 26.156 -4.754 14.242 1 97.62 140 ASP B N 1
ATOM 5561 C CA . ASP B 1 140 ? 25.266 -5.902 14.07 1 97.62 140 ASP B CA 1
ATOM 5562 C C . ASP B 1 140 ? 25.047 -6.211 12.594 1 97.62 140 ASP B C 1
ATOM 5564 O O . ASP B 1 140 ? 24.609 -7.309 12.242 1 97.62 140 ASP B O 1
ATOM 5568 N N . ILE B 1 141 ? 25.406 -5.266 11.719 1 98.38 141 ILE B N 1
ATOM 5569 C CA . ILE B 1 141 ? 25 -5.367 10.32 1 98.38 141 ILE B CA 1
ATOM 5570 C C . ILE B 1 141 ? 25.672 -6.578 9.672 1 98.38 141 ILE B C 1
ATOM 5572 O O . ILE B 1 141 ? 25.078 -7.258 8.836 1 98.38 141 ILE B O 1
ATOM 5576 N N . VAL B 1 142 ? 26.906 -6.895 10.031 1 98.25 142 VAL B N 1
ATOM 5577 C CA . VAL B 1 142 ? 27.656 -7.98 9.398 1 98.25 142 VAL B CA 1
ATOM 5578 C C . VAL B 1 142 ? 26.938 -9.305 9.656 1 98.25 142 VAL B C 1
ATOM 5580 O O . VAL B 1 142 ? 26.609 -10.031 8.719 1 98.25 142 VAL B O 1
ATOM 5583 N N . GLU B 1 143 ? 26.625 -9.586 10.875 1 97.88 143 GLU B N 1
ATOM 5584 C CA . GLU B 1 143 ? 25.953 -10.828 11.234 1 97.88 143 GLU B CA 1
ATOM 5585 C C . GLU B 1 143 ? 24.531 -10.859 10.703 1 97.88 143 GLU B C 1
ATOM 5587 O O . GLU B 1 143 ? 24.094 -11.859 10.125 1 97.88 143 GLU B O 1
ATOM 5592 N N . GLU B 1 144 ? 23.812 -9.766 10.867 1 98.44 144 GLU B N 1
ATOM 5593 C CA . GLU B 1 144 ? 22.406 -9.711 10.516 1 98.44 144 GLU B CA 1
ATOM 5594 C C . GLU B 1 144 ? 22.188 -9.844 9.016 1 98.44 144 GLU B C 1
ATOM 5596 O O . GLU B 1 144 ? 21.234 -10.477 8.562 1 98.44 144 GLU B O 1
ATOM 5601 N N . LEU B 1 145 ? 23.031 -9.219 8.25 1 98.69 145 LEU B N 1
ATOM 5602 C CA . LEU B 1 145 ? 22.906 -9.281 6.801 1 98.69 145 LEU B CA 1
ATOM 5603 C C . LEU B 1 145 ? 23.234 -10.688 6.293 1 98.69 145 LEU B C 1
ATOM 5605 O O . LEU B 1 145 ? 22.531 -11.211 5.426 1 98.69 145 LEU B O 1
ATOM 5609 N N . ASN B 1 146 ? 24.328 -11.297 6.773 1 98.56 146 ASN B N 1
ATOM 5610 C CA . ASN B 1 146 ? 24.641 -12.672 6.414 1 98.56 146 ASN B CA 1
ATOM 5611 C C . ASN B 1 146 ? 23.516 -13.625 6.797 1 98.56 146 ASN B C 1
ATOM 5613 O O . ASN B 1 146 ? 23.141 -14.5 6.012 1 98.56 146 ASN B O 1
ATOM 5617 N N . LYS B 1 147 ? 23 -13.438 7.949 1 98.12 147 LYS B N 1
ATOM 5618 C CA . LYS B 1 147 ? 21.906 -14.258 8.453 1 98.12 147 LYS B CA 1
ATOM 5619 C C . LYS B 1 147 ? 20.656 -14.086 7.598 1 98.12 147 LYS B C 1
ATOM 5621 O O . LYS B 1 147 ? 20.016 -15.07 7.223 1 98.12 147 LYS B O 1
ATOM 5626 N N . ALA B 1 148 ? 20.344 -12.836 7.305 1 98.56 148 ALA B N 1
ATOM 5627 C CA . ALA B 1 148 ? 19.156 -12.539 6.504 1 98.56 148 ALA B CA 1
ATOM 5628 C C . ALA B 1 148 ? 19.25 -13.203 5.133 1 98.56 148 ALA B C 1
ATOM 5630 O O . ALA B 1 148 ? 18.266 -13.789 4.656 1 98.56 148 ALA B O 1
ATOM 5631 N N . TYR B 1 149 ? 20.391 -13.078 4.492 1 98.25 149 TYR B N 1
ATOM 5632 C CA . TYR B 1 149 ? 20.578 -13.703 3.189 1 98.25 149 TYR B CA 1
ATOM 5633 C C . TYR B 1 149 ? 20.406 -15.219 3.283 1 98.25 149 TYR B C 1
ATOM 5635 O O . TYR B 1 149 ? 19.75 -15.828 2.443 1 98.25 149 TYR B O 1
ATOM 5643 N N . HIS B 1 150 ? 21 -15.805 4.293 1 97.25 150 HIS B N 1
ATOM 5644 C CA . HIS B 1 150 ? 20.891 -17.25 4.508 1 97.25 150 HIS B CA 1
ATOM 5645 C C . HIS B 1 150 ? 19.438 -17.672 4.695 1 97.25 150 HIS B C 1
ATOM 5647 O O . HIS B 1 150 ? 18.984 -18.625 4.059 1 97.25 150 HIS B O 1
ATOM 5653 N N . ILE B 1 151 ? 18.734 -16.969 5.496 1 97.12 151 ILE B N 1
ATOM 5654 C CA . ILE B 1 151 ? 17.344 -17.297 5.809 1 97.12 151 ILE B CA 1
ATOM 5655 C C . ILE B 1 151 ? 16.484 -17.156 4.547 1 97.12 151 ILE B C 1
ATOM 5657 O O . ILE B 1 151 ? 15.641 -18.016 4.273 1 97.12 151 ILE B O 1
ATOM 5661 N N . ALA B 1 152 ? 16.75 -16.141 3.771 1 98 152 ALA B N 1
ATOM 5662 C CA . ALA B 1 152 ? 15.953 -15.891 2.57 1 98 152 ALA B CA 1
ATOM 5663 C C . ALA B 1 152 ? 16.156 -17 1.536 1 98 152 ALA B C 1
ATOM 5665 O O . ALA B 1 152 ? 15.234 -17.344 0.798 1 98 152 ALA B O 1
ATOM 5666 N N . THR B 1 153 ? 17.344 -17.625 1.491 1 95.56 153 THR B N 1
ATOM 5667 C CA . THR B 1 153 ? 17.719 -18.422 0.331 1 95.56 153 THR B CA 1
ATOM 5668 C C . THR B 1 153 ? 17.766 -19.906 0.688 1 95.56 153 THR B C 1
ATOM 5670 O O . THR B 1 153 ? 18.047 -20.75 -0.169 1 95.56 153 THR B O 1
ATOM 5673 N N . THR B 1 154 ? 17.469 -20.266 1.957 1 93.25 154 THR B N 1
ATOM 5674 C CA . THR B 1 154 ? 17.547 -21.672 2.344 1 93.25 154 THR B CA 1
ATOM 5675 C C . THR B 1 154 ? 16.203 -22.156 2.887 1 93.25 154 THR B C 1
ATOM 5677 O O . THR B 1 154 ? 15.328 -21.344 3.227 1 93.25 154 THR B O 1
ATOM 5680 N N . GLY B 1 155 ? 16.016 -23.531 2.881 1 92.12 155 GLY B N 1
ATOM 5681 C CA . GLY B 1 155 ? 14.711 -24.078 3.232 1 92.12 155 GLY B CA 1
ATOM 5682 C C . GLY B 1 155 ? 13.609 -23.656 2.279 1 92.12 155 GLY B C 1
ATOM 5683 O O . GLY B 1 155 ? 13.828 -23.562 1.07 1 92.12 155 GLY B O 1
ATOM 5684 N N . ARG B 1 156 ? 12.422 -23.562 2.82 1 94.25 156 ARG B N 1
ATOM 5685 C CA . ARG B 1 156 ? 11.414 -22.859 2.02 1 94.25 156 ARG B CA 1
ATOM 5686 C C . ARG B 1 156 ? 11.734 -21.375 1.898 1 94.25 156 ARG B C 1
ATOM 5688 O O . ARG B 1 156 ? 11.656 -20.641 2.881 1 94.25 156 ARG B O 1
ATOM 5695 N N . ARG B 1 157 ? 12.188 -21.047 0.804 1 96.25 157 ARG B N 1
ATOM 5696 C CA . ARG B 1 157 ? 12.648 -19.672 0.592 1 96.25 157 ARG B CA 1
ATOM 5697 C C . ARG B 1 157 ? 11.547 -18.672 0.899 1 96.25 157 ARG B C 1
ATOM 5699 O O . ARG B 1 157 ? 10.383 -19.047 1.061 1 96.25 157 ARG B O 1
ATOM 5706 N N . GLY B 1 158 ? 11.914 -17.375 1.123 1 97.88 158 GLY B N 1
ATOM 5707 C CA . GLY B 1 158 ? 10.969 -16.312 1.423 1 97.88 158 GLY B CA 1
ATOM 5708 C C . GLY B 1 158 ? 11.641 -14.977 1.705 1 97.88 158 GLY B C 1
ATOM 5709 O O . GLY B 1 158 ? 12.875 -14.883 1.715 1 97.88 158 GLY B O 1
ATOM 5710 N N . PRO B 1 159 ? 10.852 -13.984 1.909 1 98.88 159 PRO B N 1
ATOM 5711 C CA . PRO B 1 159 ? 11.406 -12.641 2.082 1 98.88 159 PRO B CA 1
ATOM 5712 C C . PRO B 1 159 ? 11.938 -12.398 3.492 1 98.88 159 PRO B C 1
ATOM 5714 O O . PRO B 1 159 ? 11.477 -13.031 4.445 1 98.88 159 PRO B O 1
ATOM 5717 N N . VAL B 1 160 ? 12.891 -11.531 3.576 1 98.94 160 VAL B N 1
ATOM 5718 C CA . VAL B 1 160 ? 13.367 -10.953 4.828 1 98.94 160 VAL B CA 1
ATOM 5719 C C . VAL B 1 160 ? 13.359 -9.422 4.727 1 98.94 160 VAL B C 1
ATOM 5721 O O . VAL B 1 160 ? 13.336 -8.875 3.625 1 98.94 160 VAL B O 1
ATOM 5724 N N . LEU B 1 161 ? 13.281 -8.766 5.855 1 98.94 161 LEU B N 1
ATOM 5725 C CA . LEU B 1 161 ? 13.289 -7.309 5.883 1 98.94 161 LEU B CA 1
ATOM 5726 C C . LEU B 1 161 ? 14.32 -6.789 6.883 1 98.94 161 LEU B C 1
ATOM 5728 O O . LEU B 1 161 ? 14.367 -7.242 8.023 1 98.94 161 LEU B O 1
ATOM 5732 N N . ILE B 1 162 ? 15.188 -5.945 6.406 1 98.94 162 ILE B N 1
ATOM 5733 C CA . ILE B 1 162 ? 16.141 -5.254 7.262 1 98.94 162 ILE B CA 1
ATOM 5734 C C . ILE B 1 162 ? 15.852 -3.756 7.258 1 98.94 162 ILE B C 1
ATOM 5736 O O . ILE B 1 162 ? 15.891 -3.111 6.207 1 98.94 162 ILE B O 1
ATOM 5740 N N . ASP B 1 163 ? 15.523 -3.252 8.391 1 98.81 163 ASP B N 1
ATOM 5741 C CA . ASP B 1 163 ? 15.234 -1.835 8.594 1 98.81 163 ASP B CA 1
ATOM 5742 C C . ASP B 1 163 ? 16.484 -1.08 9.062 1 98.81 163 ASP B C 1
ATOM 5744 O O . ASP B 1 163 ? 17.094 -1.446 10.062 1 98.81 163 ASP B O 1
ATOM 5748 N N . LEU B 1 164 ? 16.812 -0.015 8.289 1 98.75 164 LEU B N 1
ATOM 5749 C CA . LEU B 1 164 ? 18.094 0.663 8.469 1 98.75 164 LEU B CA 1
ATOM 5750 C C . LEU B 1 164 ? 17.891 2.131 8.828 1 98.75 164 LEU B C 1
ATOM 5752 O O . LEU B 1 164 ? 17.75 2.977 7.941 1 98.75 164 LEU B O 1
ATOM 5756 N N . PRO B 1 165 ? 17.984 2.494 10.094 1 98 165 PRO B N 1
ATOM 5757 C CA . PRO B 1 165 ? 17.984 3.918 10.438 1 98 165 PRO B CA 1
ATOM 5758 C C . PRO B 1 165 ? 19.047 4.711 9.664 1 98 165 PRO B C 1
ATOM 5760 O O . PRO B 1 165 ? 20.109 4.18 9.352 1 98 165 PRO B O 1
ATOM 5763 N N . MET B 1 166 ? 18.734 5.941 9.43 1 96.19 166 MET B N 1
ATOM 5764 C CA . MET B 1 166 ? 19.547 6.781 8.562 1 96.19 166 MET B CA 1
ATOM 5765 C C . MET B 1 166 ? 20.984 6.891 9.094 1 96.19 166 MET B C 1
ATOM 5767 O O . MET B 1 166 ? 21.938 6.812 8.328 1 96.19 166 MET B O 1
ATOM 5771 N N . ASN B 1 167 ? 21.125 7.082 10.391 1 96.19 167 ASN B N 1
ATOM 5772 C CA . ASN B 1 167 ? 22.453 7.215 10.969 1 96.19 167 ASN B CA 1
ATOM 5773 C C . ASN B 1 167 ? 23.234 5.906 10.891 1 96.19 167 ASN B C 1
ATOM 5775 O O . ASN B 1 167 ? 24.469 5.91 10.828 1 96.19 167 ASN B O 1
ATOM 5779 N N . ILE B 1 168 ? 22.531 4.77 10.875 1 98.06 168 ILE B N 1
ATOM 5780 C CA . ILE B 1 168 ? 23.172 3.463 10.742 1 98.06 168 ILE B CA 1
ATOM 5781 C C . ILE B 1 168 ? 23.703 3.293 9.312 1 98.06 168 ILE B C 1
ATOM 5783 O O . ILE B 1 168 ? 24.812 2.807 9.117 1 98.06 168 ILE B O 1
ATOM 5787 N N . GLN B 1 169 ? 23.016 3.721 8.305 1 98.12 169 GLN B N 1
ATOM 5788 C CA . GLN B 1 169 ? 23.406 3.631 6.906 1 98.12 169 GLN B CA 1
ATOM 5789 C C . GLN B 1 169 ? 24.75 4.32 6.664 1 98.12 169 GLN B C 1
ATOM 5791 O O . GLN B 1 169 ? 25.531 3.887 5.82 1 98.12 169 GLN B O 1
ATOM 5796 N N . ARG B 1 170 ? 24.953 5.457 7.336 1 96.5 170 ARG B N 1
ATOM 5797 C CA . ARG B 1 170 ? 26.141 6.25 7.039 1 96.5 170 ARG B CA 1
ATOM 5798 C C . ARG B 1 170 ? 27.281 5.906 7.992 1 96.5 170 ARG B C 1
ATOM 5800 O O . ARG B 1 170 ? 28.391 6.445 7.867 1 96.5 170 ARG B O 1
ATOM 5807 N N . SER B 1 171 ? 27 4.973 8.883 1 97.69 171 SER B N 1
ATOM 5808 C CA . SER B 1 171 ? 28.062 4.531 9.797 1 97.69 171 SER B CA 1
ATOM 5809 C C . SER B 1 171 ? 29.109 3.703 9.062 1 97.69 171 SER B C 1
ATOM 5811 O O . SER B 1 171 ? 29.047 3.537 7.844 1 97.69 171 SER B O 1
ATOM 5813 N N . GLU B 1 172 ? 30.109 3.244 9.883 1 97.38 172 GLU B N 1
ATOM 5814 C CA . GLU B 1 172 ? 31.203 2.482 9.289 1 97.38 172 GLU B CA 1
ATOM 5815 C C . GLU B 1 172 ? 31.203 1.04 9.789 1 97.38 172 GLU B C 1
ATOM 5817 O O . GLU B 1 172 ? 30.797 0.769 10.922 1 97.38 172 GLU B O 1
ATOM 5822 N N . VAL B 1 173 ? 31.594 0.168 8.906 1 97.19 173 VAL B N 1
ATOM 5823 C CA . VAL B 1 173 ? 31.828 -1.237 9.227 1 97.19 173 VAL B CA 1
ATOM 5824 C C . VAL B 1 173 ? 33.312 -1.516 9.266 1 97.19 173 VAL B C 1
ATOM 5826 O O . VAL B 1 173 ? 34.031 -1.347 8.266 1 97.19 173 VAL B O 1
ATOM 5829 N N . GLU B 1 174 ? 33.875 -1.951 10.375 1 95 174 GLU B N 1
ATOM 5830 C CA . GLU B 1 174 ? 35.312 -2.133 10.57 1 95 174 GLU B CA 1
ATOM 5831 C C . GLU B 1 174 ? 35.781 -3.477 10.023 1 95 174 GLU B C 1
ATOM 5833 O O . GLU B 1 174 ? 36.844 -3.566 9.406 1 95 174 GLU B O 1
ATOM 5838 N N . ASN B 1 175 ? 35.062 -4.578 10.227 1 94.62 175 ASN B N 1
ATOM 5839 C CA . ASN B 1 175 ? 35.438 -5.93 9.828 1 94.62 175 ASN B CA 1
ATOM 5840 C C . ASN B 1 175 ? 34.375 -6.566 8.938 1 94.62 175 ASN B C 1
ATOM 5842 O O . ASN B 1 175 ? 33.656 -7.465 9.367 1 94.62 175 ASN B O 1
ATOM 5846 N N . PRO B 1 176 ? 34.375 -6.117 7.68 1 96.94 176 PRO B N 1
ATOM 5847 C CA . PRO B 1 176 ? 33.406 -6.688 6.77 1 96.94 176 PRO B CA 1
ATOM 5848 C C . PRO B 1 176 ? 33.625 -8.18 6.516 1 96.94 176 PRO B C 1
ATOM 5850 O O . PRO B 1 176 ? 34.75 -8.617 6.344 1 96.94 176 PRO B O 1
ATOM 5853 N N . VAL B 1 177 ? 32.562 -8.961 6.66 1 97.69 177 VAL B N 1
ATOM 5854 C CA . VAL B 1 177 ? 32.562 -10.383 6.324 1 97.69 177 VAL B CA 1
ATOM 5855 C C . VAL B 1 177 ? 31.438 -10.656 5.324 1 97.69 177 VAL B C 1
ATOM 5857 O O . VAL B 1 177 ? 30.297 -10.211 5.516 1 97.69 177 VAL B O 1
ATOM 5860 N N . TYR B 1 178 ? 31.734 -11.359 4.23 1 97.25 178 TYR B N 1
ATOM 5861 C CA . TYR B 1 178 ? 30.781 -11.516 3.137 1 97.25 178 TYR B CA 1
ATOM 5862 C C . TYR B 1 178 ? 30.25 -12.945 3.084 1 97.25 178 TYR B C 1
ATOM 5864 O O . TYR B 1 178 ? 29.266 -13.219 2.377 1 97.25 178 TYR B O 1
ATOM 5872 N N . ASP B 1 179 ? 30.859 -13.906 3.818 1 95.62 179 ASP B N 1
ATOM 5873 C CA . ASP B 1 179 ? 30.469 -15.312 3.76 1 95.62 179 ASP B CA 1
ATOM 5874 C C . ASP B 1 179 ? 30.516 -15.953 5.145 1 95.62 179 ASP B C 1
ATOM 5876 O O . ASP B 1 179 ? 31.438 -16.719 5.445 1 95.62 179 ASP B O 1
ATOM 5880 N N . MET B 1 180 ? 29.484 -15.711 5.859 1 94.5 180 MET B N 1
ATOM 5881 C CA . MET B 1 180 ? 29.359 -16.375 7.152 1 94.5 180 MET B CA 1
ATOM 5882 C C . MET B 1 180 ? 28.609 -17.703 7.012 1 94.5 180 MET B C 1
ATOM 5884 O O . MET B 1 180 ? 27.688 -17.812 6.207 1 94.5 180 MET B O 1
ATOM 5888 N N . THR B 1 181 ? 29 -18.719 7.734 1 92.31 181 THR B N 1
ATOM 5889 C CA . THR B 1 181 ? 28.375 -20.031 7.672 1 92.31 181 THR B CA 1
ATOM 5890 C C . THR B 1 181 ? 27.297 -20.172 8.742 1 92.31 181 THR B C 1
ATOM 5892 O O . THR B 1 181 ? 27.5 -19.75 9.891 1 92.31 181 THR B O 1
ATOM 5895 N N . PHE B 1 182 ? 26.156 -20.641 8.211 1 92.25 182 PHE B N 1
ATOM 5896 C CA . PHE B 1 182 ? 25.062 -20.953 9.125 1 92.25 182 PHE B CA 1
ATOM 5897 C C . PHE B 1 182 ? 24.625 -22.406 8.977 1 92.25 182 PHE B C 1
ATOM 5899 O O . PHE B 1 182 ? 24.812 -23.016 7.918 1 92.25 182 PHE B O 1
ATOM 5906 N N . GLU B 1 183 ? 24.203 -23.047 10.039 1 82.5 183 GLU B N 1
ATOM 5907 C CA . GLU B 1 183 ? 23.734 -24.438 9.961 1 82.5 183 GLU B CA 1
ATOM 5908 C C . GLU B 1 183 ? 22.469 -24.547 9.117 1 82.5 183 GLU B C 1
ATOM 5910 O O . GLU B 1 183 ? 21.578 -23.688 9.211 1 82.5 183 GLU B O 1
ATOM 5915 N N . ASP B 1 184 ? 22.609 -25.516 8.125 1 73.44 184 ASP B N 1
ATOM 5916 C CA . ASP B 1 184 ? 21.438 -25.797 7.309 1 73.44 184 ASP B CA 1
ATOM 5917 C C . ASP B 1 184 ? 20.641 -26.969 7.867 1 73.44 184 ASP B C 1
ATOM 5919 O O . ASP B 1 184 ? 21.125 -28.109 7.887 1 73.44 184 ASP B O 1
ATOM 5923 N N . LYS B 1 185 ? 19.531 -26.781 8.297 1 63.12 185 LYS B N 1
ATOM 5924 C CA . LYS B 1 185 ? 18.766 -27.828 8.969 1 63.12 185 LYS B CA 1
ATOM 5925 C C . LYS B 1 185 ? 17.875 -28.594 7.977 1 63.12 185 LYS B C 1
ATOM 5927 O O . LYS B 1 185 ? 17.25 -29.578 8.336 1 63.12 185 LYS B O 1
ATOM 5932 N N . HIS B 1 186 ? 18.016 -28.219 6.734 1 67.31 186 HIS B N 1
ATOM 5933 C CA . HIS B 1 186 ? 16.891 -28.734 5.953 1 67.31 186 HIS B CA 1
ATOM 5934 C C . HIS B 1 186 ? 17.375 -29.781 4.949 1 67.31 186 HIS B C 1
ATOM 5936 O O . HIS B 1 186 ? 16.562 -30.5 4.359 1 67.31 186 HIS B O 1
ATOM 5942 N N . THR B 1 187 ? 18.641 -30.062 4.879 1 70.62 187 THR B N 1
ATOM 5943 C CA . THR B 1 187 ? 19.094 -31.062 3.908 1 70.62 187 THR B CA 1
ATOM 5944 C C . THR B 1 187 ? 19.547 -32.344 4.609 1 70.62 187 THR B C 1
ATOM 5946 O O . THR B 1 187 ? 20.531 -32.344 5.34 1 70.62 187 THR B O 1
ATOM 5949 N N . ASP B 1 188 ? 18.609 -33.25 4.578 1 85.19 188 ASP B N 1
ATOM 5950 C CA . ASP B 1 188 ? 18.906 -34.562 5.133 1 85.19 188 ASP B CA 1
ATOM 5951 C C . ASP B 1 188 ? 19.016 -35.625 4.031 1 85.19 188 ASP B C 1
ATOM 5953 O O . ASP B 1 188 ? 17.984 -36.125 3.541 1 85.19 188 ASP B O 1
ATOM 5957 N N . ALA B 1 189 ? 20.234 -36.062 3.723 1 89.69 189 ALA B N 1
ATOM 5958 C CA . ALA B 1 189 ? 20.484 -37 2.65 1 89.69 189 ALA B CA 1
ATOM 5959 C C . ALA B 1 189 ? 19.766 -38.312 2.918 1 89.69 189 ALA B C 1
ATOM 5961 O O . ALA B 1 189 ? 19.266 -38.969 1.988 1 89.69 189 ALA B O 1
ATOM 5962 N N . ALA B 1 190 ? 19.734 -38.625 4.098 1 92.94 190 ALA B N 1
ATOM 5963 C CA . ALA B 1 190 ? 19.062 -39.875 4.465 1 92.94 190 ALA B CA 1
ATOM 5964 C C . ALA B 1 190 ? 17.547 -39.781 4.223 1 92.94 190 ALA B C 1
ATOM 5966 O O . ALA B 1 190 ? 16.938 -40.75 3.76 1 92.94 190 ALA B O 1
ATOM 5967 N N . ALA B 1 191 ? 17.078 -38.688 4.531 1 94.38 191 ALA B N 1
ATOM 5968 C CA . ALA B 1 191 ? 15.656 -38.438 4.309 1 94.38 191 ALA B CA 1
ATOM 5969 C C . ALA B 1 191 ? 15.328 -38.469 2.816 1 94.38 191 ALA B C 1
ATOM 5971 O O . ALA B 1 191 ? 14.289 -39 2.404 1 94.38 191 ALA B O 1
ATOM 5972 N N . ALA B 1 192 ? 16.219 -37.906 2.059 1 96.12 192 ALA B N 1
ATOM 5973 C CA . ALA B 1 192 ? 16.031 -37.875 0.61 1 96.12 192 ALA B CA 1
ATOM 5974 C C . ALA B 1 192 ? 16.047 -39.281 0.016 1 96.12 192 ALA B C 1
ATOM 5976 O O . ALA B 1 192 ? 15.219 -39.625 -0.831 1 96.12 192 ALA B O 1
ATOM 5977 N N . GLN B 1 193 ? 16.969 -40.094 0.476 1 95.94 193 GLN B N 1
ATOM 5978 C CA . GLN B 1 193 ? 17.062 -41.469 -0.017 1 95.94 193 GLN B CA 1
ATOM 5979 C C . GLN B 1 193 ? 15.844 -42.281 0.387 1 95.94 193 GLN B C 1
ATOM 5981 O O . GLN B 1 193 ? 15.305 -43.062 -0.417 1 95.94 193 GLN B O 1
ATOM 5986 N N . GLN B 1 194 ? 15.508 -42.094 1.562 1 96.44 194 GLN B N 1
ATOM 5987 C CA . GLN B 1 194 ? 14.32 -42.781 2.041 1 96.44 194 GLN B CA 1
ATOM 5988 C C . GLN B 1 194 ? 13.086 -42.406 1.222 1 96.44 194 GLN B C 1
ATOM 5990 O O . GLN B 1 194 ? 12.281 -43.281 0.881 1 96.44 194 GLN B O 1
ATOM 5995 N N . ALA B 1 195 ? 12.961 -41.156 0.961 1 97.25 195 ALA B N 1
ATOM 5996 C CA . ALA B 1 195 ? 11.844 -40.688 0.143 1 97.25 195 ALA B CA 1
ATOM 5997 C C . ALA B 1 195 ? 11.891 -41.312 -1.25 1 97.25 195 ALA B C 1
ATOM 5999 O O . ALA B 1 195 ? 10.867 -41.781 -1.77 1 97.25 195 ALA B O 1
ATOM 6000 N N . ALA B 1 196 ? 13.047 -41.375 -1.82 1 97.31 196 ALA B N 1
ATOM 6001 C CA . ALA B 1 196 ? 13.211 -41.938 -3.148 1 97.31 196 ALA B CA 1
ATOM 6002 C C . ALA B 1 196 ? 12.852 -43.438 -3.145 1 97.31 196 ALA B C 1
ATOM 6004 O O . ALA B 1 196 ? 12.172 -43.906 -4.055 1 97.31 196 ALA B O 1
ATOM 6005 N N . ASP B 1 197 ? 13.273 -44.156 -2.113 1 96.75 197 ASP B N 1
ATOM 6006 C CA . ASP B 1 197 ? 12.984 -45.594 -2.004 1 96.75 197 ASP B CA 1
ATOM 6007 C C . ASP B 1 197 ? 11.484 -45.812 -1.884 1 96.75 197 ASP B C 1
ATOM 6009 O O . ASP B 1 197 ? 10.945 -46.75 -2.508 1 96.75 197 ASP B O 1
ATOM 6013 N N . THR B 1 198 ? 10.914 -45 -1.116 1 97.62 198 THR B N 1
ATOM 6014 C CA . THR B 1 198 ? 9.477 -45.094 -0.928 1 97.62 198 THR B CA 1
ATOM 6015 C C . THR B 1 198 ? 8.742 -44.906 -2.248 1 97.62 198 THR B C 1
ATOM 6017 O O . THR B 1 198 ? 7.793 -45.625 -2.562 1 97.62 198 THR B O 1
ATOM 6020 N N . ILE B 1 199 ? 9.141 -43.938 -2.988 1 97.5 199 ILE B N 1
ATOM 6021 C CA . ILE B 1 199 ? 8.531 -43.625 -4.277 1 97.5 199 ILE B CA 1
ATOM 6022 C C . ILE B 1 199 ? 8.727 -44.781 -5.242 1 97.5 199 ILE B C 1
ATOM 6024 O O . ILE B 1 199 ? 7.785 -45.219 -5.914 1 97.5 199 ILE B O 1
ATOM 6028 N N . LEU B 1 200 ? 9.922 -45.375 -5.316 1 95.69 200 LEU B N 1
ATOM 6029 C CA . LEU B 1 200 ? 10.242 -46.438 -6.234 1 95.69 200 LEU B CA 1
ATOM 6030 C C . LEU B 1 200 ? 9.43 -47.688 -5.902 1 95.69 200 LEU B C 1
ATOM 6032 O O . LEU B 1 200 ? 8.945 -48.375 -6.805 1 95.69 200 LEU B O 1
ATOM 6036 N N . GLU B 1 201 ? 9.258 -47.938 -4.66 1 95.31 201 GLU B N 1
ATOM 6037 C CA . GLU B 1 201 ? 8.445 -49.062 -4.23 1 95.31 201 GLU B CA 1
ATOM 6038 C C . GLU B 1 201 ? 6.984 -48.875 -4.633 1 95.31 201 GLU B C 1
ATOM 6040 O O . GLU B 1 201 ? 6.344 -49.812 -5.109 1 95.31 201 GLU B O 1
ATOM 6045 N N . ALA B 1 202 ? 6.516 -47.719 -4.457 1 96.19 202 ALA B N 1
ATOM 6046 C CA . ALA B 1 202 ? 5.129 -47.438 -4.812 1 96.19 202 ALA B CA 1
ATOM 6047 C C . ALA B 1 202 ? 4.914 -47.562 -6.32 1 96.19 202 ALA B C 1
ATOM 6049 O O . ALA B 1 202 ? 3.865 -48 -6.773 1 96.19 202 ALA B O 1
ATOM 6050 N N . LEU B 1 203 ? 5.863 -47.125 -7.074 1 94.56 203 LEU B N 1
ATOM 6051 C CA . LEU B 1 203 ? 5.773 -47.125 -8.531 1 94.56 203 LEU B CA 1
ATOM 6052 C C . LEU B 1 203 ? 5.723 -48.562 -9.062 1 94.56 203 LEU B C 1
ATOM 6054 O O . LEU B 1 203 ? 5.113 -48.812 -10.102 1 94.56 203 LEU B O 1
ATOM 6058 N N . GLU B 1 204 ? 6.266 -49.469 -8.367 1 91.44 204 GLU B N 1
ATOM 6059 C CA . GLU B 1 204 ? 6.262 -50.875 -8.773 1 91.44 204 GLU B CA 1
ATOM 6060 C C . GLU B 1 204 ? 4.859 -51.469 -8.672 1 91.44 204 GLU B C 1
ATOM 6062 O O . GLU B 1 204 ? 4.523 -52.406 -9.414 1 91.44 204 GLU B O 1
ATOM 6067 N N . GLN B 1 205 ? 4.125 -50.875 -7.875 1 91.75 205 GLN B N 1
ATOM 6068 C CA . GLN B 1 205 ? 2.797 -51.438 -7.625 1 91.75 205 GLN B CA 1
ATOM 6069 C C . GLN B 1 205 ? 1.728 -50.625 -8.375 1 91.75 205 GLN B C 1
ATOM 6071 O O . GLN B 1 205 ? 0.608 -51.125 -8.562 1 91.75 205 GLN B O 1
ATOM 6076 N N . ALA B 1 206 ? 2.07 -49.5 -8.828 1 94.06 206 ALA B N 1
ATOM 6077 C CA . ALA B 1 206 ? 1.088 -48.562 -9.398 1 94.06 206 ALA B CA 1
ATOM 6078 C C . ALA B 1 206 ? 0.787 -48.906 -10.852 1 94.06 206 ALA B C 1
ATOM 6080 O O . ALA B 1 206 ? 1.685 -49.312 -11.602 1 94.06 206 ALA B O 1
ATOM 6081 N N . LYS B 1 207 ? -0.452 -48.719 -11.266 1 94.5 207 LYS B N 1
ATOM 6082 C CA . LYS B 1 207 ? -0.872 -48.906 -12.648 1 94.5 207 LYS B CA 1
ATOM 6083 C C . LYS B 1 207 ? -1.097 -47.562 -13.336 1 94.5 207 LYS B C 1
ATOM 6085 O O . LYS B 1 207 ? -0.944 -47.438 -14.547 1 94.5 207 LYS B O 1
ATOM 6090 N N . ARG B 1 208 ? -1.509 -46.562 -12.562 1 97 208 ARG B N 1
ATOM 6091 C CA . ARG B 1 208 ? -1.867 -45.25 -13.117 1 97 208 ARG B CA 1
ATOM 6092 C C . ARG B 1 208 ? -1.226 -44.125 -12.32 1 97 208 ARG B C 1
ATOM 6094 O O . ARG B 1 208 ? -1.922 -43.25 -11.797 1 97 208 ARG B O 1
ATOM 6101 N N . PRO B 1 209 ? 0.134 -44.062 -12.234 1 97.06 209 PRO B N 1
ATOM 6102 C CA . PRO B 1 209 ? 0.83 -43 -11.477 1 97.06 209 PRO B CA 1
ATOM 6103 C C . PRO B 1 209 ? 0.779 -41.656 -12.172 1 97.06 209 PRO B C 1
ATOM 6105 O O . PRO B 1 209 ? 0.767 -41.594 -13.406 1 97.06 209 PRO B O 1
ATOM 6108 N N . VAL B 1 210 ? 0.698 -40.594 -11.414 1 98.38 210 VAL B N 1
ATOM 6109 C CA . VAL B 1 210 ? 0.772 -39.219 -11.875 1 98.38 210 VAL B CA 1
ATOM 6110 C C . VAL B 1 210 ? 1.74 -38.438 -11 1 98.38 210 VAL B C 1
ATOM 6112 O O . VAL B 1 210 ? 1.729 -38.562 -9.773 1 98.38 210 VAL B O 1
ATOM 6115 N N . ILE B 1 211 ? 2.637 -37.688 -11.586 1 98.38 211 ILE B N 1
ATOM 6116 C CA . ILE B 1 211 ? 3.471 -36.719 -10.852 1 98.38 211 ILE B CA 1
ATOM 6117 C C . ILE B 1 211 ? 2.748 -35.406 -10.734 1 98.38 211 ILE B C 1
ATOM 6119 O O . ILE B 1 211 ? 2.297 -34.844 -11.734 1 98.38 211 ILE B O 1
ATOM 6123 N N . MET B 1 212 ? 2.535 -34.969 -9.531 1 98.62 212 MET B N 1
ATOM 6124 C CA . MET B 1 212 ? 2.045 -33.625 -9.227 1 98.62 212 MET B CA 1
ATOM 6125 C C . MET B 1 212 ? 3.199 -32.688 -8.875 1 98.62 212 MET B C 1
ATOM 6127 O O . MET B 1 212 ? 3.834 -32.844 -7.832 1 98.62 212 MET B O 1
ATOM 6131 N N . LEU B 1 213 ? 3.393 -31.719 -9.727 1 98.25 213 LEU B N 1
ATOM 6132 C CA . LEU B 1 213 ? 4.582 -30.891 -9.617 1 98.25 213 LEU B CA 1
ATOM 6133 C C . LEU B 1 213 ? 4.215 -29.469 -9.172 1 98.25 213 LEU B C 1
ATOM 6135 O O . LEU B 1 213 ? 3.406 -28.812 -9.82 1 98.25 213 LEU B O 1
ATOM 6139 N N . GLY B 1 214 ? 4.801 -29.031 -8.008 1 97.31 214 GLY B N 1
ATOM 6140 C CA . GLY B 1 214 ? 4.621 -27.672 -7.527 1 97.31 214 GLY B CA 1
ATOM 6141 C C . GLY B 1 214 ? 5.859 -26.812 -7.691 1 97.31 214 GLY B C 1
ATOM 6142 O O . GLY B 1 214 ? 6.867 -27.266 -8.234 1 97.31 214 GLY B O 1
ATOM 6143 N N . HIS B 1 215 ? 5.738 -25.578 -7.266 1 93.69 215 HIS B N 1
ATOM 6144 C CA . HIS B 1 215 ? 6.852 -24.656 -7.434 1 93.69 215 HIS B CA 1
ATOM 6145 C C . HIS B 1 215 ? 7.902 -24.844 -6.348 1 93.69 215 HIS B C 1
ATOM 6147 O O . HIS B 1 215 ? 8.945 -24.203 -6.363 1 93.69 215 HIS B O 1
ATOM 6153 N N . GLY B 1 216 ? 7.648 -25.859 -5.52 1 94.5 216 GLY B N 1
ATOM 6154 C CA . GLY B 1 216 ? 8.656 -26.234 -4.539 1 94.5 216 GLY B CA 1
ATOM 6155 C C . GLY B 1 216 ? 9.852 -26.938 -5.145 1 94.5 216 GLY B C 1
ATOM 6156 O O . GLY B 1 216 ? 10.883 -27.109 -4.488 1 94.5 216 GLY B O 1
ATOM 6157 N N . VAL B 1 217 ? 9.688 -27.453 -6.348 1 93.75 217 VAL B N 1
ATOM 6158 C CA . VAL B 1 217 ? 10.852 -27.844 -7.141 1 93.75 217 VAL B CA 1
ATOM 6159 C C . VAL B 1 217 ? 11.383 -26.625 -7.91 1 93.75 217 VAL B C 1
ATOM 6161 O O . VAL B 1 217 ? 11.086 -26.469 -9.094 1 93.75 217 VAL B O 1
ATOM 6164 N N . ASP B 1 218 ? 12.141 -25.812 -7.309 1 80.44 218 ASP B N 1
ATOM 6165 C CA . ASP B 1 218 ? 12.344 -24.453 -7.793 1 80.44 218 ASP B CA 1
ATOM 6166 C C . ASP B 1 218 ? 13.602 -24.359 -8.656 1 80.44 218 ASP B C 1
ATOM 6168 O O . ASP B 1 218 ? 13.82 -23.359 -9.328 1 80.44 218 ASP B O 1
ATOM 6172 N N . SER B 1 219 ? 14.352 -25.406 -8.727 1 87.06 219 SER B N 1
ATOM 6173 C CA . SER B 1 219 ? 15.555 -25.375 -9.555 1 87.06 219 SER B CA 1
ATOM 6174 C C . SER B 1 219 ? 15.289 -25.984 -10.938 1 87.06 219 SER B C 1
ATOM 6176 O O . SER B 1 219 ? 14.758 -27.078 -11.047 1 87.06 219 SER B O 1
ATOM 6178 N N . SER B 1 220 ? 15.68 -25.203 -11.922 1 88.44 220 SER B N 1
ATOM 6179 C CA . SER B 1 220 ? 15.547 -25.688 -13.297 1 88.44 220 SER B CA 1
ATOM 6180 C C . SER B 1 220 ? 16.25 -27.016 -13.477 1 88.44 220 SER B C 1
ATOM 6182 O O . SER B 1 220 ? 15.773 -27.891 -14.227 1 88.44 220 SER B O 1
ATOM 6184 N N . PHE B 1 221 ? 17.297 -27.25 -12.734 1 90.62 221 PHE B N 1
ATOM 6185 C CA . PHE B 1 221 ? 18.062 -28.5 -12.828 1 90.62 221 PHE B CA 1
ATOM 6186 C C . PHE B 1 221 ? 17.25 -29.656 -12.266 1 90.62 221 PHE B C 1
ATOM 6188 O O . PHE B 1 221 ? 17.172 -30.719 -12.891 1 90.62 221 PHE B O 1
ATOM 6195 N N . SER B 1 222 ? 16.719 -29.391 -11.133 1 94.25 222 SER B N 1
ATOM 6196 C CA . SER B 1 222 ? 15.906 -30.438 -10.516 1 94.25 222 SER B CA 1
ATOM 6197 C C . SER B 1 222 ? 14.656 -30.719 -11.344 1 94.25 222 SER B C 1
ATOM 6199 O O . SER B 1 222 ? 14.242 -31.875 -11.461 1 94.25 222 SER B O 1
ATOM 6201 N N . GLN B 1 223 ? 14.125 -29.703 -11.938 1 95.25 223 GLN B N 1
ATOM 6202 C CA . GLN B 1 223 ? 12.945 -29.859 -12.781 1 95.25 223 GLN B CA 1
ATOM 6203 C C . GLN B 1 223 ? 13.25 -30.734 -13.992 1 95.25 223 GLN B C 1
ATOM 6205 O O . GLN B 1 223 ? 12.5 -31.672 -14.297 1 95.25 223 GLN B O 1
ATOM 6210 N N . GLN B 1 224 ? 14.352 -30.484 -14.609 1 94.62 224 GLN B N 1
ATOM 6211 C CA . GLN B 1 224 ? 14.734 -31.25 -15.789 1 94.62 224 GLN B CA 1
ATOM 6212 C C . GLN B 1 224 ? 15.031 -32.719 -15.43 1 94.62 224 GLN B C 1
ATOM 6214 O O . GLN B 1 224 ? 14.688 -33.625 -16.172 1 94.62 224 GLN B O 1
ATOM 6219 N N . LYS B 1 225 ? 15.656 -32.938 -14.289 1 96 225 LYS B N 1
ATOM 6220 C CA . LYS B 1 225 ? 15.93 -34.281 -13.828 1 96 225 LYS B CA 1
ATOM 6221 C C . LYS B 1 225 ? 14.633 -35.031 -13.562 1 96 225 LYS B C 1
ATOM 6223 O O . LYS B 1 225 ? 14.516 -36.219 -13.906 1 96 225 LYS B O 1
ATOM 6228 N N . LEU B 1 226 ? 13.727 -34.344 -12.992 1 96.88 226 LEU B N 1
ATOM 6229 C CA . LEU B 1 226 ? 12.445 -34.969 -12.703 1 96.88 226 LEU B CA 1
ATOM 6230 C C . LEU B 1 226 ? 11.711 -35.312 -13.992 1 96.88 226 LEU B C 1
ATOM 6232 O O . LEU B 1 226 ? 11.102 -36.375 -14.102 1 96.88 226 LEU B O 1
ATOM 6236 N N . ILE B 1 227 ? 11.781 -34.438 -14.977 1 95.94 227 ILE B N 1
ATOM 6237 C CA . ILE B 1 227 ? 11.133 -34.656 -16.266 1 95.94 227 ILE B CA 1
ATOM 6238 C C . ILE B 1 227 ? 11.766 -35.844 -16.969 1 95.94 227 ILE B C 1
ATOM 6240 O O . ILE B 1 227 ? 11.055 -36.688 -17.547 1 95.94 227 ILE B O 1
ATOM 6244 N N . ARG B 1 228 ? 13.062 -36 -16.891 1 94.5 228 ARG B N 1
ATOM 6245 C CA . ARG B 1 228 ? 13.75 -37.125 -17.484 1 94.5 228 ARG B CA 1
ATOM 6246 C C . ARG B 1 228 ? 13.336 -38.438 -16.812 1 94.5 228 ARG B C 1
ATOM 6248 O O . ARG B 1 228 ? 13.133 -39.438 -17.469 1 94.5 228 ARG B O 1
ATOM 6255 N N . PHE B 1 229 ? 13.25 -38.406 -15.547 1 95.25 229 PHE B N 1
ATOM 6256 C CA . PHE B 1 229 ? 12.781 -39.562 -14.789 1 95.25 229 PHE B CA 1
ATOM 6257 C C . PHE B 1 229 ? 11.383 -39.969 -15.227 1 95.25 229 PHE B C 1
ATOM 6259 O O . PHE B 1 229 ? 11.109 -41.125 -15.461 1 95.25 229 PHE B O 1
ATOM 6266 N N . ALA B 1 230 ? 10.484 -38.938 -15.328 1 95.44 230 ALA B N 1
ATOM 6267 C CA . ALA B 1 230 ? 9.109 -39.156 -15.75 1 95.44 230 ALA B CA 1
ATOM 6268 C C . ALA B 1 230 ? 9.047 -39.719 -17.172 1 95.44 230 ALA B C 1
ATOM 6270 O O . ALA B 1 230 ? 8.227 -40.562 -17.484 1 95.44 230 ALA B O 1
ATOM 6271 N N . GLN B 1 231 ? 9.906 -39.219 -18.062 1 93.38 231 GLN B N 1
ATOM 6272 C CA . GLN B 1 231 ? 9.961 -39.656 -19.438 1 93.38 231 GLN B CA 1
ATOM 6273 C C . GLN B 1 231 ? 10.352 -41.125 -19.531 1 93.38 231 GLN B C 1
ATOM 6275 O O . GLN B 1 231 ? 9.719 -41.906 -20.25 1 93.38 231 GLN B O 1
ATOM 6280 N N . LYS B 1 232 ? 11.359 -41.469 -18.766 1 91.25 232 LYS B N 1
ATOM 6281 C CA . LYS B 1 232 ? 11.844 -42.844 -18.766 1 91.25 232 LYS B CA 1
ATOM 6282 C C . LYS B 1 232 ? 10.766 -43.812 -18.281 1 91.25 232 LYS B C 1
ATOM 6284 O O . LYS B 1 232 ? 10.695 -44.969 -18.75 1 91.25 232 LYS B O 1
ATOM 6289 N N . ARG B 1 233 ? 9.953 -43.312 -17.469 1 91.81 233 ARG B N 1
ATOM 6290 C CA . ARG B 1 233 ? 8.953 -44.188 -16.875 1 91.81 233 ARG B CA 1
ATOM 6291 C C . ARG B 1 233 ? 7.57 -43.938 -17.469 1 91.81 233 ARG B C 1
ATOM 6293 O O . ARG B 1 233 ? 6.602 -44.625 -17.109 1 91.81 233 ARG B O 1
ATOM 6300 N N . GLN B 1 234 ? 7.504 -42.969 -18.312 1 92.25 234 GLN B N 1
ATOM 6301 C CA . GLN B 1 234 ? 6.273 -42.625 -19.016 1 92.25 234 GLN B CA 1
ATOM 6302 C C . GLN B 1 234 ? 5.172 -42.219 -18.031 1 92.25 234 GLN B C 1
ATOM 6304 O O . GLN B 1 234 ? 4.047 -42.719 -18.125 1 92.25 234 GLN B O 1
ATOM 6309 N N . ILE B 1 235 ? 5.484 -41.406 -17.062 1 95.69 235 ILE B N 1
ATOM 6310 C CA . ILE B 1 235 ? 4.535 -40.938 -16.062 1 95.69 235 ILE B CA 1
ATOM 6311 C C . ILE B 1 235 ? 4.039 -39.562 -16.422 1 95.69 235 ILE B C 1
ATOM 6313 O O . ILE B 1 235 ? 4.836 -38.625 -16.609 1 95.69 235 ILE B O 1
ATOM 6317 N N . PRO B 1 236 ? 2.707 -39.344 -16.594 1 97.88 236 PRO B N 1
ATOM 6318 C CA . PRO B 1 236 ? 2.191 -38 -16.859 1 97.88 236 PRO B CA 1
ATOM 6319 C C . PRO B 1 236 ? 2.467 -37.031 -15.719 1 97.88 236 PRO B C 1
ATOM 6321 O O . PRO B 1 236 ? 2.562 -37.438 -14.555 1 97.88 236 PRO B O 1
ATOM 6324 N N . ILE B 1 237 ? 2.609 -35.719 -16.094 1 98.5 237 ILE B N 1
ATOM 6325 C CA . ILE B 1 237 ? 2.893 -34.656 -15.117 1 98.5 237 ILE B CA 1
ATOM 6326 C C . ILE B 1 237 ? 1.759 -33.656 -15.117 1 98.5 237 ILE B C 1
ATOM 6328 O O . ILE B 1 237 ? 1.354 -33.156 -16.172 1 98.5 237 ILE B O 1
ATOM 6332 N N . ILE B 1 238 ? 1.176 -33.406 -13.969 1 98.69 238 ILE B N 1
ATOM 6333 C CA . ILE B 1 238 ? 0.234 -32.312 -13.703 1 98.69 238 ILE B CA 1
ATOM 6334 C C . ILE B 1 238 ? 0.876 -31.281 -12.773 1 98.69 238 ILE B C 1
ATOM 6336 O O . ILE B 1 238 ? 1.486 -31.656 -11.766 1 98.69 238 ILE B O 1
ATOM 6340 N N . THR B 1 239 ? 0.748 -30 -13.117 1 98.31 239 THR B N 1
ATOM 6341 C CA . THR B 1 239 ? 1.444 -28.969 -12.352 1 98.31 239 THR B CA 1
ATOM 6342 C C . THR B 1 239 ? 0.455 -28.125 -11.555 1 98.31 239 THR B C 1
ATOM 6344 O O . THR B 1 239 ? -0.749 -28.156 -11.812 1 98.31 239 THR B O 1
ATOM 6347 N N . SER B 1 240 ? 0.993 -27.484 -10.539 1 97.38 240 SER B N 1
ATOM 6348 C CA . SER B 1 240 ? 0.284 -26.312 -10.023 1 97.38 240 SER B CA 1
ATOM 6349 C C . SER B 1 240 ? 0.327 -25.156 -11.023 1 97.38 240 SER B C 1
ATOM 6351 O O . SER B 1 240 ? 1.08 -25.203 -11.992 1 97.38 240 SER B O 1
ATOM 6353 N N . VAL B 1 241 ? -0.445 -24.125 -10.766 1 96.81 241 VAL B N 1
ATOM 6354 C CA . VAL B 1 241 ? -0.463 -22.953 -11.641 1 96.81 241 VAL B CA 1
ATOM 6355 C C . VAL B 1 241 ? 0.901 -22.266 -11.609 1 96.81 241 VAL B C 1
ATOM 6357 O O . VAL B 1 241 ? 1.425 -21.875 -12.648 1 96.81 241 VAL B O 1
ATOM 6360 N N . LEU B 1 242 ? 1.529 -22.234 -10.453 1 95.88 242 LEU B N 1
ATOM 6361 C CA . LEU B 1 242 ? 2.799 -21.531 -10.297 1 95.88 242 LEU B CA 1
ATOM 6362 C C . LEU B 1 242 ? 3.93 -22.297 -10.969 1 95.88 242 LEU B C 1
ATOM 6364 O O . LEU B 1 242 ? 4.973 -21.719 -11.297 1 95.88 242 LEU B O 1
ATOM 6368 N N . ALA B 1 243 ? 3.709 -23.609 -11.227 1 96.38 243 ALA B N 1
ATOM 6369 C CA . ALA B 1 243 ? 4.742 -24.438 -11.844 1 96.38 243 ALA B CA 1
ATOM 6370 C C . ALA B 1 243 ? 4.41 -24.734 -13.305 1 96.38 243 ALA B C 1
ATOM 6372 O O . ALA B 1 243 ? 5.086 -25.531 -13.953 1 96.38 243 ALA B O 1
ATOM 6373 N N . LYS B 1 244 ? 3.453 -24.062 -13.812 1 96 244 LYS B N 1
ATOM 6374 C CA . LYS B 1 244 ? 2.912 -24.375 -15.133 1 96 244 LYS B CA 1
ATOM 6375 C C . LYS B 1 244 ? 4.004 -24.344 -16.203 1 96 244 LYS B C 1
ATOM 6377 O O . LYS B 1 244 ? 3.994 -25.141 -17.141 1 96 244 LYS B O 1
ATOM 6382 N N . SER B 1 245 ? 4.945 -23.422 -16.078 1 94.31 245 SER B N 1
ATOM 6383 C CA . SER B 1 245 ? 5.887 -23.141 -17.156 1 94.31 245 SER B CA 1
ATOM 6384 C C . SER B 1 245 ? 7.066 -24.109 -17.125 1 94.31 245 SER B C 1
ATOM 6386 O O . SER B 1 245 ? 7.98 -24.016 -17.953 1 94.31 245 SER B O 1
ATOM 6388 N N . VAL B 1 246 ? 7.043 -25.062 -16.141 1 95.5 246 VAL B N 1
ATOM 6389 C CA . VAL B 1 246 ? 8.141 -26.031 -16.047 1 95.5 246 VAL B CA 1
ATOM 6390 C C . VAL B 1 246 ? 8.172 -26.891 -17.297 1 95.5 246 VAL B C 1
ATOM 6392 O O . VAL B 1 246 ? 9.242 -27.281 -17.766 1 95.5 246 VAL B O 1
ATOM 6395 N N . LEU B 1 247 ? 6.984 -27.188 -17.812 1 96.25 247 LEU B N 1
ATOM 6396 C CA . LEU B 1 247 ? 6.871 -27.922 -19.062 1 96.25 247 LEU B CA 1
ATOM 6397 C C . LEU B 1 247 ? 6.355 -27.031 -20.188 1 96.25 247 LEU B C 1
ATOM 6399 O O . LEU B 1 247 ? 5.48 -26.188 -19.969 1 96.25 247 LEU B O 1
ATOM 6403 N N . GLY B 1 248 ? 6.902 -27.188 -21.359 1 96.06 248 GLY B N 1
ATOM 6404 C CA . GLY B 1 248 ? 6.285 -26.547 -22.516 1 96.06 248 GLY B CA 1
ATOM 6405 C C . GLY B 1 248 ? 4.875 -27.047 -22.781 1 96.06 248 GLY B C 1
ATOM 6406 O O . GLY B 1 248 ? 4.527 -28.172 -22.422 1 96.06 248 GLY B O 1
ATOM 6407 N N . TYR B 1 249 ? 4.188 -26.234 -23.469 1 96.12 249 TYR B N 1
ATOM 6408 C CA . TYR B 1 249 ? 2.783 -26.516 -23.734 1 96.12 249 TYR B CA 1
ATOM 6409 C C . TYR B 1 249 ? 2.629 -27.844 -24.484 1 96.12 249 TYR B C 1
ATOM 6411 O O . TYR B 1 249 ? 1.733 -28.625 -24.172 1 96.12 249 TYR B O 1
ATOM 6419 N N . ASP B 1 250 ? 3.527 -28.188 -25.375 1 94.75 250 ASP B N 1
ATOM 6420 C CA . ASP B 1 250 ? 3.4 -29.344 -26.25 1 94.75 250 ASP B CA 1
ATOM 6421 C C . ASP B 1 250 ? 4.203 -30.531 -25.703 1 94.75 250 ASP B C 1
ATOM 6423 O O . ASP B 1 250 ? 4.34 -31.547 -26.375 1 94.75 250 ASP B O 1
ATOM 6427 N N . HIS B 1 251 ? 4.785 -30.391 -24.562 1 96.81 251 HIS B N 1
ATOM 6428 C CA . HIS B 1 251 ? 5.551 -31.5 -24.031 1 96.81 251 HIS B CA 1
ATOM 6429 C C . HIS B 1 251 ? 4.68 -32.75 -23.875 1 96.81 251 HIS B C 1
ATOM 6431 O O . HIS B 1 251 ? 3.562 -32.656 -23.359 1 96.81 251 HIS B O 1
ATOM 6437 N N . PRO B 1 252 ? 5.125 -33.844 -24.234 1 95.81 252 PRO B N 1
ATOM 6438 C CA . PRO B 1 252 ? 4.297 -35.062 -24.25 1 95.81 252 PRO B CA 1
ATOM 6439 C C . PRO B 1 252 ? 3.812 -35.469 -22.875 1 95.81 252 PRO B C 1
ATOM 6441 O O . PRO B 1 252 ? 2.789 -36.156 -22.75 1 95.81 252 PRO B O 1
ATOM 6444 N N . LEU B 1 253 ? 4.496 -35.062 -21.828 1 97.25 253 LEU B N 1
ATOM 6445 C CA . LEU B 1 253 ? 4.117 -35.469 -20.484 1 97.25 253 LEU B CA 1
ATOM 6446 C C . LEU B 1 253 ? 3.33 -34.375 -19.781 1 97.25 253 LEU B C 1
ATOM 6448 O O . LEU B 1 253 ? 3.004 -34.5 -18.594 1 97.25 253 LEU B O 1
ATOM 6452 N N . ASN B 1 254 ? 3.053 -33.25 -20.5 1 98.06 254 ASN B N 1
ATOM 6453 C CA . ASN B 1 254 ? 2.311 -32.156 -19.906 1 98.06 254 ASN B CA 1
ATOM 6454 C C . ASN B 1 254 ? 0.807 -32.406 -19.938 1 98.06 254 ASN B C 1
ATOM 6456 O O . ASN B 1 254 ? 0.174 -32.312 -20.984 1 98.06 254 ASN B O 1
ATOM 6460 N N . PHE B 1 255 ? 0.287 -32.625 -18.781 1 98.38 255 PHE B N 1
ATOM 6461 C CA . PHE B 1 255 ? -1.146 -32.875 -18.703 1 98.38 255 PHE B CA 1
ATOM 6462 C C . PHE B 1 255 ? -1.854 -31.781 -17.922 1 98.38 255 PHE B C 1
ATOM 6464 O O . PHE B 1 255 ? -2.828 -32.062 -17.219 1 98.38 255 PHE B O 1
ATOM 6471 N N . GLY B 1 256 ? -1.34 -30.547 -17.938 1 98.06 256 GLY B N 1
ATOM 6472 C CA . GLY B 1 256 ? -2.031 -29.344 -17.531 1 98.06 256 GLY B CA 1
ATOM 6473 C C . GLY B 1 256 ? -1.882 -29.047 -16.047 1 98.06 256 GLY B C 1
ATOM 6474 O O . GLY B 1 256 ? -0.986 -29.578 -15.391 1 98.06 256 GLY B O 1
ATOM 6475 N N . CYS B 1 257 ? -2.723 -28.125 -15.555 1 97.81 257 CYS B N 1
ATOM 6476 C CA . CYS B 1 257 ? -2.688 -27.641 -14.18 1 97.81 257 CYS B CA 1
ATOM 6477 C C . CYS B 1 257 ? -3.883 -28.141 -13.391 1 97.81 257 CYS B C 1
ATOM 6479 O O . CYS B 1 257 ? -5.008 -28.156 -13.891 1 97.81 257 CYS B O 1
ATOM 6481 N N . ILE B 1 258 ? -3.541 -28.516 -12.164 1 97.81 258 ILE B N 1
ATOM 6482 C CA . ILE B 1 258 ? -4.602 -28.891 -11.234 1 97.81 258 ILE B CA 1
ATOM 6483 C C . ILE B 1 258 ? -5.277 -27.625 -10.703 1 97.81 258 ILE B C 1
ATOM 6485 O O . ILE B 1 258 ? -4.641 -26.578 -10.57 1 97.81 258 ILE B O 1
ATOM 6489 N N . GLY B 1 259 ? -6.531 -27.656 -10.484 1 95.12 259 GLY B N 1
ATOM 6490 C CA . GLY B 1 259 ? -7.27 -26.562 -9.891 1 95.12 259 GLY B CA 1
ATOM 6491 C C . GLY B 1 259 ? -8.617 -26.969 -9.336 1 95.12 259 GLY B C 1
ATOM 6492 O O . GLY B 1 259 ? -9.367 -27.703 -9.992 1 95.12 259 GLY B O 1
ATOM 6493 N N . GLY B 1 260 ? -8.875 -26.516 -8.141 1 91 260 GLY B N 1
ATOM 6494 C CA . GLY B 1 260 ? -10.156 -26.828 -7.531 1 91 260 GLY B CA 1
ATOM 6495 C C . GLY B 1 260 ? -11.328 -26.203 -8.266 1 91 260 GLY B C 1
ATOM 6496 O O . GLY B 1 260 ? -12.266 -26.891 -8.656 1 91 260 GLY B O 1
ATOM 6497 N N . ALA B 1 261 ? -11.148 -24.938 -8.562 1 91.12 261 ALA B N 1
ATOM 6498 C CA . ALA B 1 261 ? -12.25 -24.219 -9.188 1 91.12 261 ALA B CA 1
ATOM 6499 C C . ALA B 1 261 ? -12.039 -24.094 -10.695 1 91.12 261 ALA B C 1
ATOM 6501 O O . ALA B 1 261 ? -12.984 -24.219 -11.477 1 91.12 261 ALA B O 1
ATOM 6502 N N . TYR B 1 262 ? -10.797 -23.859 -11.078 1 94.94 262 TYR B N 1
ATOM 6503 C CA . TYR B 1 262 ? -10.594 -23.438 -12.461 1 94.94 262 TYR B CA 1
ATOM 6504 C C . TYR B 1 262 ? -9.453 -24.219 -13.102 1 94.94 262 TYR B C 1
ATOM 6506 O O . TYR B 1 262 ? -8.875 -23.781 -14.094 1 94.94 262 TYR B O 1
ATOM 6514 N N . GLY B 1 263 ? -9.078 -25.375 -12.594 1 96.12 263 GLY B N 1
ATOM 6515 C CA . GLY B 1 263 ? -8.055 -26.203 -13.219 1 96.12 263 GLY B CA 1
ATOM 6516 C C . GLY B 1 263 ? -8.492 -26.781 -14.555 1 96.12 263 GLY B C 1
ATOM 6517 O O . GLY B 1 263 ? -9.656 -26.672 -14.93 1 96.12 263 GLY B O 1
ATOM 6518 N N . HIS B 1 264 ? -7.484 -27.281 -15.32 1 97.69 264 HIS B N 1
ATOM 6519 C CA . HIS B 1 264 ? -7.848 -28.016 -16.531 1 97.69 264 HIS B CA 1
ATOM 6520 C C . HIS B 1 264 ? -8.75 -29.203 -16.219 1 97.69 264 HIS B C 1
ATOM 6522 O O . HIS B 1 264 ? -8.461 -29.984 -15.305 1 97.69 264 HIS B O 1
ATOM 6528 N N . ARG B 1 265 ? -9.742 -29.344 -17.031 1 96.81 265 ARG B N 1
ATOM 6529 C CA . ARG B 1 265 ? -10.703 -30.422 -16.828 1 96.81 265 ARG B CA 1
ATOM 6530 C C . ARG B 1 265 ? -10.008 -31.781 -16.875 1 96.81 265 ARG B C 1
ATOM 6532 O O . ARG B 1 265 ? -10.281 -32.656 -16.047 1 96.81 265 ARG B O 1
ATOM 6539 N N . TYR B 1 266 ? -9.188 -31.984 -17.828 1 98.06 266 TYR B N 1
ATOM 6540 C CA . TYR B 1 266 ? -8.508 -33.281 -18 1 98.06 266 TYR B CA 1
ATOM 6541 C C . TYR B 1 266 ? -7.516 -33.531 -16.875 1 98.06 266 TYR B C 1
ATOM 6543 O O . TYR B 1 266 ? -7.359 -34.656 -16.422 1 98.06 266 TYR B O 1
ATOM 6551 N N . ALA B 1 267 ? -6.801 -32.469 -16.406 1 98.56 267 ALA B N 1
ATOM 6552 C CA . ALA B 1 267 ? -5.902 -32.625 -15.266 1 98.56 267 ALA B CA 1
ATOM 6553 C C . ALA B 1 267 ? -6.668 -33.062 -14.023 1 98.56 267 ALA B C 1
ATOM 6555 O O . ALA B 1 267 ? -6.227 -33.938 -13.305 1 98.56 267 ALA B O 1
ATOM 6556 N N . ASN B 1 268 ? -7.789 -32.375 -13.828 1 98.12 268 ASN B N 1
ATOM 6557 C CA . ASN B 1 268 ? -8.641 -32.688 -12.688 1 98.12 268 ASN B CA 1
ATOM 6558 C C . ASN B 1 268 ? -9.148 -34.125 -12.75 1 98.12 268 ASN B C 1
ATOM 6560 O O . ASN B 1 268 ? -9.164 -34.844 -11.734 1 98.12 268 ASN B O 1
ATOM 6564 N N . MET B 1 269 ? -9.578 -34.594 -13.898 1 98.12 269 MET B N 1
ATOM 6565 C CA . MET B 1 269 ? -10.094 -35.938 -14.047 1 98.12 269 MET B CA 1
ATOM 6566 C C . MET B 1 269 ? -8.992 -36.969 -13.852 1 98.12 269 MET B C 1
ATOM 6568 O O . MET B 1 269 ? -9.172 -37.969 -13.117 1 98.12 269 MET B O 1
ATOM 6572 N N . ILE B 1 270 ? -7.863 -36.75 -14.461 1 98.5 270 ILE B N 1
ATOM 6573 C CA . ILE B 1 270 ? -6.746 -37.688 -14.406 1 98.5 270 ILE B CA 1
ATOM 6574 C C . ILE B 1 270 ? -6.273 -37.844 -12.961 1 98.5 270 ILE B C 1
ATOM 6576 O O . ILE B 1 270 ? -6.18 -38.938 -12.445 1 98.5 270 ILE B O 1
ATOM 6580 N N . ALA B 1 271 ? -6.039 -36.719 -12.266 1 98.44 271 ALA B N 1
ATOM 6581 C CA . ALA B 1 271 ? -5.48 -36.75 -10.914 1 98.44 271 ALA B CA 1
ATOM 6582 C C . ALA B 1 271 ? -6.516 -37.25 -9.906 1 98.44 271 ALA B C 1
ATOM 6584 O O . ALA B 1 271 ? -6.203 -38.062 -9.039 1 98.44 271 ALA B O 1
ATOM 6585 N N . ASN B 1 272 ? -7.727 -36.75 -10.023 1 97.69 272 ASN B N 1
ATOM 6586 C CA . ASN B 1 272 ? -8.727 -36.938 -8.977 1 97.69 272 ASN B CA 1
ATOM 6587 C C . ASN B 1 272 ? -9.477 -38.25 -9.172 1 97.69 272 ASN B C 1
ATOM 6589 O O . ASN B 1 272 ? -9.766 -38.969 -8.203 1 97.69 272 ASN B O 1
ATOM 6593 N N . ALA B 1 273 ? -9.781 -38.656 -10.406 1 97.12 273 ALA B N 1
ATOM 6594 C CA . ALA B 1 273 ? -10.719 -39.75 -10.641 1 97.12 273 ALA B CA 1
ATOM 6595 C C . ALA B 1 273 ? -9.992 -41 -11.164 1 97.12 273 ALA B C 1
ATOM 6597 O O . ALA B 1 273 ? -10.469 -42.094 -11.008 1 97.12 273 ALA B O 1
ATOM 6598 N N . LYS B 1 274 ? -8.867 -40.812 -11.789 1 97.56 274 LYS B N 1
ATOM 6599 C CA . LYS B 1 274 ? -8.328 -41.906 -12.57 1 97.56 274 LYS B CA 1
ATOM 6600 C C . LYS B 1 274 ? -7.051 -42.469 -11.93 1 97.56 274 LYS B C 1
ATOM 6602 O O . LYS B 1 274 ? -6.77 -43.656 -12.023 1 97.56 274 LYS B O 1
ATOM 6607 N N . SER B 1 275 ? -6.281 -41.656 -11.312 1 97.81 275 SER B N 1
ATOM 6608 C CA . SER B 1 275 ? -4.961 -42.031 -10.812 1 97.81 275 SER B CA 1
ATOM 6609 C C . SER B 1 275 ? -5.074 -43 -9.625 1 97.81 275 SER B C 1
ATOM 6611 O O . SER B 1 275 ? -6.012 -42.875 -8.828 1 97.81 275 SER B O 1
ATOM 6613 N N . ASP B 1 276 ? -4.098 -43.969 -9.516 1 97.81 276 ASP B N 1
ATOM 6614 C CA . ASP B 1 276 ? -4.023 -44.812 -8.336 1 97.81 276 ASP B CA 1
ATOM 6615 C C . ASP B 1 276 ? -2.814 -44.469 -7.477 1 97.81 276 ASP B C 1
ATOM 6617 O O . ASP B 1 276 ? -2.652 -45 -6.375 1 97.81 276 ASP B O 1
ATOM 6621 N N . LEU B 1 277 ? -1.951 -43.531 -7.957 1 98.19 277 LEU B N 1
ATOM 6622 C CA . LEU B 1 277 ? -0.792 -43.062 -7.219 1 98.19 277 LEU B CA 1
ATOM 6623 C C . LEU B 1 277 ? -0.468 -41.594 -7.602 1 98.19 277 LEU B C 1
ATOM 6625 O O . LEU B 1 277 ? -0.253 -41.312 -8.781 1 98.19 277 LEU B O 1
ATOM 6629 N N . LEU B 1 278 ? -0.526 -40.688 -6.676 1 98.75 278 LEU B N 1
ATOM 6630 C CA . LEU B 1 278 ? -0.074 -39.312 -6.867 1 98.75 278 LEU B CA 1
ATOM 6631 C C . LEU B 1 278 ? 1.271 -39.062 -6.184 1 98.75 278 LEU B C 1
ATOM 6633 O O . LEU B 1 278 ? 1.39 -39.219 -4.969 1 98.75 278 LEU B O 1
ATOM 6637 N N . LEU B 1 279 ? 2.301 -38.812 -6.945 1 98.62 279 LEU B N 1
ATOM 6638 C CA . LEU B 1 279 ? 3.613 -38.406 -6.453 1 98.62 279 LEU B CA 1
ATOM 6639 C C . LEU B 1 279 ? 3.75 -36.875 -6.441 1 98.62 279 LEU B C 1
ATOM 6641 O O . LEU B 1 279 ? 3.99 -36.281 -7.484 1 98.62 279 LEU B O 1
ATOM 6645 N N . CYS B 1 280 ? 3.668 -36.312 -5.277 1 98.69 280 CYS B N 1
ATOM 6646 C CA . CYS B 1 280 ? 3.604 -34.844 -5.137 1 98.69 280 CYS B CA 1
ATOM 6647 C C . CYS B 1 280 ? 4.965 -34.281 -4.762 1 98.69 280 CYS B C 1
ATOM 6649 O O . CYS B 1 280 ? 5.508 -34.594 -3.703 1 98.69 280 CYS B O 1
ATOM 6651 N N . PHE B 1 281 ? 5.492 -33.5 -5.641 1 98.31 281 PHE B N 1
ATOM 6652 C CA . PHE B 1 281 ? 6.773 -32.844 -5.395 1 98.31 281 PHE B CA 1
ATOM 6653 C C . PHE B 1 281 ? 6.582 -31.344 -5.188 1 98.31 281 PHE B C 1
ATOM 6655 O O . PHE B 1 281 ? 6.398 -30.594 -6.148 1 98.31 281 PHE B O 1
ATOM 6662 N N . GLY B 1 282 ? 6.727 -30.859 -3.953 1 97.06 282 GLY B N 1
ATOM 6663 C CA . GLY B 1 282 ? 6.703 -29.438 -3.645 1 97.06 282 GLY B CA 1
ATOM 6664 C C . GLY B 1 282 ? 5.395 -28.766 -4.023 1 97.06 282 GLY B C 1
ATOM 6665 O O . GLY B 1 282 ? 5.383 -27.594 -4.406 1 97.06 282 GLY B O 1
ATOM 6666 N N . ILE B 1 283 ? 4.301 -29.484 -4.117 1 97.31 283 ILE B N 1
ATOM 6667 C CA . ILE B 1 283 ? 2.975 -28.938 -4.383 1 97.31 283 ILE B CA 1
ATOM 6668 C C . ILE B 1 283 ? 2.156 -28.922 -3.094 1 97.31 283 ILE B C 1
ATOM 6670 O O . ILE B 1 283 ? 2.191 -29.875 -2.316 1 97.31 283 ILE B O 1
ATOM 6674 N N . SER B 1 284 ? 1.452 -27.891 -2.836 1 93.88 284 SER B N 1
ATOM 6675 C CA . SER B 1 284 ? 0.811 -27.688 -1.541 1 93.88 284 SER B CA 1
ATOM 6676 C C . SER B 1 284 ? -0.479 -28.484 -1.427 1 93.88 284 SER B C 1
ATOM 6678 O O . SER B 1 284 ? -0.886 -28.875 -0.326 1 93.88 284 SER B O 1
ATOM 6680 N N . LEU B 1 285 ? -1.174 -28.719 -2.539 1 95.62 285 LEU B N 1
ATOM 6681 C CA . LEU B 1 285 ? -2.502 -29.312 -2.564 1 95.62 285 LEU B CA 1
ATOM 6682 C C . LEU B 1 285 ? -3.475 -28.516 -1.697 1 95.62 285 LEU B C 1
ATOM 6684 O O . LEU B 1 285 ? -4.277 -29.109 -0.965 1 95.62 285 LEU B O 1
ATOM 6688 N N . CYS B 1 286 ? -3.322 -27.203 -1.753 1 92.06 286 CYS B N 1
ATOM 6689 C CA . CYS B 1 286 ? -4.242 -26.344 -1.023 1 92.06 286 CYS B CA 1
ATOM 6690 C C . CYS B 1 286 ? -5.633 -26.375 -1.643 1 92.06 286 CYS B C 1
ATOM 6692 O O . CYS B 1 286 ? -5.836 -26.984 -2.693 1 92.06 286 CYS B O 1
ATOM 6694 N N . THR B 1 287 ? -6.543 -25.703 -1.056 1 90.12 287 THR B N 1
ATOM 6695 C CA . THR B 1 287 ? -7.941 -25.766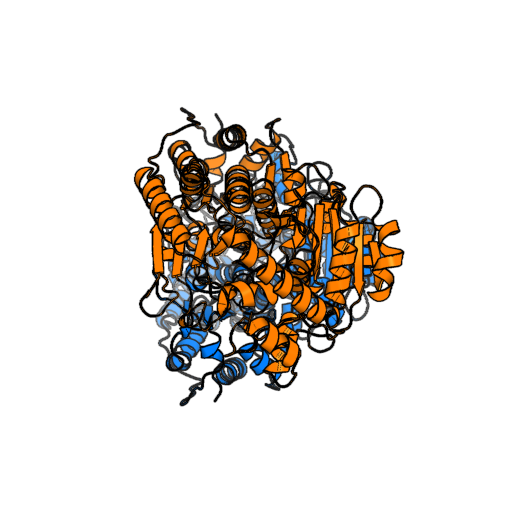 -1.471 1 90.12 287 THR B CA 1
ATOM 6696 C C . THR B 1 287 ? -8.125 -25.156 -2.855 1 90.12 287 THR B C 1
ATOM 6698 O O . THR B 1 287 ? -9.039 -25.531 -3.594 1 90.12 287 THR B O 1
ATOM 6701 N N . ARG B 1 288 ? -7.285 -24.281 -3.238 1 91.56 288 ARG B N 1
ATOM 6702 C CA . ARG B 1 288 ? -7.348 -23.719 -4.582 1 91.56 288 ARG B CA 1
ATOM 6703 C C . ARG B 1 288 ? -6.969 -24.75 -5.633 1 91.56 288 ARG B C 1
ATOM 6705 O O . ARG B 1 288 ? -7.379 -24.656 -6.789 1 91.56 288 ARG B O 1
ATOM 6712 N N . GLN B 1 289 ? -6.223 -25.688 -5.16 1 94.69 289 GLN B N 1
ATOM 6713 C CA . GLN B 1 289 ? -5.719 -26.703 -6.078 1 94.69 289 GLN B CA 1
ATOM 6714 C C . GLN B 1 289 ? -6.625 -27.938 -6.094 1 94.69 289 GLN B C 1
ATOM 6716 O O . GLN B 1 289 ? -6.902 -28.5 -7.156 1 94.69 289 GLN B O 1
ATOM 6721 N N . ILE B 1 290 ? -7.164 -28.312 -4.941 1 94.75 290 ILE B N 1
ATOM 6722 C CA . ILE B 1 290 ? -7.82 -29.609 -4.918 1 94.75 290 ILE B CA 1
ATOM 6723 C C . ILE B 1 290 ? -9.281 -29.438 -4.504 1 94.75 290 ILE B C 1
ATOM 6725 O O . ILE B 1 290 ? -10.016 -30.422 -4.383 1 94.75 290 ILE B O 1
ATOM 6729 N N . GLY B 1 291 ? -9.727 -28.203 -4.27 1 90.31 291 GLY B N 1
ATOM 6730 C CA . GLY B 1 291 ? -11.109 -27.938 -3.91 1 90.31 291 GLY B CA 1
ATOM 6731 C C . GLY B 1 291 ? -11.336 -27.875 -2.412 1 90.31 291 GLY B C 1
ATOM 6732 O O . GLY B 1 291 ? -10.445 -28.203 -1.63 1 90.31 291 GLY B O 1
ATOM 6733 N N . THR B 1 292 ? -12.523 -27.438 -2.029 1 85.06 292 THR B N 1
ATOM 6734 C CA . THR B 1 292 ? -12.844 -27.234 -0.622 1 85.06 292 THR B CA 1
ATOM 6735 C C . THR B 1 292 ? -13.234 -28.547 0.047 1 85.06 292 THR B C 1
ATOM 6737 O O . THR B 1 292 ? -13.18 -28.672 1.273 1 85.06 292 THR B O 1
ATOM 6740 N N . LYS B 1 293 ? -13.633 -29.5 -0.779 1 88.81 293 LYS B N 1
ATOM 6741 C CA . LYS B 1 293 ? -13.859 -30.844 -0.249 1 88.81 293 LYS B CA 1
ATOM 6742 C C . LYS B 1 293 ? -12.562 -31.656 -0.263 1 88.81 293 LYS B C 1
ATOM 6744 O O . LYS B 1 293 ? -12.461 -32.656 -0.983 1 88.81 293 LYS B O 1
ATOM 6749 N N . VAL B 1 294 ? -11.766 -31.281 0.618 1 91.12 294 VAL B N 1
ATOM 6750 C CA . VAL B 1 294 ? -10.375 -31.734 0.614 1 91.12 294 VAL B CA 1
ATOM 6751 C C . VAL B 1 294 ? -10.32 -33.25 0.741 1 91.12 294 VAL B C 1
ATOM 6753 O O . VAL B 1 294 ? -9.562 -33.906 0.027 1 91.12 294 VAL B O 1
ATOM 6756 N N . HIS B 1 295 ? -11.141 -33.875 1.542 1 93.94 295 HIS B N 1
ATOM 6757 C CA . HIS B 1 295 ? -11.047 -35.281 1.868 1 93.94 295 HIS B CA 1
ATOM 6758 C C . HIS B 1 295 ? -11.641 -36.156 0.758 1 93.94 295 HIS B C 1
ATOM 6760 O O . HIS B 1 295 ? -11.508 -37.375 0.781 1 93.94 295 HIS B O 1
ATOM 6766 N N . GLU B 1 296 ? -12.172 -35.469 -0.25 1 93.75 296 GLU B N 1
ATOM 6767 C CA . GLU B 1 296 ? -12.719 -36.219 -1.387 1 93.75 296 GLU B CA 1
ATOM 6768 C C . GLU B 1 296 ? -11.727 -36.25 -2.547 1 93.75 296 GLU B C 1
ATOM 6770 O O . GLU B 1 296 ? -11.922 -37.031 -3.502 1 93.75 296 GLU B O 1
ATOM 6775 N N . PHE B 1 297 ? -10.695 -35.562 -2.383 1 96.25 297 PHE B N 1
ATOM 6776 C CA . PHE B 1 297 ? -9.719 -35.5 -3.467 1 96.25 297 PHE B CA 1
ATOM 6777 C C . PHE B 1 297 ? -8.961 -36.812 -3.605 1 96.25 297 PHE B C 1
ATOM 6779 O O . PHE B 1 297 ? -8.406 -37.312 -2.627 1 96.25 297 PHE B O 1
ATOM 6786 N N . ALA B 1 298 ? -8.984 -37.406 -4.816 1 97.44 298 ALA B N 1
ATOM 6787 C CA . ALA B 1 298 ? -8.195 -38.562 -5.227 1 97.44 298 ALA B CA 1
ATOM 6788 C C . ALA B 1 298 ? -8.336 -39.688 -4.223 1 97.44 298 ALA B C 1
ATOM 6790 O O . ALA B 1 298 ? -7.34 -40.25 -3.76 1 97.44 298 ALA B O 1
ATOM 6791 N N . ARG B 1 299 ? -9.492 -40.031 -3.869 1 95.44 299 ARG B N 1
ATOM 6792 C CA . ARG B 1 299 ? -9.781 -41.031 -2.857 1 95.44 299 ARG B CA 1
ATOM 6793 C C . ARG B 1 299 ? -9.266 -42.406 -3.289 1 95.44 299 ARG B C 1
ATOM 6795 O O . ARG B 1 299 ? -8.93 -43.25 -2.447 1 95.44 299 ARG B O 1
ATOM 6802 N N . GLY B 1 300 ? -9.188 -42.656 -4.535 1 95 300 GLY B N 1
ATOM 6803 C CA . GLY B 1 300 ? -8.766 -43.938 -5.062 1 95 300 GLY B CA 1
ATOM 6804 C C . GLY B 1 300 ? -7.262 -44.062 -5.211 1 95 300 GLY B C 1
ATOM 6805 O O . GLY B 1 300 ? -6.754 -45.094 -5.598 1 95 300 GLY B O 1
ATOM 6806 N N . ALA B 1 301 ? -6.562 -43.031 -4.855 1 98 301 ALA B N 1
ATOM 6807 C CA . ALA B 1 301 ? -5.121 -43.031 -5.086 1 98 301 ALA B CA 1
ATOM 6808 C C . ALA B 1 301 ? -4.352 -43.031 -3.77 1 98 301 ALA B C 1
ATOM 6810 O O . ALA B 1 301 ? -4.824 -42.5 -2.768 1 98 301 ALA B O 1
ATOM 6811 N N . LYS B 1 302 ? -3.201 -43.688 -3.758 1 98.38 302 LYS B N 1
ATOM 6812 C CA . LYS B 1 302 ? -2.184 -43.375 -2.752 1 98.38 302 LYS B CA 1
ATOM 6813 C C . LYS B 1 302 ? -1.508 -42.062 -3.035 1 98.38 302 LYS B C 1
ATOM 6815 O O . LYS B 1 302 ? -1.175 -41.75 -4.18 1 98.38 302 LYS B O 1
ATOM 6820 N N . ILE B 1 303 ? -1.37 -41.219 -1.983 1 98.69 303 ILE B N 1
ATOM 6821 C CA . ILE B 1 303 ? -0.74 -39.906 -2.152 1 98.69 303 ILE B CA 1
ATOM 6822 C C . ILE B 1 303 ? 0.594 -39.875 -1.41 1 98.69 303 ILE B C 1
ATOM 6824 O O . ILE B 1 303 ? 0.642 -40.125 -0.198 1 98.69 303 ILE B O 1
ATOM 6828 N N . ILE B 1 304 ? 1.681 -39.656 -2.1 1 98.75 304 ILE B N 1
ATOM 6829 C CA . ILE B 1 304 ? 3 -39.469 -1.511 1 98.75 304 ILE B CA 1
ATOM 6830 C C . ILE B 1 304 ? 3.43 -38 -1.703 1 98.75 304 ILE B C 1
ATOM 6832 O O . ILE B 1 304 ? 3.559 -37.531 -2.836 1 98.75 304 ILE B O 1
ATOM 6836 N N . ARG B 1 305 ? 3.619 -37.281 -0.646 1 98.25 305 ARG B N 1
ATOM 6837 C CA . ARG B 1 305 ? 3.977 -35.875 -0.708 1 98.25 305 ARG B CA 1
ATOM 6838 C C . ARG B 1 305 ? 5.398 -35.656 -0.206 1 98.25 305 ARG B C 1
ATOM 6840 O O . ARG B 1 305 ? 5.746 -36.062 0.9 1 98.25 305 ARG B O 1
ATOM 6847 N N . ILE B 1 306 ? 6.223 -35.094 -0.994 1 97.62 306 ILE B N 1
ATOM 6848 C CA . ILE B 1 306 ? 7.551 -34.625 -0.633 1 97.62 306 ILE B CA 1
ATOM 6849 C C . ILE B 1 306 ? 7.539 -33.094 -0.53 1 97.62 306 ILE B C 1
ATOM 6851 O O . ILE B 1 306 ? 7.281 -32.406 -1.517 1 97.62 306 ILE B O 1
ATOM 6855 N N . ASP B 1 307 ? 7.77 -32.625 0.609 1 96.25 307 ASP B N 1
ATOM 6856 C CA . ASP B 1 307 ? 7.762 -31.188 0.852 1 96.25 307 ASP B CA 1
ATOM 6857 C C . ASP B 1 307 ? 8.789 -30.812 1.911 1 96.25 307 ASP B C 1
ATOM 6859 O O . ASP B 1 307 ? 9.016 -31.547 2.865 1 96.25 307 ASP B O 1
ATOM 6863 N N . ILE B 1 308 ? 9.398 -29.719 1.693 1 94.62 308 ILE B N 1
ATOM 6864 C CA . ILE B 1 308 ? 10.398 -29.266 2.65 1 94.62 308 ILE B CA 1
ATOM 6865 C C . ILE B 1 308 ? 9.703 -28.641 3.863 1 94.62 308 ILE B C 1
ATOM 6867 O O . ILE B 1 308 ? 10.289 -28.578 4.949 1 94.62 308 ILE B O 1
ATOM 6871 N N . ASP B 1 309 ? 8.5 -28.125 3.695 1 93.94 309 ASP B N 1
ATOM 6872 C CA . ASP B 1 309 ? 7.734 -27.453 4.734 1 93.94 309 ASP B CA 1
ATOM 6873 C C . ASP B 1 309 ? 6.953 -28.453 5.582 1 93.94 309 ASP B C 1
ATOM 6875 O O . ASP B 1 309 ? 5.984 -29.047 5.113 1 93.94 309 ASP B O 1
ATOM 6879 N N . PRO B 1 310 ? 7.328 -28.578 6.84 1 94.12 310 PRO B N 1
ATOM 6880 C CA . PRO B 1 310 ? 6.633 -29.562 7.672 1 94.12 310 PRO B CA 1
ATOM 6881 C C . PRO B 1 310 ? 5.184 -29.172 7.961 1 94.12 310 PRO B C 1
ATOM 6883 O O . PRO B 1 310 ? 4.348 -30.031 8.227 1 94.12 310 PRO B O 1
ATOM 6886 N N . TYR B 1 311 ? 4.906 -27.906 7.914 1 94.5 311 TYR B N 1
ATOM 6887 C CA . TYR B 1 311 ? 3.557 -27.438 8.227 1 94.5 311 TYR B CA 1
ATOM 6888 C C . TYR B 1 311 ? 2.586 -27.812 7.105 1 94.5 311 TYR B C 1
ATOM 6890 O O . TYR B 1 311 ? 1.444 -28.188 7.367 1 94.5 311 TYR B O 1
ATOM 6898 N N . ASN B 1 312 ? 3.074 -27.688 5.867 1 94.31 312 ASN B N 1
ATOM 6899 C CA . ASN B 1 312 ? 2.266 -28.125 4.738 1 94.31 312 ASN B CA 1
ATOM 6900 C C . ASN B 1 312 ? 1.943 -29.609 4.832 1 94.31 312 ASN B C 1
ATOM 6902 O O . ASN B 1 312 ? 0.856 -30.047 4.441 1 94.31 312 ASN B O 1
ATOM 6906 N N . LEU B 1 313 ? 2.859 -30.359 5.352 1 95.62 313 LEU B N 1
ATOM 6907 C CA . LEU B 1 313 ? 2.715 -31.812 5.422 1 95.62 313 LEU B CA 1
ATOM 6908 C C . LEU B 1 313 ? 1.733 -32.219 6.52 1 95.62 313 LEU B C 1
ATOM 6910 O O . LEU B 1 313 ? 1.234 -33.344 6.531 1 95.62 313 LEU B O 1
ATOM 6914 N N . GLN B 1 314 ? 1.461 -31.281 7.414 1 95.12 314 GLN B N 1
ATOM 6915 C CA . GLN B 1 314 ? 0.533 -31.578 8.5 1 95.12 314 GLN B CA 1
ATOM 6916 C C . GLN B 1 314 ? -0.906 -31.641 7.996 1 95.12 314 GLN B C 1
ATOM 6918 O O . GLN B 1 314 ? -1.786 -32.188 8.664 1 95.12 314 GLN B O 1
ATOM 6923 N N . ARG B 1 315 ? -1.176 -31.078 6.867 1 93.56 315 ARG B N 1
ATOM 6924 C CA . ARG B 1 315 ? -2.516 -31.109 6.289 1 93.56 315 ARG B CA 1
ATOM 6925 C C . ARG B 1 315 ? -2.844 -32.5 5.746 1 93.56 315 ARG B C 1
ATOM 6927 O O . ARG B 1 315 ? -2.111 -33.031 4.914 1 93.56 315 ARG B O 1
ATOM 6934 N N . ASP B 1 316 ? -3.938 -33.062 6.215 1 95 316 ASP B N 1
ATOM 6935 C CA . ASP B 1 316 ? -4.41 -34.312 5.664 1 95 316 ASP B CA 1
ATOM 6936 C C . ASP B 1 316 ? -5.289 -34.094 4.438 1 95 316 ASP B C 1
ATOM 6938 O O . ASP B 1 316 ? -6.219 -33.281 4.473 1 95 316 ASP B O 1
ATOM 6942 N N . ILE B 1 317 ? -4.93 -34.75 3.439 1 96.19 317 ILE B N 1
ATOM 6943 C CA . ILE B 1 317 ? -5.75 -34.688 2.236 1 96.19 317 ILE B CA 1
ATOM 6944 C C . ILE B 1 317 ? -6.867 -35.75 2.322 1 96.19 317 ILE B C 1
ATOM 6946 O O . ILE B 1 317 ? -8.039 -35.406 2.156 1 96.19 317 ILE B O 1
ATOM 6950 N N . HIS B 1 318 ? -6.453 -36.969 2.57 1 97.19 318 HIS B N 1
ATOM 6951 C CA . HIS B 1 318 ? -7.445 -38 2.887 1 97.19 318 HIS B CA 1
ATOM 6952 C C . HIS B 1 318 ? -7.867 -37.906 4.352 1 97.19 318 HIS B C 1
ATOM 6954 O O . HIS B 1 318 ? -7.098 -37.469 5.199 1 97.19 318 HIS B O 1
ATOM 6960 N N . GLU B 1 319 ? -9.039 -38.375 4.609 1 95.31 319 GLU B N 1
ATOM 6961 C CA . GLU B 1 319 ? -9.508 -38.375 5.996 1 95.31 319 GLU B CA 1
ATOM 6962 C C . GLU B 1 319 ? -8.547 -39.156 6.887 1 95.31 319 GLU B C 1
ATOM 6964 O O . GLU B 1 319 ? -8.234 -40.312 6.605 1 95.31 319 GLU B O 1
ATOM 6969 N N . ASN B 1 320 ? -8.039 -38.469 7.875 1 94.12 320 ASN B N 1
ATOM 6970 C CA . ASN B 1 320 ? -7.113 -39.062 8.852 1 94.12 320 ASN B CA 1
ATOM 6971 C C . ASN B 1 320 ? -5.797 -39.469 8.203 1 94.12 320 ASN B C 1
ATOM 6973 O O . ASN B 1 320 ? -5.059 -40.281 8.766 1 94.12 320 ASN B O 1
ATOM 6977 N N . GLY B 1 321 ? -5.582 -39.062 7.02 1 95.56 321 GLY B N 1
ATOM 6978 C CA . GLY B 1 321 ? -4.32 -39.312 6.34 1 95.56 321 GLY B CA 1
ATOM 6979 C C . GLY B 1 321 ? -4.211 -40.75 5.801 1 95.56 321 GLY B C 1
ATOM 6980 O O . GLY B 1 321 ? -3.111 -41.219 5.543 1 95.56 321 GLY B O 1
ATOM 6981 N N . ILE B 1 322 ? -5.359 -41.344 5.648 1 95.81 322 ILE B N 1
ATOM 6982 C CA . ILE B 1 322 ? -5.352 -42.75 5.172 1 95.81 322 ILE B CA 1
ATOM 6983 C C . ILE B 1 322 ? -4.789 -42.781 3.752 1 95.81 322 ILE B C 1
ATOM 6985 O O . ILE B 1 322 ? -5.172 -41.969 2.898 1 95.81 322 ILE B O 1
ATOM 6989 N N . ASN B 1 323 ? -3.838 -43.781 3.5 1 96.62 323 ASN B N 1
ATOM 6990 C CA . ASN B 1 323 ? -3.219 -44 2.197 1 96.62 323 ASN B CA 1
ATOM 6991 C C . ASN B 1 323 ? -2.375 -42.812 1.759 1 96.62 323 ASN B C 1
ATOM 6993 O O . ASN B 1 323 ? -2.26 -42.531 0.564 1 96.62 323 ASN B O 1
ATOM 6997 N N . GLU B 1 324 ? -1.912 -42 2.697 1 97.88 324 GLU B N 1
ATOM 6998 C CA . GLU B 1 324 ? -0.984 -40.906 2.441 1 97.88 324 GLU B CA 1
ATOM 6999 C C . GLU B 1 324 ? 0.385 -41.188 3.055 1 97.88 324 GLU B C 1
ATOM 7001 O O . GLU B 1 324 ? 0.478 -41.75 4.141 1 97.88 324 GLU B O 1
ATOM 7006 N N . VAL B 1 325 ? 1.412 -40.875 2.385 1 98.31 325 VAL B N 1
ATOM 7007 C CA . VAL B 1 325 ? 2.775 -40.875 2.902 1 98.31 325 VAL B CA 1
ATOM 7008 C C . VAL B 1 325 ? 3.352 -39.469 2.83 1 98.31 325 VAL B C 1
ATOM 7010 O O . VAL B 1 325 ? 3.332 -38.812 1.771 1 98.31 325 VAL B O 1
ATOM 7013 N N . LYS B 1 326 ? 3.74 -38.969 3.928 1 97.44 326 LYS B N 1
ATOM 7014 C CA . LYS B 1 326 ? 4.273 -37.594 4.043 1 97.44 326 LYS B CA 1
ATOM 7015 C C . LYS B 1 326 ? 5.762 -37.625 4.367 1 97.44 326 LYS B C 1
ATOM 7017 O O . LYS B 1 326 ? 6.168 -38.125 5.422 1 97.44 326 LYS B O 1
ATOM 7022 N N . LEU B 1 327 ? 6.543 -37.094 3.471 1 97.06 327 LEU B N 1
ATOM 7023 C CA . LEU B 1 327 ? 7.996 -37.125 3.59 1 97.06 327 LEU B CA 1
ATOM 7024 C C . LEU B 1 327 ? 8.594 -35.75 3.564 1 97.06 327 LEU B C 1
ATOM 7026 O O . LEU B 1 327 ? 8.531 -35.062 2.543 1 97.06 327 LEU B O 1
ATOM 7030 N N . GLN B 1 328 ? 9.164 -35.312 4.703 1 95.81 328 GLN B N 1
ATOM 7031 C CA . GLN B 1 328 ? 9.836 -34.031 4.754 1 95.81 328 GLN B CA 1
ATOM 7032 C C . GLN B 1 328 ? 11.242 -34.125 4.176 1 95.81 328 GLN B C 1
ATOM 7034 O O . GLN B 1 328 ? 12.117 -34.75 4.758 1 95.81 328 GLN B O 1
ATOM 7039 N N . ALA B 1 329 ? 11.5 -33.5 3.023 1 95.38 329 ALA B N 1
ATOM 7040 C CA . ALA B 1 329 ? 12.805 -33.5 2.369 1 95.38 329 ALA B CA 1
ATOM 7041 C C . ALA B 1 329 ? 12.883 -32.406 1.308 1 95.38 329 ALA B C 1
ATOM 7043 O O . ALA B 1 329 ? 11.859 -31.891 0.868 1 95.38 329 ALA B O 1
ATOM 7044 N N . GLU B 1 330 ? 14.094 -32.062 0.98 1 94.12 330 GLU B N 1
ATOM 7045 C CA . GLU B 1 330 ? 14.305 -31.203 -0.176 1 94.12 330 GLU B CA 1
ATOM 7046 C C . GLU B 1 330 ? 14.008 -31.938 -1.479 1 94.12 330 GLU B C 1
ATOM 7048 O O . GLU B 1 330 ? 14.602 -33 -1.756 1 94.12 330 GLU B O 1
ATOM 7053 N N . THR B 1 331 ? 13.148 -31.391 -2.223 1 95.81 331 THR B N 1
ATOM 7054 C CA . THR B 1 331 ? 12.688 -32.062 -3.432 1 95.81 331 THR B CA 1
ATOM 7055 C C . THR B 1 331 ? 13.859 -32.344 -4.375 1 95.81 331 THR B C 1
ATOM 7057 O O . THR B 1 331 ? 13.938 -33.406 -4.988 1 95.81 331 THR B O 1
ATOM 7060 N N . GLY B 1 332 ? 14.773 -31.312 -4.484 1 94.31 332 GLY B N 1
ATOM 7061 C CA . GLY B 1 332 ? 15.922 -31.5 -5.355 1 94.31 332 GLY B CA 1
ATOM 7062 C C . GLY B 1 332 ? 16.766 -32.719 -4.984 1 94.31 332 GLY B C 1
ATOM 7063 O O . GLY B 1 332 ? 17.203 -33.438 -5.859 1 94.31 332 GLY B O 1
ATOM 7064 N N . ALA B 1 333 ? 16.938 -32.906 -3.717 1 94.56 333 ALA B N 1
ATOM 7065 C CA . ALA B 1 333 ? 17.734 -34.031 -3.234 1 94.56 333 ALA B CA 1
ATOM 7066 C C . ALA B 1 333 ? 17.031 -35.375 -3.539 1 94.56 333 ALA B C 1
ATOM 7068 O O . ALA B 1 333 ? 17.688 -36.344 -3.902 1 94.56 333 ALA B O 1
ATOM 7069 N N . VAL B 1 334 ? 15.781 -35.438 -3.357 1 96.94 334 VAL B N 1
ATOM 7070 C CA . VAL B 1 334 ? 15 -36.625 -3.639 1 96.94 334 VAL B CA 1
ATOM 7071 C C . VAL B 1 334 ? 15.07 -36.969 -5.129 1 96.94 334 VAL B C 1
ATOM 7073 O O . VAL B 1 334 ? 15.266 -38.125 -5.512 1 96.94 334 VAL B O 1
ATOM 7076 N N . ILE B 1 335 ? 14.914 -35.938 -5.949 1 97 335 ILE B N 1
ATOM 7077 C CA . ILE B 1 335 ? 14.93 -36.094 -7.402 1 97 335 ILE B CA 1
ATOM 7078 C C . ILE B 1 335 ? 16.297 -36.594 -7.852 1 97 335 ILE B C 1
ATOM 7080 O O . ILE B 1 335 ? 16.391 -37.406 -8.766 1 97 335 ILE B O 1
ATOM 7084 N N . ASP B 1 336 ? 17.328 -36.156 -7.207 1 95.06 336 ASP B N 1
ATOM 7085 C CA . ASP B 1 336 ? 18.672 -36.656 -7.496 1 95.06 336 ASP B CA 1
ATOM 7086 C C . ASP B 1 336 ? 18.781 -38.156 -7.23 1 95.06 336 ASP B C 1
ATOM 7088 O O . ASP B 1 336 ? 19.406 -38.875 -8.008 1 95.06 336 ASP B O 1
ATOM 7092 N N . CYS B 1 337 ? 18.203 -38.562 -6.137 1 95.81 337 CYS B N 1
ATOM 7093 C CA . CYS B 1 337 ? 18.203 -39.969 -5.797 1 95.81 337 CYS B CA 1
ATOM 7094 C C . CYS B 1 337 ? 17.406 -40.781 -6.812 1 95.81 337 CYS B C 1
ATOM 7096 O O . CYS B 1 337 ? 17.844 -41.875 -7.219 1 95.81 337 CYS B O 1
ATOM 7098 N N . LEU B 1 338 ? 16.297 -40.312 -7.219 1 96.19 338 LEU B N 1
ATOM 7099 C CA . LEU B 1 338 ? 15.445 -41 -8.188 1 96.19 338 LEU B CA 1
ATOM 7100 C C . LEU B 1 338 ? 16.156 -41.094 -9.539 1 96.19 338 LEU B C 1
ATOM 7102 O O . LEU B 1 338 ? 16.016 -42.125 -10.227 1 96.19 338 LEU B O 1
ATOM 7106 N N . ALA B 1 339 ? 16.828 -40.062 -9.93 1 92.12 339 ALA B N 1
ATOM 7107 C CA . ALA B 1 339 ? 17.516 -40 -11.227 1 92.12 339 ALA B CA 1
ATOM 7108 C C . ALA B 1 339 ? 18.594 -41.094 -11.32 1 92.12 339 ALA B C 1
ATOM 7110 O O . ALA B 1 339 ? 18.922 -41.562 -12.414 1 92.12 339 ALA B O 1
ATOM 7111 N N . LYS B 1 340 ? 19.062 -41.5 -10.195 1 89.69 340 LYS B N 1
ATOM 7112 C CA . LYS B 1 340 ? 20.125 -42.5 -10.156 1 89.69 340 LYS B CA 1
ATOM 7113 C C . LYS B 1 340 ? 19.562 -43.938 -10.234 1 89.69 340 LYS B C 1
ATOM 7115 O O . LYS B 1 340 ? 20.281 -44.875 -10.555 1 89.69 340 LYS B O 1
ATOM 7120 N N . ALA B 1 341 ? 18.391 -44 -9.953 1 85.31 341 ALA B N 1
ATOM 7121 C CA . ALA B 1 341 ? 17.781 -45.312 -9.922 1 85.31 341 ALA B CA 1
ATOM 7122 C C . ALA B 1 341 ? 17.547 -45.844 -11.336 1 85.31 341 ALA B C 1
ATOM 7124 O O . ALA B 1 341 ? 17.203 -45.094 -12.242 1 85.31 341 ALA B O 1
ATOM 7125 N N . ALA B 1 342 ? 17.891 -47.188 -11.539 1 69.12 342 ALA B N 1
ATOM 7126 C CA . ALA B 1 342 ? 17.703 -47.844 -12.836 1 69.12 342 ALA B CA 1
ATOM 7127 C C . ALA B 1 342 ? 16.234 -47.844 -13.242 1 69.12 342 ALA B C 1
ATOM 7129 O O . ALA B 1 342 ? 15.352 -47.969 -12.398 1 69.12 342 ALA B O 1
ATOM 7130 N N . ALA B 1 343 ? 16.016 -47.531 -14.617 1 67.25 343 ALA B N 1
ATOM 7131 C CA . ALA B 1 343 ? 14.633 -47.531 -15.109 1 67.25 343 ALA B CA 1
ATOM 7132 C C . ALA B 1 343 ? 14.172 -48.938 -15.445 1 67.25 343 ALA B C 1
ATOM 7134 O O . ALA B 1 343 ? 14.875 -49.688 -16.125 1 67.25 343 ALA B O 1
ATOM 7135 N N . PRO B 1 344 ? 13.125 -49.438 -14.734 1 63.84 344 PRO B N 1
ATOM 7136 C CA . PRO B 1 344 ? 12.633 -50.75 -15.148 1 63.84 344 PRO B CA 1
ATOM 7137 C C . PRO B 1 344 ? 12.125 -50.75 -16.594 1 63.84 344 PRO B C 1
ATOM 7139 O O . PRO B 1 344 ? 12.023 -49.719 -17.219 1 63.84 344 PRO B O 1
ATOM 7142 N N . ASP B 1 345 ? 11.742 -52.031 -17.125 1 55.03 345 ASP B N 1
ATOM 7143 C CA . ASP B 1 345 ? 11.078 -52.25 -18.406 1 55.03 345 ASP B CA 1
ATOM 7144 C C . ASP B 1 345 ? 9.727 -51.531 -18.453 1 55.03 345 ASP B C 1
ATOM 7146 O O . ASP B 1 345 ? 8.875 -51.75 -17.578 1 55.03 345 ASP B O 1
ATOM 7150 N N . THR B 1 346 ? 9.555 -50.375 -19.141 1 58.62 346 THR B N 1
ATOM 7151 C CA . THR B 1 346 ? 8.492 -49.406 -19.203 1 58.62 346 THR B CA 1
ATOM 7152 C C . THR B 1 346 ? 7.324 -49.906 -20.031 1 58.62 346 THR B C 1
ATOM 7154 O O . THR B 1 346 ? 6.383 -49.156 -20.312 1 58.62 346 THR B O 1
ATOM 7157 N N . LYS B 1 347 ? 7.09 -51.156 -20.5 1 57.84 347 LYS B N 1
ATOM 7158 C CA . LYS B 1 347 ? 6.035 -51.594 -21.406 1 57.84 347 LYS B CA 1
ATOM 7159 C C . LYS B 1 347 ? 4.656 -51.344 -20.812 1 57.84 347 LYS B C 1
ATOM 7161 O O . LYS B 1 347 ? 3.752 -50.875 -21.516 1 57.84 347 LYS B O 1
ATOM 7166 N N . GLY B 1 348 ? 4.344 -51.656 -19.578 1 53.75 348 GLY B N 1
ATOM 7167 C CA . GLY B 1 348 ? 3.004 -51.594 -19.016 1 53.75 348 GLY B CA 1
ATOM 7168 C C . GLY B 1 348 ? 2.52 -50.156 -18.812 1 53.75 348 GLY B C 1
ATOM 7169 O O . GLY B 1 348 ? 1.332 -49.875 -18.969 1 53.75 348 GLY B O 1
ATOM 7170 N N . ILE B 1 349 ? 3.34 -49.125 -18.641 1 62.59 349 ILE B N 1
ATOM 7171 C CA . ILE B 1 349 ? 2.969 -47.75 -18.297 1 62.59 349 ILE B CA 1
ATOM 7172 C C . ILE B 1 349 ? 2.676 -46.969 -19.578 1 62.59 349 ILE B C 1
ATOM 7174 O O . ILE B 1 349 ? 1.928 -46 -19.547 1 62.59 349 ILE B O 1
ATOM 7178 N N . SER B 1 350 ? 2.865 -47.625 -20.578 1 73.88 350 SER B N 1
ATOM 7179 C CA . SER B 1 350 ? 2.582 -47.031 -21.891 1 73.88 350 SER B CA 1
ATOM 7180 C C . SER B 1 350 ? 1.082 -46.969 -22.156 1 73.88 350 SER B C 1
ATOM 7182 O O . SER B 1 350 ? 0.59 -46 -22.719 1 73.88 350 SER B O 1
ATOM 7184 N N . ASP B 1 351 ? 0.356 -47.844 -21.609 1 89.62 351 ASP B N 1
ATOM 7185 C CA . ASP B 1 351 ? -1.096 -47.844 -21.75 1 89.62 351 ASP B CA 1
ATOM 7186 C C . ASP B 1 351 ? -1.736 -46.719 -20.953 1 89.62 351 ASP B C 1
ATOM 7188 O O . ASP B 1 351 ? -2.703 -46.094 -21.391 1 89.62 351 ASP B O 1
ATOM 7192 N N . TRP B 1 352 ? -1.154 -46.438 -19.906 1 95.25 352 TRP B N 1
ATOM 7193 C CA . TRP B 1 352 ? -1.682 -45.375 -19.047 1 95.25 352 TRP B CA 1
ATOM 7194 C C . TRP B 1 352 ? -1.516 -44 -19.672 1 95.25 352 TRP B C 1
ATOM 7196 O O . TRP B 1 352 ? -2.438 -43.188 -19.656 1 95.25 352 TRP B O 1
ATOM 7206 N N . LEU B 1 353 ? -0.42 -43.75 -20.281 1 95.62 353 LEU B N 1
ATOM 7207 C CA . LEU B 1 353 ? -0.177 -42.469 -20.953 1 95.62 353 LEU B CA 1
ATOM 7208 C C . LEU B 1 353 ? -1.156 -42.281 -22.109 1 95.62 353 LEU B C 1
ATOM 7210 O O . LEU B 1 353 ? -1.586 -41.156 -22.375 1 95.62 353 LEU B O 1
ATOM 7214 N N . ASN B 1 354 ? -1.425 -43.375 -22.766 1 95.62 354 ASN B N 1
ATOM 7215 C CA . ASN B 1 354 ? -2.402 -43.312 -23.844 1 95.62 354 ASN B CA 1
ATOM 7216 C C . ASN B 1 354 ? -3.787 -42.938 -23.328 1 95.62 354 ASN B C 1
ATOM 7218 O O . ASN B 1 354 ? -4.5 -42.156 -23.953 1 95.62 354 ASN B O 1
ATOM 7222 N N . VAL B 1 355 ? -4.145 -43.5 -22.203 1 97.25 355 VAL B N 1
ATOM 7223 C CA . VAL B 1 355 ? -5.422 -43.188 -21.578 1 97.25 355 VAL B CA 1
ATOM 7224 C C . VAL B 1 355 ? -5.461 -41.719 -21.203 1 97.25 355 VAL B C 1
ATOM 7226 O O . VAL B 1 355 ? -6.445 -41.031 -21.484 1 97.25 355 VAL B O 1
ATOM 7229 N N . CYS B 1 356 ? -4.383 -41.219 -20.641 1 98.19 356 CYS B N 1
ATOM 7230 C CA . CYS B 1 356 ? -4.301 -39.812 -20.266 1 98.19 356 CYS B CA 1
ATOM 7231 C C . CYS B 1 356 ? -4.418 -38.938 -21.484 1 98.19 356 CYS B C 1
ATOM 7233 O O . CYS B 1 356 ? -5.09 -37.906 -21.453 1 98.19 356 CYS B O 1
ATOM 7235 N N . THR B 1 357 ? -3.777 -39.281 -22.531 1 97.69 357 THR B N 1
ATOM 7236 C CA . THR B 1 357 ? -3.822 -38.531 -23.766 1 97.69 357 THR B CA 1
ATOM 7237 C C . THR B 1 357 ? -5.242 -38.469 -24.328 1 97.69 357 THR B C 1
ATOM 7239 O O . THR B 1 357 ? -5.707 -37.438 -24.781 1 97.69 357 THR B O 1
ATOM 7242 N N . GLU B 1 358 ? -5.879 -39.656 -24.281 1 97.88 358 GLU B N 1
ATOM 7243 C CA . GLU B 1 358 ? -7.258 -39.719 -24.75 1 97.88 358 GLU B CA 1
ATOM 7244 C C . GLU B 1 358 ? -8.164 -38.781 -23.922 1 97.88 358 GLU B C 1
ATOM 7246 O O . GLU B 1 358 ? -9.008 -38.094 -24.469 1 97.88 358 GLU B O 1
ATOM 7251 N N . ILE B 1 359 ? -7.988 -38.781 -22.641 1 98.44 359 ILE B N 1
ATOM 7252 C CA . ILE B 1 359 ? -8.766 -37.938 -21.75 1 98.44 359 ILE B CA 1
ATOM 7253 C C . ILE B 1 359 ? -8.5 -36.469 -22.094 1 98.44 359 ILE B C 1
ATOM 7255 O O . ILE B 1 359 ? -9.438 -35.688 -22.266 1 98.44 359 ILE B O 1
ATOM 7259 N N . LYS B 1 360 ? -7.242 -36.125 -22.219 1 98.31 360 LYS B N 1
ATOM 7260 C CA . LYS B 1 360 ? -6.844 -34.75 -22.516 1 98.31 360 LYS B CA 1
ATOM 7261 C C . LYS B 1 360 ? -7.43 -34.281 -23.828 1 98.31 360 LYS B C 1
ATOM 7263 O O . LYS B 1 360 ? -8.023 -33.188 -23.906 1 98.31 360 LYS B O 1
ATOM 7268 N N . GLU B 1 361 ? -7.301 -35.062 -24.844 1 97.81 361 GLU B N 1
ATOM 7269 C CA . GLU B 1 361 ? -7.754 -34.656 -26.172 1 97.81 361 GLU B CA 1
ATOM 7270 C C . GLU B 1 361 ? -9.266 -34.469 -26.219 1 97.81 361 GLU B C 1
ATOM 7272 O O . GLU B 1 361 ? -9.766 -33.531 -26.797 1 97.81 361 GLU B O 1
ATOM 7277 N N . ASN B 1 362 ? -10.008 -35.375 -25.562 1 98 362 ASN B N 1
ATOM 7278 C CA . ASN B 1 362 ? -11.469 -35.312 -25.594 1 98 362 ASN B CA 1
ATOM 7279 C C . ASN B 1 362 ? -11.977 -34.125 -24.766 1 98 362 ASN B C 1
ATOM 7281 O O . ASN B 1 362 ? -12.875 -33.406 -25.203 1 98 362 ASN B O 1
ATOM 7285 N N . LEU B 1 363 ? -11.453 -33.969 -23.641 1 97.94 363 LEU B N 1
ATOM 7286 C CA . LEU B 1 363 ? -11.938 -32.906 -22.781 1 97.94 363 LEU B CA 1
ATOM 7287 C C . LEU B 1 363 ? -11.477 -31.547 -23.297 1 97.94 363 LEU B C 1
ATOM 7289 O O . LEU B 1 363 ? -12.188 -30.547 -23.156 1 97.94 363 LEU B O 1
ATOM 7293 N N . GLN B 1 364 ? -10.281 -31.484 -23.859 1 97.06 364 GLN B N 1
ATOM 7294 C CA . GLN B 1 364 ? -9.859 -30.266 -24.547 1 97.06 364 GLN B CA 1
ATOM 7295 C C . GLN B 1 364 ? -10.812 -29.906 -25.688 1 97.06 364 GLN B C 1
ATOM 7297 O O . GLN B 1 364 ? -11.125 -28.734 -25.891 1 97.06 364 GLN B O 1
ATOM 7302 N N . ALA B 1 365 ? -11.219 -30.906 -26.438 1 97.12 365 ALA B N 1
ATOM 7303 C CA . ALA B 1 365 ? -12.164 -30.688 -27.531 1 97.12 365 ALA B CA 1
ATOM 7304 C C . ALA B 1 365 ? -13.484 -30.125 -27 1 97.12 365 ALA B C 1
ATOM 7306 O O . ALA B 1 365 ? -14.086 -29.25 -27.641 1 97.12 365 ALA B O 1
ATOM 7307 N N . VAL B 1 366 ? -13.945 -30.609 -25.875 1 96.88 366 VAL B N 1
ATOM 7308 C CA . VAL B 1 366 ? -15.164 -30.109 -25.234 1 96.88 366 VAL B CA 1
ATOM 7309 C C . VAL B 1 366 ? -14.984 -28.641 -24.891 1 96.88 366 VAL B C 1
ATOM 7311 O O . VAL B 1 366 ? -15.852 -27.812 -25.188 1 96.88 366 VAL B O 1
ATOM 7314 N N . ASP B 1 367 ? -13.867 -28.312 -24.297 1 96.88 367 ASP B N 1
ATOM 7315 C CA . ASP B 1 367 ? -13.602 -26.953 -23.859 1 96.88 367 ASP B CA 1
ATOM 7316 C C . ASP B 1 367 ? -13.422 -26.016 -25.062 1 96.88 367 ASP B C 1
ATOM 7318 O O . ASP B 1 367 ? -13.867 -24.859 -25.031 1 96.88 367 ASP B O 1
ATOM 7322 N N . ASP B 1 368 ? -12.758 -26.5 -26.078 1 95.69 368 ASP B N 1
ATOM 7323 C CA . ASP B 1 368 ? -12.539 -25.703 -27.281 1 95.69 368 ASP B CA 1
ATOM 7324 C C . ASP B 1 368 ? -13.852 -25.391 -27.984 1 95.69 368 ASP B C 1
ATOM 7326 O O . ASP B 1 368 ? -13.977 -24.375 -28.672 1 95.69 368 ASP B O 1
ATOM 7330 N N . ALA B 1 369 ? -14.852 -26.234 -27.797 1 95.62 369 ALA B N 1
ATOM 7331 C CA . ALA B 1 369 ? -16.141 -26.078 -28.469 1 95.62 369 ALA B CA 1
ATOM 7332 C C . ALA B 1 369 ? -17.047 -25.156 -27.672 1 95.62 369 ALA B C 1
ATOM 7334 O O . ALA B 1 369 ? -18.094 -24.719 -28.172 1 95.62 369 ALA B O 1
ATOM 7335 N N . THR B 1 370 ? -16.656 -24.781 -26.516 1 95.19 370 THR B N 1
ATOM 7336 C CA . THR B 1 370 ? -17.453 -23.922 -25.641 1 95.19 370 THR B CA 1
ATOM 7337 C C . THR B 1 370 ? -17.375 -22.469 -26.109 1 95.19 370 THR B C 1
ATOM 7339 O O . THR B 1 370 ? -16.328 -21.844 -26.031 1 95.19 370 THR B O 1
ATOM 7342 N N . PRO B 1 371 ? -18.484 -21.828 -26.547 1 93.94 371 PRO B N 1
ATOM 7343 C CA . PRO B 1 371 ? -18.453 -20.484 -27.125 1 93.94 371 PRO B CA 1
ATOM 7344 C C . PRO B 1 371 ? -18 -19.422 -26.109 1 93.94 371 PRO B C 1
ATOM 7346 O O . PRO B 1 371 ? -17.281 -18.484 -26.484 1 93.94 371 PRO B O 1
ATOM 7349 N N . GLU B 1 372 ? -18.312 -19.609 -24.859 1 93.38 372 GLU B N 1
ATOM 7350 C CA . GLU B 1 372 ? -17.984 -18.656 -23.812 1 93.38 372 GLU B CA 1
ATOM 7351 C C . GLU B 1 372 ? -16.484 -18.578 -23.578 1 93.38 372 GLU B C 1
ATOM 7353 O O . GLU B 1 372 ? -15.992 -17.656 -22.938 1 93.38 372 GLU B O 1
ATOM 7358 N N . ARG B 1 373 ? -15.742 -19.5 -24.156 1 96.38 373 ARG B N 1
ATOM 7359 C CA . ARG B 1 373 ? -14.297 -19.562 -23.938 1 96.38 373 ARG B CA 1
ATOM 7360 C C . ARG B 1 373 ? -13.539 -18.844 -25.047 1 96.38 373 ARG B C 1
ATOM 7362 O O . ARG B 1 373 ? -12.375 -19.141 -25.312 1 96.38 373 ARG B O 1
ATOM 7369 N N . TYR B 1 374 ? -14.148 -17.812 -25.734 1 95.81 374 TYR B N 1
ATOM 7370 C CA . TYR B 1 374 ? -13.477 -17.062 -26.797 1 95.81 374 TYR B CA 1
ATOM 7371 C C . TYR B 1 374 ? -12.266 -16.312 -26.234 1 95.81 374 TYR B C 1
ATOM 7373 O O . TYR B 1 374 ? -11.258 -16.156 -26.938 1 95.81 374 TYR B O 1
ATOM 7381 N N . PRO B 1 375 ? -12.344 -15.82 -24.938 1 97 375 PRO B N 1
ATOM 7382 C CA . PRO B 1 375 ? -11.117 -15.203 -24.422 1 97 375 PRO B CA 1
ATOM 7383 C C . PRO B 1 375 ? -9.953 -16.188 -24.344 1 97 375 PRO B C 1
ATOM 7385 O O . PRO B 1 375 ? -8.797 -15.789 -24.562 1 97 375 PRO B O 1
ATOM 7388 N N . ASN B 1 376 ? -10.281 -17.453 -24.016 1 97.25 376 ASN B N 1
ATOM 7389 C CA . ASN B 1 376 ? -9.242 -18.484 -24 1 97.25 376 ASN B CA 1
ATOM 7390 C C . ASN B 1 376 ? -8.609 -18.656 -25.375 1 97.25 376 ASN B C 1
ATOM 7392 O O . ASN B 1 376 ? -7.383 -18.75 -25.5 1 97.25 376 ASN B O 1
ATOM 7396 N N . ARG B 1 377 ? -9.398 -18.719 -26.391 1 96 377 ARG B N 1
ATOM 7397 C CA . ARG B 1 377 ? -8.891 -18.812 -27.766 1 96 377 ARG B CA 1
ATOM 7398 C C . ARG B 1 377 ? -8.023 -17.609 -28.125 1 96 377 ARG B C 1
ATOM 7400 O O . ARG B 1 377 ? -7.02 -17.75 -28.812 1 96 377 ARG B O 1
ATOM 7407 N N . MET B 1 378 ? -8.453 -16.484 -27.672 1 96.56 378 MET B N 1
ATOM 7408 C CA . MET B 1 378 ? -7.684 -15.258 -27.906 1 96.56 378 MET B CA 1
ATOM 7409 C C . MET B 1 378 ? -6.324 -15.328 -27.219 1 96.56 378 MET B C 1
ATOM 7411 O O . MET B 1 378 ? -5.309 -14.945 -27.797 1 96.56 378 MET B O 1
ATOM 7415 N N . ILE B 1 379 ? -6.301 -15.82 -25.953 1 97.56 379 ILE B N 1
ATOM 7416 C CA . ILE B 1 379 ? -5.047 -15.984 -25.234 1 97.56 379 ILE B CA 1
ATOM 7417 C C . ILE B 1 379 ? -4.129 -16.938 -25.984 1 97.56 379 ILE B C 1
ATOM 7419 O O . ILE B 1 379 ? -2.918 -16.719 -26.062 1 97.56 379 ILE B O 1
ATOM 7423 N N . ALA B 1 380 ? -4.699 -18.047 -26.453 1 96.5 380 ALA B N 1
ATOM 7424 C CA . ALA B 1 380 ? -3.922 -18.984 -27.266 1 96.5 380 ALA B CA 1
ATOM 7425 C C . ALA B 1 380 ? -3.307 -18.281 -28.469 1 96.5 380 ALA B C 1
ATOM 7427 O O . ALA B 1 380 ? -2.137 -18.5 -28.797 1 96.5 380 ALA B O 1
ATOM 7428 N N . ASP B 1 381 ? -4.102 -17.438 -29.156 1 95.5 381 ASP B N 1
ATOM 7429 C CA . ASP B 1 381 ? -3.611 -16.672 -30.312 1 95.5 381 ASP B CA 1
ATOM 7430 C C . ASP B 1 381 ? -2.488 -15.727 -29.891 1 95.5 381 ASP B C 1
ATOM 7432 O O . ASP B 1 381 ? -1.474 -15.609 -30.578 1 95.5 381 ASP B O 1
ATOM 7436 N N . LEU B 1 382 ? -2.699 -15.055 -28.781 1 96.25 382 LEU B N 1
ATOM 7437 C CA . LEU B 1 382 ? -1.702 -14.117 -28.281 1 96.25 382 LEU B CA 1
ATOM 7438 C C . LEU B 1 382 ? -0.405 -14.836 -27.938 1 96.25 382 LEU B C 1
ATOM 7440 O O . LEU B 1 382 ? 0.684 -14.281 -28.094 1 96.25 382 LEU B O 1
ATOM 7444 N N . SER B 1 383 ? -0.543 -16.047 -27.375 1 96.56 383 SER B N 1
ATOM 7445 C CA . SER B 1 383 ? 0.645 -16.828 -27.031 1 96.56 383 SER B CA 1
ATOM 7446 C C . SER B 1 383 ? 1.548 -17.031 -28.234 1 96.56 383 SER B C 1
ATOM 7448 O O . SER B 1 383 ? 2.775 -17 -28.109 1 96.56 383 SER B O 1
ATOM 7450 N N . ASP B 1 384 ? 0.958 -17.203 -29.422 1 94.19 384 ASP B N 1
ATOM 7451 C CA . ASP B 1 384 ? 1.719 -17.359 -30.656 1 94.19 384 ASP B CA 1
ATOM 7452 C C . ASP B 1 384 ? 2.471 -16.078 -31.016 1 94.19 384 ASP B C 1
ATOM 7454 O O . ASP B 1 384 ? 3.566 -16.125 -31.578 1 94.19 384 ASP B O 1
ATOM 7458 N N . MET B 1 385 ? 1.919 -15.008 -30.656 1 94.75 385 MET B N 1
ATOM 7459 C CA . MET B 1 385 ? 2.488 -13.703 -30.984 1 94.75 385 MET B CA 1
ATOM 7460 C C . MET B 1 385 ? 3.58 -13.32 -30 1 94.75 385 MET B C 1
ATOM 7462 O O . MET B 1 385 ? 4.383 -12.422 -30.266 1 94.75 385 MET B O 1
ATOM 7466 N N . LEU B 1 386 ? 3.66 -13.992 -28.859 1 95.75 386 LEU B N 1
ATOM 7467 C CA . LEU B 1 386 ? 4.57 -13.625 -27.781 1 95.75 386 LEU B CA 1
ATOM 7468 C C . LEU B 1 386 ? 5.688 -14.656 -27.641 1 95.75 386 LEU B C 1
ATOM 7470 O O . LEU B 1 386 ? 6.297 -14.781 -26.562 1 95.75 386 LEU B O 1
ATOM 7474 N N . GLU B 1 387 ? 5.988 -15.375 -28.672 1 92.75 387 GLU B N 1
ATOM 7475 C CA . GLU B 1 387 ? 6.953 -16.469 -28.641 1 92.75 387 GLU B CA 1
ATOM 7476 C C . GLU B 1 387 ? 8.359 -15.945 -28.359 1 92.75 387 GLU B C 1
ATOM 7478 O O . GLU B 1 387 ? 9.195 -16.672 -27.812 1 92.75 387 GLU B O 1
ATOM 7483 N N . ASP B 1 388 ? 8.609 -14.695 -28.656 1 93.12 388 ASP B N 1
ATOM 7484 C CA . ASP B 1 388 ? 9.961 -14.148 -28.516 1 93.12 388 ASP B CA 1
ATOM 7485 C C . ASP B 1 388 ? 10.172 -13.578 -27.109 1 93.12 388 ASP B C 1
ATOM 7487 O O . ASP B 1 388 ? 11.266 -13.102 -26.781 1 93.12 388 ASP B O 1
ATOM 7491 N N . THR B 1 389 ? 9.211 -13.68 -26.25 1 96.69 389 THR B N 1
ATOM 7492 C CA . THR B 1 389 ? 9.344 -13.188 -24.891 1 96.69 389 THR B CA 1
ATOM 7493 C C . THR B 1 389 ? 9.898 -14.273 -23.969 1 96.69 389 THR B C 1
ATOM 7495 O O . THR B 1 389 ? 9.664 -15.461 -24.188 1 96.69 389 THR B O 1
ATOM 7498 N N . SER B 1 390 ? 10.648 -13.789 -22.953 1 97.25 390 SER B N 1
ATOM 7499 C CA . SER B 1 390 ? 11.242 -14.727 -22 1 97.25 390 SER B CA 1
ATOM 7500 C C . SER B 1 390 ? 10.281 -15.039 -20.859 1 97.25 390 SER B C 1
ATOM 7502 O O . SER B 1 390 ? 10.344 -16.125 -20.266 1 97.25 390 SER B O 1
ATOM 7504 N N . ALA B 1 391 ? 9.461 -14.078 -20.578 1 98.19 391 ALA B N 1
ATOM 7505 C CA . ALA B 1 391 ? 8.539 -14.234 -19.453 1 98.19 391 ALA B CA 1
ATOM 7506 C C . ALA B 1 391 ? 7.25 -13.461 -19.703 1 98.19 391 ALA B C 1
ATOM 7508 O O . ALA B 1 391 ? 7.266 -12.391 -20.312 1 98.19 391 ALA B O 1
ATOM 7509 N N . ILE B 1 392 ? 6.168 -13.992 -19.281 1 98.69 392 ILE B N 1
ATOM 7510 C CA . ILE B 1 392 ? 4.859 -13.352 -19.312 1 98.69 392 ILE B CA 1
ATOM 7511 C C . ILE B 1 392 ? 4.305 -13.234 -17.891 1 98.69 392 ILE B C 1
ATOM 7513 O O . ILE B 1 392 ? 3.996 -14.242 -17.25 1 98.69 392 ILE B O 1
ATOM 7517 N N . ALA B 1 393 ? 4.285 -12.031 -17.375 1 98.81 393 ALA B N 1
ATOM 7518 C CA . ALA B 1 393 ? 3.641 -11.805 -16.078 1 98.81 393 ALA B CA 1
ATOM 7519 C C . ALA B 1 393 ? 2.125 -11.711 -16.234 1 98.81 393 ALA B C 1
ATOM 7521 O O . ALA B 1 393 ? 1.622 -10.914 -17.031 1 98.81 393 ALA B O 1
ATOM 7522 N N . VAL B 1 394 ? 1.43 -12.508 -15.531 1 98.81 394 VAL B N 1
ATOM 7523 C CA . VAL B 1 394 ? -0.026 -12.547 -15.625 1 98.81 394 VAL B CA 1
ATOM 7524 C C . VAL B 1 394 ? -0.638 -11.961 -14.352 1 98.81 394 VAL B C 1
ATOM 7526 O O . VAL B 1 394 ? -0.355 -12.43 -13.25 1 98.81 394 VAL B O 1
ATOM 7529 N N . ASP B 1 395 ? -1.48 -10.961 -14.516 1 98.69 395 ASP B N 1
ATOM 7530 C CA . ASP B 1 395 ? -2.121 -10.305 -13.383 1 98.69 395 ASP B CA 1
ATOM 7531 C C . ASP B 1 395 ? -3.266 -11.148 -12.828 1 98.69 395 ASP B C 1
ATOM 7533 O O . ASP B 1 395 ? -3.436 -12.305 -13.219 1 98.69 395 ASP B O 1
ATOM 7537 N N . VAL B 1 396 ? -4.02 -10.656 -11.883 1 97.75 396 VAL B N 1
ATOM 7538 C CA . VAL B 1 396 ? -5.008 -11.453 -11.156 1 97.75 396 VAL B CA 1
ATOM 7539 C C . VAL B 1 396 ? -6.414 -11.062 -11.602 1 97.75 396 VAL B C 1
ATOM 7541 O O . VAL B 1 396 ? -6.762 -9.875 -11.625 1 97.75 396 VAL B O 1
ATOM 7544 N N . GLY B 1 397 ? -7.18 -11.945 -11.938 1 96.38 397 GLY B N 1
ATOM 7545 C CA . GLY B 1 397 ? -8.539 -11.805 -12.43 1 96.38 397 GLY B CA 1
ATOM 7546 C C . GLY B 1 397 ? -8.945 -12.906 -13.383 1 96.38 397 GLY B C 1
ATOM 7547 O O . GLY B 1 397 ? -8.336 -13.984 -13.398 1 96.38 397 GLY B O 1
ATOM 7548 N N . GLN B 1 398 ? -10.008 -12.695 -14.18 1 97 398 GLN B N 1
ATOM 7549 C CA . GLN B 1 398 ? -10.438 -13.695 -15.156 1 97 398 GLN B CA 1
ATOM 7550 C C . GLN B 1 398 ? -9.336 -13.984 -16.172 1 97 398 GLN B C 1
ATOM 7552 O O . GLN B 1 398 ? -9.172 -15.125 -16.594 1 97 398 GLN B O 1
ATOM 7557 N N . HIS B 1 399 ? -8.602 -12.938 -16.5 1 97.94 399 HIS B N 1
ATOM 7558 C CA . HIS B 1 399 ? -7.523 -13.07 -17.484 1 97.94 399 HIS B CA 1
ATOM 7559 C C . HIS B 1 399 ? -6.434 -14.008 -16.969 1 97.94 399 HIS B C 1
ATOM 7561 O O . HIS B 1 399 ? -5.719 -14.633 -17.766 1 97.94 399 HIS B O 1
ATOM 7567 N N . MET B 1 400 ? -6.289 -14.125 -15.672 1 98 400 MET B N 1
ATOM 7568 C CA . MET B 1 400 ? -5.352 -15.094 -15.117 1 98 400 MET B CA 1
ATOM 7569 C C . MET B 1 400 ? -5.789 -16.516 -15.438 1 98 400 MET B C 1
ATOM 7571 O O . MET B 1 400 ? -4.977 -17.344 -15.852 1 98 400 MET B O 1
ATOM 7575 N N . VAL B 1 401 ? -7.074 -16.797 -15.242 1 97.31 401 VAL B N 1
ATOM 7576 C CA . VAL B 1 401 ? -7.637 -18.109 -15.508 1 97.31 401 VAL B CA 1
ATOM 7577 C C . VAL B 1 401 ? -7.516 -18.438 -17 1 97.31 401 VAL B C 1
ATOM 7579 O O . VAL B 1 401 ? -7.047 -19.516 -17.359 1 97.31 401 VAL B O 1
ATOM 7582 N N . TRP B 1 402 ? -7.867 -17.438 -17.828 1 98.12 402 TRP B N 1
ATOM 7583 C CA . TRP B 1 402 ? -7.75 -17.625 -19.266 1 98.12 402 TRP B CA 1
ATOM 7584 C C . TRP B 1 402 ? -6.312 -17.953 -19.656 1 98.12 402 TRP B C 1
ATOM 7586 O O . TRP B 1 402 ? -6.07 -18.797 -20.531 1 98.12 402 TRP B O 1
ATOM 7596 N N . SER B 1 403 ? -5.418 -17.328 -18.969 1 98.31 403 SER B N 1
ATOM 7597 C CA . SER B 1 403 ? -4.004 -17.438 -19.328 1 98.31 403 SER B CA 1
ATOM 7598 C C . SER B 1 403 ? -3.443 -18.797 -18.922 1 98.31 403 SER B C 1
ATOM 7600 O O . SER B 1 403 ? -2.832 -19.484 -19.75 1 98.31 403 SER B O 1
ATOM 7602 N N . TYR B 1 404 ? -3.602 -19.234 -17.641 1 96.88 404 TYR B N 1
ATOM 7603 C CA . TYR B 1 404 ? -2.969 -20.5 -17.281 1 96.88 404 TYR B CA 1
ATOM 7604 C C . TYR B 1 404 ? -3.695 -21.672 -17.938 1 96.88 404 TYR B C 1
ATOM 7606 O O . TYR B 1 404 ? -3.127 -22.766 -18.078 1 96.88 404 TYR B O 1
ATOM 7614 N N . GLN B 1 405 ? -4.941 -21.469 -18.438 1 97.12 405 GLN B N 1
ATOM 7615 C CA . GLN B 1 405 ? -5.672 -22.531 -19.141 1 97.12 405 GLN B CA 1
ATOM 7616 C C . GLN B 1 405 ? -5.238 -22.625 -20.609 1 97.12 405 GLN B C 1
ATOM 7618 O O . GLN B 1 405 ? -5.32 -23.688 -21.203 1 97.12 405 GLN B O 1
ATOM 7623 N N . SER B 1 406 ? -4.766 -21.469 -21.188 1 97.38 406 SER B N 1
ATOM 7624 C CA . SER B 1 406 ? -4.789 -21.5 -22.641 1 97.38 406 SER B CA 1
ATOM 7625 C C . SER B 1 406 ? -3.477 -20.984 -23.219 1 97.38 406 SER B C 1
ATOM 7627 O O . SER B 1 406 ? -3.211 -21.156 -24.406 1 97.38 406 SER B O 1
ATOM 7629 N N . PHE B 1 407 ? -2.672 -20.266 -22.438 1 98.06 407 PHE B N 1
ATOM 7630 C CA . PHE B 1 407 ? -1.41 -19.766 -22.969 1 98.06 407 PHE B CA 1
ATOM 7631 C C . PHE B 1 407 ? -0.485 -20.906 -23.344 1 98.06 407 PHE B C 1
ATOM 7633 O O . PHE B 1 407 ? -0.197 -21.781 -22.516 1 98.06 407 PHE B O 1
ATOM 7640 N N . LYS B 1 408 ? 0.052 -20.938 -24.562 1 97.69 408 LYS B N 1
ATOM 7641 C CA . LYS B 1 408 ? 0.929 -21.984 -25.062 1 97.69 408 LYS B CA 1
ATOM 7642 C C . LYS B 1 408 ? 2.396 -21.609 -24.906 1 97.69 408 LYS B C 1
ATOM 7644 O O . LYS B 1 408 ? 3.061 -21.219 -25.859 1 97.69 408 LYS B O 1
ATOM 7649 N N . ASN B 1 409 ? 2.873 -21.766 -23.641 1 97.19 409 ASN B N 1
ATOM 7650 C CA . ASN B 1 409 ? 4.258 -21.391 -23.391 1 97.19 409 ASN B CA 1
ATOM 7651 C C . ASN B 1 409 ? 5.234 -22.359 -24.047 1 97.19 409 ASN B C 1
ATOM 7653 O O . ASN B 1 409 ? 5.016 -23.578 -24.031 1 97.19 409 ASN B O 1
ATOM 7657 N N . HIS B 1 410 ? 6.297 -21.844 -24.594 1 95 410 HIS B N 1
ATOM 7658 C CA . HIS B 1 410 ? 7.406 -22.625 -25.109 1 95 410 HIS B CA 1
ATOM 7659 C C . HIS B 1 410 ? 8.383 -23 -24 1 95 410 HIS B C 1
ATOM 7661 O O . HIS B 1 410 ? 8.352 -22.406 -22.906 1 95 410 HIS B O 1
ATOM 7667 N N . GLU B 1 411 ? 9.125 -24.031 -24.359 1 91.75 411 GLU B N 1
ATOM 7668 C CA . GLU B 1 411 ? 10.172 -24.391 -23.406 1 91.75 411 GLU B CA 1
ATOM 7669 C C . GLU B 1 411 ? 11.062 -23.203 -23.078 1 91.75 411 GLU B C 1
ATOM 7671 O O . GLU B 1 411 ? 11.531 -22.5 -23.984 1 91.75 411 GLU B O 1
ATOM 7676 N N . GLY B 1 412 ? 11.203 -22.953 -21.875 1 90.56 412 GLY B N 1
ATOM 7677 C CA . GLY B 1 412 ? 12.062 -21.859 -21.438 1 90.56 412 GLY B CA 1
ATOM 7678 C C . GLY B 1 412 ? 11.305 -20.578 -21.172 1 90.56 412 GLY B C 1
ATOM 7679 O O . GLY B 1 412 ? 11.82 -19.672 -20.516 1 90.56 412 GLY B O 1
ATOM 7680 N N . GLN B 1 413 ? 10.117 -20.469 -21.75 1 95.81 413 GLN B N 1
ATOM 7681 C CA . GLN B 1 413 ? 9.273 -19.297 -21.5 1 95.81 413 GLN B CA 1
ATOM 7682 C C . GLN B 1 413 ? 8.539 -19.422 -20.172 1 95.81 413 GLN B C 1
ATOM 7684 O O . GLN B 1 413 ? 7.887 -20.438 -19.906 1 95.81 413 GLN B O 1
ATOM 7689 N N . LYS B 1 414 ? 8.648 -18.406 -19.328 1 96 414 LYS B N 1
ATOM 7690 C CA . LYS B 1 414 ? 8.07 -18.5 -18 1 96 414 LYS B CA 1
ATOM 7691 C C . LYS B 1 414 ? 6.785 -17.688 -17.891 1 96 414 LYS B C 1
ATOM 7693 O O . LYS B 1 414 ? 6.684 -16.594 -18.469 1 96 414 LYS B O 1
ATOM 7698 N N . LEU B 1 415 ? 5.832 -18.203 -17.234 1 97.88 415 LEU B N 1
ATOM 7699 C CA . LEU B 1 415 ? 4.676 -17.438 -16.781 1 97.88 415 LEU B CA 1
ATOM 7700 C C . LEU B 1 415 ? 4.801 -17.094 -15.297 1 97.88 415 LEU B C 1
ATOM 7702 O O . LEU B 1 415 ? 5.059 -17.969 -14.469 1 97.88 415 LEU B O 1
ATOM 7706 N N . LEU B 1 416 ? 4.68 -15.836 -14.992 1 98.31 416 LEU B N 1
ATOM 7707 C CA . LEU B 1 416 ? 4.816 -15.344 -13.625 1 98.31 416 LEU B CA 1
ATOM 7708 C C . LEU B 1 416 ? 3.453 -14.992 -13.039 1 98.31 416 LEU B C 1
ATOM 7710 O O . LEU B 1 416 ? 2.652 -14.312 -13.68 1 98.31 416 LEU B O 1
ATOM 7714 N N . PHE B 1 417 ? 3.225 -15.531 -11.844 1 98.06 417 PHE B N 1
ATOM 7715 C CA . PHE B 1 417 ? 1.933 -15.32 -11.203 1 98.06 417 PHE B CA 1
ATOM 7716 C C . PHE B 1 417 ? 2.115 -14.82 -9.773 1 98.06 417 PHE B C 1
ATOM 7718 O O . PHE B 1 417 ? 3.115 -15.133 -9.125 1 98.06 417 PHE B O 1
ATOM 7725 N N . SER B 1 418 ? 1.183 -13.945 -9.352 1 98.06 418 SER B N 1
ATOM 7726 C CA . SER B 1 418 ? 0.931 -13.773 -7.926 1 98.06 418 SER B CA 1
ATOM 7727 C C . SER B 1 418 ? -0.027 -14.836 -7.398 1 98.06 418 SER B C 1
ATOM 7729 O O . SER B 1 418 ? -1.241 -14.727 -7.582 1 98.06 418 SER B O 1
ATOM 7731 N N . GLY B 1 419 ? 0.512 -15.852 -6.777 1 95.75 419 GLY B N 1
ATOM 7732 C CA . GLY B 1 419 ? -0.257 -17.031 -6.441 1 95.75 419 GLY B CA 1
ATOM 7733 C C . GLY B 1 419 ? -0.999 -16.922 -5.125 1 95.75 419 GLY B C 1
ATOM 7734 O O . GLY B 1 419 ? -2.176 -16.547 -5.102 1 95.75 419 GLY B O 1
ATOM 7735 N N . GLY B 1 420 ? -0.296 -17.047 -4.035 1 94 420 GLY B N 1
ATOM 7736 C CA . GLY B 1 420 ? -0.897 -17.016 -2.713 1 94 420 GLY B CA 1
ATOM 7737 C C . GLY B 1 420 ? -1.455 -15.656 -2.338 1 94 420 GLY B C 1
ATOM 7738 O O . GLY B 1 420 ? -2.527 -15.562 -1.735 1 94 420 GLY B O 1
ATOM 7739 N N . HIS B 1 421 ? -0.779 -14.617 -2.691 1 96.19 421 HIS B N 1
ATOM 7740 C CA . HIS B 1 421 ? -1.216 -13.266 -2.377 1 96.19 421 HIS B CA 1
ATOM 7741 C C . HIS B 1 421 ? -2.318 -12.805 -3.324 1 96.19 421 HIS B C 1
ATOM 7743 O O . HIS B 1 421 ? -3.248 -12.109 -2.912 1 96.19 421 HIS B O 1
ATOM 7749 N N . GLY B 1 422 ? -2.23 -13.273 -4.621 1 97.12 422 GLY B N 1
ATOM 7750 C CA . GLY B 1 422 ? -3.246 -12.914 -5.598 1 97.12 422 GLY B CA 1
ATOM 7751 C C . GLY B 1 422 ? -3.475 -11.422 -5.695 1 97.12 422 GLY B C 1
ATOM 7752 O O . GLY B 1 422 ? -4.613 -10.953 -5.605 1 97.12 422 GLY B O 1
ATOM 7753 N N . ALA B 1 423 ? -2.449 -10.664 -5.934 1 98 423 ALA B N 1
ATOM 7754 C CA . ALA B 1 423 ? -2.535 -9.211 -5.875 1 98 423 ALA B CA 1
ATOM 7755 C C . ALA B 1 423 ? -2.805 -8.617 -7.258 1 98 423 ALA B C 1
ATOM 7757 O O . ALA B 1 423 ? -2.02 -8.82 -8.188 1 98 423 ALA B O 1
ATOM 7758 N N . MET B 1 424 ? -3.92 -7.875 -7.383 1 97.88 424 MET B N 1
ATOM 7759 C CA . MET B 1 424 ? -4.098 -7.055 -8.578 1 97.88 424 MET B CA 1
ATOM 7760 C C . MET B 1 424 ? -3 -6 -8.68 1 97.88 424 MET B C 1
ATOM 7762 O O . MET B 1 424 ? -2.586 -5.43 -7.668 1 97.88 424 MET B O 1
ATOM 7766 N N . GLY B 1 425 ? -2.582 -5.715 -9.844 1 98.44 425 GLY B N 1
ATOM 7767 C CA . GLY B 1 425 ? -1.538 -4.727 -10.055 1 98.44 425 GLY B CA 1
ATOM 7768 C C . GLY B 1 425 ? -0.147 -5.328 -10.117 1 98.44 425 GLY B C 1
ATOM 7769 O O . GLY B 1 425 ? 0.835 -4.613 -10.328 1 98.44 425 GLY B O 1
ATOM 7770 N N . TYR B 1 426 ? -0.048 -6.625 -10 1 98.69 426 TYR B N 1
ATOM 7771 C CA . TYR B 1 426 ? 1.198 -7.383 -10.008 1 98.69 426 TYR B CA 1
ATOM 7772 C C . TYR B 1 426 ? 1.807 -7.414 -11.406 1 98.69 426 TYR B C 1
ATOM 7774 O O . TYR B 1 426 ? 3.025 -7.301 -11.562 1 98.69 426 TYR B O 1
ATOM 7782 N N . GLY B 1 427 ? 1.06 -7.559 -12.461 1 98.81 427 GLY B N 1
ATOM 7783 C CA . GLY B 1 427 ? 1.454 -7.961 -13.805 1 98.81 427 GLY B CA 1
ATOM 7784 C C . GLY B 1 427 ? 2.521 -7.066 -14.406 1 98.81 427 GLY B C 1
ATOM 7785 O O . GLY B 1 427 ? 3.605 -7.535 -14.758 1 98.81 427 GLY B O 1
ATOM 7786 N N . LEU B 1 428 ? 2.275 -5.77 -14.469 1 98.88 428 LEU B N 1
ATOM 7787 C CA . LEU B 1 428 ? 3.174 -4.855 -15.164 1 98.88 428 LEU B CA 1
ATOM 7788 C C . LEU B 1 428 ? 4.504 -4.73 -14.43 1 98.88 428 LEU B C 1
ATOM 7790 O O . LEU B 1 428 ? 5.566 -4.922 -15.023 1 98.88 428 LEU B O 1
ATOM 7794 N N . PRO B 1 429 ? 4.523 -4.469 -13.102 1 98.94 429 PRO B N 1
ATOM 7795 C CA . PRO B 1 429 ? 5.812 -4.387 -12.414 1 98.94 429 PRO B CA 1
ATOM 7796 C C . PRO B 1 429 ? 6.598 -5.691 -12.477 1 98.94 429 PRO B C 1
ATOM 7798 O O . PRO B 1 429 ? 7.824 -5.676 -12.609 1 98.94 429 PRO B O 1
ATOM 7801 N N . ALA B 1 430 ? 5.891 -6.816 -12.375 1 98.94 430 ALA B N 1
ATOM 7802 C CA . ALA B 1 430 ? 6.57 -8.109 -12.445 1 98.94 430 ALA B CA 1
ATOM 7803 C C . ALA B 1 430 ? 7.227 -8.312 -13.805 1 98.94 430 ALA B C 1
ATOM 7805 O O . ALA B 1 430 ? 8.328 -8.859 -13.891 1 98.94 430 ALA B O 1
ATOM 7806 N N . ALA B 1 431 ? 6.551 -7.914 -14.906 1 98.94 431 ALA B N 1
ATOM 7807 C CA . ALA B 1 431 ? 7.129 -8 -16.234 1 98.94 431 ALA B CA 1
ATOM 7808 C C . ALA B 1 431 ? 8.391 -7.145 -16.344 1 98.94 431 ALA B C 1
ATOM 7810 O O . ALA B 1 431 ? 9.367 -7.543 -16.984 1 98.94 431 ALA B O 1
ATOM 7811 N N . ILE B 1 432 ? 8.375 -5.957 -15.727 1 98.88 432 ILE B N 1
ATOM 7812 C CA . ILE B 1 432 ? 9.531 -5.07 -15.703 1 98.88 432 ILE B CA 1
ATOM 7813 C C . ILE B 1 432 ? 10.695 -5.762 -15 1 98.88 432 ILE B C 1
ATOM 7815 O O . ILE B 1 432 ? 11.812 -5.801 -15.516 1 98.88 432 ILE B O 1
ATOM 7819 N N . GLY B 1 433 ? 10.414 -6.328 -13.797 1 98.88 433 GLY B N 1
ATOM 7820 C CA . GLY B 1 433 ? 11.445 -7.059 -13.07 1 98.88 433 GLY B CA 1
ATOM 7821 C C . GLY B 1 433 ? 12.016 -8.219 -13.859 1 98.88 433 GLY B C 1
ATOM 7822 O O . GLY B 1 433 ? 13.227 -8.461 -13.828 1 98.88 433 GLY B O 1
ATOM 7823 N N . ALA B 1 434 ? 11.141 -8.922 -14.57 1 98.81 434 ALA B N 1
ATOM 7824 C CA . ALA B 1 434 ? 11.555 -10.078 -15.359 1 98.81 434 ALA B CA 1
ATOM 7825 C C . ALA B 1 434 ? 12.508 -9.664 -16.484 1 98.81 434 ALA B C 1
ATOM 7827 O O . ALA B 1 434 ? 13.422 -10.414 -16.828 1 98.81 434 ALA B O 1
ATOM 7828 N N . TYR B 1 435 ? 12.281 -8.5 -17.094 1 98.62 435 TYR B N 1
ATOM 7829 C CA . TYR B 1 435 ? 13.195 -7.996 -18.109 1 98.62 435 TYR B CA 1
ATOM 7830 C C . TYR B 1 435 ? 14.609 -7.852 -17.562 1 98.62 435 TYR B C 1
ATOM 7832 O O . TYR B 1 435 ? 15.57 -8.297 -18.188 1 98.62 435 TYR B O 1
ATOM 7840 N N . TYR B 1 436 ? 14.727 -7.297 -16.391 1 98.44 436 TYR B N 1
ATOM 7841 C CA . TYR B 1 436 ? 16.047 -7.078 -15.812 1 98.44 436 TYR B CA 1
ATOM 7842 C C . TYR B 1 436 ? 16.672 -8.391 -15.383 1 98.44 436 TYR B C 1
ATOM 7844 O O . TYR B 1 436 ? 17.906 -8.523 -15.367 1 98.44 436 TYR B O 1
ATOM 7852 N N . ALA B 1 437 ? 15.828 -9.367 -15.07 1 98 437 ALA B N 1
ATOM 7853 C CA . ALA B 1 437 ? 16.312 -10.688 -14.688 1 98 437 ALA B CA 1
ATOM 7854 C C . ALA B 1 437 ? 16.891 -11.43 -15.891 1 98 437 ALA B C 1
ATOM 7856 O O . ALA B 1 437 ? 17.891 -12.141 -15.766 1 98 437 ALA B O 1
ATOM 7857 N N . THR B 1 438 ? 16.266 -11.25 -17.156 1 97.31 438 THR B N 1
ATOM 7858 C CA . THR B 1 438 ? 16.547 -12.141 -18.266 1 97.31 438 THR B CA 1
ATOM 7859 C C . THR B 1 438 ? 17.312 -11.398 -19.375 1 97.31 438 THR B C 1
ATOM 7861 O O . THR B 1 438 ? 17.953 -12.023 -20.203 1 97.31 438 THR B O 1
ATOM 7864 N N . GLY B 1 439 ? 17.109 -10.055 -19.422 1 97.12 439 GLY B N 1
ATOM 7865 C CA . GLY B 1 439 ? 17.703 -9.258 -20.484 1 97.12 439 GLY B CA 1
ATOM 7866 C C . GLY B 1 439 ? 17 -9.43 -21.828 1 97.12 439 GLY B C 1
ATOM 7867 O O . GLY B 1 439 ? 17.5 -8.984 -22.859 1 97.12 439 GLY B O 1
ATOM 7868 N N . LYS B 1 440 ? 15.836 -10.102 -21.812 1 97.19 440 LYS B N 1
ATOM 7869 C CA . LYS B 1 440 ? 15.055 -10.375 -23.016 1 97.19 440 LYS B CA 1
ATOM 7870 C C . LYS B 1 440 ? 13.672 -9.75 -22.922 1 97.19 440 LYS B C 1
ATOM 7872 O O . LYS B 1 440 ? 13.195 -9.422 -21.828 1 97.19 440 LYS B O 1
ATOM 7877 N N . PRO B 1 441 ? 13.031 -9.531 -24.062 1 98 441 PRO B N 1
ATOM 7878 C CA . PRO B 1 441 ? 11.68 -8.977 -24.031 1 98 441 PRO B CA 1
ATOM 7879 C C . PRO B 1 441 ? 10.727 -9.781 -23.141 1 98 441 PRO B C 1
ATOM 7881 O O . PRO B 1 441 ? 10.852 -11.008 -23.062 1 98 441 PRO B O 1
ATOM 7884 N N . THR B 1 442 ? 9.859 -9.094 -22.516 1 98.56 442 THR B N 1
ATOM 7885 C CA . THR B 1 442 ? 8.852 -9.695 -21.656 1 98.56 442 THR B CA 1
ATOM 7886 C C . THR B 1 442 ? 7.461 -9.203 -22.016 1 98.56 442 THR B C 1
ATOM 7888 O O . THR B 1 442 ? 7.309 -8.336 -22.891 1 98.56 442 THR B O 1
ATOM 7891 N N . ALA B 1 443 ? 6.426 -9.75 -21.422 1 98.56 443 ALA B N 1
ATOM 7892 C CA . ALA B 1 443 ? 5.039 -9.328 -21.641 1 98.56 443 ALA B CA 1
ATOM 7893 C C . ALA B 1 443 ? 4.242 -9.398 -20.344 1 98.56 443 ALA B C 1
ATOM 7895 O O . ALA B 1 443 ? 4.68 -10.016 -19.359 1 98.56 443 ALA B O 1
ATOM 7896 N N . CYS B 1 444 ? 3.209 -8.711 -20.297 1 98.5 444 CYS B N 1
ATOM 7897 C CA . CYS B 1 444 ? 2.236 -8.906 -19.234 1 98.5 444 CYS B CA 1
ATOM 7898 C C . CYS B 1 444 ? 0.821 -8.992 -19.797 1 98.5 444 CYS B C 1
ATOM 7900 O O . CYS B 1 444 ? 0.512 -8.367 -20.812 1 98.5 444 CYS B O 1
ATOM 7902 N N . ILE B 1 445 ? 0.034 -9.836 -19.25 1 98.75 445 ILE B N 1
ATOM 7903 C CA . ILE B 1 445 ? -1.399 -9.953 -19.5 1 98.75 445 ILE B CA 1
ATOM 7904 C C . ILE B 1 445 ? -2.17 -9.484 -18.266 1 98.75 445 ILE B C 1
ATOM 7906 O O . ILE B 1 445 ? -2.035 -10.062 -17.188 1 98.75 445 ILE B O 1
ATOM 7910 N N . CYS B 1 446 ? -2.936 -8.453 -18.453 1 98.5 446 CYS B N 1
ATOM 7911 C CA . CYS B 1 446 ? -3.625 -7.844 -17.312 1 98.5 446 CYS B CA 1
ATOM 7912 C C . CYS B 1 446 ? -5.082 -7.555 -17.656 1 98.5 446 CYS B C 1
ATOM 7914 O O . CYS B 1 446 ? -5.461 -7.539 -18.828 1 98.5 446 CYS B O 1
ATOM 7916 N N . GLY B 1 447 ? -5.906 -7.441 -16.609 1 98.06 447 GLY B N 1
ATOM 7917 C CA . GLY B 1 447 ? -7.246 -6.898 -16.75 1 98.06 447 GLY B CA 1
ATOM 7918 C C . GLY B 1 447 ? -7.301 -5.391 -16.609 1 98.06 447 GLY B C 1
ATOM 7919 O O . GLY B 1 447 ? -6.316 -4.766 -16.203 1 98.06 447 GLY B O 1
ATOM 7920 N N . ASP B 1 448 ? -8.477 -4.816 -16.984 1 97.25 448 ASP B N 1
ATOM 7921 C CA . ASP B 1 448 ? -8.648 -3.369 -16.891 1 97.25 448 ASP B CA 1
ATOM 7922 C C . ASP B 1 448 ? -8.539 -2.893 -15.445 1 97.25 448 ASP B C 1
ATOM 7924 O O . ASP B 1 448 ? -7.82 -1.932 -15.156 1 97.25 448 ASP B O 1
ATOM 7928 N N . GLY B 1 449 ? -9.172 -3.609 -14.508 1 96.94 449 GLY B N 1
ATOM 7929 C CA . GLY B 1 449 ? -9.07 -3.232 -13.109 1 96.94 449 GLY B CA 1
ATOM 7930 C C . GLY B 1 449 ? -7.672 -3.402 -12.539 1 96.94 449 GLY B C 1
ATOM 7931 O O . GLY B 1 449 ? -7.207 -2.57 -11.758 1 96.94 449 GLY B O 1
ATOM 7932 N N . ALA B 1 450 ? -6.988 -4.449 -12.93 1 97.88 450 ALA B N 1
ATOM 7933 C CA . ALA B 1 450 ? -5.684 -4.793 -12.367 1 97.88 450 ALA B CA 1
ATOM 7934 C C . ALA B 1 450 ? -4.609 -3.809 -12.828 1 97.88 450 ALA B C 1
ATOM 7936 O O . ALA B 1 450 ? -3.768 -3.387 -12.031 1 97.88 450 ALA B O 1
ATOM 7937 N N . LEU B 1 451 ? -4.613 -3.422 -14.125 1 98.5 451 LEU B N 1
ATOM 7938 C CA . LEU B 1 451 ? -3.592 -2.51 -14.625 1 98.5 451 LEU B CA 1
ATOM 7939 C C . LEU B 1 451 ? -3.691 -1.151 -13.945 1 98.5 451 LEU B C 1
ATOM 7941 O O . LEU B 1 451 ? -2.676 -0.487 -13.719 1 98.5 451 LEU B O 1
ATOM 7945 N N . GLN B 1 452 ? -4.895 -0.755 -13.594 1 97.38 452 GLN B N 1
ATOM 7946 C CA . GLN B 1 452 ? -5.105 0.538 -12.953 1 97.38 452 GLN B CA 1
ATOM 7947 C C . GLN B 1 452 ? -4.371 0.618 -11.617 1 97.38 452 GLN B C 1
ATOM 7949 O O . GLN B 1 452 ? -3.93 1.693 -11.203 1 97.38 452 GLN B O 1
ATOM 7954 N N . MET B 1 453 ? -4.172 -0.475 -10.977 1 97.38 453 MET B N 1
ATOM 7955 C CA . MET B 1 453 ? -3.594 -0.502 -9.641 1 97.38 453 MET B CA 1
ATOM 7956 C C . MET B 1 453 ? -2.162 0.026 -9.648 1 97.38 453 MET B C 1
ATOM 7958 O O . MET B 1 453 ? -1.698 0.594 -8.664 1 97.38 453 MET B O 1
ATOM 7962 N N . ASN B 1 454 ? -1.433 -0.188 -10.695 1 98.31 454 ASN B N 1
ATOM 7963 C CA . ASN B 1 454 ? -0.066 0.298 -10.852 1 98.31 454 ASN B CA 1
ATOM 7964 C C . ASN B 1 454 ? 0.164 0.903 -12.234 1 98.31 454 ASN B C 1
ATOM 7966 O O . ASN B 1 454 ? 1.228 0.717 -12.828 1 98.31 454 ASN B O 1
ATOM 7970 N N . ILE B 1 455 ? -0.808 1.653 -12.727 1 98.62 455 ILE B N 1
ATOM 7971 C CA . ILE B 1 455 ? -0.771 2.197 -14.086 1 98.62 455 ILE B CA 1
ATOM 7972 C C . ILE B 1 455 ? 0.362 3.215 -14.195 1 98.62 455 ILE B C 1
ATOM 7974 O O . ILE B 1 455 ? 0.9 3.432 -15.289 1 98.62 455 ILE B O 1
ATOM 7978 N N . GLN B 1 456 ? 0.792 3.803 -13.086 1 98.25 456 GLN B N 1
ATOM 7979 C CA . GLN B 1 456 ? 1.851 4.805 -13.078 1 98.25 456 GLN B CA 1
ATOM 7980 C C . GLN B 1 456 ? 3.174 4.215 -13.555 1 98.25 456 GLN B C 1
ATOM 7982 O O . GLN B 1 456 ? 4.066 4.945 -13.992 1 98.25 456 GLN B O 1
ATOM 7987 N N . GLU B 1 457 ? 3.334 2.883 -13.531 1 98.69 457 GLU B N 1
ATOM 7988 C CA . GLU B 1 457 ? 4.578 2.244 -13.945 1 98.69 457 GLU B CA 1
ATOM 7989 C C . GLU B 1 457 ? 4.738 2.281 -15.461 1 98.69 457 GLU B C 1
ATOM 7991 O O . GLU B 1 457 ? 5.805 1.966 -15.992 1 98.69 457 GLU B O 1
ATOM 7996 N N . LEU B 1 458 ? 3.664 2.711 -16.188 1 98.81 458 LEU B N 1
ATOM 7997 C CA . LEU B 1 458 ? 3.832 3.008 -17.609 1 98.81 458 LEU B CA 1
ATOM 7998 C C . LEU B 1 458 ? 4.941 4.035 -17.828 1 98.81 458 LEU B C 1
ATOM 8000 O O . LEU B 1 458 ? 5.652 3.984 -18.828 1 98.81 458 LEU B O 1
ATOM 8004 N N . GLU B 1 459 ? 5.07 4.953 -16.844 1 98.38 459 GLU B N 1
ATOM 8005 C CA . GLU B 1 459 ? 6.141 5.938 -16.938 1 98.38 459 GLU B CA 1
ATOM 8006 C C . GLU B 1 459 ? 7.512 5.273 -16.828 1 98.38 459 GLU B C 1
ATOM 8008 O O . GLU B 1 459 ? 8.469 5.699 -17.484 1 98.38 459 GLU B O 1
ATOM 8013 N N . TRP B 1 460 ? 7.648 4.25 -15.93 1 98 460 TRP B N 1
ATOM 8014 C CA . TRP B 1 460 ? 8.875 3.465 -15.812 1 98 460 TRP B CA 1
ATOM 8015 C C . TRP B 1 460 ? 9.219 2.791 -17.141 1 98 460 TRP B C 1
ATOM 8017 O O . TRP B 1 460 ? 10.352 2.893 -17.609 1 98 460 TRP B O 1
ATOM 8027 N N . VAL B 1 461 ? 8.219 2.174 -17.766 1 98.62 461 VAL B N 1
ATOM 8028 C CA . VAL B 1 461 ? 8.391 1.473 -19.031 1 98.62 461 VAL B CA 1
ATOM 8029 C C . VAL B 1 461 ? 8.852 2.453 -20.109 1 98.62 461 VAL B C 1
ATOM 8031 O O . VAL B 1 461 ? 9.789 2.164 -20.859 1 98.62 461 VAL B O 1
ATOM 8034 N N . LYS B 1 462 ? 8.195 3.6 -20.125 1 98.19 462 LYS B N 1
ATOM 8035 C CA . LYS B 1 462 ? 8.516 4.602 -21.141 1 98.19 462 LYS B CA 1
ATOM 8036 C C . LYS B 1 462 ? 9.898 5.195 -20.922 1 98.19 462 LYS B C 1
ATOM 8038 O O . LYS B 1 462 ? 10.695 5.309 -21.844 1 98.19 462 LYS B O 1
ATOM 8043 N N . ARG B 1 463 ? 10.195 5.602 -19.656 1 96.94 463 ARG B N 1
ATOM 8044 C CA . ARG B 1 463 ? 11.438 6.273 -19.297 1 96.94 463 ARG B CA 1
ATOM 8045 C C . ARG B 1 463 ? 12.648 5.449 -19.734 1 96.94 463 ARG B C 1
ATOM 8047 O O . ARG B 1 463 ? 13.633 6 -20.234 1 96.94 463 ARG B O 1
ATOM 8054 N N . GLU B 1 464 ? 12.555 4.156 -19.578 1 96.56 464 GLU B N 1
ATOM 8055 C CA . GLU B 1 464 ? 13.68 3.281 -19.891 1 96.56 464 GLU B CA 1
ATOM 8056 C C . GLU B 1 464 ? 13.453 2.547 -21.219 1 96.56 464 GLU B C 1
ATOM 8058 O O . GLU B 1 464 ? 14.266 1.707 -21.609 1 96.56 464 GLU B O 1
ATOM 8063 N N . ASN B 1 465 ? 12.414 2.865 -21.906 1 97.5 465 ASN B N 1
ATOM 8064 C CA . ASN B 1 465 ? 12.047 2.258 -23.188 1 97.5 465 ASN B CA 1
ATOM 8065 C C . ASN B 1 465 ? 12.156 0.737 -23.125 1 97.5 465 ASN B C 1
ATOM 8067 O O . ASN B 1 465 ? 12.836 0.128 -23.953 1 97.5 465 ASN B O 1
ATOM 8071 N N . LEU B 1 466 ? 11.539 0.136 -22.125 1 98.19 466 LEU B N 1
ATOM 8072 C CA . LEU B 1 466 ? 11.648 -1.297 -21.875 1 98.19 466 LEU B CA 1
ATOM 8073 C C . LEU B 1 466 ? 10.852 -2.09 -22.906 1 98.19 466 LEU B C 1
ATOM 8075 O O . LEU B 1 466 ? 9.719 -1.722 -23.25 1 98.19 466 LEU B O 1
ATOM 8079 N N . PRO B 1 467 ? 11.391 -3.152 -23.438 1 98.38 467 PRO B N 1
ATOM 8080 C CA . PRO B 1 467 ? 10.672 -3.988 -24.406 1 98.38 467 PRO B CA 1
ATOM 8081 C C . PRO B 1 467 ? 9.625 -4.887 -23.734 1 98.38 467 PRO B C 1
ATOM 8083 O O . PRO B 1 467 ? 9.719 -6.113 -23.828 1 98.38 467 PRO B O 1
ATOM 8086 N N . VAL B 1 468 ? 8.609 -4.312 -23.188 1 98.5 468 VAL B N 1
ATOM 8087 C CA . VAL B 1 468 ? 7.504 -4.992 -22.531 1 98.5 468 VAL B CA 1
ATOM 8088 C C . VAL B 1 468 ? 6.238 -4.863 -23.375 1 98.5 468 VAL B C 1
ATOM 8090 O O . VAL B 1 468 ? 5.828 -3.756 -23.719 1 98.5 468 VAL B O 1
ATOM 8093 N N . LYS B 1 469 ? 5.711 -5.934 -23.766 1 98.69 469 LYS B N 1
ATOM 8094 C CA . LYS B 1 469 ? 4.406 -5.949 -24.438 1 98.69 469 LYS B CA 1
ATOM 8095 C C . LYS B 1 469 ? 3.277 -6.082 -23.406 1 98.69 469 LYS B C 1
ATOM 8097 O O . LYS B 1 469 ? 3.207 -7.07 -22.672 1 98.69 469 LYS B O 1
ATOM 8102 N N . ILE B 1 470 ? 2.422 -5.082 -23.375 1 98.81 470 ILE B N 1
ATOM 8103 C CA . ILE B 1 470 ? 1.361 -5.031 -22.375 1 98.81 470 ILE B CA 1
ATOM 8104 C C . ILE B 1 470 ? 0.022 -5.371 -23.031 1 98.81 470 ILE B C 1
ATOM 8106 O O . ILE B 1 470 ? -0.48 -4.609 -23.859 1 98.81 470 ILE B O 1
ATOM 8110 N N . MET B 1 471 ? -0.565 -6.508 -22.688 1 98.62 471 MET B N 1
ATOM 8111 C CA . MET B 1 471 ? -1.885 -6.918 -23.156 1 98.62 471 MET B CA 1
ATOM 8112 C C . MET B 1 471 ? -2.951 -6.645 -22.094 1 98.62 471 MET B C 1
ATOM 8114 O O . MET B 1 471 ? -2.951 -7.262 -21.031 1 98.62 471 MET B O 1
ATOM 8118 N N . VAL B 1 472 ? -3.885 -5.762 -22.422 1 98.69 472 VAL B N 1
ATOM 8119 C CA . VAL B 1 472 ? -4.949 -5.426 -21.484 1 98.69 472 VAL B CA 1
ATOM 8120 C C . VAL B 1 472 ? -6.266 -6.043 -21.953 1 98.69 472 VAL B C 1
ATOM 8122 O O . VAL B 1 472 ? -6.801 -5.664 -23 1 98.69 472 VAL B O 1
ATOM 8125 N N . MET B 1 473 ? -6.754 -6.996 -21.203 1 98.25 473 MET B N 1
ATOM 8126 C CA . MET B 1 473 ? -8.086 -7.547 -21.422 1 98.25 473 MET B CA 1
ATOM 8127 C C . MET B 1 473 ? -9.148 -6.684 -20.75 1 98.25 473 MET B C 1
ATOM 8129 O O . MET B 1 473 ? -9.406 -6.828 -19.562 1 98.25 473 MET B O 1
ATOM 8133 N N . ASN B 1 474 ? -9.859 -5.891 -21.547 1 98.06 474 ASN B N 1
ATOM 8134 C CA . ASN B 1 474 ? -10.773 -4.891 -21 1 98.06 474 ASN B CA 1
ATOM 8135 C C . ASN B 1 474 ? -12.227 -5.285 -21.219 1 98.06 474 ASN B C 1
ATOM 8137 O O . ASN B 1 474 ? -12.773 -5.102 -22.297 1 98.06 474 ASN B O 1
ATOM 8141 N N . ASN B 1 475 ? -12.844 -5.816 -20.25 1 96.56 475 ASN B N 1
ATOM 8142 C CA . ASN B 1 475 ? -14.273 -6.105 -20.297 1 96.56 475 ASN B CA 1
ATOM 8143 C C . ASN B 1 475 ? -15.086 -5.09 -19.5 1 96.56 475 ASN B C 1
ATOM 8145 O O . ASN B 1 475 ? -16.25 -5.328 -19.188 1 96.56 475 ASN B O 1
ATOM 8149 N N . GLU B 1 476 ? -14.414 -4.016 -19.031 1 96.38 476 GLU B N 1
ATOM 8150 C CA . GLU B 1 476 ? -15.023 -2.91 -18.312 1 96.38 476 GLU B CA 1
ATOM 8151 C C . GLU B 1 476 ? -15.75 -3.408 -17.062 1 96.38 476 GLU B C 1
ATOM 8153 O O . GLU B 1 476 ? -16.875 -2.984 -16.781 1 96.38 476 GLU B O 1
ATOM 8158 N N . ALA B 1 477 ? -15.094 -4.32 -16.359 1 95.94 477 ALA B N 1
ATOM 8159 C CA . ALA B 1 477 ? -15.656 -4.883 -15.133 1 95.94 477 ALA B CA 1
ATOM 8160 C C . ALA B 1 477 ? -14.562 -5.516 -14.281 1 95.94 477 ALA B C 1
ATOM 8162 O O . ALA B 1 477 ? -13.508 -5.895 -14.789 1 95.94 477 ALA B O 1
ATOM 8163 N N . LEU B 1 478 ? -14.836 -5.523 -13.016 1 95.75 478 LEU B N 1
ATOM 8164 C CA . LEU B 1 478 ? -14.133 -6.508 -12.195 1 95.75 478 LEU B CA 1
ATOM 8165 C C . LEU B 1 478 ? -14.75 -7.895 -12.367 1 95.75 478 LEU B C 1
ATOM 8167 O O . LEU B 1 478 ? -15.562 -8.32 -11.547 1 95.75 478 LEU B O 1
ATOM 8171 N N . GLY B 1 479 ? -14.328 -8.562 -13.367 1 94 479 GLY B N 1
ATOM 8172 C CA . GLY B 1 479 ? -15.031 -9.695 -13.945 1 94 479 GLY B CA 1
ATOM 8173 C C . GLY B 1 479 ? -15.234 -10.836 -12.969 1 94 479 GLY B C 1
ATOM 8174 O O . GLY B 1 479 ? -16.312 -11.445 -12.93 1 94 479 GLY B O 1
ATOM 8175 N N . MET B 1 480 ? -14.273 -11.18 -12.188 1 92.69 480 MET B N 1
ATOM 8176 C CA . MET B 1 480 ? -14.383 -12.297 -11.25 1 92.69 480 MET B CA 1
ATOM 8177 C C . MET B 1 480 ? -15.422 -12.008 -10.172 1 92.69 480 MET B C 1
ATOM 8179 O O . MET B 1 480 ? -16.156 -12.898 -9.75 1 92.69 480 MET B O 1
ATOM 8183 N N . ILE B 1 481 ? -15.391 -10.805 -9.688 1 93.19 481 ILE B N 1
ATOM 8184 C CA . ILE B 1 481 ? -16.312 -10.414 -8.625 1 93.19 481 ILE B CA 1
ATOM 8185 C C . ILE B 1 481 ? -17.719 -10.289 -9.195 1 93.19 481 ILE B C 1
ATOM 8187 O O . ILE B 1 481 ? -18.703 -10.664 -8.531 1 93.19 481 ILE B O 1
ATOM 8191 N N . ARG B 1 482 ? -17.781 -9.734 -10.359 1 91.94 482 ARG B N 1
ATOM 8192 C CA . ARG B 1 482 ? -19.078 -9.633 -11.023 1 91.94 482 ARG B CA 1
ATOM 8193 C C . ARG B 1 482 ? -19.719 -11 -11.172 1 91.94 482 ARG B C 1
ATOM 8195 O O . ARG B 1 482 ? -20.938 -11.156 -10.969 1 91.94 482 ARG B O 1
ATOM 8202 N N . HIS B 1 483 ? -18.828 -11.945 -11.531 1 88.06 483 HIS B N 1
ATOM 8203 C CA . HIS B 1 483 ? -19.297 -13.32 -11.656 1 88.06 483 HIS B CA 1
ATOM 8204 C C . HIS B 1 483 ? -19.875 -13.82 -10.336 1 88.06 483 HIS B C 1
ATOM 8206 O O . HIS B 1 483 ? -20.922 -14.461 -10.312 1 88.06 483 HIS B O 1
ATOM 8212 N N . LEU B 1 484 ? -19.234 -13.578 -9.32 1 85.5 484 LEU B N 1
ATOM 8213 C CA . LEU B 1 484 ? -19.672 -13.969 -7.992 1 85.5 484 LEU B CA 1
ATOM 8214 C C . LEU B 1 484 ? -20.984 -13.273 -7.637 1 85.5 484 LEU B C 1
ATOM 8216 O O . LEU B 1 484 ? -21.891 -13.891 -7.062 1 85.5 484 LEU B O 1
ATOM 8220 N N . GLN B 1 485 ? -21.094 -12.008 -7.973 1 89 485 GLN B N 1
ATOM 8221 C CA . GLN B 1 485 ? -22.281 -11.219 -7.656 1 89 485 GLN B CA 1
ATOM 8222 C C . GLN B 1 485 ? -23.484 -11.703 -8.445 1 89 485 GLN B C 1
ATOM 8224 O O . GLN B 1 485 ? -24.609 -11.688 -7.938 1 89 485 GLN B O 1
ATOM 8229 N N . ARG B 1 486 ? -23.25 -12.078 -9.633 1 84.81 486 ARG B N 1
ATOM 8230 C CA . ARG B 1 486 ? -24.328 -12.664 -10.43 1 84.81 486 ARG B CA 1
ATOM 8231 C C . ARG B 1 486 ? -24.891 -13.906 -9.758 1 84.81 486 ARG B C 1
ATOM 8233 O O . ARG B 1 486 ? -26.109 -14.086 -9.703 1 84.81 486 ARG B O 1
ATOM 8240 N N . ASP B 1 487 ? -23.984 -14.656 -9.242 1 83.12 487 ASP B N 1
ATOM 8241 C CA . ASP B 1 487 ? -24.375 -15.961 -8.719 1 83.12 487 ASP B CA 1
ATOM 8242 C C . ASP B 1 487 ? -25 -15.828 -7.332 1 83.12 487 ASP B C 1
ATOM 8244 O O . ASP B 1 487 ? -25.875 -16.625 -6.965 1 83.12 487 ASP B O 1
ATOM 8248 N N . TYR B 1 488 ? -24.562 -14.758 -6.574 1 84.81 488 TYR B N 1
ATOM 8249 C CA . TYR B 1 488 ? -24.891 -14.852 -5.152 1 84.81 488 TYR B CA 1
ATOM 8250 C C . TYR B 1 488 ? -25.531 -13.562 -4.656 1 84.81 488 TYR B C 1
ATOM 8252 O O . TYR B 1 488 ? -26.047 -13.508 -3.533 1 84.81 488 TYR B O 1
ATOM 8260 N N . PHE B 1 489 ? -25.625 -12.477 -5.434 1 89.5 489 PHE B N 1
ATOM 8261 C CA . PHE B 1 489 ? -26.078 -11.195 -4.91 1 89.5 489 PHE B CA 1
ATOM 8262 C C . PHE B 1 489 ? -27.125 -10.57 -5.836 1 89.5 489 PHE B C 1
ATOM 8264 O O . PHE B 1 489 ? -27.109 -9.367 -6.082 1 89.5 489 PHE B O 1
ATOM 8271 N N . ASP B 1 490 ? -27.969 -11.305 -6.379 1 87.06 490 ASP B N 1
ATOM 8272 C CA . ASP B 1 490 ? -29.125 -10.875 -7.16 1 87.06 490 ASP B CA 1
ATOM 8273 C C . ASP B 1 490 ? -28.719 -9.906 -8.266 1 87.06 490 ASP B C 1
ATOM 8275 O O . ASP B 1 490 ? -29.391 -8.906 -8.508 1 87.06 490 ASP B O 1
ATOM 8279 N N . CYS B 1 491 ? -27.484 -10.055 -8.719 1 82.44 491 CYS B N 1
ATOM 8280 C CA . CYS B 1 491 ? -26.969 -9.297 -9.844 1 82.44 491 CYS B CA 1
ATOM 8281 C C . CYS B 1 491 ? -26.812 -7.824 -9.484 1 82.44 491 CYS B C 1
ATOM 8283 O O . CYS B 1 491 ? -26.953 -6.953 -10.352 1 82.44 491 CYS B O 1
ATOM 8285 N N . LEU B 1 492 ? -26.812 -7.605 -8.188 1 86.06 492 LEU B N 1
ATOM 8286 C CA . LEU B 1 492 ? -26.359 -6.281 -7.777 1 86.06 492 LEU B CA 1
ATOM 8287 C C . LEU B 1 492 ? -24.859 -6.121 -7.977 1 86.06 492 LEU B C 1
ATOM 8289 O O . LEU B 1 492 ? -24.062 -6.68 -7.215 1 86.06 492 LEU B O 1
ATOM 8293 N N . PHE B 1 493 ? -24.375 -5.602 -8.992 1 86.94 493 PHE B N 1
ATOM 8294 C CA . PHE B 1 493 ? -22.984 -5.48 -9.414 1 86.94 493 PHE B CA 1
ATOM 8295 C C . PHE B 1 493 ? -22.312 -4.289 -8.742 1 86.94 493 PHE B C 1
ATOM 8297 O O . PHE B 1 493 ? -21.656 -3.48 -9.406 1 86.94 493 PHE B O 1
ATOM 8304 N N . ALA B 1 494 ? -22.422 -4.242 -7.441 1 84.81 494 ALA B N 1
ATOM 8305 C CA . ALA B 1 494 ? -21.922 -3.115 -6.668 1 84.81 494 ALA B CA 1
ATOM 8306 C C . ALA B 1 494 ? -20.406 -2.979 -6.832 1 84.81 494 ALA B C 1
ATOM 8308 O O . ALA B 1 494 ? -19.641 -3.871 -6.445 1 84.81 494 ALA B O 1
ATOM 8309 N N . GLY B 1 495 ? -19.984 -1.843 -7.469 1 90.69 495 GLY B N 1
ATOM 8310 C CA . GLY B 1 495 ? -18.578 -1.503 -7.559 1 90.69 495 GLY B CA 1
ATOM 8311 C C . GLY B 1 495 ? -17.828 -2.307 -8.609 1 90.69 495 GLY B C 1
ATOM 8312 O O . GLY B 1 495 ? -16.609 -2.332 -8.617 1 90.69 495 GLY B O 1
ATOM 8313 N N . THR B 1 496 ? -18.578 -3.016 -9.594 1 92.12 496 THR B N 1
ATOM 8314 C CA . THR B 1 496 ? -17.828 -3.947 -10.43 1 92.12 496 THR B CA 1
ATOM 8315 C C . THR B 1 496 ? -18.109 -3.688 -11.906 1 92.12 496 THR B C 1
ATOM 8317 O O . THR B 1 496 ? -17.406 -4.195 -12.781 1 92.12 496 THR B O 1
ATOM 8320 N N . THR B 1 497 ? -19.109 -2.908 -12.203 1 90.56 497 THR B N 1
ATOM 8321 C CA . THR B 1 497 ? -19.438 -2.645 -13.602 1 90.56 497 THR B CA 1
ATOM 8322 C C . THR B 1 497 ? -19.797 -1.176 -13.805 1 90.56 497 THR B C 1
ATOM 8324 O O . THR B 1 497 ? -20 -0.441 -12.836 1 90.56 497 THR B O 1
ATOM 8327 N N . ASP B 1 498 ? -19.812 -0.86 -15.086 1 85.25 498 ASP B N 1
ATOM 8328 C CA . ASP B 1 498 ? -20.172 0.512 -15.445 1 85.25 498 ASP B CA 1
ATOM 8329 C C . ASP B 1 498 ? -21.562 0.876 -14.922 1 85.25 498 ASP B C 1
ATOM 8331 O O . ASP B 1 498 ? -22.484 0.07 -15 1 85.25 498 ASP B O 1
ATOM 8335 N N . GLY B 1 499 ? -21.594 1.978 -14.359 1 83.5 499 GLY B N 1
ATOM 8336 C CA . GLY B 1 499 ? -22.859 2.459 -13.828 1 83.5 499 GLY B CA 1
ATOM 8337 C C . GLY B 1 499 ? -23.141 1.979 -12.422 1 83.5 499 GLY B C 1
ATOM 8338 O O . GLY B 1 499 ? -24.094 2.436 -11.781 1 83.5 499 GLY B O 1
ATOM 8339 N N . CYS B 1 500 ? -22.281 1.094 -11.93 1 87.81 500 CYS B N 1
ATOM 8340 C CA . CYS B 1 500 ? -22.469 0.576 -10.578 1 87.81 500 CYS B CA 1
ATOM 8341 C C . CYS B 1 500 ? -21.219 0.791 -9.742 1 87.81 500 CYS B C 1
ATOM 8343 O O . CYS B 1 500 ? -20.828 -0.088 -8.969 1 87.81 500 CYS B O 1
ATOM 8345 N N . GLY B 1 501 ? -20.547 1.869 -10.023 1 89.44 501 GLY B N 1
ATOM 8346 C CA . GLY B 1 501 ? -19.438 2.242 -9.164 1 89.44 501 GLY B CA 1
ATOM 8347 C C . GLY B 1 501 ? -18.078 1.864 -9.742 1 89.44 501 GLY B C 1
ATOM 8348 O O . GLY B 1 501 ? -17.062 1.937 -9.047 1 89.44 501 GLY B O 1
ATOM 8349 N N . PHE B 1 502 ? -18.078 1.36 -10.977 1 93 502 PHE B N 1
ATOM 8350 C CA . PHE B 1 502 ? -16.812 1.036 -11.648 1 93 502 PHE B CA 1
ATOM 8351 C C . PHE B 1 502 ? -16.875 1.438 -13.117 1 93 502 PHE B C 1
ATOM 8353 O O . PHE B 1 502 ? -17.906 1.322 -13.766 1 93 502 PHE B O 1
ATOM 8360 N N . ALA B 1 503 ? -15.766 1.974 -13.625 1 94.94 503 ALA B N 1
ATOM 8361 C CA . ALA B 1 503 ? -15.57 2.279 -15.039 1 94.94 503 ALA B CA 1
ATOM 8362 C C . ALA B 1 503 ? -14.117 2.057 -15.453 1 94.94 503 ALA B C 1
ATOM 8364 O O . ALA B 1 503 ? -13.211 2.096 -14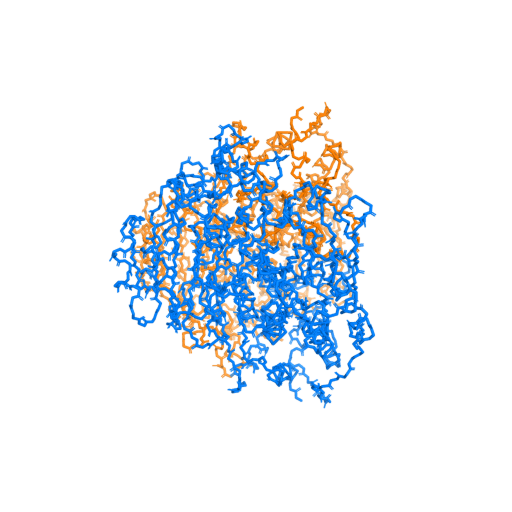.609 1 94.94 503 ALA B O 1
ATOM 8365 N N . SER B 1 504 ? -13.922 1.73 -16.641 1 95.62 504 SER B N 1
ATOM 8366 C CA . SER B 1 504 ? -12.57 1.565 -17.172 1 95.62 504 SER B CA 1
ATOM 8367 C C . SER B 1 504 ? -12.18 2.746 -18.047 1 95.62 504 SER B C 1
ATOM 8369 O O . SER B 1 504 ? -13.008 3.277 -18.797 1 95.62 504 SER B O 1
ATOM 8371 N N . CYS B 1 505 ? -10.953 3.125 -17.953 1 96.38 505 CYS B N 1
ATOM 8372 C CA . CYS B 1 505 ? -10.469 4.191 -18.812 1 96.38 505 CYS B CA 1
ATOM 8373 C C . CYS B 1 505 ? -10.094 3.652 -20.188 1 96.38 505 CYS B C 1
ATOM 8375 O O . CYS B 1 505 ? -10.234 2.455 -20.453 1 96.38 505 CYS B O 1
ATOM 8377 N N . ASN B 1 506 ? -9.82 4.555 -21.125 1 98.06 506 ASN B N 1
ATOM 8378 C CA . ASN B 1 506 ? -9.211 4.207 -22.406 1 98.06 506 ASN B CA 1
ATOM 8379 C C . ASN B 1 506 ? -7.703 4 -22.266 1 98.06 506 ASN B C 1
ATOM 8381 O O . ASN B 1 506 ? -6.926 4.938 -22.438 1 98.06 506 ASN B O 1
ATOM 8385 N N . PHE B 1 507 ? -7.34 2.752 -22.016 1 98.69 507 PHE B N 1
ATOM 8386 C CA . PHE B 1 507 ? -5.949 2.451 -21.688 1 98.69 507 PHE B CA 1
ATOM 8387 C C . PHE B 1 507 ? -5.035 2.805 -22.859 1 98.69 507 PHE B C 1
ATOM 8389 O O . PHE B 1 507 ? -3.889 3.213 -22.656 1 98.69 507 PHE B O 1
ATOM 8396 N N . ALA B 1 508 ? -5.477 2.566 -24.078 1 98.75 508 ALA B N 1
ATOM 8397 C CA . ALA B 1 508 ? -4.668 2.914 -25.234 1 98.75 508 ALA B CA 1
ATOM 8398 C C . ALA B 1 508 ? -4.344 4.406 -25.25 1 98.75 508 ALA B C 1
ATOM 8400 O O . ALA B 1 508 ? -3.191 4.793 -25.469 1 98.75 508 ALA B O 1
ATOM 8401 N N . GLU B 1 509 ? -5.348 5.254 -25.016 1 98.69 509 GLU B N 1
ATOM 8402 C CA . GLU B 1 509 ? -5.133 6.695 -24.984 1 98.69 509 GLU B CA 1
ATOM 8403 C C . GLU B 1 509 ? -4.227 7.094 -23.828 1 98.69 509 GLU B C 1
ATOM 8405 O O . GLU B 1 509 ? -3.375 7.977 -23.969 1 98.69 509 GLU B O 1
ATOM 8410 N N . VAL B 1 510 ? -4.414 6.457 -22.688 1 98.81 510 VAL B N 1
ATOM 8411 C CA . VAL B 1 510 ? -3.582 6.746 -21.531 1 98.81 510 VAL B CA 1
ATOM 8412 C C . VAL B 1 510 ? -2.133 6.363 -21.812 1 98.81 510 VAL B C 1
ATOM 8414 O O . VAL B 1 510 ? -1.209 7.117 -21.5 1 98.81 510 VAL B O 1
ATOM 8417 N N . ALA B 1 511 ? -1.965 5.152 -22.375 1 98.81 511 ALA B N 1
ATOM 8418 C CA . ALA B 1 511 ? -0.616 4.707 -22.719 1 98.81 511 ALA B CA 1
ATOM 8419 C C . ALA B 1 511 ? 0.044 5.668 -23.703 1 98.81 511 ALA B C 1
ATOM 8421 O O . ALA B 1 511 ? 1.224 6 -23.562 1 98.81 511 ALA B O 1
ATOM 8422 N N . LYS B 1 512 ? -0.703 6.117 -24.719 1 98.75 512 LYS B N 1
ATOM 8423 C CA . LYS B 1 512 ? -0.18 7.086 -25.672 1 98.75 512 LYS B CA 1
ATOM 8424 C C . LYS B 1 512 ? 0.234 8.375 -24.984 1 98.75 512 LYS B C 1
ATOM 8426 O O . LYS B 1 512 ? 1.248 8.984 -25.344 1 98.75 512 LYS B O 1
ATOM 8431 N N . ALA B 1 513 ? -0.57 8.766 -23.984 1 98.69 513 ALA B N 1
ATOM 8432 C CA . ALA B 1 513 ? -0.254 9.969 -23.234 1 98.69 513 ALA B CA 1
ATOM 8433 C C . ALA B 1 513 ? 1.057 9.812 -22.469 1 98.69 513 ALA B C 1
ATOM 8435 O O . ALA B 1 513 ? 1.777 10.789 -22.234 1 98.69 513 ALA B O 1
ATOM 8436 N N . TYR B 1 514 ? 1.419 8.617 -22.094 1 98.5 514 TYR B N 1
ATOM 8437 C CA . TYR B 1 514 ? 2.703 8.344 -21.453 1 98.5 514 TYR B CA 1
ATOM 8438 C C . TYR B 1 514 ? 3.811 8.219 -22.5 1 98.5 514 TYR B C 1
ATOM 8440 O O . TYR B 1 514 ? 4.992 8.133 -22.156 1 98.5 514 TYR B O 1
ATOM 8448 N N . GLY B 1 515 ? 3.48 8.109 -23.734 1 98.25 515 GLY B N 1
ATOM 8449 C CA . GLY B 1 515 ? 4.465 8 -24.812 1 98.25 515 GLY B CA 1
ATOM 8450 C C . GLY B 1 515 ? 4.688 6.57 -25.266 1 98.25 515 GLY B C 1
ATOM 8451 O O . GLY B 1 515 ? 5.703 6.266 -25.891 1 98.25 515 GLY B O 1
ATOM 8452 N N . ILE B 1 516 ? 3.789 5.66 -24.969 1 98.69 516 ILE B N 1
ATOM 8453 C CA . ILE B 1 516 ? 3.889 4.258 -25.344 1 98.69 516 ILE B CA 1
ATOM 8454 C C . ILE B 1 516 ? 2.943 3.973 -26.516 1 98.69 516 ILE B C 1
ATOM 8456 O O . ILE B 1 516 ? 1.748 4.262 -26.438 1 98.69 516 ILE B O 1
ATOM 8460 N N . PRO B 1 517 ? 3.482 3.418 -27.656 1 98.5 517 PRO B N 1
ATOM 8461 C CA . PRO B 1 517 ? 2.572 3.014 -28.734 1 98.5 517 PRO B CA 1
ATOM 8462 C C . PRO B 1 517 ? 1.47 2.072 -28.25 1 98.5 517 PRO B C 1
ATOM 8464 O O . PRO B 1 517 ? 1.745 1.12 -27.516 1 98.5 517 PRO B O 1
ATOM 8467 N N . ALA B 1 518 ? 0.265 2.369 -28.625 1 98.62 518 ALA B N 1
ATOM 8468 C CA . ALA B 1 518 ? -0.858 1.585 -28.109 1 98.62 518 ALA B CA 1
ATOM 8469 C C . ALA B 1 518 ? -1.945 1.438 -29.172 1 98.62 518 ALA B C 1
ATOM 8471 O O . ALA B 1 518 ? -2.076 2.285 -30.062 1 98.62 518 ALA B O 1
ATOM 8472 N N . LEU B 1 519 ? -2.672 0.407 -29.141 1 98.25 519 LEU B N 1
ATOM 8473 C CA . LEU B 1 519 ? -3.768 0.102 -30.062 1 98.25 519 LEU B CA 1
ATOM 8474 C C . LEU B 1 519 ? -4.938 -0.528 -29.312 1 98.25 519 LEU B C 1
ATOM 8476 O O . LEU B 1 519 ? -4.746 -1.447 -28.516 1 98.25 519 LEU B O 1
ATOM 8480 N N . ARG B 1 520 ? -6.094 0.034 -29.484 1 97.88 520 ARG B N 1
ATOM 8481 C CA . ARG B 1 520 ? -7.34 -0.535 -28.969 1 97.88 520 ARG B CA 1
ATOM 8482 C C . ARG B 1 520 ? -8.086 -1.281 -30.078 1 97.88 520 ARG B C 1
ATOM 8484 O O . ARG B 1 520 ? -8.219 -0.78 -31.188 1 97.88 520 ARG B O 1
ATOM 8491 N N . MET B 1 521 ? -8.508 -2.531 -29.797 1 97.75 521 MET B N 1
ATOM 8492 C CA . MET B 1 521 ? -9.234 -3.299 -30.797 1 97.75 521 MET B CA 1
ATOM 8493 C C . MET B 1 521 ? -10.266 -4.219 -30.156 1 97.75 521 MET B C 1
ATOM 8495 O O . MET B 1 521 ? -10.203 -4.469 -28.953 1 97.75 521 MET B O 1
ATOM 8499 N N . LEU B 1 522 ? -11.18 -4.707 -30.953 1 96.38 522 LEU B N 1
ATOM 8500 C CA . LEU B 1 522 ? -12.148 -5.695 -30.484 1 96.38 522 LEU B CA 1
ATOM 8501 C C . LEU B 1 522 ? -11.539 -7.09 -30.484 1 96.38 522 LEU B C 1
ATOM 8503 O O . LEU B 1 522 ? -10.641 -7.383 -31.266 1 96.38 522 LEU B O 1
ATOM 8507 N N . CYS B 1 523 ? -12.07 -7.863 -29.656 1 94.81 523 CYS B N 1
ATOM 8508 C CA . CYS B 1 523 ? -11.516 -9.195 -29.438 1 94.81 523 CYS B CA 1
ATOM 8509 C C . CYS B 1 523 ? -11.492 -9.992 -30.734 1 94.81 523 CYS B C 1
ATOM 8511 O O . CYS B 1 523 ? -10.562 -10.758 -30.984 1 94.81 523 CYS B O 1
ATOM 8513 N N . ASP B 1 524 ? -12.383 -9.836 -31.656 1 93.19 524 ASP B N 1
ATOM 8514 C CA . ASP B 1 524 ? -12.492 -10.633 -32.875 1 93.19 524 ASP B CA 1
ATOM 8515 C C . ASP B 1 524 ? -11.422 -10.234 -33.906 1 93.19 524 ASP B C 1
ATOM 8517 O O . ASP B 1 524 ? -11.156 -10.977 -34.844 1 93.19 524 ASP B O 1
ATOM 8521 N N . ALA B 1 525 ? -10.773 -9.102 -33.656 1 94.69 525 ALA B N 1
ATOM 8522 C CA . ALA B 1 525 ? -9.781 -8.594 -34.625 1 94.69 525 ALA B CA 1
ATOM 8523 C C . ALA B 1 525 ? -8.367 -9.008 -34.219 1 94.69 525 ALA B C 1
ATOM 8525 O O . ALA B 1 525 ? -7.43 -8.867 -35 1 94.69 525 ALA B O 1
ATOM 8526 N N . VAL B 1 526 ? -8.195 -9.594 -33.062 1 95.88 526 VAL B N 1
ATOM 8527 C CA . VAL B 1 526 ? -6.887 -9.812 -32.469 1 95.88 526 VAL B CA 1
ATOM 8528 C C . VAL B 1 526 ? -6.043 -10.703 -33.375 1 95.88 526 VAL B C 1
ATOM 8530 O O . VAL B 1 526 ? -4.91 -10.359 -33.719 1 95.88 526 VAL B O 1
ATOM 8533 N N . ARG B 1 527 ? -6.57 -11.781 -33.812 1 94.06 527 ARG B N 1
ATOM 8534 C CA . ARG B 1 527 ? -5.82 -12.773 -34.562 1 94.06 527 ARG B CA 1
ATOM 8535 C C . ARG B 1 527 ? -5.25 -12.164 -35.844 1 94.06 527 ARG B C 1
ATOM 8537 O O . ARG B 1 527 ? -4.109 -12.445 -36.219 1 94.06 527 ARG B O 1
ATOM 8544 N N . GLU B 1 528 ? -5.98 -11.289 -36.469 1 94.62 528 GLU B N 1
ATOM 8545 C CA . GLU B 1 528 ? -5.605 -10.766 -37.781 1 94.62 528 GLU B CA 1
ATOM 8546 C C . GLU B 1 528 ? -4.781 -9.492 -37.656 1 94.62 528 GLU B C 1
ATOM 8548 O O . GLU B 1 528 ? -3.844 -9.273 -38.406 1 94.62 528 GLU B O 1
ATOM 8553 N N . GLU B 1 529 ? -5.039 -8.703 -36.656 1 94.38 529 GLU B N 1
ATOM 8554 C CA . GLU B 1 529 ? -4.508 -7.348 -36.656 1 94.38 529 GLU B CA 1
ATOM 8555 C C . GLU B 1 529 ? -3.414 -7.172 -35.594 1 94.38 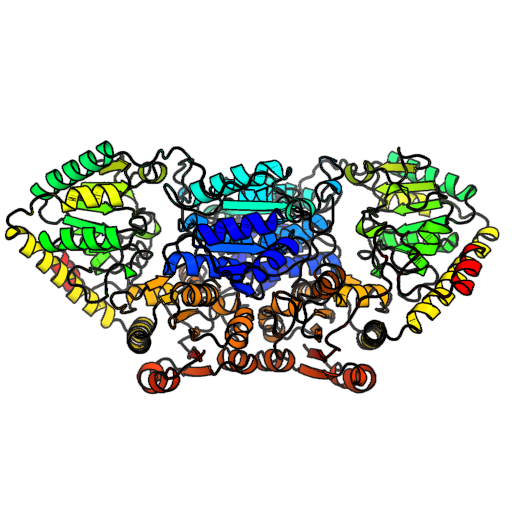529 GLU B C 1
ATOM 8557 O O . GLU B 1 529 ? -2.531 -6.324 -35.75 1 94.38 529 GLU B O 1
ATOM 8562 N N . ALA B 1 530 ? -3.377 -7.918 -34.594 1 96.12 530 ALA B N 1
ATOM 8563 C CA . ALA B 1 530 ? -2.484 -7.707 -33.469 1 96.12 530 ALA B CA 1
ATOM 8564 C C . ALA B 1 530 ? -1.037 -8.016 -33.844 1 96.12 530 ALA B C 1
ATOM 8566 O O . ALA B 1 530 ? -0.111 -7.363 -33.344 1 96.12 530 ALA B O 1
ATOM 8567 N N . PRO B 1 531 ? -0.782 -9.062 -34.75 1 95.38 531 PRO B N 1
ATOM 8568 C CA . PRO B 1 531 ? 0.6 -9.43 -35.062 1 95.38 531 PRO B CA 1
ATOM 8569 C C . PRO B 1 531 ? 1.416 -8.266 -35.594 1 95.38 531 PRO B C 1
ATOM 8571 O O . PRO B 1 531 ? 2.549 -8.039 -35.188 1 95.38 531 PRO B O 1
ATOM 8574 N N . GLU B 1 532 ? 0.907 -7.5 -36.469 1 95 532 GLU B N 1
ATOM 8575 C CA . GLU B 1 532 ? 1.618 -6.367 -37.062 1 95 532 GLU B CA 1
ATOM 8576 C C . GLU B 1 532 ? 1.943 -5.316 -36 1 95 532 GLU B C 1
ATOM 8578 O O . GLU B 1 532 ? 3.043 -4.762 -36 1 95 532 GLU B O 1
ATOM 8583 N N . PHE B 1 533 ? 1.044 -5.121 -35.188 1 96.5 533 PHE B N 1
ATOM 8584 C CA . PHE B 1 533 ? 1.228 -4.109 -34.156 1 96.5 533 PHE B CA 1
ATOM 8585 C C . PHE B 1 533 ? 2.295 -4.547 -33.156 1 96.5 533 PHE B C 1
ATOM 8587 O O . PHE B 1 533 ? 3.1 -3.729 -32.688 1 96.5 533 PHE B O 1
ATOM 8594 N N . LEU B 1 534 ? 2.279 -5.777 -32.781 1 96.19 534 LEU B N 1
ATOM 8595 C CA . LEU B 1 534 ? 3.141 -6.281 -31.719 1 96.19 534 LEU B CA 1
ATOM 8596 C C . LEU B 1 534 ? 4.559 -6.512 -32.219 1 96.19 534 LEU B C 1
ATOM 8598 O O . LEU B 1 534 ? 5.48 -6.719 -31.438 1 96.19 534 LEU B O 1
ATOM 8602 N N . GLU B 1 535 ? 4.711 -6.395 -33.531 1 91.44 535 GLU B N 1
ATOM 8603 C CA . GLU B 1 535 ? 6.043 -6.527 -34.094 1 91.44 535 GLU B CA 1
ATOM 8604 C C . GLU B 1 535 ? 6.902 -5.305 -33.812 1 91.44 535 GLU B C 1
ATOM 8606 O O . GLU B 1 535 ? 6.391 -4.184 -33.75 1 91.44 535 GLU B O 1
ATOM 8611 N N . GLY B 1 536 ? 8.203 -5.543 -33.594 1 86.31 536 GLY B N 1
ATOM 8612 C CA . GLY B 1 536 ? 9.102 -4.418 -33.406 1 86.31 536 GLY B CA 1
ATOM 8613 C C . GLY B 1 536 ? 9.664 -4.336 -32 1 86.31 536 GLY B C 1
ATOM 8614 O O . GLY B 1 536 ? 9.266 -5.094 -31.125 1 86.31 536 GLY B O 1
ATOM 8615 N N . GLU B 1 537 ? 10.539 -3.354 -31.875 1 89.62 537 GLU B N 1
ATOM 8616 C CA . GLU B 1 537 ? 11.25 -3.193 -30.609 1 89.62 537 GLU B CA 1
ATOM 8617 C C . GLU B 1 537 ? 10.547 -2.182 -29.703 1 89.62 537 GLU B C 1
ATOM 8619 O O . GLU B 1 537 ? 9.711 -1.402 -30.156 1 89.62 537 GLU B O 1
ATOM 8624 N N . GLY B 1 538 ? 10.75 -2.258 -28.375 1 95.56 538 GLY B N 1
ATOM 8625 C CA . GLY B 1 538 ? 10.227 -1.278 -27.438 1 95.56 538 GLY B CA 1
ATOM 8626 C C . GLY B 1 538 ? 8.891 -1.677 -26.844 1 95.56 538 GLY B C 1
ATOM 8627 O O . GLY B 1 538 ? 8.352 -2.732 -27.172 1 95.56 538 GLY B O 1
ATOM 8628 N N . PRO B 1 539 ? 8.398 -0.83 -26.031 1 98.31 539 PRO B N 1
ATOM 8629 C CA . PRO B 1 539 ? 7.133 -1.131 -25.359 1 98.31 539 PRO B CA 1
ATOM 8630 C C . PRO B 1 539 ? 5.926 -0.932 -26.281 1 98.31 539 PRO B C 1
ATOM 8632 O O . PRO B 1 539 ? 5.914 -0.016 -27.109 1 98.31 539 PRO B O 1
ATOM 8635 N N . LYS B 1 540 ? 4.914 -1.74 -26.109 1 98.31 540 LYS B N 1
ATOM 8636 C CA . LYS B 1 540 ? 3.621 -1.661 -26.781 1 98.31 540 LYS B CA 1
ATOM 8637 C C . LYS B 1 540 ? 2.484 -2.037 -25.828 1 98.31 540 LYS B C 1
ATOM 8639 O O . LYS B 1 540 ? 2.643 -2.918 -24.984 1 98.31 540 LYS B O 1
ATOM 8644 N N . LEU B 1 541 ? 1.409 -1.331 -25.969 1 98.81 541 LEU B N 1
ATOM 8645 C CA . LEU B 1 541 ? 0.212 -1.698 -25.219 1 98.81 541 LEU B CA 1
ATOM 8646 C C . LEU B 1 541 ? -0.935 -2.043 -26.156 1 98.81 541 LEU B C 1
ATOM 8648 O O . LEU B 1 541 ? -1.326 -1.223 -27 1 98.81 541 LEU B O 1
ATOM 8652 N N . LEU B 1 542 ? -1.399 -3.225 -26.109 1 98.75 542 LEU B N 1
ATOM 8653 C CA . LEU B 1 542 ? -2.57 -3.689 -26.844 1 98.75 542 LEU B CA 1
ATOM 8654 C C . LEU B 1 542 ? -3.781 -3.803 -25.922 1 98.75 542 LEU B C 1
ATOM 8656 O O . LEU B 1 542 ? -3.793 -4.625 -25 1 98.75 542 LEU B O 1
ATOM 8660 N N . GLU B 1 543 ? -4.719 -2.945 -26.109 1 98.69 543 GLU B N 1
ATOM 8661 C CA . GLU B 1 543 ? -5.98 -3.002 -25.375 1 98.69 543 GLU B CA 1
ATOM 8662 C C . GLU B 1 543 ? -7.039 -3.771 -26.156 1 98.69 543 GLU B C 1
ATOM 8664 O O . GLU B 1 543 ? -7.445 -3.348 -27.25 1 98.69 543 GLU B O 1
ATOM 8669 N N . VAL B 1 544 ? -7.477 -4.859 -25.609 1 98.5 544 VAL B N 1
ATOM 8670 C CA . VAL B 1 544 ? -8.469 -5.703 -26.266 1 98.5 544 VAL B CA 1
ATOM 8671 C C . VAL B 1 544 ? -9.82 -5.547 -25.562 1 98.5 544 VAL B C 1
ATOM 8673 O O . VAL B 1 544 ? -9.969 -5.895 -24.391 1 98.5 544 VAL B O 1
ATOM 8676 N N . MET B 1 545 ? -10.797 -5.039 -26.281 1 98.19 545 MET B N 1
ATOM 8677 C CA . MET B 1 545 ? -12.148 -4.875 -25.75 1 98.19 545 MET B CA 1
ATOM 8678 C C . MET B 1 545 ? -12.922 -6.184 -25.812 1 98.19 545 MET B C 1
ATOM 8680 O O . MET B 1 545 ? -13.07 -6.77 -26.891 1 98.19 545 MET B O 1
ATOM 8684 N N . LEU B 1 546 ? -13.359 -6.633 -24.641 1 97.5 546 LEU B N 1
ATOM 8685 C CA . LEU B 1 546 ? -14.148 -7.855 -24.531 1 97.5 546 LEU B CA 1
ATOM 8686 C C . LEU B 1 546 ? -15.609 -7.539 -24.234 1 97.5 546 LEU B C 1
ATOM 8688 O O . LEU B 1 546 ? -15.961 -6.391 -23.953 1 97.5 546 LEU B O 1
ATOM 8692 N N . GLU B 1 547 ? -16.422 -8.586 -24.312 1 93.12 547 GLU B N 1
ATOM 8693 C CA . GLU B 1 547 ? -17.812 -8.422 -23.891 1 93.12 547 GLU B CA 1
ATOM 8694 C C . GLU B 1 547 ? -17.906 -8.141 -22.391 1 93.12 547 GLU B C 1
ATOM 8696 O O . GLU B 1 547 ? -17.125 -8.688 -21.609 1 93.12 547 GLU B O 1
ATOM 8701 N N . HIS B 1 548 ? -18.828 -7.363 -21.953 1 87.88 548 HIS B N 1
ATOM 8702 C CA . HIS B 1 548 ? -19 -6.977 -20.547 1 87.88 548 HIS B CA 1
ATOM 8703 C C . HIS B 1 548 ? -19.312 -8.188 -19.688 1 87.88 548 HIS B C 1
ATOM 8705 O O . HIS B 1 548 ? -19 -8.203 -18.5 1 87.88 548 HIS B O 1
ATOM 8711 N N . GLY B 1 549 ? -19.766 -9.109 -20.172 1 86.88 549 GLY B N 1
ATOM 8712 C CA . GLY B 1 549 ? -20.188 -10.266 -19.406 1 86.88 549 GLY B CA 1
ATOM 8713 C C . GLY B 1 549 ? -19.344 -11.5 -19.672 1 86.88 549 GLY B C 1
ATOM 8714 O O . GLY B 1 549 ? -19.859 -12.57 -19.969 1 86.88 549 GLY B O 1
ATOM 8715 N N . THR B 1 550 ? -18.047 -11.32 -19.438 1 92.44 550 THR B N 1
ATOM 8716 C CA . THR B 1 550 ? -17.141 -12.445 -19.672 1 92.44 550 THR B CA 1
ATOM 8717 C C . THR B 1 550 ? -17.156 -13.398 -18.469 1 92.44 550 THR B C 1
ATOM 8719 O O . THR B 1 550 ? -17.531 -13.008 -17.359 1 92.44 550 THR B O 1
ATOM 8722 N N . PHE B 1 551 ? -16.797 -14.656 -18.734 1 90.69 551 PHE B N 1
ATOM 8723 C CA . PHE B 1 551 ? -16.734 -15.695 -17.719 1 90.69 551 PHE B CA 1
ATOM 8724 C C . PHE B 1 551 ? -15.43 -16.469 -17.828 1 90.69 551 PHE B C 1
ATOM 8726 O O . PHE B 1 551 ? -14.734 -16.391 -18.844 1 90.69 551 PHE B O 1
ATOM 8733 N N . ALA B 1 552 ? -15.117 -17.109 -16.781 1 94.19 552 ALA B N 1
ATOM 8734 C CA . ALA B 1 552 ? -14 -18.047 -16.781 1 94.19 552 ALA B CA 1
ATOM 8735 C C . ALA B 1 552 ? -14.484 -19.484 -16.672 1 94.19 552 ALA B C 1
ATOM 8737 O O . ALA B 1 552 ? -15.141 -19.859 -15.688 1 94.19 552 ALA B O 1
ATOM 8738 N N . TYR B 1 553 ? -14.211 -20.266 -17.688 1 94.44 553 TYR B N 1
ATOM 8739 C CA . TYR B 1 553 ? -14.594 -21.672 -17.766 1 94.44 553 TYR B CA 1
ATOM 8740 C C . TYR B 1 553 ? -13.406 -22.547 -18.156 1 94.44 553 TYR B C 1
ATOM 8742 O O . TYR B 1 553 ? -12.484 -22.078 -18.828 1 94.44 553 TYR B O 1
ATOM 8750 N N . PRO B 1 554 ? -13.375 -23.859 -17.75 1 95.56 554 PRO B N 1
ATOM 8751 C CA . PRO B 1 554 ? -14.367 -24.562 -16.938 1 95.56 554 PRO B CA 1
ATOM 8752 C C . PRO B 1 554 ? -14.305 -24.172 -15.461 1 95.56 554 PRO B C 1
ATOM 8754 O O . PRO B 1 554 ? -13.258 -23.719 -14.984 1 95.56 554 PRO B O 1
ATOM 8757 N N . LYS B 1 555 ? -15.391 -24.234 -14.805 1 93.88 555 LYS B N 1
ATOM 8758 C CA . LYS B 1 555 ? -15.492 -23.859 -13.398 1 93.88 555 LYS B CA 1
ATOM 8759 C C . LYS B 1 555 ? -16.219 -24.922 -12.594 1 93.88 555 LYS B C 1
ATOM 8761 O O . LYS B 1 555 ? -17.281 -25.406 -13 1 93.88 555 LYS B O 1
ATOM 8766 N N . THR B 1 556 ? -15.656 -25.297 -11.5 1 93 556 THR B N 1
ATOM 8767 C CA . THR B 1 556 ? -16.297 -26.234 -10.586 1 93 556 THR B CA 1
ATOM 8768 C C . THR B 1 556 ? -17.297 -25.516 -9.68 1 93 556 THR B C 1
ATOM 8770 O O . THR B 1 556 ? -16.953 -24.5 -9.062 1 93 556 THR B O 1
ATOM 8773 N N . CYS B 1 557 ? -18.453 -26 -9.641 1 84.88 557 CYS B N 1
ATOM 8774 C CA . CYS B 1 557 ? -19.453 -25.469 -8.727 1 84.88 557 CYS B CA 1
ATOM 8775 C C . CYS B 1 557 ? -19.203 -25.953 -7.305 1 84.88 557 CYS B C 1
ATOM 8777 O O . CYS B 1 557 ? -18.609 -27.016 -7.105 1 84.88 557 CYS B O 1
ATOM 8779 N N . LEU B 1 558 ? -19.703 -25.188 -6.379 1 79.12 558 LEU B N 1
ATOM 8780 C CA . LEU B 1 558 ? -19.531 -25.547 -4.977 1 79.12 558 LEU B CA 1
ATOM 8781 C C . LEU B 1 558 ? -20.141 -26.922 -4.699 1 79.12 558 LEU B C 1
ATOM 8783 O O . LEU B 1 558 ? -21.266 -27.203 -5.121 1 79.12 558 LEU B O 1
ATOM 8787 N N . GLY B 1 559 ? -19.438 -27.797 -4.086 1 80.19 559 GLY B N 1
ATOM 8788 C CA . GLY B 1 559 ? -19.938 -29.078 -3.645 1 80.19 559 GLY B CA 1
ATOM 8789 C C . GLY B 1 559 ? -19.703 -30.188 -4.652 1 80.19 559 GLY B C 1
ATOM 8790 O O . GLY B 1 559 ? -19.875 -31.375 -4.34 1 80.19 559 GLY B O 1
ATOM 8791 N N . GLU B 1 560 ? -19.25 -29.859 -5.793 1 88.31 560 GLU B N 1
ATOM 8792 C CA . GLU B 1 560 ? -19 -30.875 -6.812 1 88.31 560 GLU B CA 1
ATOM 8793 C C . GLU B 1 560 ? -17.531 -31.297 -6.824 1 88.31 560 GLU B C 1
ATOM 8795 O O . GLU B 1 560 ? -16.672 -30.547 -6.363 1 88.31 560 GLU B O 1
ATOM 8800 N N . PRO B 1 561 ? -17.391 -32.562 -7.281 1 90.81 561 PRO B N 1
ATOM 8801 C CA . PRO B 1 561 ? -15.984 -32.938 -7.461 1 90.81 561 PRO B CA 1
ATOM 8802 C C . PRO B 1 561 ? -15.273 -32.031 -8.484 1 90.81 561 PRO B C 1
ATOM 8804 O O . PRO B 1 561 ? -15.898 -31.562 -9.43 1 90.81 561 PRO B O 1
ATOM 8807 N N . ILE B 1 562 ? -13.945 -31.953 -8.367 1 93.38 562 ILE B N 1
ATOM 8808 C CA . ILE B 1 562 ? -13.203 -30.938 -9.117 1 93.38 562 ILE B CA 1
ATOM 8809 C C . ILE B 1 562 ? -13.18 -31.312 -10.602 1 93.38 562 ILE B C 1
ATOM 8811 O O . ILE B 1 562 ? -12.914 -30.453 -11.453 1 93.38 562 ILE B O 1
ATOM 8815 N N . HIS B 1 563 ? -13.414 -32.594 -10.992 1 93.25 563 HIS B N 1
ATOM 8816 C CA . HIS B 1 563 ? -13.375 -32.969 -12.398 1 93.25 563 HIS B CA 1
ATOM 8817 C C . HIS B 1 563 ? -14.742 -32.781 -13.055 1 93.25 563 HIS B C 1
ATOM 8819 O O . HIS B 1 563 ? -14.914 -33.094 -14.242 1 93.25 563 HIS B O 1
ATOM 8825 N N . ASN B 1 564 ? -15.805 -32.406 -12.289 1 93.5 564 ASN B N 1
ATOM 8826 C CA . ASN B 1 564 ? -17.125 -32.062 -12.805 1 93.5 564 ASN B CA 1
ATOM 8827 C C . ASN B 1 564 ? -17.312 -30.547 -12.914 1 93.5 564 ASN B C 1
ATOM 8829 O O . ASN B 1 564 ? -17.938 -29.938 -12.047 1 93.5 564 ASN B O 1
ATOM 8833 N N . GLN B 1 565 ? -16.875 -29.984 -13.969 1 94.94 565 GLN B N 1
ATOM 8834 C CA . GLN B 1 565 ? -16.844 -28.531 -14.117 1 94.94 565 GLN B CA 1
ATOM 8835 C C . GLN B 1 565 ? -17.844 -28.047 -15.156 1 94.94 565 GLN B C 1
ATOM 8837 O O . GLN B 1 565 ? -18.125 -28.75 -16.125 1 94.94 565 GLN B O 1
ATOM 8842 N N . GLN B 1 566 ? -18.312 -26.891 -14.953 1 93.62 566 GLN B N 1
ATOM 8843 C CA . GLN B 1 566 ? -19.219 -26.25 -15.906 1 93.62 566 GLN B CA 1
ATOM 8844 C C . GLN B 1 566 ? -18.438 -25.5 -16.984 1 93.62 566 GLN B C 1
ATOM 8846 O O . GLN B 1 566 ? -17.391 -24.922 -16.703 1 93.62 566 GLN B O 1
ATOM 8851 N N . PRO B 1 567 ? -19.094 -25.297 -18.172 1 94.44 567 PRO B N 1
ATOM 8852 C CA . PRO B 1 567 ? -20.203 -26.141 -18.656 1 94.44 567 PRO B CA 1
ATOM 8853 C C . PRO B 1 567 ? -19.844 -27.625 -18.672 1 94.44 567 PRO B C 1
ATOM 8855 O O . PRO B 1 567 ? -18.719 -27.984 -19 1 94.44 567 PRO B O 1
ATOM 8858 N N . TYR B 1 568 ? -20.75 -28.391 -18.344 1 95.62 568 TYR B N 1
ATOM 8859 C CA . TYR B 1 568 ? -20.484 -29.812 -18.172 1 95.62 568 TYR B CA 1
ATOM 8860 C C . TYR B 1 568 ? -20.188 -30.484 -19.516 1 95.62 568 TYR B C 1
ATOM 8862 O O . TYR B 1 568 ? -20.797 -30.141 -20.531 1 95.62 568 TYR B O 1
ATOM 8870 N N . ALA B 1 569 ? -19.219 -31.422 -19.469 1 95.81 569 ALA B N 1
ATOM 8871 C CA . ALA B 1 569 ? -19 -32.25 -20.656 1 95.81 569 ALA B CA 1
ATOM 8872 C C . ALA B 1 569 ? -20.25 -33.094 -20.969 1 95.81 569 ALA B C 1
ATOM 8874 O O . ALA B 1 569 ? -20.984 -33.469 -20.062 1 95.81 569 ALA B O 1
ATOM 8875 N N . PRO B 1 570 ? -20.422 -33.344 -22.328 1 96.25 570 PRO B N 1
ATOM 8876 C CA . PRO B 1 570 ? -21.516 -34.25 -22.641 1 96.25 570 PRO B CA 1
ATOM 8877 C C . PRO B 1 570 ? -21.438 -35.562 -21.844 1 96.25 570 PRO B C 1
ATOM 8879 O O . PRO B 1 570 ? -20.359 -36.125 -21.688 1 96.25 570 PRO B O 1
ATOM 8882 N N . LYS B 1 571 ? -22.531 -36.031 -21.359 1 96.06 571 LYS B N 1
ATOM 8883 C CA . LYS B 1 571 ? -22.594 -37.188 -20.469 1 96.06 571 LYS B CA 1
ATOM 8884 C C . LYS B 1 571 ? -21.938 -38.406 -21.094 1 96.06 571 LYS B C 1
ATOM 8886 O O . LYS B 1 571 ? -21.203 -39.125 -20.422 1 96.06 571 LYS B O 1
ATOM 8891 N N . GLU B 1 572 ? -22.188 -38.625 -22.359 1 96.38 572 GLU B N 1
ATOM 8892 C CA . GLU B 1 572 ? -21.625 -39.781 -23.047 1 96.38 572 GLU B CA 1
ATOM 8893 C C . GLU B 1 572 ? -20.094 -39.719 -23.047 1 96.38 572 GLU B C 1
ATOM 8895 O O . GLU B 1 572 ? -19.438 -40.75 -22.828 1 96.38 572 GLU B O 1
ATOM 8900 N N . VAL B 1 573 ? -19.594 -38.562 -23.297 1 96.5 573 VAL B N 1
ATOM 8901 C CA . VAL B 1 573 ? -18.141 -38.375 -23.297 1 96.5 573 VAL B CA 1
ATOM 8902 C C . VAL B 1 573 ? -17.594 -38.562 -21.891 1 96.5 573 VAL B C 1
ATOM 8904 O O . VAL B 1 573 ? -16.609 -39.312 -21.703 1 96.5 573 VAL B O 1
ATOM 8907 N N . TYR B 1 574 ? -18.219 -37.938 -20.953 1 96.38 574 TYR B N 1
ATOM 8908 C CA . TYR B 1 574 ? -17.797 -38.031 -19.562 1 96.38 574 TYR B CA 1
ATOM 8909 C C . TYR B 1 574 ? -17.781 -39.469 -19.094 1 96.38 574 TYR B C 1
ATOM 8911 O O . TYR B 1 574 ? -16.797 -39.938 -18.531 1 96.38 574 TYR B O 1
ATOM 8919 N N . ASP B 1 575 ? -18.875 -40.219 -19.344 1 96.75 575 ASP B N 1
ATOM 8920 C CA . ASP B 1 575 ? -19.016 -41.625 -18.906 1 96.75 575 ASP B CA 1
ATOM 8921 C C . ASP B 1 575 ? -17.969 -42.5 -19.578 1 96.75 575 ASP B C 1
ATOM 8923 O O . ASP B 1 575 ? -17.375 -43.375 -18.922 1 96.75 575 ASP B O 1
ATOM 8927 N N . ARG B 1 576 ? -17.781 -42.281 -20.797 1 97.25 576 ARG B N 1
ATOM 8928 C CA . ARG B 1 576 ? -16.797 -43.062 -21.531 1 97.25 576 ARG B CA 1
ATOM 8929 C C . ARG B 1 576 ? -15.398 -42.875 -20.953 1 97.25 576 ARG B C 1
ATOM 8931 O O . ARG B 1 576 ? -14.656 -43.844 -20.766 1 97.25 576 ARG B O 1
ATOM 8938 N N . LEU B 1 577 ? -15.055 -41.656 -20.719 1 97.19 577 LEU B N 1
ATOM 8939 C CA . LEU B 1 577 ? -13.719 -41.344 -20.203 1 97.19 577 LEU B CA 1
ATOM 8940 C C . LEU B 1 577 ? -13.539 -41.875 -18.797 1 97.19 577 LEU B C 1
ATOM 8942 O O . LEU B 1 577 ? -12.453 -42.344 -18.438 1 97.19 577 LEU B O 1
ATOM 8946 N N . MET B 1 578 ? -14.617 -41.844 -18.031 1 95.5 578 MET B N 1
ATOM 8947 C CA . MET B 1 578 ? -14.578 -42.375 -16.672 1 95.5 578 MET B CA 1
ATOM 8948 C C . MET B 1 578 ? -14.367 -43.875 -16.672 1 95.5 578 MET B C 1
ATOM 8950 O O . MET B 1 578 ? -13.781 -44.438 -15.75 1 95.5 578 MET B O 1
ATOM 8954 N N . GLU B 1 579 ? -14.742 -44.531 -17.75 1 94.62 579 GLU B N 1
ATOM 8955 C CA . GLU B 1 579 ? -14.672 -46 -17.844 1 94.62 579 GLU B CA 1
ATOM 8956 C C . GLU B 1 579 ? -13.297 -46.438 -18.312 1 94.62 579 GLU B C 1
ATOM 8958 O O . GLU B 1 579 ? -12.945 -47.625 -18.172 1 94.62 579 GLU B O 1
ATOM 8963 N N . LEU B 1 580 ? -12.625 -45.562 -18.891 1 93.19 580 LEU B N 1
ATOM 8964 C CA . LEU B 1 580 ? -11.289 -45.938 -19.344 1 93.19 580 LEU B CA 1
ATOM 8965 C C . LEU B 1 580 ? -10.438 -46.406 -18.172 1 93.19 580 LEU B C 1
ATOM 8967 O O . LEU B 1 580 ? -10.43 -45.812 -17.109 1 93.19 580 LEU B O 1
#

Organism: NCBI:txid418240

Radius of gyration: 31.0 Å; Cα contacts (8 Å, |Δi|>4): 2807; chains: 2; bounding box: 66×100×76 Å

Solvent-accessible surface area (backbone atoms only — not comparable to full-atom values): 56682 Å² total; per-residue (Å²): 85,46,30,22,45,50,53,44,51,45,39,38,75,74,68,36,33,59,38,21,17,34,74,34,75,34,28,41,56,41,52,50,31,36,67,68,34,88,78,38,46,73,43,40,47,51,41,28,37,44,9,24,23,12,25,45,23,18,16,66,65,54,63,43,63,27,29,24,37,19,11,30,28,40,36,38,49,38,26,44,51,23,38,34,35,19,33,57,58,40,32,25,31,46,35,38,27,16,25,54,42,72,84,59,54,78,78,59,81,78,45,89,57,66,48,79,26,46,57,71,56,46,64,39,41,43,89,38,33,81,43,56,43,68,54,88,48,59,81,48,47,50,60,50,50,46,48,44,53,50,55,15,71,38,77,77,27,12,13,24,38,44,33,36,16,38,57,44,30,69,30,62,38,90,77,85,62,84,77,73,87,72,90,73,87,55,75,46,69,66,46,14,45,50,46,28,51,52,51,55,56,51,56,73,70,44,73,33,51,33,37,32,36,14,55,54,46,64,44,70,67,44,44,52,44,44,49,51,47,28,59,61,48,44,38,41,34,30,19,31,72,76,25,47,39,78,46,22,56,80,39,91,43,51,43,49,28,41,17,11,44,64,22,38,55,36,23,19,33,44,55,39,72,61,23,41,25,40,44,28,37,26,47,79,73,43,48,67,37,46,19,87,58,40,53,63,44,25,67,72,24,38,38,38,39,33,28,65,50,64,50,62,59,67,58,60,46,30,71,94,36,58,63,50,45,76,40,67,20,41,45,52,54,20,39,55,45,48,58,68,49,82,77,69,90,45,72,76,31,50,57,41,45,51,51,51,48,51,41,37,54,54,45,48,50,53,53,71,66,38,76,75,41,52,65,27,54,48,32,33,50,48,29,68,71,47,66,81,31,45,35,35,12,34,17,47,53,46,61,31,54,30,34,81,72,31,44,54,42,47,74,79,21,37,60,43,67,56,66,43,30,47,33,58,30,35,11,62,28,13,20,56,20,25,24,75,50,67,75,41,38,18,21,20,43,28,32,50,59,20,43,39,51,45,49,49,44,50,49,45,38,43,76,66,52,37,41,37,40,36,37,31,49,31,30,50,35,42,46,55,48,38,51,49,20,52,74,72,43,86,57,53,41,70,40,20,24,64,92,32,50,27,77,60,72,51,59,28,50,34,36,42,34,51,67,30,55,49,44,71,45,50,59,88,46,41,81,79,54,42,57,71,67,68,54,75,84,45,40,36,34,42,29,33,41,49,62,69,81,60,69,68,71,48,28,31,52,91,92,50,56,43,48,56,26,35,82,66,66,58,62,70,60,48,52,52,58,72,67,104,85,46,31,21,45,48,55,46,50,44,39,39,74,73,69,37,35,59,37,22,17,36,74,35,74,32,27,41,54,43,52,51,32,36,65,68,34,87,77,38,45,71,43,40,47,53,41,27,36,46,10,24,23,11,24,45,23,18,16,67,66,54,64,41,62,28,28,23,37,20,10,29,27,39,36,38,47,39,25,44,52,22,38,35,36,19,33,58,60,40,31,25,31,46,35,38,27,16,25,54,42,73,84,60,54,78,79,60,80,79,44,90,56,65,47,80,26,45,58,72,57,44,64,38,42,44,90,39,33,80,44,55,42,68,56,88,48,59,80,48,48,50,61,50,50,47,49,43,53,50,56,14,71,37,76,75,26,12,13,24,37,45,32,36,17,38,58,42,30,68,29,64,38,90,77,83,62,84,78,75,88,73,90,72,88,54,75,46,68,64,45,12,46,50,47,29,51,53,51,55,56,50,56,74,71,44,71,32,51,33,37,32,37,15,56,55,46,65,43,71,66,42,44,52,44,43,48,51,48,27,58,63,48,44,37,41,33,31,19,30,73,75,24,47,38,79,47,22,57,80,40,89,44,51,44,49,26,41,16,11,44,63,23,38,55,38,22,20,32,44,56,41,73,60,21,42,26,39,44,27,36,26,47,78,73,44,48,67,36,48,19,87,60,41,52,62,44,25,68,74,23,38,39,38,39,32,27,65,50,65,50,62,59,67,59,61,44,30,68,93,36,58,62,49,47,75,39,68,22,42,43,51,55,21,39,54,46,48,58,68,48,82,79,70,92,47,72,76,32,51,58,41,45,52,51,50,48,52,41,37,56,52,46,48,51,54,52,70,66,37,76,77,40,50,65,28,55,48,33,32,51,49,28,67,71,47,66,80,30,44,35,36,12,33,17,45,54,48,60,30,55,30,35,79,72,32,44,53,42,47,74,80,23,38,60,43,69,57,66,42,29,46,32,60,28,36,12,63,29,13,21,55,20,26,24,74,50,68,76,41,38,18,22,22,42,28,31,48,58,20,43,40,50,46,49,48,43,50,47,43,39,42,76,66,51,36,40,37,39,36,37,32,51,31,29,48,35,42,46,54,49,37,51,50,20,52,75,73,43,85,56,52,42,70,41,20,24,64,91,33,51,26,78,60,72,49,60,27,49,33,37,42,34,51,66,30,56,48,43,71,45,50,60,90,45,41,81,79,54,42,57,71,68,68,54,75,82,43,42,36,34,42,29,32,41,48,63,69,80,59,69,67,74,48,28,30,51,90,91,51,58,43,50,56,25,35,82,67,65,58,63,70,60,49,52,52,58,68,68,100

Secondary structure (DSSP, 8-state):
-BHHHHHHHHHHHTT--EEEE---GGGHHHHHHHHH-TT-EEEE-SSHHHHHHHHHHHHHHHTS-EEEEE-STHHHHHTHHHHHHHHHTT--EEEEEEE--GGG----TT-S-SSTT---HHHHHGGG-SEEEE--SGGGHHHHHHHHHHHHHSSS---EEEEEEHHHHTSB-SS--S-------S--HHHHHHHHHHHHHHHHH-SSEEEEE-TTS--HHHHHHHHHHHHHHT--EEE-STTGGGS-TT-TTEEEE--SSSS-HHHHHIIIII-SEEEEES----HHHH-S-GGGTTTTSEEEEEES-HHHHTS-SSGGGTTEEEEES-HHHHHHHHHHSPP---TTHHHHHHHHHHHHHHHHHHHHH-GGGHHHHHHHHHHHHTTT-SEEEE-SSHHHHHHHHH--PPTT-EEEE--SS--TT-HHHHHHHHHHHHSS-EEEEEEHHHHHHTGGGHHHHHHTT--EEEEEEE-SB-HHHHHHHHHHSTT--TTTBTTTT-----HHHHHHHHT--EEEEEGGGHHHHHHHHH-SSS-EEEEEE--TT----SEEPTTS-TT-EESPPPHHHHHHHHH-/-BHHHHHHHHHHHTT--EEEE---GGGHHHHHHHHH-TT-EEEE-SSHHHHHHHHHHHHHHHTS-EEEEE-STHHHHHHHHHHHHHHHTT--EEEEEEE--GGG----TT-S-SSTT---HHHHHGGG-SEEEE--SGGGHHHHHHHHHHHHHSSS---EEEEEEHHHHTSB-SS--S-------S--HHHHHHHHHHHHHHHHH-SSEEEEE-TT---HHHHHHHHHHHHHHT--EEE-STTGGGS-TT-TTEEEE--SSSS-HHHHIIIIII-SEEEEES----HHHH-S-GGGTTTTSEEEEEES-HHHHTS-SSGGGTTEEEEES-HHHHHHHHHHSPP---TTHHHHHHHHHHHHHHHHHHHHH-GGGHHHHHHHHHHHHTTT-SEEEE-SSHHHHHHHHH--PPTT-EEEE--SS--TT-HHHHHHHHHHHHSS-EEEEEEHHHHHHTGGGHHHHHHTT--EEEEEEE-SB-HHHHHHHHHHSTT--TTTBTTTT-----HHHHHHHHT--EEEEEGGGHHHHHHHHH-SSS-EEEEEE--TT----SEEPTTS-TT-EESPPPHHHHHHHHH-

Sequence (1160 aa):
MKLSDYIVTFLQKKGIRHFFGYQGTMIAHLVDSIERNPETENHSGYNEQGAAFAACGYAQAKEECACAYATSGPGAINLLSGVADAYYDSLPVIFLTGQLNTYEYSGIKGLRQQGFQETDIVAMAKPITKYAVQIRNPEDIVEELNKAYHIATTGRRGPVLIDLPMNIQRSEVENPVYDMTFEDKHTDAAAAQQAADTILEALEQAKRPVIMLGHGVDSSFSQQKLIRFAQKRQIPIITSVLAKSVLGYDHPLNFGCIGGAYGHRYANMIANAKSDLLLCFGISLCTRQIGTKVHEFARGAKIIRIDIDPYNLQRDIHENGINEVKLQAETGAVIDCLAKAAAPDTKGISDWLNVCTEIKENLQAVDDATPERYPNRMIADLSDMLEDTSAIAVDVGQHMVWSYQSFKNHEGQKLLFSGGHGAMGYGLPAAIGAYYATGKPTACICGDGALQMNIQELEWVKRENLPVKIMVMNNEALGMIRHLQRDYFDCLFAGTTDGCGFASCNFAEVAKAYGIPALRMLCDAVREEAPEFLEGEGPKLLEVMLEHGTFAYPKTCLGEPIHNQQPYAPKEVYDRLMELMKLSDYIVTFLQKKGIRHFFGYQGTMIAHLVDSIERNPETENHSGYNEQGAAFAACGYAQAKEECACAYATSGPGAINLLSGVADAYYDSLPVIFLTGQLNTYEYSGIKGLRQQGFQETDIVAMAKPITKYAVQIRNPEDIVEELNKAYHIATTGRRGPVLIDLPMNIQRSEVENPVYDMTFEDKHTDAAAAQQAADTILEALEQAKRPVIMLGHGVDSSFSQQKLIRFAQKRQIPIITSVLAKSVLGYDHPLNFGCIGGAYGHRYANMIANAKSDLLLCFGISLCTRQIGTKVHEFARGAKIIRIDIDPYNLQRDIHENGINEVKLQAETGAVIDCLAKAAAPDTKGISDWLNVCTEIKENLQAVDDATPERYPNRMIADLSDMLEDTSAIAVDVGQHMVWSYQSFKNHEGQKLLFSGGHGAMGYGLPAAIGAYYATGKPTACICGDGALQMNIQELEWVKRENLPVKIMVMNNEALGMIRHLQRDYFDCLFAGTTDGCGFASCNFAEVAKAYGIPALRMLCDAVREEAPEFLEGEGPKLLEVMLEHGTFAYPKTCLGEPIHNQQPYAPKEVYDRLMEL

pLDDT: mean 95.1, std 5.85, range [53.75, 98.94]

InterPro domains:
  IPR011766 Thiamine pyrophosphate enzyme, TPP-binding [PF02775] (395-544)
  IPR012000 Thiamine pyrophosphate enzyme, central domain [PF00205] (197-318)
  IPR012001 Thiamine pyrophosphate enzyme, N-terminal TPP-binding domain [PF02776] (1-124)
  IPR029035 DHS-like NAD/FAD-binding domain superfamily [SSF52467] (159-365)
  IPR029061 Thiamin diphosphate-binding fold [SSF52518] (1-178)
  IPR029061 Thiamin diphosphate-binding fold [SSF52518] (375-569)
  IPR045229 Thiamine pyrophosphate enzyme [PTHR18968] (1-549)

Nearest PDB structures (foldseek):
  5ahk-assembly1_A  TM=9.273E-01  e=1.362E-51  Pseudomonas protegens
  2q5q-assembly1_A  TM=8.137E-01  e=3.804E-31  Azospirillum brasilense
  2q5q-assembly1_B  TM=8.335E-01  e=2.780E-30  Azospirillum brasilense
  2q5o-assembly1_A  TM=8.321E-01  e=6.027E-30  Azospirillum brasilense
  2vk4-assembly1_B  TM=7.334E-01  e=1.149E-30  Kluyveromyces lactis

Foldseek 3Di:
DQLLLLLLVLCVVVVAAEEFEADDDQCPLNVVSSVPDPRHDYAYFPALLLRLLLQVLLCQLQVDEYEYEFEAAPRLVRNQLSQQLQQQQLGQYEYEYGAAALVQAPPDPPPPDSDDRHDPSQVVNVVRFQEEDEDNDLACSQVVSLVQNPSQNAQSHHYYYYYYYSVSSRDDDDDHDNHDDDDHPQADLVLLLVLLVVVVVVLVVWQAEAEEEECLCVDLVLLVLLVVLCVLQVHAYEYALQCLQSDFLPPLRDLAYAFQWQTQLLSLCSQFQNGAEYHYFQDLQDCGRFNPLQQNGNVNHQYEHEHQDVVSQPDASHVVNPSYHYGHHRRSSNSVSNSPDDRPDNVSNVVNSVLSVLSSVLSVVQVVPDPLLLLLVLLLLVLVLCQQAQEEEEAAALQSSSNSHRRRHGRRRYYHYSDRSRAQQSFPSSQVSSCVSPVTAYEYEHEQVRCVVRVSSLLSQLVVLGRYEYEYEYLQFRQRVCVVCVVPPVSQRACTHPPRVGGGDPSCVVSVVSVAHEDEDESVCCNPPVNVQSDDGGYYYYYYHYHNHHDRDQTDDPPDGSSQGPPGDDPVSVVVSSVD/DQLLLLLLVLCVVVVAAEEFEADDDQCPLNVVSSVPDPRHDYAYFPALLLRLLLQVLLCQLQVDEYEYEFEAAPRLVRNQLSQQLQQQQLGQYEYEYGAAALVQAPPDPPPPDSDDRHDPSQVVNVVRFQEEDEDNDLACSQVVSQVQNPSQNAQSHHYYYYYYYSVSSRDDDDDHDNDDDDDHPQADLVLLLVLLVVVVVVLVVWQAEAEEEECLCVDLVLLVLLVVLCVLQVHAYEYALQCLQSDFLPPLRYLAYAFQWQTQLLSLCSQFQNGAEYHYFQHLQDCGRFNPLQQNGNVNHQYEHEHQDVVSQVDASHVVNPSYHYGHHRRSSNSVSSSPDDRPDNVSNVVNSVLSVVSSVLSVVQVVPDPLLLLLVLLLLVLVLCQQAQEEEEAAALQSSSNSHRRRHGRRRYYHYSDRSRAQQSGPSSQVSSCVSPVTAYEYEHEQVRCVVRVSSLLSQLVVLGRYEYEYEYLQFRQVVCVVCVVPPVSQRACTHPPRVGGGDPSCVVSVVSVAHEDEDESVCCNPPVNVQSDDGGYYYYYYHYHNHHDRDQTDDHPDGSSQGPPGDDPVSVVVSSVD